Protein AF-0000000080870904 (afdb_homodimer)

Foldseek 3Di:
DDPPPPPLDPQLVPQPPPPPPPPDDPFFDFQDPPDPPDPPDPPPDPFPPPPDFAEQADDAFAPVLFPPPLLVVLLCVQCVDDVSNVCLPVLHDVQQLLLQLVQVVVCVAQPPLLHGRHSLQKGKFQFDVLLVVLLCLLQAAALRQAAAEEEEPLAQCVSVQVSCVVSNPHPRYGYFYQDPVLQGGDPVVVVVVLVSSCVSNVVGPNSDHDPDDDPLRPHHFRYEYEYAQALGPAQGGHHALVVLLVVQVVCVVSVYAYEYEHAWQLLFDDDDDDDRGGDDSQSSQSVVCDPVQDLTRYKYWYGCCRQHNVVLRIIMIGHRSVNSQSSLCGVHDPSHRPSHGNSSSSSSVSSCSVVCVSVCSSVPRRNVQQQLLVVLLVVLCVVQVVVLVKDWSHPCPPRGTDFKTKMFAHPPCDLCLQVCLCPNVSYHWAASSSRTPPRRRMTMGGRRHDGSVSSSSSSVSSSVSSVVPPPPVVVVVVD/DDPPPPPLDPQLVPQPPPCPPPPDDPFFDFQDPPDPPDPPDPPPPPFPCPPDFAEQADDAFAPVLFPVPLLVVLLCVQCVDDVSNVCLPVLPDVQQLLLQLVQVVVCVQQVQLLDGRHSLQKGKFQFDVLLVVLLCLLQAAALRQAAAEEEEPLAQCVSVQVSCVVSNPHPRYGYFYQDPVLQGGDPVVVVVVLVSSCVSNVVGPNSDHDPDDDPLRPHHFRYEYEYAQALGPAQGGHHALVVLLVVQVVCVVSGYAYEYEHAWQLLFDDDDDDDRGHDDSQSSQSVVCDPVQDLTRYKYWYGCCRQHNVVLRIIMIGHRSVNSQSSLCGVHDPSHRPSHGNSSSSSSVSSCSVVCVSVCSSVPRRNVQQQLLVVLLVVLCVPQVVVLVKAWSHPCPVRGTDFKIKMFAHPPPDLCLQVCLCPNVSYHWAASSSRTPPRRRMTMGGRRHDGSVSSSSSSVSSSVSSVVVVPPVVVVVVD

Secondary structure (DSSP, 8-state):
---------GGGGTT-------S-S---------------------S----S-EESS--S--GGGS-HHHHHHHHHHHHHSHHHHHHHHSSSSTHHHHHHHHHHHHHHHSTTSS----GGGEEEE-S-HHHHHHHHHHHH--TTT--EEEEEESS--HHHHHHHHHTT-TT-EEEEEPPTTSSSS-HHHHHHHHHHHHHHHHTS-----SSS-GGG-----SEEEEE--SS-TTT-----HHHHHHHHHHHHHHTEEEEEE-TTTT-B--SSSPPPPPPPHHHHHHHHHTT-----SEEEEEESTTTT-GGG--EEEE--HHHHHHHTTTT-SSS--TTS--HHHHHHHHHHHHTTHHHHHIIIIIHHHHHHHHHHHHHHIIIIIGGGT-EE-S-TTT--BSSEEEEEPPTT--THHHHHHHHHH-EE-EEGGGTSTT-TTEEEEE-SSS-HHHHHHHHHHHHHHHHHHHHHHHHHS--/---------GGGGTT-------S-S---------------------S----S-EESS--S--GGGS-HHHHHHHHHHHHHSHHHHHHHHSSSSTHHHHHHHHHHHHHHHSTTSS----GGGEEEE-S-HHHHHHHHHHHH--TTT--EEEEEESS--HHHHHHHHHTT-TT-EEEEEPPTTSSSS-HHHHHHHHHHHHHHHHTS-----SSS-GGG-----SEEEEE--SS-TTT-----HHHHHHHHHHHHHHTEEEEEE-TTTT-B--SSSPPPPPPPHHHHHHHHHTT-----SEEEEEESTTTT-GGG--EEEE--HHHHHHHTTTT-SSS--TTS--HHHHHHHHHHHHTTHHHHHIIIIIHHHHHHHHHHHHHHIIIIIGGGT-EE-S-TTT--BSSEEEEEPPTT--TTHHHHHHHHH-EE-EEGGGTSTT-TTEEEEE-SSS-HHHHHHHHHHHHHHHHHHHHHHHHHS--

Solvent-accessible surface area (backbone atoms only — not comparable to full-atom values): 50044 Å² total; per-residue (Å²): 134,81,79,76,72,80,69,78,69,76,66,58,76,69,48,76,55,74,76,68,75,74,85,66,79,81,65,67,49,73,51,72,81,72,69,84,72,69,77,77,73,86,66,84,68,84,48,72,78,64,85,68,78,42,54,25,51,45,91,44,70,30,61,87,74,37,55,34,63,65,48,33,51,26,38,40,54,38,38,69,29,71,68,52,27,38,33,22,27,59,73,49,69,47,73,52,56,37,26,39,51,50,19,51,51,48,32,67,61,52,47,60,79,54,45,82,49,51,38,63,24,40,40,67,22,37,25,46,67,50,40,54,49,36,47,47,40,28,54,32,40,24,58,71,42,29,61,38,39,37,35,46,37,60,27,78,49,65,34,51,56,36,26,39,27,45,46,33,37,49,89,28,70,44,71,39,55,42,23,92,79,51,37,50,47,31,63,68,62,50,54,53,50,52,50,52,51,49,55,59,50,65,73,24,74,79,71,56,50,76,47,49,58,58,86,84,29,84,54,67,33,40,27,37,37,42,46,47,52,42,34,17,67,44,44,26,30,42,43,47,66,71,57,46,52,50,50,51,53,48,23,64,74,66,41,22,35,34,43,30,44,47,60,37,66,79,40,52,56,58,89,70,86,66,70,76,64,78,76,47,59,35,33,53,40,44,58,73,56,59,88,68,72,51,58,74,38,30,33,35,34,37,34,42,28,85,76,50,32,48,5,52,16,40,22,31,39,37,36,37,47,54,37,33,56,55,54,30,34,32,44,10,46,80,67,50,37,45,69,35,37,26,36,38,51,42,48,26,51,36,44,30,55,74,70,42,55,46,59,49,43,42,66,71,43,49,37,55,51,49,49,51,31,50,52,50,46,54,51,47,42,58,68,58,29,31,82,68,48,35,42,74,67,34,58,69,88,80,39,45,46,42,49,45,40,18,34,34,52,35,88,79,59,49,86,54,49,62,55,45,32,33,73,47,56,26,35,40,66,35,55,21,47,66,24,25,53,91,26,69,47,27,34,34,42,27,56,46,33,46,52,62,68,54,45,53,50,45,53,51,45,50,38,52,47,52,61,66,55,53,60,60,67,68,54,55,70,72,100,135,80,78,76,72,81,69,77,70,77,66,56,76,70,51,75,56,75,75,67,74,74,86,67,81,81,64,68,50,71,52,71,81,71,70,83,72,69,76,78,73,87,66,84,66,82,49,73,78,65,84,69,76,44,56,25,53,44,91,46,69,31,62,87,73,35,54,35,65,65,49,33,52,26,39,40,52,39,40,70,29,72,66,51,28,38,34,23,26,59,74,46,69,45,74,51,56,38,25,41,50,51,20,51,49,48,33,67,60,53,46,58,80,54,46,82,49,49,38,63,24,40,39,68,23,37,26,46,67,50,39,52,50,37,47,48,41,28,54,32,40,24,59,72,42,28,61,39,39,36,35,47,36,60,26,76,49,66,34,50,55,36,27,38,27,45,46,34,38,49,89,28,69,44,66,38,54,42,23,92,81,52,38,50,46,32,62,68,62,50,54,52,51,51,51,51,51,48,54,60,50,64,74,28,75,79,70,54,49,76,45,48,56,60,88,84,31,81,54,66,34,39,26,37,37,42,44,46,50,41,36,18,69,42,45,26,31,41,44,46,65,71,56,45,52,51,49,50,52,48,21,65,76,66,40,22,36,34,43,32,46,46,60,36,65,79,39,50,55,59,89,70,85,66,72,74,65,78,75,47,58,34,33,54,41,43,57,74,57,58,87,67,72,50,58,75,38,30,33,35,34,39,33,43,28,84,77,50,32,47,6,54,14,39,21,31,38,36,35,35,47,52,36,33,56,54,53,29,34,33,43,10,46,80,66,50,37,44,67,34,36,26,36,40,52,42,48,26,51,36,44,30,55,77,70,40,54,46,59,48,44,42,66,71,45,51,39,53,51,50,48,50,32,49,54,51,48,53,49,46,42,59,66,57,29,31,82,69,49,35,40,76,67,32,58,68,86,80,40,47,47,43,50,45,40,18,31,34,50,35,87,79,63,51,88,52,50,62,55,46,33,35,74,47,56,26,34,40,64,35,53,22,47,67,24,24,54,90,26,73,49,27,34,32,42,26,58,45,34,46,49,62,69,52,45,54,52,45,52,52,44,49,36,51,47,52,62,66,55,55,59,59,66,65,53,54,70,72,103

Radius of gyration: 29.68 Å; Cα contacts (8 Å, |Δi|>4): 1845; chains: 2; bounding box: 62×74×96 Å

Nearest PDB structures (foldseek):
  8tn2-assembly1_A  TM=8.244E-01  e=1.159E-25  Streptomyces hygroscopicus
  8tn2-assembly1_B  TM=8.448E-01  e=3.322E-25  Streptomyces hygroscopicus
  6hnd-assembly1_A  TM=7.306E-01  e=1.048E-18  Candida albicans SC5314
  6s8w-assembly2_C  TM=7.881E-01  e=1.377E-16  Aspergillus fumigatus Af293
  4je5-assembly1_A  TM=6.848E-01  e=1.412E-15  Saccharomyces cerevisiae S288C

Organism: NCBI:txid59557

Structure (mmCIF, N/CA/C/O backbone):
data_AF-0000000080870904-model_v1
#
loop_
_entity.id
_entity.type
_entity.pdbx_description
1 polymer 'Aminotransferase class I/classII large domain-containing protein'
#
loop_
_atom_site.group_PDB
_atom_site.id
_atom_site.type_symbol
_atom_site.label_atom_id
_atom_site.label_alt_id
_atom_site.label_comp_id
_atom_site.label_asym_id
_atom_site.label_entity_id
_atom_site.label_seq_id
_atom_site.pdbx_PDB_ins_code
_atom_site.Cartn_x
_atom_site.Cartn_y
_atom_site.Cartn_z
_atom_site.occupancy
_atom_site.B_iso_or_equiv
_atom_site.auth_seq_id
_atom_site.auth_comp_id
_atom_site.auth_asym_id
_atom_site.auth_atom_id
_atom_site.pdbx_PDB_model_num
ATOM 1 N N . ILE A 1 1 ? 29.625 -10.57 -26.359 1 18.52 1 ILE A N 1
ATOM 2 C CA . ILE A 1 1 ? 28.797 -9.711 -25.516 1 18.52 1 ILE A CA 1
ATOM 3 C C . ILE A 1 1 ? 29.422 -9.586 -24.125 1 18.52 1 ILE A C 1
ATOM 5 O O . ILE A 1 1 ? 29.578 -10.578 -23.422 1 18.52 1 ILE A O 1
ATOM 9 N N . GLN A 1 2 ? 30.312 -8.633 -23.906 1 18.02 2 GLN A N 1
ATOM 10 C CA . GLN A 1 2 ? 31.359 -8.445 -22.906 1 18.02 2 GLN A CA 1
ATOM 11 C C . GLN A 1 2 ? 30.766 -8.32 -21.516 1 18.02 2 GLN A C 1
ATOM 13 O O . GLN A 1 2 ? 29.734 -7.672 -21.328 1 18.02 2 GLN A O 1
ATOM 18 N N . SER A 1 3 ? 30.938 -9.234 -20.672 1 22.23 3 SER A N 1
ATOM 19 C CA . SER A 1 3 ? 30.625 -9.5 -19.281 1 22.23 3 SER A CA 1
ATOM 20 C C . SER A 1 3 ? 30.938 -8.289 -18.406 1 22.23 3 SER A C 1
ATOM 22 O O . SER A 1 3 ? 32.094 -7.988 -18.156 1 22.23 3 SER A O 1
ATOM 24 N N . LYS A 1 4 ? 30.328 -7.168 -18.75 1 22.39 4 LYS A N 1
ATOM 25 C CA . LYS A 1 4 ? 30.781 -5.957 -18.062 1 22.39 4 LYS A CA 1
ATOM 26 C C . LYS A 1 4 ? 30.781 -6.148 -16.547 1 22.39 4 LYS A C 1
ATOM 28 O O . LYS A 1 4 ? 29.734 -6.461 -15.961 1 22.39 4 LYS A O 1
ATOM 33 N N . ALA A 1 5 ? 31.922 -6.441 -15.969 1 22.53 5 ALA A N 1
ATOM 34 C CA . ALA A 1 5 ? 32.344 -6.48 -14.57 1 22.53 5 ALA A CA 1
ATOM 35 C C . ALA A 1 5 ? 31.953 -5.203 -13.836 1 22.53 5 ALA A C 1
ATOM 37 O O . ALA A 1 5 ? 32.375 -4.105 -14.211 1 22.53 5 ALA A O 1
ATOM 38 N N . TYR A 1 6 ? 30.75 -4.992 -13.523 1 24.86 6 TYR A N 1
ATOM 39 C CA . TYR A 1 6 ? 30.438 -3.826 -12.703 1 24.86 6 TYR A CA 1
ATOM 40 C C . TYR A 1 6 ? 31.375 -3.727 -11.508 1 24.86 6 TYR A C 1
ATOM 42 O O . TYR A 1 6 ? 31.438 -4.633 -10.672 1 24.86 6 TYR A O 1
ATOM 50 N N . ILE A 1 7 ? 32.562 -3.203 -11.664 1 24.5 7 ILE A N 1
ATOM 51 C CA . ILE A 1 7 ? 33.594 -2.809 -10.703 1 24.5 7 ILE A CA 1
ATOM 52 C C . ILE A 1 7 ? 32.969 -1.868 -9.664 1 24.5 7 ILE A C 1
ATOM 54 O O . ILE A 1 7 ? 32.5 -0.776 -10 1 24.5 7 ILE A O 1
ATOM 58 N N . ILE A 1 8 ? 32.312 -2.387 -8.727 1 28.02 8 ILE A N 1
ATOM 59 C CA . ILE A 1 8 ? 31.969 -1.484 -7.629 1 28.02 8 ILE A CA 1
ATOM 60 C C . ILE A 1 8 ? 33.219 -0.709 -7.188 1 28.02 8 ILE A C 1
ATOM 62 O O . ILE A 1 8 ? 34.25 -1.304 -6.879 1 28.02 8 ILE A O 1
ATOM 66 N N . HIS A 1 9 ? 33.5 0.461 -7.707 1 25.41 9 HIS A N 1
ATOM 67 C CA . HIS A 1 9 ? 34.594 1.365 -7.434 1 25.41 9 HIS A CA 1
ATOM 68 C C . HIS A 1 9 ? 34.906 1.413 -5.941 1 25.41 9 HIS A C 1
ATOM 70 O O . HIS A 1 9 ? 34 1.419 -5.109 1 25.41 9 HIS A O 1
ATOM 76 N N . PRO A 1 10 ? 36.156 1.125 -5.426 1 26.02 10 PRO A N 1
ATOM 77 C CA . PRO A 1 10 ? 36.75 1.114 -4.094 1 26.02 10 PRO A CA 1
ATOM 78 C C . PRO A 1 10 ? 36.438 2.363 -3.283 1 26.02 10 PRO A C 1
ATOM 80 O O . PRO A 1 10 ? 36.469 2.332 -2.051 1 26.02 10 PRO A O 1
ATOM 83 N N . ASN A 1 11 ? 36.406 3.518 -3.908 1 25.92 11 ASN A N 1
ATOM 84 C CA . ASN A 1 11 ? 36.406 4.816 -3.238 1 25.92 11 ASN A CA 1
ATOM 85 C C . ASN A 1 11 ? 35.125 5 -2.406 1 25.92 11 ASN A C 1
ATOM 87 O O . ASN A 1 11 ? 34.906 6.07 -1.844 1 25.92 11 ASN A O 1
ATOM 91 N N . TYR A 1 12 ? 34.188 4.191 -2.555 1 24.98 12 TYR A N 1
ATOM 92 C CA . TYR A 1 12 ? 32.969 4.559 -1.836 1 24.98 12 TYR A CA 1
ATOM 93 C C . TYR A 1 12 ? 33.094 4.234 -0.352 1 24.98 12 TYR A C 1
ATOM 95 O O . TYR A 1 12 ? 32.188 4.461 0.421 1 24.98 12 TYR A O 1
ATOM 103 N N . ALA A 1 13 ? 34.219 3.543 0.198 1 27.8 13 ALA A N 1
ATOM 104 C CA . ALA A 1 13 ? 34.5 3.332 1.616 1 27.8 13 ALA A CA 1
ATOM 105 C C . ALA A 1 13 ? 34.594 4.664 2.357 1 27.8 13 ALA A C 1
ATOM 107 O O . ALA A 1 13 ? 34.406 4.719 3.574 1 27.8 13 ALA A O 1
ATOM 108 N N . ARG A 1 14 ? 35.312 5.738 1.752 1 24.53 14 ARG A N 1
ATOM 109 C CA . ARG A 1 14 ? 35.719 6.969 2.412 1 24.53 14 ARG A CA 1
ATOM 110 C C . ARG A 1 14 ? 34.531 7.844 2.76 1 24.53 14 ARG A C 1
ATOM 112 O O . ARG A 1 14 ? 34.688 8.875 3.42 1 24.53 14 ARG A O 1
ATOM 119 N N . ILE A 1 15 ? 33.562 7.68 2.039 1 25.39 15 ILE A N 1
ATOM 120 C CA . ILE A 1 15 ? 32.781 8.914 2.047 1 25.39 15 ILE A CA 1
ATOM 121 C C . ILE A 1 15 ? 31.875 8.945 3.275 1 25.39 15 ILE A C 1
ATOM 123 O O . ILE A 1 15 ? 31.094 9.883 3.449 1 25.39 15 ILE A O 1
ATOM 127 N N . ALA A 1 16 ? 31.609 7.758 4.031 1 29.55 16 ALA A N 1
ATOM 128 C CA . ALA A 1 16 ? 30.641 8.047 5.086 1 29.55 16 ALA A CA 1
ATOM 129 C C . ALA A 1 16 ? 31.281 8.859 6.207 1 29.55 16 ALA A C 1
ATOM 131 O O . ALA A 1 16 ? 31.75 8.305 7.203 1 29.55 16 ALA A O 1
ATOM 132 N N . THR A 1 17 ? 32.062 9.758 5.953 1 27.7 17 THR A N 1
ATOM 133 C CA . THR A 1 17 ? 32.406 10.641 7.059 1 27.7 17 THR A CA 1
ATOM 134 C C . THR A 1 17 ? 31.156 11.227 7.707 1 27.7 17 THR A C 1
ATOM 136 O O . THR A 1 17 ? 30.328 11.828 7.023 1 27.7 17 THR A O 1
ATOM 139 N N . PRO A 1 18 ? 30.781 10.695 8.852 1 29.56 18 PRO A N 1
ATOM 140 C CA . PRO A 1 18 ? 29.688 11.367 9.539 1 29.56 18 PRO A CA 1
ATOM 141 C C . PRO A 1 18 ? 29.734 12.883 9.391 1 29.56 18 PRO A C 1
ATOM 143 O O . PRO A 1 18 ? 30.812 13.484 9.469 1 29.56 18 PRO A O 1
ATOM 146 N N . TYR A 1 19 ? 29.031 13.32 8.531 1 28.22 19 TYR A N 1
ATOM 147 C CA . TYR A 1 19 ? 28.859 14.766 8.633 1 28.22 19 TYR A CA 1
ATOM 148 C C . TYR A 1 19 ? 28.672 15.195 10.086 1 28.22 19 TYR A C 1
ATOM 150 O O . TYR A 1 19 ? 27.672 14.836 10.711 1 28.22 19 TYR A O 1
ATOM 158 N N . THR A 1 20 ? 29.703 15.172 10.891 1 29.45 20 THR A N 1
ATOM 159 C CA . THR A 1 20 ? 29.562 15.891 12.148 1 29.45 20 THR A CA 1
ATOM 160 C C . THR A 1 20 ? 28.984 17.281 11.922 1 29.45 20 THR A C 1
ATOM 162 O O . THR A 1 20 ? 29.609 18.125 11.266 1 29.45 20 THR A O 1
ATOM 165 N N . PRO A 1 21 ? 27.672 17.422 11.953 1 29.56 21 PRO A N 1
ATOM 166 C CA . PRO A 1 21 ? 27.266 18.844 11.883 1 29.56 21 PRO A CA 1
ATOM 167 C C . PRO A 1 21 ? 28.141 19.734 12.75 1 29.56 21 PRO A C 1
ATOM 169 O O . PRO A 1 21 ? 28.672 19.297 13.773 1 29.56 21 PRO A O 1
ATOM 172 N N . VAL A 1 22 ? 28.781 20.703 12.25 1 28.61 22 VAL A N 1
ATOM 173 C CA . VAL A 1 22 ? 29.422 21.781 12.992 1 28.61 22 VAL A CA 1
ATOM 174 C C . VAL A 1 22 ? 28.562 22.188 14.188 1 28.61 22 VAL A C 1
ATOM 176 O O . VAL A 1 22 ? 27.344 21.984 14.164 1 28.61 22 VAL A O 1
ATOM 179 N N . SER A 1 23 ? 29.156 22.703 15.352 1 30.73 23 SER A N 1
ATOM 180 C CA . SER A 1 23 ? 28.797 23.094 16.703 1 30.73 23 SER A CA 1
ATOM 181 C C . SER A 1 23 ? 27.531 23.938 16.719 1 30.73 23 SER A C 1
ATOM 183 O O . SER A 1 23 ? 27.125 24.453 17.781 1 30.73 23 SER A O 1
ATOM 185 N N . GLY A 1 24 ? 27.109 24.609 15.547 1 30.84 24 GLY A N 1
ATOM 186 C CA . GLY A 1 24 ? 26.297 25.719 15.992 1 30.84 24 GLY A CA 1
ATOM 187 C C . GLY A 1 24 ? 25 25.281 16.656 1 30.84 24 GLY A C 1
ATOM 188 O O . GLY A 1 24 ? 24.875 24.141 17.094 1 30.84 24 GLY A O 1
ATOM 189 N N . ASN A 1 25 ? 23.859 25.938 16.203 1 31.42 25 ASN A N 1
ATOM 190 C CA . ASN A 1 25 ? 22.594 26.062 16.906 1 31.42 25 ASN A CA 1
ATOM 191 C C . ASN A 1 25 ? 21.891 24.734 17.062 1 31.42 25 ASN A C 1
ATOM 193 O O . ASN A 1 25 ? 21.891 23.922 16.125 1 31.42 25 ASN A O 1
ATOM 197 N N . PRO A 1 26 ? 21.453 24.297 18.219 1 34.34 26 PRO A N 1
ATOM 198 C CA . PRO A 1 26 ? 20.812 23.047 18.641 1 34.34 26 PRO A CA 1
ATOM 199 C C . PRO A 1 26 ? 19.703 22.609 17.672 1 34.34 26 PRO A C 1
ATOM 201 O O . PRO A 1 26 ? 18.812 23.391 17.359 1 34.34 26 PRO A O 1
ATOM 204 N N . THR A 1 27 ? 20.062 21.875 16.688 1 38.38 27 THR A N 1
ATOM 205 C CA . THR A 1 27 ? 19.016 21.25 15.898 1 38.38 27 THR A CA 1
ATOM 206 C C . THR A 1 27 ? 17.906 20.703 16.797 1 38.38 27 THR A C 1
ATOM 208 O O . THR A 1 27 ? 18.188 20.016 17.781 1 38.38 27 THR A O 1
ATOM 211 N N . PRO A 1 28 ? 16.797 21.25 16.719 1 39.25 28 PRO A N 1
ATOM 212 C CA . PRO A 1 28 ? 15.734 20.688 17.562 1 39.25 28 PRO A CA 1
ATOM 213 C C . PRO A 1 28 ? 15.641 19.156 17.438 1 39.25 28 PRO A C 1
ATOM 215 O O . PRO A 1 28 ? 15.734 18.625 16.344 1 39.25 28 PRO A O 1
ATOM 218 N N . LYS A 1 29 ? 15.953 18.578 18.516 1 47.94 29 LYS A N 1
ATOM 219 C CA . LYS A 1 29 ? 15.984 17.125 18.625 1 47.94 29 LYS A CA 1
ATOM 220 C C . LYS A 1 29 ? 14.609 16.516 18.359 1 47.94 29 LYS A C 1
ATOM 222 O O . LYS A 1 29 ? 13.578 17.141 18.625 1 47.94 29 LYS A O 1
ATOM 227 N N . LEU A 1 30 ? 14.609 15.641 17.641 1 46.28 30 LEU A N 1
ATOM 228 C CA . LEU A 1 30 ? 13.414 14.844 17.375 1 46.28 30 LEU A CA 1
ATOM 229 C C . LEU A 1 30 ? 12.758 14.391 18.672 1 46.28 30 LEU A C 1
ATOM 231 O O . LEU A 1 30 ? 13.445 14.125 19.656 1 46.28 30 LEU A O 1
ATOM 235 N N . PRO A 1 31 ? 11.477 14.492 18.875 1 43.12 31 PRO A N 1
ATOM 236 C CA . PRO A 1 31 ? 10.852 13.984 20.094 1 43.12 31 PRO A CA 1
ATOM 237 C C . PRO A 1 31 ? 11.18 12.516 20.359 1 43.12 31 PRO A C 1
ATOM 239 O O . PRO A 1 31 ? 11.344 11.734 19.422 1 43.12 31 PRO A O 1
ATOM 242 N N . GLU A 1 32 ? 11.867 12.203 21.422 1 38.66 32 GLU A N 1
ATOM 243 C CA . GLU A 1 32 ? 12.047 10.812 21.812 1 38.66 32 GLU A CA 1
ATOM 244 C C . GLU A 1 32 ? 10.719 10.062 21.812 1 38.66 32 GLU A C 1
ATOM 246 O O . GLU A 1 32 ? 9.68 10.625 22.172 1 38.66 32 GLU A O 1
ATOM 251 N N . SER A 1 33 ? 10.719 9.055 21.172 1 35.03 33 SER A N 1
ATOM 252 C CA . SER A 1 33 ? 9.523 8.211 21.109 1 35.03 33 SER A CA 1
ATOM 253 C C . SER A 1 33 ? 8.992 7.906 22.5 1 35.03 33 SER A C 1
ATOM 255 O O . SER A 1 33 ? 9.664 7.246 23.297 1 35.03 33 SER A O 1
ATOM 257 N N . SER A 1 34 ? 8.406 8.719 23.266 1 31.47 34 SER A N 1
ATOM 258 C CA . SER A 1 34 ? 7.793 8.352 24.531 1 31.47 34 SER A CA 1
ATOM 259 C C . SER A 1 34 ? 6.941 7.09 24.391 1 31.47 34 SER A C 1
ATOM 261 O O . SER A 1 34 ? 6.262 6.902 23.391 1 31.47 34 SER A O 1
ATOM 263 N N . SER A 1 35 ? 7.348 5.977 25.125 1 29.95 35 SER A N 1
ATOM 264 C CA . SER A 1 35 ? 6.566 4.766 25.344 1 29.95 35 SER A CA 1
ATOM 265 C C . SER A 1 35 ? 5.086 5.086 25.516 1 29.95 35 SER A C 1
ATOM 267 O O . SER A 1 35 ? 4.727 6.148 26.031 1 29.95 35 SER A O 1
ATOM 269 N N . PRO A 1 36 ? 4.238 4.395 24.781 1 30.83 36 PRO A N 1
ATOM 270 C CA . PRO A 1 36 ? 2.822 4.602 25.094 1 30.83 36 PRO A CA 1
ATOM 271 C C . PRO A 1 36 ? 2.539 4.605 26.594 1 30.83 36 PRO A C 1
ATOM 273 O O . PRO A 1 36 ? 3.012 3.721 27.312 1 30.83 36 PRO A O 1
ATOM 276 N N . GLY A 1 37 ? 2.512 5.758 27.281 1 27.98 37 GLY A N 1
ATOM 277 C CA . GLY A 1 37 ? 2.059 5.883 28.656 1 27.98 37 GLY A CA 1
ATOM 278 C C . GLY A 1 37 ? 0.92 4.941 29 1 27.98 37 GLY A C 1
ATOM 279 O O . GLY A 1 37 ? 0.172 4.516 28.109 1 27.98 37 GLY A O 1
ATOM 280 N N . SER A 1 38 ? 1.157 4.078 30.078 1 27.73 38 SER A N 1
ATOM 281 C CA . SER A 1 38 ? 0.217 3.188 30.75 1 27.73 38 SER A CA 1
ATOM 282 C C . SER A 1 38 ? -1.176 3.805 30.812 1 27.73 38 SER A C 1
ATOM 284 O O . SER A 1 38 ? -1.315 5.016 30.984 1 27.73 38 SER A O 1
ATOM 286 N N . PRO A 1 39 ? -2.133 3.066 30.281 1 27.12 39 PRO A N 1
ATOM 287 C CA . PRO A 1 39 ? -3.477 3.596 30.531 1 27.12 39 PRO A CA 1
ATOM 288 C C . PRO A 1 39 ? -3.65 4.113 31.969 1 27.12 39 PRO A C 1
ATOM 290 O O . PRO A 1 39 ? -3.123 3.518 32.906 1 27.12 39 PRO A O 1
ATOM 293 N N . PRO A 1 40 ? -3.656 5.434 32.156 1 25.73 40 PRO A N 1
ATOM 294 C CA . PRO A 1 40 ? -3.822 5.863 33.531 1 25.73 40 PRO A CA 1
ATOM 295 C C . PRO A 1 40 ? -4.797 4.984 34.312 1 25.73 40 PRO A C 1
ATOM 297 O O . PRO A 1 40 ? -5.723 4.414 33.719 1 25.73 40 PRO A O 1
ATOM 300 N N . ALA A 1 41 ? -4.383 4.418 35.469 1 27.2 41 ALA A N 1
ATOM 301 C CA . ALA A 1 41 ? -5.207 3.807 36.5 1 27.2 41 ALA A CA 1
ATOM 302 C C . ALA A 1 41 ? -6.457 4.637 36.781 1 27.2 41 ALA A C 1
ATOM 304 O O . ALA A 1 41 ? -6.406 5.871 36.75 1 27.2 41 ALA A O 1
ATOM 305 N N . THR A 1 42 ? -7.621 4.094 36.625 1 26.25 42 THR A N 1
ATOM 306 C CA . THR A 1 42 ? -8.93 4.609 37 1 26.25 42 THR A CA 1
ATOM 307 C C . THR A 1 42 ? -8.867 5.297 38.375 1 26.25 42 THR A C 1
ATOM 309 O O . THR A 1 42 ? -8.898 4.633 39.406 1 26.25 42 THR A O 1
ATOM 312 N N . ARG A 1 43 ? -7.883 6.281 38.594 1 26.58 43 ARG A N 1
ATOM 313 C CA . ARG A 1 43 ? -8.047 6.852 39.938 1 26.58 43 ARG A CA 1
ATOM 314 C C . ARG A 1 43 ? -9.422 7.488 40.094 1 26.58 43 ARG A C 1
ATOM 316 O O . ARG A 1 43 ? -9.945 8.086 39.156 1 26.58 43 ARG A O 1
ATOM 323 N N . ASN A 1 44 ? -10.102 7.129 41.219 1 29.62 44 ASN A N 1
ATOM 324 C CA . ASN A 1 44 ? -11.312 7.637 41.844 1 29.62 44 ASN A CA 1
ATOM 325 C C . ASN A 1 44 ? -11.289 9.156 41.969 1 29.62 44 ASN A C 1
ATOM 327 O O . ASN A 1 44 ? -10.898 9.711 42.969 1 29.62 44 ASN A O 1
ATOM 331 N N . GLN A 1 45 ? -10.539 9.938 41.031 1 33 45 GLN A N 1
ATOM 332 C CA . GLN A 1 45 ? -10.367 11.328 41.406 1 33 45 GLN A CA 1
ATOM 333 C C . GLN A 1 45 ? -11.719 12.031 41.562 1 33 45 GLN A C 1
ATOM 335 O O . GLN A 1 45 ? -12.641 11.773 40.781 1 33 45 GLN A O 1
ATOM 340 N N . THR A 1 46 ? -12.031 12.594 42.688 1 33.53 46 THR A N 1
ATOM 341 C CA . THR A 1 46 ? -13.078 13.438 43.25 1 33.53 46 THR A CA 1
ATOM 342 C C . THR A 1 46 ? -13.289 14.68 42.406 1 33.53 46 THR A C 1
ATOM 344 O O . THR A 1 46 ? -13.945 15.633 42.812 1 33.53 46 THR A O 1
ATOM 347 N N . GLY A 1 47 ? -12.469 15 41.344 1 37.44 47 GLY A N 1
ATOM 348 C CA . GLY A 1 47 ? -12.797 16.266 40.719 1 37.44 47 GLY A CA 1
ATOM 349 C C . GLY A 1 47 ? -14.172 16.281 40.062 1 37.44 47 GLY A C 1
ATOM 350 O O . GLY A 1 47 ? -14.82 15.242 39.969 1 37.44 47 GLY A O 1
ATOM 351 N N . PRO A 1 48 ? -14.867 17.5 39.719 1 39.69 48 PRO A N 1
ATOM 352 C CA . PRO A 1 48 ? -16.219 17.547 39.156 1 39.69 48 PRO A CA 1
ATOM 353 C C . PRO A 1 48 ? -16.406 16.531 38 1 39.69 48 PRO A C 1
ATOM 355 O O . PRO A 1 48 ? -15.477 16.297 37.219 1 39.69 48 PRO A O 1
ATOM 358 N N . THR A 1 49 ? -17.109 15.477 38.125 1 43.94 49 THR A N 1
ATOM 359 C CA . THR A 1 49 ? -17.516 14.336 37.312 1 43.94 49 THR A CA 1
ATOM 360 C C . THR A 1 49 ? -18 14.789 35.938 1 43.94 49 THR A C 1
ATOM 362 O O . THR A 1 49 ? -19.172 15.117 35.75 1 43.94 49 THR A O 1
ATOM 365 N N . MET A 1 50 ? -17.297 15.711 35.312 1 51.56 50 MET A N 1
ATOM 366 C CA . MET A 1 50 ? -17.828 16 33.969 1 51.56 50 MET A CA 1
ATOM 367 C C . MET A 1 50 ? -17.859 14.742 33.094 1 51.56 50 MET A C 1
ATOM 369 O O . MET A 1 50 ? -16.844 14.039 32.969 1 51.56 50 MET A O 1
ATOM 373 N N . SER A 1 51 ? -19.031 14.172 32.875 1 59.06 51 SER A N 1
ATOM 374 C CA . SER A 1 51 ? -19.359 12.844 32.375 1 59.06 51 SER A CA 1
ATOM 375 C C . SER A 1 51 ? -18.922 12.68 30.922 1 59.06 51 SER A C 1
ATOM 377 O O . SER A 1 51 ? -18.531 11.578 30.5 1 59.06 51 SER A O 1
ATOM 379 N N . CYS A 1 52 ? -18.844 13.914 30.094 1 76.88 52 CYS A N 1
ATOM 380 C CA . CYS A 1 52 ? -18.609 13.641 28.688 1 76.88 52 CYS A CA 1
ATOM 381 C C . CYS A 1 52 ? -17.203 14.094 28.266 1 76.88 52 CYS A C 1
ATOM 383 O O . CYS A 1 52 ? -16.844 15.258 28.453 1 76.88 52 CYS A O 1
ATOM 385 N N . SER A 1 53 ? -16.391 13.195 27.828 1 90.19 53 SER A N 1
ATOM 386 C CA . SER A 1 53 ? -15.031 13.484 27.359 1 90.19 53 SER A CA 1
ATOM 387 C C . SER A 1 53 ? -15.047 14.227 26.031 1 90.19 53 SER A C 1
ATOM 389 O O . SER A 1 53 ? -15.836 13.898 25.141 1 90.19 53 SER A O 1
ATOM 391 N N . LEU A 1 54 ? -14.336 15.453 26.031 1 95.56 54 LEU A N 1
ATOM 392 C CA . LEU A 1 54 ? -14.18 16.266 24.828 1 95.56 54 LEU A CA 1
ATOM 393 C C . LEU A 1 54 ? -12.766 16.141 24.266 1 95.56 54 LEU A C 1
ATOM 395 O O . LEU A 1 54 ? -11.789 16.406 24.969 1 95.56 54 LEU A O 1
ATOM 399 N N . ASP A 1 55 ? -12.648 15.727 23 1 95 55 ASP A N 1
ATOM 400 C CA . ASP A 1 55 ? -11.344 15.414 22.406 1 95 55 ASP A CA 1
ATOM 401 C C . ASP A 1 55 ? -10.992 16.406 21.312 1 95 55 ASP A C 1
ATOM 403 O O . ASP A 1 55 ? -11.453 16.281 20.172 1 95 55 ASP A O 1
ATOM 407 N N . LEU A 1 56 ? -10.094 17.328 21.641 1 96.62 56 LEU A N 1
ATOM 408 C CA . LEU A 1 56 ? -9.633 18.312 20.672 1 96.62 56 LEU A CA 1
ATOM 409 C C . LEU A 1 56 ? -8.305 17.891 20.047 1 96.62 56 LEU A C 1
ATOM 411 O O . LEU A 1 56 ? -7.645 18.703 19.375 1 96.62 56 LEU A O 1
ATOM 415 N N . SER A 1 57 ? -7.902 16.656 20.297 1 93.56 57 SER A N 1
ATOM 416 C CA . SER A 1 57 ? -6.645 16.156 19.75 1 93.56 57 SER A CA 1
ATOM 417 C C . SER A 1 57 ? -6.883 15.328 18.484 1 93.56 57 SER A C 1
ATOM 419 O O . SER A 1 57 ? -5.949 15.07 17.734 1 93.56 57 SER A O 1
ATOM 421 N N . LYS A 1 58 ? -8.094 14.945 18.25 1 90.25 58 LYS A N 1
ATOM 422 C CA . LYS A 1 58 ? -8.422 14.016 17.172 1 90.25 58 LYS A CA 1
ATOM 423 C C . LYS A 1 58 ? -8.438 14.719 15.82 1 90.25 58 LYS A C 1
ATOM 425 O O . LYS A 1 58 ? -9.156 15.703 15.633 1 90.25 58 LYS A O 1
ATOM 430 N N . VAL A 1 59 ? -7.621 14.195 14.938 1 89.19 59 VAL A N 1
ATOM 431 C CA . VAL A 1 59 ? -7.52 14.758 13.594 1 89.19 59 VAL A CA 1
ATOM 432 C C . VAL A 1 59 ? -8.383 13.953 12.633 1 89.19 59 VAL A C 1
ATOM 434 O O . VAL A 1 59 ? -7.859 13.242 11.766 1 89.19 59 VAL A O 1
ATOM 437 N N . ALA A 1 60 ? -9.617 14.047 12.758 1 87.38 60 ALA A N 1
ATOM 438 C CA . ALA A 1 60 ? -10.602 13.336 11.945 1 87.38 60 ALA A CA 1
ATOM 439 C C . ALA A 1 60 ? -11.922 14.102 11.875 1 87.38 60 ALA A C 1
ATOM 441 O O . ALA A 1 60 ? -12.234 14.883 12.781 1 87.38 60 ALA A O 1
ATOM 442 N N . PRO A 1 61 ? -12.648 13.898 10.852 1 87.31 61 PRO A N 1
ATOM 443 C CA . PRO A 1 61 ? -13.961 14.523 10.789 1 87.31 61 PRO A CA 1
ATOM 444 C C . PRO A 1 61 ? -14.961 13.922 11.773 1 87.31 61 PRO A C 1
ATOM 446 O O . PRO A 1 61 ? -14.836 12.75 12.133 1 87.31 61 PRO A O 1
ATOM 449 N N . THR A 1 62 ? -15.883 14.75 12.141 1 88.38 62 THR A N 1
ATOM 450 C CA . THR A 1 62 ? -17.031 14.219 12.875 1 88.38 62 THR A CA 1
ATOM 451 C C . THR A 1 62 ? -17.766 13.172 12.039 1 88.38 62 THR A C 1
ATOM 453 O O . THR A 1 62 ? -18.047 13.406 10.859 1 88.38 62 THR A O 1
ATOM 456 N N . PRO A 1 63 ? -18.062 12.086 12.602 1 83.31 63 PRO A N 1
ATOM 457 C CA . PRO A 1 63 ? -18.703 11.016 11.836 1 83.31 63 PRO A CA 1
ATOM 458 C C . PRO A 1 63 ? -19.969 11.484 11.102 1 83.31 63 PRO A C 1
ATOM 460 O O . PRO A 1 63 ? -20.234 11.055 9.977 1 83.31 63 PRO A O 1
ATOM 463 N N . CYS A 1 64 ? -20.703 12.383 11.711 1 85.25 64 CYS A N 1
ATOM 464 C CA . CYS A 1 64 ? -21.969 12.812 11.109 1 85.25 64 CYS A CA 1
ATOM 465 C C . CYS A 1 64 ? -21.719 13.688 9.883 1 85.25 64 CYS A C 1
ATOM 467 O O . CYS A 1 64 ? -22.625 13.953 9.109 1 85.25 64 CYS A O 1
ATOM 469 N N . LEU A 1 65 ? -20.5 14.172 9.703 1 88.81 65 LEU A N 1
ATOM 470 C CA . LEU A 1 65 ? -20.172 15 8.555 1 88.81 65 LEU A CA 1
ATOM 471 C C . LEU A 1 65 ? -19.734 14.141 7.371 1 88.81 65 LEU A C 1
ATOM 473 O O . LEU A 1 65 ? -19.547 14.648 6.262 1 88.81 65 LEU A O 1
ATOM 477 N N . LEU A 1 66 ? -19.578 12.875 7.605 1 87.44 66 LEU A N 1
ATOM 478 C CA . LEU A 1 66 ? -19.188 11.984 6.52 1 87.44 66 LEU A CA 1
ATOM 479 C C . LEU A 1 66 ? -20.344 11.766 5.547 1 87.44 66 LEU A C 1
ATOM 481 O O . LEU A 1 66 ? -21.5 11.648 5.965 1 87.44 66 LEU A O 1
ATOM 485 N N . PRO A 1 67 ? -20 11.695 4.277 1 90.12 67 PRO A N 1
ATOM 486 C CA . PRO A 1 67 ? -21.047 11.523 3.275 1 90.12 67 PRO A CA 1
ATOM 487 C C . PRO A 1 67 ? -21.484 10.07 3.111 1 90.12 67 PRO A C 1
ATOM 489 O O . PRO A 1 67 ? -21.344 9.5 2.027 1 90.12 67 PRO A O 1
ATOM 492 N N . ALA A 1 68 ? -22.094 9.555 4.125 1 87.06 68 ALA A N 1
ATOM 493 C CA . ALA A 1 68 ? -22.469 8.141 4.168 1 87.06 68 ALA A CA 1
ATOM 494 C C . ALA A 1 68 ? -23.453 7.801 3.059 1 87.06 68 ALA A C 1
ATOM 496 O O . ALA A 1 68 ? -23.281 6.816 2.336 1 87.06 68 ALA A O 1
ATOM 497 N N . TRP A 1 69 ? -24.453 8.625 2.891 1 88.38 69 TRP A N 1
ATOM 498 C CA . TRP A 1 69 ? -25.5 8.32 1.935 1 88.38 69 TRP A CA 1
ATOM 499 C C . TRP A 1 69 ? -25 8.438 0.502 1 88.38 69 TRP A C 1
ATOM 501 O O . TRP A 1 69 ? -25.188 7.527 -0.309 1 88.38 69 TRP A O 1
ATOM 511 N N . PRO A 1 70 ? -24.312 9.578 0.213 1 91.44 70 PRO A N 1
ATOM 512 C CA . PRO A 1 70 ? -23.734 9.648 -1.128 1 91.44 70 PRO A CA 1
ATOM 513 C C . PRO A 1 70 ? -22.781 8.492 -1.421 1 91.44 70 PRO A C 1
ATOM 515 O O . PRO A 1 70 ? -22.766 7.98 -2.543 1 91.44 70 PRO A O 1
ATOM 518 N N . LEU A 1 71 ? -22.047 8.062 -0.484 1 90.69 71 LEU A N 1
ATOM 519 C CA . LEU A 1 71 ? -21.125 6.938 -0.641 1 90.69 71 LEU A CA 1
ATOM 520 C C . LEU A 1 71 ? -21.891 5.641 -0.89 1 90.69 71 LEU A C 1
ATOM 522 O O . LEU A 1 71 ? -21.5 4.84 -1.743 1 90.69 71 LEU A O 1
ATOM 526 N N . ALA A 1 72 ? -22.922 5.418 -0.088 1 90.19 72 ALA A N 1
ATOM 527 C CA . ALA A 1 72 ? -23.75 4.219 -0.254 1 90.19 72 ALA A CA 1
ATOM 528 C C . ALA A 1 72 ? -24.391 4.18 -1.639 1 90.19 72 ALA A C 1
ATOM 530 O O . ALA A 1 72 ? -24.438 3.127 -2.275 1 90.19 72 ALA A O 1
ATOM 531 N N . TYR A 1 73 ? -24.875 5.301 -2.01 1 91.31 73 TYR A N 1
ATOM 532 C CA . TYR A 1 73 ? -25.484 5.398 -3.332 1 91.31 73 TYR A CA 1
ATOM 533 C C . TYR A 1 73 ? -24.453 5.098 -4.426 1 91.31 73 TYR A C 1
ATOM 535 O O . TYR A 1 73 ? -24.75 4.336 -5.352 1 91.31 73 TYR A O 1
ATOM 543 N N . SER A 1 74 ? -23.344 5.707 -4.34 1 91.88 74 SER A N 1
ATOM 544 C CA . SER A 1 74 ? -22.281 5.48 -5.316 1 91.88 74 SER A CA 1
ATOM 545 C C . SER A 1 74 ? -21.844 4.016 -5.336 1 91.88 74 SER A C 1
ATOM 547 O O . SER A 1 74 ? -21.609 3.447 -6.402 1 91.88 74 SER A O 1
ATOM 549 N N . ALA A 1 75 ? -21.703 3.406 -4.164 1 89.81 75 ALA A N 1
ATOM 550 C CA . ALA A 1 75 ? -21.344 1.994 -4.07 1 89.81 75 ALA A CA 1
ATOM 551 C C . ALA A 1 75 ? -22.359 1.115 -4.789 1 89.81 75 ALA A C 1
ATOM 553 O O . ALA A 1 75 ? -21.984 0.225 -5.559 1 89.81 75 ALA A O 1
ATOM 554 N N . ARG A 1 76 ? -23.594 1.373 -4.512 1 89.5 76 ARG A N 1
ATOM 555 C CA . ARG A 1 76 ? -24.656 0.606 -5.148 1 89.5 76 ARG A CA 1
ATOM 556 C C . ARG A 1 76 ? -24.609 0.758 -6.664 1 89.5 76 ARG A C 1
ATOM 558 O O . ARG A 1 76 ? -24.734 -0.226 -7.398 1 89.5 76 ARG A O 1
ATOM 565 N N . LYS A 1 77 ? -24.422 1.954 -7.113 1 89.81 77 LYS A N 1
ATOM 566 C CA . LYS A 1 77 ? -24.375 2.219 -8.547 1 89.81 77 LYS A CA 1
ATOM 567 C C . LYS A 1 77 ? -23.234 1.472 -9.203 1 89.81 77 LYS A C 1
ATOM 569 O O . LYS A 1 77 ? -23.391 0.898 -10.289 1 89.81 77 LYS A O 1
ATOM 574 N N . VAL A 1 78 ? -22.078 1.478 -8.594 1 88.38 78 VAL A N 1
ATOM 575 C CA . VAL A 1 78 ? -20.891 0.85 -9.133 1 88.38 78 VAL A CA 1
ATOM 576 C C . VAL A 1 78 ? -21.047 -0.669 -9.133 1 88.38 78 VAL A C 1
ATOM 578 O O . VAL A 1 78 ? -20.672 -1.342 -10.094 1 88.38 78 VAL A O 1
ATOM 581 N N . LEU A 1 79 ? -21.609 -1.237 -8.102 1 86.5 79 LEU A N 1
ATOM 582 C CA . LEU A 1 79 ? -21.656 -2.68 -7.891 1 86.5 79 LEU A CA 1
ATOM 583 C C . LEU A 1 79 ? -22.797 -3.314 -8.672 1 86.5 79 LEU A C 1
ATOM 585 O O . LEU A 1 79 ? -22.75 -4.512 -8.977 1 86.5 79 LEU A O 1
ATOM 589 N N . THR A 1 80 ? -23.766 -2.539 -8.984 1 83.38 80 THR A N 1
ATOM 590 C CA . THR A 1 80 ? -24.938 -3.133 -9.633 1 83.38 80 THR A CA 1
ATOM 591 C C . THR A 1 80 ? -24.953 -2.828 -11.125 1 83.38 80 THR A C 1
ATOM 593 O O . THR A 1 80 ? -25.781 -3.361 -11.867 1 83.38 80 THR A O 1
ATOM 596 N N . HIS A 1 81 ? -24.031 -2.045 -11.445 1 77 81 HIS A N 1
ATOM 597 C CA . HIS A 1 81 ? -23.891 -1.803 -12.875 1 77 81 HIS A CA 1
ATOM 598 C C . HIS A 1 81 ? -22.922 -2.795 -13.508 1 77 81 HIS A C 1
ATOM 600 O O . HIS A 1 81 ? -21.75 -2.85 -13.133 1 77 81 HIS A O 1
ATOM 606 N N . ARG A 1 82 ? -23.406 -3.486 -14.453 1 65 82 ARG A N 1
ATOM 607 C CA . ARG A 1 82 ? -22.703 -4.648 -15 1 65 82 ARG A CA 1
ATOM 608 C C . ARG A 1 82 ? -21.312 -4.273 -15.477 1 65 82 ARG A C 1
ATOM 610 O O . ARG A 1 82 ? -20.328 -4.934 -15.109 1 65 82 ARG A O 1
ATOM 617 N N . TYR A 1 83 ? -21.172 -3.271 -16.219 1 61.12 83 TYR A N 1
ATOM 618 C CA . TYR A 1 83 ? -19.891 -2.943 -16.844 1 61.12 83 TYR A CA 1
ATOM 619 C C . TYR A 1 83 ? -18.953 -2.297 -15.828 1 61.12 83 TYR A C 1
ATOM 621 O O . TYR A 1 83 ? -17.75 -2.59 -15.812 1 61.12 83 TYR A O 1
ATOM 629 N N . THR A 1 84 ? -19.516 -1.563 -15.055 1 58.62 84 THR A N 1
ATOM 630 C CA . THR A 1 84 ? -18.672 -0.866 -14.078 1 58.62 84 THR A CA 1
ATOM 631 C C . THR A 1 84 ? -18.109 -1.843 -13.055 1 58.62 84 THR A C 1
ATOM 633 O O . THR A 1 84 ? -16.953 -1.742 -12.664 1 58.62 84 THR A O 1
ATOM 636 N N . PHE A 1 85 ? -18.922 -2.654 -12.82 1 63.97 85 PHE A N 1
ATOM 637 C CA . PHE A 1 85 ? -18.516 -3.641 -11.836 1 63.97 85 PHE A CA 1
ATOM 638 C C . PHE A 1 85 ? -17.375 -4.5 -12.367 1 63.97 85 PHE A C 1
ATOM 640 O O . PHE A 1 85 ? -16.391 -4.746 -11.672 1 63.97 85 PHE A O 1
ATOM 647 N N . ALA A 1 86 ? -17.484 -4.863 -13.516 1 63.03 86 ALA A N 1
ATOM 648 C CA . ALA A 1 86 ? -16.469 -5.719 -14.102 1 63.03 86 ALA A CA 1
ATOM 649 C C . ALA A 1 86 ? -15.117 -5.008 -14.156 1 63.03 86 ALA A C 1
ATOM 651 O O . ALA A 1 86 ? -14.086 -5.578 -13.773 1 63.03 86 ALA A O 1
ATOM 652 N N . GLY A 1 87 ? -15.094 -3.807 -14.531 1 61.59 87 GLY A N 1
ATOM 653 C CA . GLY A 1 87 ? -13.867 -3.029 -14.594 1 61.59 87 GLY A CA 1
ATOM 654 C C . GLY A 1 87 ? -13.234 -2.801 -13.234 1 61.59 87 GLY A C 1
ATOM 655 O O . GLY A 1 87 ? -12.023 -2.979 -13.07 1 61.59 87 GLY A O 1
ATOM 656 N N . ALA A 1 88 ? -14.109 -2.479 -12.391 1 60.22 88 ALA A N 1
ATOM 657 C CA . ALA A 1 88 ? -13.648 -2.133 -11.055 1 60.22 88 ALA A CA 1
ATOM 658 C C . ALA A 1 88 ? -13.148 -3.371 -10.312 1 60.22 88 ALA A C 1
ATOM 660 O O . ALA A 1 88 ? -12.242 -3.281 -9.477 1 60.22 88 ALA A O 1
ATOM 661 N N . SER A 1 89 ? -13.68 -4.328 -10.773 1 56.47 89 SER A N 1
ATOM 662 C CA . SER A 1 89 ? -13.398 -5.551 -10.031 1 56.47 89 SER A CA 1
ATOM 663 C C . SER A 1 89 ? -12.164 -6.262 -10.586 1 56.47 89 SER A C 1
ATOM 665 O O . SER A 1 89 ? -11.5 -7.012 -9.875 1 56.47 89 SER A O 1
ATOM 667 N N . LEU A 1 90 ? -11.844 -6.117 -11.891 1 55.25 90 LEU A N 1
ATOM 668 C CA . LEU A 1 90 ? -10.828 -6.941 -12.531 1 55.25 90 LEU A CA 1
ATOM 669 C C . LEU A 1 90 ? -9.508 -6.184 -12.656 1 55.25 90 LEU A C 1
ATOM 671 O O . LEU A 1 90 ? -8.547 -6.688 -13.234 1 55.25 90 LEU A O 1
ATOM 675 N N . LEU A 1 91 ? -9.188 -5.418 -11.766 1 55.59 91 LEU A N 1
ATOM 676 C CA . LEU A 1 91 ? -7.902 -4.727 -11.703 1 55.59 91 LEU A CA 1
ATOM 677 C C . LEU A 1 91 ? -7.551 -4.109 -13.055 1 55.59 91 LEU A C 1
ATOM 679 O O . LEU A 1 91 ? -6.531 -3.426 -13.188 1 55.59 91 LEU A O 1
ATOM 683 N N . GLU A 1 92 ? -8.477 -4.59 -14.195 1 49.19 92 GLU A N 1
ATOM 684 C CA . GLU A 1 92 ? -8.227 -4.047 -15.523 1 49.19 92 GLU A CA 1
ATOM 685 C C . GLU A 1 92 ? -8.969 -2.729 -15.734 1 49.19 92 GLU A C 1
ATOM 687 O O . GLU A 1 92 ? -10.047 -2.525 -15.188 1 49.19 92 GLU A O 1
ATOM 692 N N . GLY A 1 93 ? -8.211 -1.409 -16.016 1 46.22 93 GLY A N 1
ATOM 693 C CA . GLY A 1 93 ? -8.758 -0.251 -16.703 1 46.22 93 GLY A CA 1
ATOM 694 C C . GLY A 1 93 ? -9.016 0.923 -15.773 1 46.22 93 GLY A C 1
ATOM 695 O O . GLY A 1 93 ? -9.078 2.07 -16.219 1 46.22 93 GLY A O 1
ATOM 696 N N . GLU A 1 94 ? -9.742 0.676 -14.703 1 49.09 94 GLU A N 1
ATOM 697 C CA . GLU A 1 94 ? -10.281 1.856 -14.031 1 49.09 94 GLU A CA 1
ATOM 698 C C . GLU A 1 94 ? -9.172 2.82 -13.633 1 49.09 94 GLU A C 1
ATOM 700 O O . GLU A 1 94 ? -9.43 3.99 -13.344 1 49.09 94 GLU A O 1
ATOM 705 N N . VAL A 1 95 ? -7.902 2.285 -13.531 1 56.72 95 VAL A N 1
ATOM 706 C CA . VAL A 1 95 ? -6.895 3.213 -13.039 1 56.72 95 VAL A CA 1
ATOM 707 C C . VAL A 1 95 ? -6.883 4.473 -13.898 1 56.72 95 VAL A C 1
ATOM 709 O O . VAL A 1 95 ? -6.742 5.586 -13.383 1 56.72 95 VAL A O 1
ATOM 712 N N . SER A 1 96 ? -7.594 4.301 -15 1 66.75 96 SER A N 1
ATOM 713 C CA . SER A 1 96 ? -7.438 5.461 -15.867 1 66.75 96 SER A CA 1
ATOM 714 C C . SER A 1 96 ? -8.617 6.422 -15.727 1 66.75 96 SER A C 1
ATOM 716 O O . SER A 1 96 ? -8.422 7.637 -15.648 1 66.75 96 SER A O 1
ATOM 718 N N . PRO A 1 97 ? -9.766 5.844 -15.383 1 82.31 97 PRO A N 1
ATOM 719 C CA . PRO A 1 97 ? -10.859 6.809 -15.273 1 82.31 97 PRO A CA 1
ATOM 720 C C . PRO A 1 97 ? -10.805 7.625 -13.984 1 82.31 97 PRO A C 1
ATOM 722 O O . PRO A 1 97 ? -11.18 8.805 -13.984 1 82.31 97 PRO A O 1
ATOM 725 N N . LEU A 1 98 ? -10.32 6.973 -12.984 1 88.44 98 LEU A N 1
ATOM 726 C CA . LEU A 1 98 ? -10.203 7.715 -11.734 1 88.44 98 LEU A CA 1
ATOM 727 C C . LEU A 1 98 ? -9.133 8.797 -11.844 1 88.44 98 LEU A C 1
ATOM 729 O O . LEU A 1 98 ? -9.312 9.906 -11.344 1 88.44 98 LEU A O 1
ATOM 733 N N . ARG A 1 99 ? -8.031 8.469 -12.539 1 90.38 99 ARG A N 1
ATOM 734 C CA . ARG A 1 99 ? -6.973 9.445 -12.758 1 90.38 99 ARG A CA 1
ATOM 735 C C . ARG A 1 99 ? -7.5 10.672 -13.492 1 90.38 99 ARG A C 1
ATOM 737 O O . ARG A 1 99 ? -7.191 11.805 -13.117 1 90.38 99 ARG A O 1
ATOM 744 N N . ALA A 1 100 ? -8.281 10.375 -14.484 1 91.19 100 ALA A N 1
ATOM 745 C CA . ALA A 1 100 ? -8.852 11.453 -15.281 1 91.19 100 ALA A CA 1
ATOM 746 C C . ALA A 1 100 ? -9.805 12.305 -14.453 1 91.19 100 ALA A C 1
ATOM 748 O O . ALA A 1 100 ? -9.812 13.531 -14.562 1 91.19 100 ALA A O 1
ATOM 749 N N . ALA A 1 101 ? -10.609 11.648 -13.672 1 92.94 101 ALA A N 1
ATOM 750 C CA . ALA A 1 101 ? -11.562 12.359 -12.82 1 92.94 101 ALA A CA 1
ATOM 751 C C . ALA A 1 101 ? -10.844 13.25 -11.812 1 92.94 101 ALA A C 1
ATOM 753 O O . ALA A 1 101 ? -11.242 14.398 -11.594 1 92.94 101 ALA A O 1
ATOM 754 N N . ILE A 1 102 ? -9.789 12.75 -11.227 1 93.44 102 ILE A N 1
ATOM 755 C CA . ILE A 1 102 ? -9.008 13.516 -10.258 1 93.44 102 ILE A CA 1
ATOM 756 C C . ILE A 1 102 ? -8.336 14.695 -10.953 1 93.44 102 ILE A C 1
ATOM 758 O O . ILE A 1 102 ? -8.375 15.82 -10.445 1 93.44 102 ILE A O 1
ATOM 762 N N . ALA A 1 103 ? -7.746 14.398 -12.102 1 93.69 103 ALA A N 1
ATOM 763 C CA . ALA A 1 103 ? -7.086 15.445 -12.867 1 93.69 103 ALA A CA 1
ATOM 764 C C . ALA A 1 103 ? -8.047 16.578 -13.18 1 93.69 103 ALA A C 1
ATOM 766 O O . ALA A 1 103 ? -7.711 17.766 -13.016 1 93.69 103 ALA A O 1
ATOM 767 N N . SER A 1 104 ? -9.203 16.234 -13.633 1 92.69 104 SER A N 1
ATOM 768 C CA . SER A 1 104 ? -10.211 17.234 -13.969 1 92.69 104 SER A CA 1
ATOM 769 C C . SER A 1 104 ? -10.609 18.047 -12.75 1 92.69 104 SER A C 1
ATOM 771 O O . SER A 1 104 ? -10.719 19.266 -12.828 1 92.69 104 SER A O 1
ATOM 773 N N . TRP A 1 105 ? -10.797 17.391 -11.688 1 92.69 105 TRP A N 1
ATOM 774 C CA . TRP A 1 105 ? -11.195 18.062 -10.461 1 92.69 105 TRP A CA 1
ATOM 775 C C . TRP A 1 105 ? -10.109 19.016 -9.984 1 92.69 105 TRP A C 1
ATOM 777 O O . TRP A 1 105 ? -10.391 20.141 -9.586 1 92.69 105 TRP A O 1
ATOM 787 N N . LEU A 1 106 ? -8.891 18.578 -10 1 92.75 106 LEU A N 1
ATOM 788 C CA . LEU A 1 106 ? -7.766 19.391 -9.562 1 92.75 106 LEU A CA 1
ATOM 789 C C . LEU A 1 106 ? -7.582 20.594 -10.484 1 92.75 106 LEU A C 1
ATOM 791 O O . LEU A 1 106 ? -7.238 21.688 -10.031 1 92.75 106 LEU A O 1
ATOM 795 N N . CYS A 1 107 ? -7.758 20.359 -11.727 1 91.06 107 CYS A N 1
ATOM 796 C CA . CYS A 1 107 ? -7.656 21.438 -12.695 1 91.06 107 CYS A CA 1
ATOM 797 C C . CYS A 1 107 ? -8.68 22.531 -12.398 1 91.06 107 CYS A C 1
ATOM 799 O O . CYS A 1 107 ? -8.352 23.719 -12.43 1 91.06 107 CYS A O 1
ATOM 801 N N . ASP A 1 108 ? -9.859 22.125 -12.117 1 88.56 108 ASP A N 1
ATOM 802 C CA . ASP A 1 108 ? -10.93 23.078 -11.82 1 88.56 108 ASP A CA 1
ATOM 803 C C . ASP A 1 108 ? -10.641 23.844 -10.531 1 88.56 108 ASP A C 1
ATOM 805 O O . ASP A 1 108 ? -10.922 25.031 -10.438 1 88.56 108 ASP A O 1
ATOM 809 N N . TYR A 1 109 ? -10.062 23.172 -9.57 1 89.31 109 TYR A N 1
ATOM 810 C CA . TYR A 1 109 ? -9.844 23.781 -8.266 1 89.31 109 TYR A CA 1
ATOM 811 C C . TYR A 1 109 ? -8.672 24.75 -8.305 1 89.31 109 TYR A C 1
ATOM 813 O O . TYR A 1 109 ? -8.742 25.859 -7.758 1 89.31 109 TYR A O 1
ATOM 821 N N . TYR A 1 110 ? -7.484 24.281 -8.758 1 88.38 110 TYR A N 1
ATOM 822 C CA . TYR A 1 110 ? -6.273 25.094 -8.734 1 88.38 110 TYR A CA 1
ATOM 823 C C . TYR A 1 110 ? -6.207 26.016 -9.953 1 88.38 110 TYR A C 1
ATOM 825 O O . TYR A 1 110 ? -5.297 26.828 -10.07 1 88.38 110 TYR A O 1
ATOM 833 N N . ALA A 1 111 ? -7.109 26.547 -10.281 1 75.25 111 ALA A N 1
ATOM 834 C CA . ALA A 1 111 ? -7.129 27.484 -11.406 1 75.25 111 ALA A CA 1
ATOM 835 C C . ALA A 1 111 ? -5.766 27.547 -12.086 1 75.25 111 ALA A C 1
ATOM 837 O O . ALA A 1 111 ? -4.73 27.406 -11.43 1 75.25 111 ALA A O 1
ATOM 838 N N . SER A 1 112 ? -5.551 27.359 -13.227 1 64.31 112 SER A N 1
ATOM 839 C CA . SER A 1 112 ? -4.387 26.844 -13.938 1 64.31 112 SER A CA 1
ATOM 840 C C . SER A 1 112 ? -3.207 27.797 -13.844 1 64.31 112 SER A C 1
ATOM 842 O O . SER A 1 112 ? -3.045 28.688 -14.688 1 64.31 112 SER A O 1
ATOM 844 N N . TYR A 1 113 ? -2.799 28.188 -12.742 1 69.38 113 TYR A N 1
ATOM 845 C CA . TYR A 1 113 ? -1.46 28.766 -12.75 1 69.38 113 TYR A CA 1
ATOM 846 C C . TYR A 1 113 ? -0.497 27.906 -13.555 1 69.38 113 TYR A C 1
ATOM 848 O O . TYR A 1 113 ? 0.176 28.391 -14.461 1 69.38 113 TYR A O 1
ATOM 856 N N . GLY A 1 114 ? -0.424 26.625 -13.312 1 64.19 114 GLY A N 1
ATOM 857 C CA . GLY A 1 114 ? 0.528 25.734 -13.945 1 64.19 114 GLY A CA 1
ATOM 858 C C . GLY A 1 114 ? -0.016 25.062 -15.195 1 64.19 114 GLY A C 1
ATOM 859 O O . GLY A 1 114 ? 0.656 24.234 -15.805 1 64.19 114 GLY A O 1
ATOM 860 N N . GLY A 1 115 ? -1.13 25.547 -15.609 1 74 115 GLY A N 1
ATOM 861 C CA . GLY A 1 115 ? -1.73 24.922 -16.781 1 74 115 GLY A CA 1
ATOM 862 C C . GLY A 1 115 ? -2.643 23.766 -16.422 1 74 115 GLY A C 1
ATOM 863 O O . GLY A 1 115 ? -2.918 23.516 -15.25 1 74 115 GLY A O 1
ATOM 864 N N . MET A 1 116 ? -3.033 23.125 -17.438 1 81.94 116 MET A N 1
ATOM 865 C CA . MET A 1 116 ? -3.979 22.031 -17.297 1 81.94 116 MET A CA 1
ATOM 866 C C . MET A 1 116 ? -3.314 20.828 -16.641 1 81.94 116 MET A C 1
ATOM 868 O O . MET A 1 116 ? -2.158 20.516 -16.938 1 81.94 116 MET A O 1
ATOM 872 N N . VAL A 1 117 ? -4.012 20.281 -15.695 1 84.06 117 VAL A N 1
ATOM 873 C CA . VAL A 1 117 ? -3.566 19.031 -15.094 1 84.06 117 VAL A CA 1
ATOM 874 C C . VAL A 1 117 ? -4.086 17.844 -15.914 1 84.06 117 VAL A C 1
ATOM 876 O O . VAL A 1 117 ? -5.297 17.625 -16 1 84.06 117 VAL A O 1
ATOM 879 N N . ASP A 1 118 ? -3.188 17.156 -16.562 1 87.69 118 ASP A N 1
ATOM 880 C CA . ASP A 1 118 ? -3.594 15.984 -17.312 1 87.69 118 ASP A CA 1
ATOM 881 C C . ASP A 1 118 ? -3.438 14.711 -16.484 1 87.69 118 ASP A C 1
ATOM 883 O O . ASP A 1 118 ? -2.697 14.695 -15.5 1 87.69 118 ASP A O 1
ATOM 887 N N . GLU A 1 119 ? -4.203 13.672 -16.906 1 90.56 119 GLU A N 1
ATOM 888 C CA . GLU A 1 119 ? -4.25 12.422 -16.156 1 90.56 119 GLU A CA 1
ATOM 889 C C . GLU A 1 119 ? -2.869 11.773 -16.062 1 90.56 119 GLU A C 1
ATOM 891 O O . GLU A 1 119 ? -2.586 11.023 -15.125 1 90.56 119 GLU A O 1
ATOM 896 N N . THR A 1 120 ? -1.934 12.062 -16.984 1 90.69 120 THR A N 1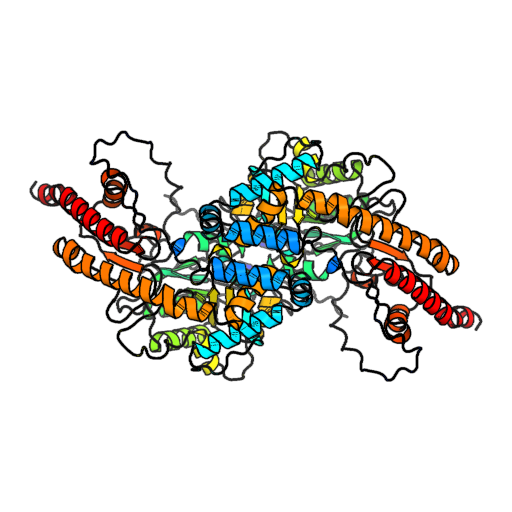
ATOM 897 C CA . THR A 1 120 ? -0.6 11.469 -17 1 90.69 120 THR A CA 1
ATOM 898 C C . THR A 1 120 ? 0.257 12.039 -15.875 1 90.69 120 THR A C 1
ATOM 900 O O . THR A 1 120 ? 1.318 11.492 -15.555 1 90.69 120 THR A O 1
ATOM 903 N N . ARG A 1 121 ? -0.234 13.094 -15.227 1 92.62 121 ARG A N 1
ATOM 904 C CA . ARG A 1 121 ? 0.481 13.703 -14.109 1 92.62 121 ARG A CA 1
ATOM 905 C C . ARG A 1 121 ? -0.027 13.164 -12.781 1 92.62 121 ARG A C 1
ATOM 907 O O . ARG A 1 121 ? 0.42 13.602 -11.719 1 92.62 121 ARG A O 1
ATOM 914 N N . ILE A 1 122 ? -1 12.211 -12.906 1 93.25 122 ILE A N 1
ATOM 915 C CA . ILE A 1 122 ? -1.667 11.75 -11.688 1 93.25 122 ILE A CA 1
ATOM 916 C C . ILE A 1 122 ? -1.402 10.258 -11.492 1 93.25 122 ILE A C 1
ATOM 918 O O . ILE A 1 122 ? -1.513 9.469 -12.438 1 93.25 122 ILE A O 1
ATOM 922 N N . ALA A 1 123 ? -1.004 9.891 -10.336 1 91.06 123 ALA A N 1
ATOM 923 C CA . ALA A 1 123 ? -1.048 8.5 -9.891 1 91.06 123 ALA A CA 1
ATOM 924 C C . ALA A 1 123 ? -1.951 8.344 -8.672 1 91.06 123 ALA A C 1
ATOM 926 O O . ALA A 1 123 ? -1.919 9.172 -7.754 1 91.06 123 ALA A O 1
ATOM 927 N N . VAL A 1 124 ? -2.795 7.379 -8.695 1 89.19 124 VAL A N 1
ATOM 928 C CA . VAL A 1 124 ? -3.695 7.113 -7.578 1 89.19 124 VAL A CA 1
ATOM 929 C C . VAL A 1 124 ? -2.936 6.398 -6.465 1 89.19 124 VAL A C 1
ATOM 931 O O . VAL A 1 124 ? -2.105 5.523 -6.73 1 89.19 124 VAL A O 1
ATOM 934 N N . THR A 1 125 ? -3.166 6.762 -5.242 1 88.12 125 THR A N 1
ATOM 935 C CA . THR A 1 125 ? -2.541 6.145 -4.078 1 88.12 125 THR A CA 1
ATOM 936 C C . THR A 1 125 ? -3.598 5.629 -3.107 1 88.12 125 THR A C 1
ATOM 938 O O . THR A 1 125 ? -4.797 5.812 -3.332 1 88.12 125 THR A O 1
ATOM 941 N N . ALA A 1 126 ? -3.115 5.023 -2.021 1 82.88 126 ALA A N 1
ATOM 942 C CA . ALA A 1 126 ? -4.016 4.457 -1.021 1 82.88 126 ALA A CA 1
ATOM 943 C C . ALA A 1 126 ? -4.469 5.523 -0.024 1 82.88 126 ALA A C 1
ATOM 945 O O . ALA A 1 126 ? -5.031 5.199 1.023 1 82.88 126 ALA A O 1
ATOM 946 N N . GLY A 1 127 ? -4.238 6.762 -0.322 1 83.38 127 GLY A N 1
ATOM 947 C CA . GLY A 1 127 ? -4.879 7.859 0.38 1 83.38 127 GLY A CA 1
ATOM 948 C C . GLY A 1 127 ? -4.07 8.375 1.556 1 83.38 127 GLY A C 1
ATOM 949 O O . GLY A 1 127 ? -4.281 9.492 2.023 1 83.38 127 GLY A O 1
ATOM 950 N N . GLU A 1 128 ? -3.197 7.621 2.131 1 78.62 128 GLU A N 1
ATOM 951 C CA . GLU A 1 128 ? -2.35 8.094 3.225 1 78.62 128 GLU A CA 1
ATOM 952 C C . GLU A 1 128 ? -0.986 8.547 2.713 1 78.62 128 GLU A C 1
ATOM 954 O O . GLU A 1 128 ? -0.367 7.863 1.892 1 78.62 128 GLU A O 1
ATOM 959 N N . VAL A 1 129 ? -0.568 9.664 3.197 1 86.88 129 VAL A N 1
ATOM 960 C CA . VAL A 1 129 ? 0.688 10.234 2.719 1 86.88 129 VAL A CA 1
ATOM 961 C C . VAL A 1 129 ? 1.845 9.305 3.07 1 86.88 129 VAL A C 1
ATOM 963 O O . VAL A 1 129 ? 2.842 9.242 2.348 1 86.88 129 VAL A O 1
ATOM 966 N N . GLU A 1 130 ? 1.682 8.547 4.117 1 85.56 130 GLU A N 1
ATOM 967 C CA . GLU A 1 130 ? 2.715 7.605 4.535 1 85.56 130 GLU A CA 1
ATOM 968 C C . GLU A 1 130 ? 3.035 6.609 3.426 1 85.56 130 GLU A C 1
ATOM 970 O O . GLU A 1 130 ? 4.207 6.375 3.115 1 85.56 130 GLU A O 1
ATOM 975 N N . GLY A 1 131 ? 1.973 6.094 2.893 1 84.5 131 GLY A N 1
ATOM 976 C CA . GLY A 1 131 ? 2.168 5.141 1.812 1 84.5 131 GLY A CA 1
ATOM 977 C C . GLY A 1 131 ? 2.805 5.754 0.581 1 84.5 131 GLY A C 1
ATOM 978 O O . GLY A 1 131 ? 3.654 5.133 -0.06 1 84.5 131 GLY A O 1
ATOM 979 N N . ALA A 1 132 ? 2.389 6.887 0.195 1 88.81 132 ALA A N 1
ATOM 980 C CA . ALA A 1 132 ? 2.957 7.582 -0.957 1 88.81 132 ALA A CA 1
ATOM 981 C C . ALA A 1 132 ? 4.434 7.898 -0.733 1 88.81 132 ALA A C 1
ATOM 983 O O . ALA A 1 132 ? 5.262 7.688 -1.623 1 88.81 132 ALA A O 1
ATOM 984 N N . LEU A 1 133 ? 4.719 8.383 0.454 1 91.75 133 LEU A N 1
ATOM 985 C CA . LEU A 1 133 ? 6.102 8.719 0.767 1 91.75 133 LEU A CA 1
ATOM 986 C C . LEU A 1 133 ? 6.977 7.469 0.775 1 91.75 133 LEU A C 1
ATOM 988 O O . LEU A 1 133 ? 8.102 7.488 0.273 1 91.75 133 LEU A O 1
ATOM 992 N N . ALA A 1 134 ? 6.496 6.422 1.354 1 89.75 134 ALA A N 1
ATOM 993 C CA . ALA A 1 134 ? 7.238 5.164 1.36 1 89.75 134 ALA A CA 1
ATOM 994 C C . ALA A 1 134 ? 7.574 4.719 -0.06 1 89.75 134 ALA A C 1
ATOM 996 O O . ALA A 1 134 ? 8.703 4.316 -0.338 1 89.75 134 ALA A O 1
ATOM 997 N N . ALA A 1 135 ? 6.582 4.777 -0.912 1 89.69 135 ALA A N 1
ATOM 998 C CA . ALA A 1 135 ? 6.793 4.375 -2.301 1 89.69 135 ALA A CA 1
ATOM 999 C C . ALA A 1 135 ? 7.801 5.293 -2.988 1 89.69 135 ALA A C 1
ATOM 1001 O O . ALA A 1 135 ? 8.641 4.828 -3.764 1 89.69 135 ALA A O 1
ATOM 1002 N N . ILE A 1 136 ? 7.699 6.566 -2.732 1 93.94 136 ILE A N 1
ATOM 1003 C CA . ILE A 1 136 ? 8.625 7.531 -3.318 1 93.94 136 ILE A CA 1
ATOM 1004 C C . ILE A 1 136 ? 10.047 7.234 -2.855 1 93.94 136 ILE A C 1
ATOM 1006 O O . ILE A 1 136 ? 10.977 7.199 -3.668 1 93.94 136 ILE A O 1
ATOM 1010 N N . LEU A 1 137 ? 10.203 6.984 -1.59 1 94.62 137 LEU A N 1
ATOM 1011 C CA . LEU A 1 137 ? 11.531 6.707 -1.063 1 94.62 137 LEU A CA 1
ATOM 1012 C C . LEU A 1 137 ? 12.07 5.391 -1.609 1 94.62 137 LEU A C 1
ATOM 1014 O O . LEU A 1 137 ? 13.266 5.27 -1.882 1 94.62 137 LEU A O 1
ATOM 1018 N N . ALA A 1 138 ? 11.219 4.469 -1.748 1 90.44 138 ALA A N 1
ATOM 1019 C CA . ALA A 1 138 ? 11.633 3.166 -2.264 1 90.44 138 ALA A CA 1
ATOM 1020 C C . ALA A 1 138 ? 12.172 3.283 -3.684 1 90.44 138 ALA A C 1
ATOM 1022 O O . ALA A 1 138 ? 13.125 2.592 -4.051 1 90.44 138 ALA A O 1
ATOM 1023 N N . ARG A 1 139 ? 11.617 4.148 -4.449 1 92.06 139 ARG A N 1
ATOM 1024 C CA . ARG A 1 139 ? 11.906 4.203 -5.879 1 92.06 139 ARG A CA 1
ATOM 1025 C C . ARG A 1 139 ? 12.969 5.254 -6.18 1 92.06 139 ARG A C 1
ATOM 1027 O O . ARG A 1 139 ? 13.773 5.086 -7.102 1 92.06 139 ARG A O 1
ATOM 1034 N N . PHE A 1 140 ? 13.062 6.293 -5.402 1 96.38 140 PHE A N 1
ATOM 1035 C CA . PHE A 1 140 ? 13.812 7.457 -5.852 1 96.38 140 PHE A CA 1
ATOM 1036 C C . PHE A 1 140 ? 14.938 7.793 -4.875 1 96.38 140 PHE A C 1
ATOM 1038 O O . PHE A 1 140 ? 15.492 8.891 -4.91 1 96.38 140 PHE A O 1
ATOM 1045 N N . THR A 1 141 ? 15.211 6.91 -3.953 1 96.5 141 THR A N 1
ATOM 1046 C CA . THR A 1 141 ? 16.328 7.117 -3.043 1 96.5 141 THR A CA 1
ATOM 1047 C C . THR A 1 141 ? 17.234 5.895 -3.023 1 96.5 141 THR A C 1
ATOM 1049 O O . THR A 1 141 ? 16.859 4.824 -3.51 1 96.5 141 THR A O 1
ATOM 1052 N N . ASP A 1 142 ? 18.344 6.113 -2.566 1 95.19 142 ASP A N 1
ATOM 1053 C CA . ASP A 1 142 ? 19.391 5.105 -2.412 1 95.19 142 ASP A CA 1
ATOM 1054 C C . ASP A 1 142 ? 20.094 5.234 -1.056 1 95.19 142 ASP A C 1
ATOM 1056 O O . ASP A 1 142 ? 20.422 6.34 -0.625 1 95.19 142 ASP A O 1
ATOM 1060 N N . PRO A 1 143 ? 20.297 4.148 -0.357 1 91.44 143 PRO A N 1
ATOM 1061 C CA . PRO A 1 143 ? 20.844 4.199 0.999 1 91.44 143 PRO A CA 1
ATOM 1062 C C . PRO A 1 143 ? 22.203 4.906 1.06 1 91.44 143 PRO A C 1
ATOM 1064 O O . PRO A 1 143 ? 22.562 5.469 2.098 1 91.44 143 PRO A O 1
ATOM 1067 N N . VAL A 1 144 ? 22.938 4.914 0.003 1 90.12 144 VAL A N 1
ATOM 1068 C CA . VAL A 1 144 ? 24.281 5.484 0.018 1 90.12 144 VAL A CA 1
ATOM 1069 C C . VAL A 1 144 ? 24.25 6.875 -0.614 1 90.12 144 VAL A C 1
ATOM 1071 O O . VAL A 1 144 ? 24.828 7.816 -0.073 1 90.12 144 VAL A O 1
ATOM 1074 N N . TYR A 1 145 ? 23.562 7.02 -1.676 1 92.88 145 TYR A N 1
ATOM 1075 C CA . TYR A 1 145 ? 23.594 8.242 -2.463 1 92.88 145 TYR A CA 1
ATOM 1076 C C . TYR A 1 145 ? 22.75 9.328 -1.815 1 92.88 145 TYR A C 1
ATOM 1078 O O . TYR A 1 145 ? 23.141 10.5 -1.786 1 92.88 145 TYR A O 1
ATOM 1086 N N . THR A 1 146 ? 21.531 8.953 -1.379 1 95.75 146 THR A N 1
ATOM 1087 C CA . THR A 1 146 ? 20.641 9.93 -0.766 1 95.75 146 THR A CA 1
ATOM 1088 C C . THR A 1 146 ? 21.141 10.336 0.616 1 95.75 146 THR A C 1
ATOM 1090 O O . THR A 1 146 ? 21.422 9.477 1.458 1 95.75 146 THR A O 1
ATOM 1093 N N . ARG A 1 147 ? 21.172 11.602 0.825 1 94.12 147 ARG A N 1
ATOM 1094 C CA . ARG A 1 147 ? 21.922 12.141 1.956 1 94.12 147 ARG A CA 1
ATOM 1095 C C . ARG A 1 147 ? 21 12.352 3.164 1 94.12 147 ARG A C 1
ATOM 1097 O O . ARG A 1 147 ? 21.359 11.977 4.285 1 94.12 147 ARG A O 1
ATOM 1104 N N . THR A 1 148 ? 19.906 13.016 2.896 1 95.81 148 THR A N 1
ATOM 1105 C CA . THR A 1 148 ? 19.094 13.453 4.02 1 95.81 148 THR A CA 1
ATOM 1106 C C . THR A 1 148 ? 17.625 13.492 3.635 1 95.81 148 THR A C 1
ATOM 1108 O O . THR A 1 148 ? 17.281 13.727 2.475 1 95.81 148 THR A O 1
ATOM 1111 N N . VAL A 1 149 ? 16.812 13.148 4.602 1 96.81 149 VAL A N 1
ATOM 1112 C CA . VAL A 1 149 ? 15.391 13.445 4.539 1 96.81 149 VAL A CA 1
ATOM 1113 C C . VAL A 1 149 ? 15.047 14.555 5.535 1 96.81 149 VAL A C 1
ATOM 1115 O O . VAL A 1 149 ? 15.195 14.375 6.746 1 96.81 149 VAL A O 1
ATOM 1118 N N . TRP A 1 150 ? 14.625 15.703 4.984 1 96.81 150 TRP A N 1
ATOM 1119 C CA . TRP A 1 150 ? 14.328 16.875 5.793 1 96.81 150 TRP A CA 1
ATOM 1120 C C . TRP A 1 150 ? 12.844 16.938 6.133 1 96.81 150 TRP A C 1
ATOM 1122 O O . TRP A 1 150 ? 11.992 16.609 5.297 1 96.81 150 TRP A O 1
ATOM 1132 N N . VAL A 1 151 ? 12.523 17.406 7.324 1 95.38 151 VAL A N 1
ATOM 1133 C CA . VAL A 1 151 ? 11.156 17.703 7.738 1 95.38 151 VAL A CA 1
ATOM 1134 C C . VAL A 1 151 ? 11.117 19.016 8.516 1 95.38 151 VAL A C 1
ATOM 1136 O O . VAL A 1 151 ? 12.047 19.328 9.258 1 95.38 151 VAL A O 1
ATOM 1139 N N . VAL A 1 152 ? 10.094 19.766 8.305 1 94.44 152 VAL A N 1
ATOM 1140 C CA . VAL A 1 152 ? 9.953 21.047 8.977 1 94.44 152 VAL A CA 1
ATOM 1141 C C . VAL A 1 152 ? 9.188 20.875 10.281 1 94.44 152 VAL A C 1
ATOM 1143 O O . VAL A 1 152 ? 8.055 20.375 10.289 1 94.44 152 VAL A O 1
ATOM 1146 N N . LEU A 1 153 ? 9.758 21.312 11.367 1 91.44 153 LEU A N 1
ATOM 1147 C CA . LEU A 1 153 ? 9.102 21.25 12.664 1 91.44 153 LEU A CA 1
ATOM 1148 C C . LEU A 1 153 ? 8.398 22.562 12.984 1 91.44 153 LEU A C 1
ATOM 1150 O O . LEU A 1 153 ? 8.805 23.625 12.492 1 91.44 153 LEU A O 1
ATOM 1154 N N . PRO A 1 154 ? 7.34 22.578 13.812 1 91.94 154 PRO A N 1
ATOM 1155 C CA . PRO A 1 154 ? 6.746 21.406 14.453 1 91.94 154 PRO A CA 1
ATOM 1156 C C . PRO A 1 154 ? 6.008 20.5 13.461 1 91.94 154 PRO A C 1
ATOM 1158 O O . PRO A 1 154 ? 5.395 21 12.508 1 91.94 154 PRO A O 1
ATOM 1161 N N . ALA A 1 155 ? 6.082 19.188 13.602 1 89.38 155 ALA A N 1
ATOM 1162 C CA . ALA A 1 155 ? 5.406 18.188 12.789 1 89.38 155 ALA A CA 1
ATOM 1163 C C . ALA A 1 155 ? 5.34 16.844 13.508 1 89.38 155 ALA A C 1
ATOM 1165 O O . ALA A 1 155 ? 6.051 16.625 14.492 1 89.38 155 ALA A O 1
ATOM 1166 N N . GLU A 1 156 ? 4.371 16.062 13.117 1 80.31 156 GLU A N 1
ATOM 1167 C CA . GLU A 1 156 ? 4.367 14.688 13.602 1 80.31 156 GLU A CA 1
ATOM 1168 C C . GLU A 1 156 ? 5.465 13.867 12.938 1 80.31 156 GLU A C 1
ATOM 1170 O O . GLU A 1 156 ? 5.41 13.594 11.742 1 80.31 156 GLU A O 1
ATOM 1175 N N . VAL A 1 157 ? 6.48 13.484 13.656 1 74.19 157 VAL A N 1
ATOM 1176 C CA . VAL A 1 157 ? 7.645 12.875 13.023 1 74.19 157 VAL A CA 1
ATOM 1177 C C . VAL A 1 157 ? 7.711 11.391 13.391 1 74.19 157 VAL A C 1
ATOM 1179 O O . VAL A 1 157 ? 8.5 10.641 12.82 1 74.19 157 VAL A O 1
ATOM 1182 N N . GLY A 1 158 ? 6.855 10.93 14.2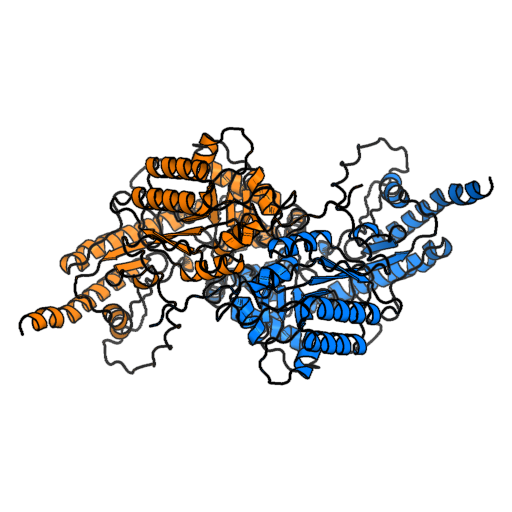58 1 73.75 158 GLY A N 1
ATOM 1183 C CA . GLY A 1 158 ? 6.941 9.547 14.688 1 73.75 158 GLY A CA 1
ATOM 1184 C C . GLY A 1 158 ? 6.875 8.555 13.531 1 73.75 158 GLY A C 1
ATOM 1185 O O . GLY A 1 158 ? 7.715 7.664 13.43 1 73.75 158 GLY A O 1
ATOM 1186 N N . TRP A 1 159 ? 6.008 8.805 12.656 1 78.12 159 TRP A N 1
ATOM 1187 C CA . TRP A 1 159 ? 5.828 7.875 11.547 1 78.12 159 TRP A CA 1
ATOM 1188 C C . TRP A 1 159 ? 6.914 8.07 10.492 1 78.12 159 TRP A C 1
ATOM 1190 O O . TRP A 1 159 ? 7.258 7.133 9.773 1 78.12 159 TRP A O 1
ATOM 1200 N N . LEU A 1 160 ? 7.535 9.219 10.422 1 86.25 160 LEU A N 1
ATOM 1201 C CA . LEU A 1 160 ? 8.516 9.523 9.391 1 86.25 160 LEU A CA 1
ATOM 1202 C C . LEU A 1 160 ? 9.805 8.734 9.609 1 86.25 160 LEU A C 1
ATOM 1204 O O . LEU A 1 160 ? 10.438 8.289 8.648 1 86.25 160 LEU A O 1
ATOM 1208 N N . GLU A 1 161 ? 10.18 8.586 10.836 1 84.31 161 GLU A N 1
ATOM 1209 C CA . GLU A 1 161 ? 11.391 7.832 11.141 1 84.31 161 GLU A CA 1
ATOM 1210 C C . GLU A 1 161 ? 11.297 6.398 10.633 1 84.31 161 GLU A C 1
ATOM 1212 O O . GLU A 1 161 ? 12.258 5.863 10.078 1 84.31 161 GLU A O 1
ATOM 1217 N N . GLY A 1 162 ? 10.203 5.848 10.898 1 84.69 162 GLY A N 1
ATOM 1218 C CA . GLY A 1 162 ? 9.992 4.484 10.438 1 84.69 162 GLY A CA 1
ATOM 1219 C C . GLY A 1 162 ? 10.039 4.348 8.93 1 84.69 162 GLY A C 1
ATOM 1220 O O . GLY A 1 162 ? 10.695 3.451 8.398 1 84.69 162 GLY A O 1
ATOM 1221 N N . ILE A 1 163 ? 9.422 5.195 8.234 1 89.12 163 ILE A N 1
ATOM 1222 C CA . ILE A 1 163 ? 9.328 5.148 6.781 1 89.12 163 ILE A CA 1
ATOM 1223 C C . ILE A 1 163 ? 10.703 5.398 6.164 1 89.12 163 ILE A C 1
ATOM 1225 O O . ILE A 1 163 ? 11.094 4.723 5.211 1 89.12 163 ILE A O 1
ATOM 1229 N N . VAL A 1 164 ? 11.422 6.324 6.727 1 92 164 VAL A N 1
ATOM 1230 C CA . VAL A 1 164 ? 12.766 6.645 6.258 1 92 164 VAL A CA 1
ATOM 1231 C C . VAL A 1 164 ? 13.695 5.457 6.5 1 92 164 VAL A C 1
ATOM 1233 O O . VAL A 1 164 ? 14.477 5.082 5.621 1 92 164 VAL A O 1
ATOM 1236 N N . GLY A 1 165 ? 13.555 4.871 7.641 1 90.06 165 GLY A N 1
ATOM 1237 C CA . GLY A 1 165 ? 14.344 3.691 7.949 1 90.06 165 GLY A CA 1
ATOM 1238 C C . GLY A 1 165 ? 14.055 2.518 7.035 1 90.06 165 GLY A C 1
ATOM 1239 O O . GLY A 1 165 ? 14.969 1.817 6.602 1 90.06 165 GLY A O 1
ATOM 1240 N N . ASP A 1 166 ? 12.82 2.268 6.762 1 89.75 166 ASP A N 1
ATOM 1241 C CA . ASP A 1 166 ? 12.406 1.164 5.902 1 89.75 166 ASP A CA 1
ATOM 1242 C C . ASP A 1 166 ? 13 1.305 4.5 1 89.75 166 ASP A C 1
ATOM 1244 O O . ASP A 1 166 ? 13.164 0.312 3.789 1 89.75 166 ASP A O 1
ATOM 1248 N N . ALA A 1 167 ? 13.328 2.521 4.105 1 91.75 167 ALA A N 1
ATOM 1249 C CA . ALA A 1 167 ? 13.93 2.787 2.797 1 91.75 167 ALA A CA 1
ATOM 1250 C C . ALA A 1 167 ? 15.445 2.674 2.854 1 91.75 167 ALA A C 1
ATOM 1252 O O . ALA A 1 167 ? 16.141 2.979 1.876 1 91.75 167 ALA A O 1
ATOM 1253 N N . GLY A 1 168 ? 16 2.301 4.035 1 91.25 168 GLY A N 1
ATOM 1254 C CA . GLY A 1 168 ? 17.438 2.188 4.203 1 91.25 168 GLY A CA 1
ATOM 1255 C C . GLY A 1 168 ? 18.109 3.502 4.562 1 91.25 168 GLY A C 1
ATOM 1256 O O . GLY A 1 168 ? 19.312 3.646 4.422 1 91.25 168 GLY A O 1
ATOM 1257 N N . LEU A 1 169 ? 17.312 4.449 4.965 1 93.12 169 LEU A N 1
ATOM 1258 C CA . LEU A 1 169 ? 17.828 5.781 5.277 1 93.12 169 LEU A CA 1
ATOM 1259 C C . LEU A 1 169 ? 17.766 6.051 6.777 1 93.12 169 LEU A C 1
ATOM 1261 O O . LEU A 1 169 ? 17.547 7.191 7.195 1 93.12 169 LEU A O 1
ATOM 1265 N N . ASP A 1 170 ? 17.828 5.004 7.496 1 86.75 170 ASP A N 1
ATOM 1266 C CA . ASP A 1 170 ? 17.797 5.145 8.945 1 86.75 170 ASP A CA 1
ATOM 1267 C C . ASP A 1 170 ? 18.891 6.094 9.422 1 86.75 170 ASP A C 1
ATOM 1269 O O . ASP A 1 170 ? 20.031 6.012 8.961 1 86.75 170 ASP A O 1
ATOM 1273 N N . GLY A 1 171 ? 18.562 7.027 10.328 1 85.88 171 GLY A N 1
ATOM 1274 C CA . GLY A 1 171 ? 19.516 7.969 10.875 1 85.88 171 GLY A CA 1
ATOM 1275 C C . GLY A 1 171 ? 19.75 9.18 9.984 1 85.88 171 GLY A C 1
ATOM 1276 O O . GLY A 1 171 ? 20.516 10.07 10.328 1 85.88 171 GLY A O 1
ATOM 1277 N N . LYS A 1 172 ? 19.062 9.266 8.922 1 92.31 172 LYS A N 1
ATOM 1278 C CA . LYS A 1 172 ? 19.297 10.352 7.969 1 92.31 172 LYS A CA 1
ATOM 1279 C C . LYS A 1 172 ? 18.172 11.383 8.023 1 92.31 172 LYS A C 1
ATOM 1281 O O . LYS A 1 172 ? 18.109 12.297 7.203 1 92.31 172 LYS A O 1
ATOM 1286 N N . LEU A 1 173 ? 17.25 11.219 8.914 1 92.62 173 LEU A N 1
ATOM 1287 C CA . LEU A 1 173 ? 16.188 12.211 9.117 1 92.62 173 LEU A CA 1
ATOM 1288 C C . LEU A 1 173 ? 16.734 13.438 9.836 1 92.62 173 LEU A C 1
ATOM 1290 O O . LEU A 1 173 ? 17.422 13.32 10.844 1 92.62 173 LEU A O 1
ATOM 1294 N N . ARG A 1 174 ? 16.547 14.617 9.25 1 93.44 174 ARG A N 1
ATOM 1295 C CA . ARG A 1 174 ? 16.938 15.891 9.844 1 93.44 174 ARG A CA 1
ATOM 1296 C C . ARG A 1 174 ? 15.75 16.859 9.891 1 93.44 174 ARG A C 1
ATOM 1298 O O . ARG A 1 174 ? 14.828 16.75 9.078 1 93.44 174 ARG A O 1
ATOM 1305 N N . THR A 1 175 ? 15.844 17.766 10.828 1 93 175 THR A N 1
ATOM 1306 C CA . THR A 1 175 ? 14.719 18.672 11.039 1 93 175 THR A CA 1
ATOM 1307 C C . THR A 1 175 ? 15.102 20.109 10.711 1 93 175 THR A C 1
ATOM 1309 O O . THR A 1 175 ? 16.266 20.484 10.812 1 93 175 THR A O 1
ATOM 1312 N N . LEU A 1 176 ? 14.133 20.875 10.242 1 93.44 176 LEU A N 1
ATOM 1313 C CA . LEU A 1 176 ? 14.211 22.312 9.984 1 93.44 176 LEU A CA 1
ATOM 1314 C C . LEU A 1 176 ? 13.156 23.062 10.781 1 93.44 176 LEU A C 1
ATOM 1316 O O . LEU A 1 176 ? 12.039 22.578 10.969 1 93.44 176 LEU A O 1
ATOM 1320 N N . PRO A 1 177 ? 13.523 24.203 11.203 1 91.44 177 PRO A N 1
ATOM 1321 C CA . PRO A 1 177 ? 12.508 25.016 11.898 1 91.44 177 PRO A CA 1
ATOM 1322 C C . PRO A 1 177 ? 11.594 25.766 10.938 1 91.44 177 PRO A C 1
ATOM 1324 O O . PRO A 1 177 ? 11.977 26.031 9.789 1 91.44 177 PRO A O 1
ATOM 1327 N N . GLU A 1 178 ? 10.406 26 11.445 1 88.94 178 GLU A N 1
ATOM 1328 C CA . GLU A 1 178 ? 9.562 26.969 10.75 1 88.94 178 GLU A CA 1
ATOM 1329 C C . GLU A 1 178 ? 10.133 28.375 10.852 1 88.94 178 GLU A C 1
ATOM 1331 O O . GLU A 1 178 ? 10.883 28.688 11.781 1 88.94 178 GLU A O 1
ATOM 1336 N N . GLY A 1 179 ? 9.766 29.188 9.875 1 80 179 GLY A N 1
ATOM 1337 C CA . GLY A 1 179 ? 10.234 30.562 9.898 1 80 179 GLY A CA 1
ATOM 1338 C C . GLY A 1 179 ? 9.547 31.406 10.953 1 80 179 GLY A C 1
ATOM 1339 O O . GLY A 1 179 ? 8.391 31.141 11.312 1 80 179 GLY A O 1
ATOM 1340 N N . SER A 1 180 ? 10.359 32.281 11.484 1 68.25 180 SER A N 1
ATOM 1341 C CA . SER A 1 180 ? 9.82 33.188 12.484 1 68.25 180 SER A CA 1
ATOM 1342 C C . SER A 1 180 ? 8.828 34.188 11.852 1 68.25 180 SER A C 1
ATOM 1344 O O . SER A 1 180 ? 8.031 34.812 12.555 1 68.25 180 SER A O 1
ATOM 1346 N N . ASN A 1 181 ? 8.922 34.188 10.586 1 62.72 181 ASN A N 1
ATOM 1347 C CA . ASN A 1 181 ? 8.094 35.156 9.891 1 62.72 181 ASN A CA 1
ATOM 1348 C C . ASN A 1 181 ? 6.742 34.562 9.492 1 62.72 181 ASN A C 1
ATOM 1350 O O . ASN A 1 181 ? 6 35.188 8.719 1 62.72 181 ASN A O 1
ATOM 1354 N N . GLY A 1 182 ? 6.508 33.5 10.023 1 66.69 182 GLY A N 1
ATOM 1355 C CA . GLY A 1 182 ? 5.246 32.844 9.68 1 66.69 182 GLY A CA 1
ATOM 1356 C C . GLY A 1 182 ? 5.285 32.125 8.344 1 66.69 182 GLY A C 1
ATOM 1357 O O . GLY A 1 182 ? 4.258 31.656 7.855 1 66.69 182 GLY A O 1
ATOM 1358 N N . GLU A 1 183 ? 6.402 32.062 7.734 1 73.06 183 GLU A N 1
ATOM 1359 C CA . GLU A 1 183 ? 6.496 31.547 6.375 1 73.06 183 GLU A CA 1
ATOM 1360 C C . GLU A 1 183 ? 6.582 30.031 6.375 1 73.06 183 GLU A C 1
ATOM 1362 O O . GLU A 1 183 ? 6.766 29.406 5.324 1 73.06 183 GLU A O 1
ATOM 1367 N N . GLY A 1 184 ? 6.305 29.344 7.305 1 83.94 184 GLY A N 1
ATOM 1368 C CA . GLY A 1 184 ? 6.172 27.891 7.348 1 83.94 184 GLY A CA 1
ATOM 1369 C C . GLY A 1 184 ? 7.5 27.172 7.258 1 83.94 184 GLY A C 1
ATOM 1370 O O . GLY A 1 184 ? 7.574 25.953 7.488 1 83.94 184 GLY A O 1
ATOM 1371 N N . ILE A 1 185 ? 8.594 27.828 6.766 1 91.88 185 ILE A N 1
ATOM 1372 C CA . ILE A 1 185 ? 9.93 27.25 6.711 1 91.88 185 ILE A CA 1
ATOM 1373 C C . ILE A 1 185 ? 10.977 28.344 6.863 1 91.88 185 ILE A C 1
ATOM 1375 O O . ILE A 1 185 ? 10.828 29.438 6.305 1 91.88 185 ILE A O 1
ATOM 1379 N N . ASP A 1 186 ? 12.016 28.094 7.598 1 93.25 186 ASP A N 1
ATOM 1380 C CA . ASP A 1 186 ? 13.133 29.016 7.691 1 93.25 186 ASP A CA 1
ATOM 1381 C C . ASP A 1 186 ? 14.094 28.844 6.516 1 93.25 186 ASP A C 1
ATOM 1383 O O . ASP A 1 186 ? 14.984 28 6.551 1 93.25 186 ASP A O 1
ATOM 1387 N N . MET A 1 187 ? 14.016 29.719 5.594 1 92.88 187 MET A N 1
ATOM 1388 C CA . MET A 1 187 ? 14.734 29.594 4.332 1 92.88 187 MET A CA 1
ATOM 1389 C C . MET A 1 187 ? 16.234 29.781 4.543 1 92.88 187 MET A C 1
ATOM 1391 O O . MET A 1 187 ? 17.047 29.109 3.906 1 92.88 187 MET A O 1
ATOM 1395 N N . GLU A 1 188 ? 16.609 30.656 5.363 1 92.69 188 GLU A N 1
ATOM 1396 C CA . GLU A 1 188 ? 18.031 30.938 5.602 1 92.69 188 GLU A CA 1
ATOM 1397 C C . GLU A 1 188 ? 18.734 29.734 6.223 1 92.69 188 GLU A C 1
ATOM 1399 O O . GLU A 1 188 ? 19.797 29.328 5.754 1 92.69 188 GLU A O 1
ATOM 1404 N N . ILE A 1 189 ? 18.125 29.203 7.207 1 94.19 189 ILE A N 1
ATOM 1405 C CA . ILE A 1 189 ? 18.703 28.047 7.871 1 94.19 189 ILE A CA 1
ATOM 1406 C C . ILE A 1 189 ? 18.797 26.875 6.891 1 94.19 189 ILE A C 1
ATOM 1408 O O . ILE A 1 189 ? 19.781 26.156 6.855 1 94.19 189 ILE A O 1
ATOM 1412 N N . PHE A 1 190 ? 17.781 26.688 6.148 1 95.88 190 PHE A N 1
ATOM 1413 C CA . PHE A 1 190 ? 17.75 25.578 5.203 1 95.88 190 PHE A CA 1
ATOM 1414 C C . PHE A 1 190 ? 18.844 25.719 4.16 1 95.88 190 PHE A C 1
ATOM 1416 O O . PHE A 1 190 ? 19.562 24.766 3.867 1 95.88 190 PHE A O 1
ATOM 1423 N N . GLU A 1 191 ? 19 26.891 3.594 1 95.81 191 GLU A N 1
ATOM 1424 C CA . GLU A 1 191 ? 20.047 27.141 2.596 1 95.81 191 GLU A CA 1
ATOM 1425 C C . GLU A 1 191 ? 21.438 26.859 3.166 1 95.81 191 GLU A C 1
ATOM 1427 O O . GLU A 1 191 ? 22.281 26.281 2.486 1 95.81 191 GLU A O 1
ATOM 1432 N N . ASP A 1 192 ? 21.641 27.281 4.355 1 96 192 ASP A N 1
ATOM 1433 C CA . ASP A 1 192 ? 22.922 27.031 5.02 1 96 192 ASP A CA 1
ATOM 1434 C C . ASP A 1 192 ? 23.172 25.531 5.164 1 96 192 ASP A C 1
ATOM 1436 O O . ASP A 1 192 ? 24.281 25.062 4.902 1 96 192 ASP A O 1
ATOM 1440 N N . ARG A 1 193 ? 22.172 24.844 5.547 1 95.5 193 ARG A N 1
ATOM 1441 C CA . ARG A 1 193 ? 22.312 23.406 5.746 1 95.5 193 ARG A CA 1
ATOM 1442 C C . ARG A 1 193 ? 22.594 22.703 4.426 1 95.5 193 ARG A C 1
ATOM 1444 O O . ARG A 1 193 ? 23.344 21.719 4.391 1 95.5 193 ARG A O 1
ATOM 1451 N N . LEU A 1 194 ? 21.938 23.094 3.406 1 96.06 194 LEU A N 1
ATOM 1452 C CA . LEU A 1 194 ? 22.156 22.516 2.088 1 96.06 194 LEU A CA 1
ATOM 1453 C C . LEU A 1 194 ? 23.594 22.75 1.634 1 96.06 194 LEU A C 1
ATOM 1455 O O . LEU A 1 194 ? 24.219 21.844 1.082 1 96.06 194 LEU A O 1
ATOM 1459 N N . ARG A 1 195 ? 24.094 23.938 1.873 1 94.25 195 ARG A N 1
ATOM 1460 C CA . ARG A 1 195 ? 25.484 24.25 1.526 1 94.25 195 ARG A CA 1
ATOM 1461 C C . ARG A 1 195 ? 26.453 23.375 2.295 1 94.25 195 ARG A C 1
ATOM 1463 O O . ARG A 1 195 ? 27.406 22.844 1.72 1 94.25 195 ARG A O 1
ATOM 1470 N N . ASP A 1 196 ? 26.156 23.219 3.51 1 92.62 196 ASP A N 1
ATOM 1471 C CA . ASP A 1 196 ? 27 22.359 4.348 1 92.62 196 ASP A CA 1
ATOM 1472 C C . ASP A 1 196 ? 27.016 20.922 3.842 1 92.62 196 ASP A C 1
ATOM 1474 O O . ASP A 1 196 ? 28.062 20.281 3.801 1 92.62 196 ASP A O 1
ATOM 1478 N N . GLU A 1 197 ? 25.828 20.484 3.527 1 90.44 197 GLU A N 1
ATOM 1479 C CA . GLU A 1 197 ? 25.719 19.109 3.014 1 90.44 197 GLU A CA 1
ATOM 1480 C C . GLU A 1 197 ? 26.484 18.938 1.71 1 90.44 197 GLU A C 1
ATOM 1482 O O . GLU A 1 197 ? 27.172 17.938 1.517 1 90.44 197 GLU A O 1
ATOM 1487 N N . GLU A 1 198 ? 26.359 19.891 0.836 1 89.06 198 GLU A N 1
ATOM 1488 C CA . GLU A 1 198 ? 27.047 19.844 -0.45 1 89.06 198 GLU A CA 1
ATOM 1489 C C . GLU A 1 198 ? 28.562 19.859 -0.266 1 89.06 198 GLU A C 1
ATOM 1491 O O . GLU A 1 198 ? 29.281 19.125 -0.953 1 89.06 198 GLU A O 1
ATOM 1496 N N . ASP A 1 199 ? 29.031 20.609 0.615 1 87.12 199 ASP A N 1
ATOM 1497 C CA . ASP A 1 199 ? 30.469 20.719 0.878 1 87.12 199 ASP A CA 1
ATOM 1498 C C . ASP A 1 199 ? 31.031 19.422 1.454 1 87.12 199 ASP A C 1
ATOM 1500 O O . ASP A 1 199 ? 32.094 18.984 1.065 1 87.12 199 ASP A O 1
ATOM 1504 N N . TRP A 1 200 ? 30.328 18.922 2.289 1 82.94 200 TRP A N 1
ATOM 1505 C CA . TRP A 1 200 ? 30.781 17.688 2.938 1 82.94 200 TRP A CA 1
ATOM 1506 C C . TRP A 1 200 ? 30.859 16.547 1.937 1 82.94 200 TRP A C 1
ATOM 1508 O O . TRP A 1 200 ? 31.859 15.828 1.88 1 82.94 200 TRP A O 1
ATOM 1518 N N . PHE A 1 201 ? 29.844 16.375 1.163 1 81.38 201 PHE A N 1
ATOM 1519 C CA . PHE A 1 201 ? 29.781 15.242 0.24 1 81.38 201 PHE A CA 1
ATOM 1520 C C . PHE A 1 201 ? 30.609 15.523 -1.006 1 81.38 201 PHE A C 1
ATOM 1522 O O . PHE A 1 201 ? 31.062 14.594 -1.679 1 81.38 201 PHE A O 1
ATOM 1529 N N . GLY A 1 202 ? 30.719 16.75 -1.398 1 74.81 202 GLY A N 1
ATOM 1530 C CA . GLY A 1 202 ? 31.594 17.125 -2.506 1 74.81 202 GLY A CA 1
ATOM 1531 C C . GLY A 1 202 ? 33.031 16.75 -2.285 1 74.81 202 GLY A C 1
ATOM 1532 O O . GLY A 1 202 ? 33.781 16.5 -3.242 1 74.81 202 GLY A O 1
ATOM 1533 N N . LEU A 1 203 ? 33.438 16.688 -1.128 1 68.19 203 LEU A N 1
ATOM 1534 C CA . LEU A 1 203 ? 34.781 16.312 -0.772 1 68.19 203 LEU A CA 1
ATOM 1535 C C . LEU A 1 203 ? 35 14.805 -0.935 1 68.19 203 LEU A C 1
ATOM 1537 O O . LEU A 1 203 ? 36.125 14.344 -1.093 1 68.19 203 LEU A O 1
ATOM 1541 N N . MET A 1 204 ? 33.844 14.234 -0.992 1 66.81 204 MET A N 1
ATOM 1542 C CA . MET A 1 204 ? 33.875 12.781 -1.129 1 66.81 204 MET A CA 1
ATOM 1543 C C . MET A 1 204 ? 33.656 12.359 -2.58 1 66.81 204 MET A C 1
ATOM 1545 O O . MET A 1 204 ? 33.031 13.078 -3.346 1 66.81 204 MET A O 1
ATOM 1549 N N . GLU A 1 205 ? 34.469 11.57 -3.248 1 62.69 205 GLU A N 1
ATOM 1550 C CA . GLU A 1 205 ? 34.156 11.062 -4.578 1 62.69 205 GLU A CA 1
ATOM 1551 C C . GLU A 1 205 ? 32.719 10.555 -4.645 1 62.69 205 GLU A C 1
ATOM 1553 O O . GLU A 1 205 ? 32.281 9.797 -3.779 1 62.69 205 GLU A O 1
ATOM 1558 N N . ASP A 1 206 ? 31.859 11.188 -5.477 1 64.81 206 ASP A N 1
ATOM 1559 C CA . ASP A 1 206 ? 30.438 10.852 -5.582 1 64.81 206 ASP A CA 1
ATOM 1560 C C . ASP A 1 206 ? 30.25 9.477 -6.207 1 64.81 206 ASP A C 1
ATOM 1562 O O . ASP A 1 206 ? 30.375 9.32 -7.426 1 64.81 206 ASP A O 1
ATOM 1566 N N . PRO A 1 207 ? 30.172 8.445 -5.461 1 65.5 207 PRO A N 1
ATOM 1567 C CA . PRO A 1 207 ? 30.094 7.109 -6.059 1 65.5 207 PRO A CA 1
ATOM 1568 C C . PRO A 1 207 ? 28.766 6.859 -6.781 1 65.5 207 PRO A C 1
ATOM 1570 O O . PRO A 1 207 ? 28.641 5.895 -7.539 1 65.5 207 PRO A O 1
ATOM 1573 N N . GLY A 1 208 ? 27.797 7.832 -6.871 1 82.69 208 GLY A N 1
ATOM 1574 C CA . GLY A 1 208 ? 26.484 7.516 -7.414 1 82.69 208 GLY A CA 1
ATOM 1575 C C . GLY A 1 208 ? 25.703 6.555 -6.547 1 82.69 208 GLY A C 1
ATOM 1576 O O . GLY A 1 208 ? 26.125 6.227 -5.434 1 82.69 208 GLY A O 1
ATOM 1577 N N . PRO A 1 209 ? 24.531 6.137 -7.004 1 89.31 209 PRO A N 1
ATOM 1578 C CA . PRO A 1 209 ? 23.75 5.152 -6.242 1 89.31 209 PRO A CA 1
ATOM 1579 C C . PRO A 1 209 ? 24.453 3.803 -6.141 1 89.31 209 PRO A C 1
ATOM 1581 O O . PRO A 1 209 ? 25.094 3.361 -7.102 1 89.31 209 PRO A O 1
ATOM 1584 N N . GLY A 1 210 ? 24.406 3.186 -5.047 1 86.94 210 GLY A N 1
ATOM 1585 C CA . GLY A 1 210 ? 25.078 1.927 -4.805 1 86.94 210 GLY A CA 1
ATOM 1586 C C . GLY A 1 210 ? 24.188 0.716 -4.973 1 86.94 210 GLY A C 1
ATOM 1587 O O . GLY A 1 210 ? 24.672 -0.383 -5.266 1 86.94 210 GLY A O 1
ATOM 1588 N N . PHE A 1 211 ? 22.953 0.884 -4.816 1 90.25 211 PHE A N 1
ATOM 1589 C CA . PHE A 1 211 ? 22.078 -0.277 -4.777 1 90.25 211 PHE A CA 1
ATOM 1590 C C . PHE A 1 211 ? 20.969 -0.157 -5.82 1 90.25 211 PHE A C 1
ATOM 1592 O O . PHE A 1 211 ? 20.344 -1.155 -6.195 1 90.25 211 PHE A O 1
ATOM 1599 N N . LYS A 1 212 ? 20.672 1.007 -6.234 1 90 212 LYS A N 1
ATOM 1600 C CA . LYS A 1 212 ? 19.625 1.273 -7.211 1 90 212 LYS A CA 1
ATOM 1601 C C . LYS A 1 212 ? 20.156 2.053 -8.406 1 90 212 LYS A C 1
ATOM 1603 O O . LYS A 1 212 ? 20.141 3.285 -8.406 1 90 212 LYS A O 1
ATOM 1608 N N . GLU A 1 213 ? 20.594 1.304 -9.359 1 83.75 213 GLU A N 1
ATOM 1609 C CA . GLU A 1 213 ? 21.281 1.931 -10.484 1 83.75 213 GLU A CA 1
ATOM 1610 C C . GLU A 1 213 ? 20.75 1.393 -11.812 1 83.75 213 GLU A C 1
ATOM 1612 O O . GLU A 1 213 ? 20 0.421 -11.844 1 83.75 213 GLU A O 1
ATOM 1617 N N . GLY A 1 214 ? 21.141 2.115 -12.773 1 83.94 214 GLY A N 1
ATOM 1618 C CA . GLY A 1 214 ? 20.875 1.642 -14.117 1 83.94 214 GLY A CA 1
ATOM 1619 C C . GLY A 1 214 ? 19.516 2.049 -14.633 1 83.94 214 GLY A C 1
ATOM 1620 O O . GLY A 1 214 ? 18.906 2.998 -14.125 1 83.94 214 GLY A O 1
ATOM 1621 N N . ASP A 1 215 ? 19.031 1.316 -15.633 1 85.81 215 ASP A N 1
ATOM 1622 C CA . ASP A 1 215 ? 17.812 1.659 -16.359 1 85.81 215 ASP A CA 1
ATOM 1623 C C . ASP A 1 215 ? 16.578 1.456 -15.492 1 85.81 215 ASP A C 1
ATOM 1625 O O . ASP A 1 215 ? 15.539 2.096 -15.711 1 85.81 215 ASP A O 1
ATOM 1629 N N . ARG A 1 216 ? 16.766 0.729 -14.492 1 87 216 ARG A N 1
ATOM 1630 C CA . ARG A 1 216 ? 15.617 0.449 -13.625 1 87 216 ARG A CA 1
ATOM 1631 C C . ARG A 1 216 ? 15.305 1.642 -12.727 1 87 216 ARG A C 1
ATOM 1633 O O . ARG A 1 216 ? 14.156 1.857 -12.352 1 87 216 ARG A O 1
ATOM 1640 N N . TYR A 1 217 ? 16.375 2.334 -12.406 1 92.38 217 TYR A N 1
ATOM 1641 C CA . TYR A 1 217 ? 16.188 3.492 -11.539 1 92.38 217 TYR A CA 1
ATOM 1642 C C . TYR A 1 217 ? 16.781 4.746 -12.18 1 92.38 217 TYR A C 1
ATOM 1644 O O . TYR A 1 217 ? 17.828 5.238 -11.75 1 92.38 217 TYR A O 1
ATOM 1652 N N . PRO A 1 218 ? 16.078 5.336 -13.086 1 94 218 PRO A N 1
ATOM 1653 C CA . PRO A 1 218 ? 16.594 6.43 -13.914 1 94 218 PRO A CA 1
ATOM 1654 C C . PRO A 1 218 ? 16.781 7.723 -13.125 1 94 218 PRO A C 1
ATOM 1656 O O . PRO A 1 218 ? 17.422 8.664 -13.617 1 94 218 PRO A O 1
ATOM 1659 N N . LYS A 1 219 ? 16.281 7.781 -11.922 1 96.5 219 LYS A N 1
ATOM 1660 C CA . LYS A 1 219 ? 16.422 8.992 -11.125 1 96.5 219 LYS A CA 1
ATOM 1661 C C . LYS A 1 219 ? 16.5 8.672 -9.633 1 96.5 219 LYS A C 1
ATOM 1663 O O . LYS A 1 219 ? 15.633 7.996 -9.086 1 96.5 219 LYS A O 1
ATOM 1668 N N . ILE A 1 220 ? 17.547 9.133 -8.984 1 96.94 220 ILE A N 1
ATOM 1669 C CA . ILE A 1 220 ? 17.719 9.117 -7.531 1 96.94 220 ILE A CA 1
ATOM 1670 C C . ILE A 1 220 ? 18.047 10.523 -7.031 1 96.94 220 ILE A C 1
ATOM 1672 O O . ILE A 1 220 ? 18.922 11.195 -7.59 1 96.94 220 ILE A O 1
ATOM 1676 N N . TYR A 1 221 ? 17.391 10.992 -6.066 1 97.75 221 TYR A N 1
ATOM 1677 C CA . TYR A 1 221 ? 17.609 12.336 -5.539 1 97.75 221 TYR A CA 1
ATOM 1678 C C . TYR A 1 221 ? 18.641 12.328 -4.422 1 97.75 221 TYR A C 1
ATOM 1680 O O . TYR A 1 221 ? 18.781 11.344 -3.697 1 97.75 221 TYR A O 1
ATOM 1688 N N . LYS A 1 222 ? 19.281 13.484 -4.25 1 96.25 222 LYS A N 1
ATOM 1689 C CA . LYS A 1 222 ? 20.328 13.617 -3.232 1 96.25 222 LYS A CA 1
ATOM 1690 C C . LYS A 1 222 ? 19.719 13.781 -1.844 1 96.25 222 LYS A C 1
ATOM 1692 O O . LYS A 1 222 ? 20.328 13.414 -0.841 1 96.25 222 LYS A O 1
ATOM 1697 N N . SER A 1 223 ? 18.562 14.391 -1.806 1 97.56 223 SER A N 1
ATOM 1698 C CA . SER A 1 223 ? 17.844 14.578 -0.555 1 97.56 223 SER A CA 1
ATOM 1699 C C . SER A 1 223 ? 16.344 14.719 -0.804 1 97.56 223 SER A C 1
ATOM 1701 O O . SER A 1 223 ? 15.906 14.898 -1.944 1 97.56 223 SER A O 1
ATOM 1703 N N . ILE A 1 224 ? 15.57 14.516 0.253 1 98.44 224 ILE A N 1
ATOM 1704 C CA . ILE A 1 224 ? 14.117 14.656 0.224 1 98.44 224 ILE A CA 1
ATOM 1705 C C . ILE A 1 224 ? 13.672 15.688 1.255 1 98.44 224 ILE A C 1
ATOM 1707 O O . ILE A 1 224 ? 14.203 15.727 2.369 1 98.44 224 ILE A O 1
ATOM 1711 N N . LEU A 1 225 ? 12.797 16.578 0.896 1 98.25 225 LEU A N 1
ATOM 1712 C CA . LEU A 1 225 ? 12.141 17.5 1.828 1 98.25 225 LEU A CA 1
ATOM 1713 C C . LEU A 1 225 ? 10.648 17.188 1.924 1 98.25 225 LEU A C 1
ATOM 1715 O O . LEU A 1 225 ? 9.93 17.297 0.932 1 98.25 225 LEU A O 1
ATOM 1719 N N . PHE A 1 226 ? 10.258 16.781 3.066 1 96.62 226 PHE A N 1
ATOM 1720 C CA . PHE A 1 226 ? 8.844 16.562 3.336 1 96.62 226 PHE A CA 1
ATOM 1721 C C . PHE A 1 226 ? 8.25 17.75 4.094 1 96.62 226 PHE A C 1
ATOM 1723 O O . PHE A 1 226 ? 8.781 18.156 5.133 1 96.62 226 PHE A O 1
ATOM 1730 N N . LEU A 1 227 ? 7.094 18.281 3.586 1 95.81 227 LEU A N 1
ATOM 1731 C CA . LEU A 1 227 ? 6.492 19.422 4.285 1 95.81 227 LEU A CA 1
ATOM 1732 C C . LEU A 1 227 ? 5.008 19.531 3.959 1 95.81 227 LEU A C 1
ATOM 1734 O O . LEU A 1 227 ? 4.52 18.875 3.033 1 95.81 227 LEU A O 1
ATOM 1738 N N . GLN A 1 228 ? 4.316 20.25 4.707 1 94.69 228 GLN A N 1
ATOM 1739 C CA . GLN A 1 228 ? 2.955 20.719 4.465 1 94.69 228 GLN A CA 1
ATOM 1740 C C . GLN A 1 228 ? 2.93 22.219 4.199 1 94.69 228 GLN A C 1
ATOM 1742 O O . GLN A 1 228 ? 3.059 23.016 5.125 1 94.69 228 GLN A O 1
ATOM 1747 N N . PRO A 1 229 ? 2.684 22.594 2.959 1 95.31 229 PRO A N 1
ATOM 1748 C CA . PRO A 1 229 ? 2.889 24 2.605 1 95.31 229 PRO A CA 1
ATOM 1749 C C . PRO A 1 229 ? 1.687 24.875 2.947 1 95.31 229 PRO A C 1
ATOM 1751 O O . PRO A 1 229 ? 1.803 26.094 2.984 1 95.31 229 PRO A O 1
ATOM 1754 N N . THR A 1 230 ? 0.517 24.281 3.082 1 93.25 230 THR A N 1
ATOM 1755 C CA . THR A 1 230 ? -0.704 25.031 3.334 1 93.25 230 THR A CA 1
ATOM 1756 C C . THR A 1 230 ? -1.456 24.453 4.531 1 93.25 230 THR A C 1
ATOM 1758 O O . THR A 1 230 ? -1.7 23.25 4.602 1 93.25 230 THR A O 1
ATOM 1761 N N . PHE A 1 231 ? -1.787 25.375 5.469 1 92.38 231 PHE A N 1
ATOM 1762 C CA . PHE A 1 231 ? -2.539 25 6.66 1 92.38 231 PHE A CA 1
ATOM 1763 C C . PHE A 1 231 ? -1.866 23.844 7.383 1 92.38 231 PHE A C 1
ATOM 1765 O O . PHE A 1 231 ? -2.506 22.828 7.676 1 92.38 231 PHE A O 1
ATOM 1772 N N . LYS A 1 232 ? -0.69 24.047 7.707 1 93.44 232 LYS A N 1
ATOM 1773 C CA . LYS A 1 232 ? 0.2 23.016 8.242 1 93.44 232 LYS A CA 1
ATOM 1774 C C . LYS A 1 232 ? -0.286 22.516 9.602 1 93.44 232 LYS A C 1
ATOM 1776 O O . LYS A 1 232 ? -0.706 23.312 10.445 1 93.44 232 LYS A O 1
ATOM 1781 N N . ASN A 1 233 ? -0.336 21.25 9.805 1 92.62 233 ASN A N 1
ATOM 1782 C CA . ASN A 1 233 ? -0.456 20.641 11.125 1 92.62 233 ASN A CA 1
ATOM 1783 C C . ASN A 1 233 ? 0.866 20.688 11.883 1 92.62 233 ASN A C 1
ATOM 1785 O O . ASN A 1 233 ? 1.857 20.094 11.453 1 92.62 233 ASN A O 1
ATOM 1789 N N . PRO A 1 234 ? 1.029 21.328 12.906 1 92.69 234 PRO A N 1
ATOM 1790 C CA . PRO A 1 234 ? -0.059 21.828 13.75 1 92.69 234 PRO A CA 1
ATOM 1791 C C . PRO A 1 234 ? -0.229 23.344 13.664 1 92.69 234 PRO A C 1
ATOM 1793 O O . PRO A 1 234 ? -1.18 23.891 14.227 1 92.69 234 PRO A O 1
ATOM 1796 N N . THR A 1 235 ? 0.592 24.078 13.023 1 91.75 235 THR A N 1
ATOM 1797 C CA . THR A 1 235 ? 0.735 25.516 13.242 1 91.75 235 THR A CA 1
ATOM 1798 C C . THR A 1 235 ? -0.302 26.281 12.438 1 91.75 235 THR A C 1
ATOM 1800 O O . THR A 1 235 ? -0.56 27.453 12.711 1 91.75 235 THR A O 1
ATOM 1803 N N . GLY A 1 236 ? -0.815 25.609 11.43 1 90.81 236 GLY A N 1
ATOM 1804 C CA . GLY A 1 236 ? -1.737 26.312 10.547 1 90.81 236 GLY A CA 1
ATOM 1805 C C . GLY A 1 236 ? -1.042 27.25 9.578 1 90.81 236 GLY A C 1
ATOM 1806 O O . GLY A 1 236 ? -1.698 27.969 8.828 1 90.81 236 GLY A O 1
ATOM 1807 N N . SER A 1 237 ? 0.234 27.219 9.492 1 89.94 237 SER A N 1
ATOM 1808 C CA . SER A 1 237 ? 0.999 28.125 8.656 1 89.94 237 SER A CA 1
ATOM 1809 C C . SER A 1 237 ? 0.862 27.781 7.176 1 89.94 237 SER A C 1
ATOM 1811 O O . SER A 1 237 ? 0.563 26.625 6.832 1 89.94 237 SER A O 1
ATOM 1813 N N . THR A 1 238 ? 1.044 28.719 6.34 1 91.69 238 THR A N 1
ATOM 1814 C CA . THR A 1 238 ? 1.069 28.594 4.887 1 91.69 238 THR A CA 1
ATOM 1815 C C . THR A 1 238 ? 2.314 29.25 4.305 1 91.69 238 THR A C 1
ATOM 1817 O O . THR A 1 238 ? 2.607 30.406 4.613 1 91.69 238 THR A O 1
ATOM 1820 N N . ILE A 1 239 ? 3.062 28.547 3.561 1 93 239 ILE A N 1
ATOM 1821 C CA . ILE A 1 239 ? 4.25 29.078 2.906 1 93 239 ILE A CA 1
ATOM 1822 C C . ILE A 1 239 ? 3.84 29.984 1.745 1 93 239 ILE A C 1
ATOM 1824 O O . ILE A 1 239 ? 3.129 29.547 0.835 1 93 239 ILE A O 1
ATOM 1828 N N . PRO A 1 240 ? 4.285 31.188 1.746 1 91.81 240 PRO A N 1
ATOM 1829 C CA . PRO A 1 240 ? 3.906 32.094 0.666 1 91.81 240 PRO A CA 1
ATOM 1830 C C . PRO A 1 240 ? 4.543 31.734 -0.672 1 91.81 240 PRO A C 1
ATOM 1832 O O . PRO A 1 240 ? 5.527 30.984 -0.706 1 91.81 240 PRO A O 1
ATOM 1835 N N . LEU A 1 241 ? 4.012 32.281 -1.769 1 92.94 241 LEU A N 1
ATOM 1836 C CA . LEU A 1 241 ? 4.426 31.938 -3.125 1 92.94 241 LEU A CA 1
ATOM 1837 C C . LEU A 1 241 ? 5.902 32.281 -3.34 1 92.94 241 LEU A C 1
ATOM 1839 O O . LEU A 1 241 ? 6.617 31.516 -4 1 92.94 241 LEU A O 1
ATOM 1843 N N . SER A 1 242 ? 6.375 33.406 -2.859 1 93.94 242 SER A N 1
ATOM 1844 C CA . SER A 1 242 ? 7.77 33.812 -3.031 1 93.94 242 SER A CA 1
ATOM 1845 C C . SER A 1 242 ? 8.719 32.781 -2.424 1 93.94 242 SER A C 1
ATOM 1847 O O . SER A 1 242 ? 9.727 32.438 -3.029 1 93.94 242 SER A O 1
ATOM 1849 N N . ALA A 1 243 ? 8.359 32.312 -1.26 1 93.88 243 ALA A N 1
ATOM 1850 C CA . ALA A 1 243 ? 9.18 31.297 -0.598 1 93.88 243 ALA A CA 1
ATOM 1851 C C . ALA A 1 243 ? 9.102 29.969 -1.334 1 93.88 243 ALA A C 1
ATOM 1853 O O . ALA A 1 243 ? 10.086 29.219 -1.39 1 93.88 243 ALA A O 1
ATOM 1854 N N . ARG A 1 244 ? 7.949 29.578 -1.862 1 96.12 244 ARG A N 1
ATOM 1855 C CA . ARG A 1 244 ? 7.812 28.359 -2.66 1 96.12 244 ARG A CA 1
ATOM 1856 C C . ARG A 1 244 ? 8.727 28.406 -3.881 1 96.12 244 ARG A C 1
ATOM 1858 O O . ARG A 1 244 ? 9.367 27.406 -4.215 1 96.12 244 ARG A O 1
ATOM 1865 N N . THR A 1 245 ? 8.758 29.531 -4.539 1 96.56 245 THR A N 1
ATOM 1866 C CA . THR A 1 245 ? 9.609 29.719 -5.711 1 96.56 245 THR A CA 1
ATOM 1867 C C . THR A 1 245 ? 11.078 29.547 -5.34 1 96.56 245 THR A C 1
ATOM 1869 O O . THR A 1 245 ? 11.82 28.828 -6.023 1 96.56 245 THR A O 1
ATOM 1872 N N . ARG A 1 246 ? 11.43 30.172 -4.281 1 96.44 246 ARG A N 1
ATOM 1873 C CA . ARG A 1 246 ? 12.812 30.062 -3.822 1 96.44 246 ARG A CA 1
ATOM 1874 C C . ARG A 1 246 ? 13.156 28.625 -3.457 1 96.44 246 ARG A C 1
ATOM 1876 O O . ARG A 1 246 ? 14.258 28.141 -3.754 1 96.44 246 ARG A O 1
ATOM 1883 N N . LEU A 1 247 ? 12.258 27.969 -2.779 1 97 247 LEU A N 1
ATOM 1884 C CA . LEU A 1 247 ? 12.438 26.562 -2.412 1 97 247 LEU A CA 1
ATOM 1885 C C . LEU A 1 247 ? 12.711 25.719 -3.646 1 97 247 LEU A C 1
ATOM 1887 O O . LEU A 1 247 ? 13.57 24.828 -3.619 1 97 247 LEU A O 1
ATOM 1891 N N . LEU A 1 248 ? 11.984 25.984 -4.73 1 97.81 248 LEU A N 1
ATOM 1892 C CA . LEU A 1 248 ? 12.156 25.203 -5.953 1 97.81 248 LEU A CA 1
ATOM 1893 C C . LEU A 1 248 ? 13.484 25.516 -6.621 1 97.81 248 LEU A C 1
ATOM 1895 O O . LEU A 1 248 ? 14.109 24.641 -7.223 1 97.81 248 LEU A O 1
ATOM 1899 N N . GLU A 1 249 ? 13.875 26.781 -6.539 1 98 249 GLU A N 1
ATOM 1900 C CA . GLU A 1 249 ? 15.203 27.125 -7.043 1 98 249 GLU A CA 1
ATOM 1901 C C . GLU A 1 249 ? 16.297 26.328 -6.332 1 98 249 GLU A C 1
ATOM 1903 O O . GLU A 1 249 ? 17.203 25.812 -6.973 1 98 249 GLU A O 1
ATOM 1908 N N . LEU A 1 250 ? 16.188 26.266 -5.062 1 97.81 250 LEU A N 1
ATOM 1909 C CA . LEU A 1 250 ? 17.141 25.5 -4.273 1 97.81 250 LEU A CA 1
ATOM 1910 C C . LEU A 1 250 ? 17.062 24.016 -4.602 1 97.81 250 LEU A C 1
ATOM 1912 O O . LEU A 1 250 ? 18.078 23.328 -4.68 1 97.81 250 LEU A O 1
ATOM 1916 N N . ALA A 1 251 ? 15.797 23.484 -4.738 1 98.38 251 ALA A N 1
ATOM 1917 C CA . ALA A 1 251 ? 15.594 22.062 -5.039 1 98.38 251 ALA A CA 1
ATOM 1918 C C . ALA A 1 251 ? 16.297 21.688 -6.336 1 98.38 251 ALA A C 1
ATOM 1920 O O . ALA A 1 251 ? 16.906 20.609 -6.43 1 98.38 251 ALA A O 1
ATOM 1921 N N . ARG A 1 252 ? 16.25 22.531 -7.309 1 96.81 252 ARG A N 1
ATOM 1922 C CA . ARG A 1 252 ? 16.891 22.281 -8.594 1 96.81 252 ARG A CA 1
ATOM 1923 C C . ARG A 1 252 ? 18.406 22.406 -8.477 1 96.81 252 ARG A C 1
ATOM 1925 O O . ARG A 1 252 ? 19.141 21.594 -9.047 1 96.81 252 ARG A O 1
ATOM 1932 N N . GLN A 1 253 ? 18.875 23.375 -7.719 1 96.81 253 GLN A N 1
ATOM 1933 C CA . GLN A 1 253 ? 20.312 23.609 -7.543 1 96.81 253 GLN A CA 1
ATOM 1934 C C . GLN A 1 253 ? 20.969 22.438 -6.812 1 96.81 253 GLN A C 1
ATOM 1936 O O . GLN A 1 253 ? 22.062 22.016 -7.176 1 96.81 253 GLN A O 1
ATOM 1941 N N . TYR A 1 254 ? 20.297 21.922 -5.828 1 96.69 254 TYR A N 1
ATOM 1942 C CA . TYR A 1 254 ? 20.922 20.922 -4.965 1 96.69 254 TYR A CA 1
ATOM 1943 C C . TYR A 1 254 ? 20.359 19.531 -5.246 1 96.69 254 TYR A C 1
ATOM 1945 O O . TYR A 1 254 ? 20.719 18.562 -4.57 1 96.69 254 TYR A O 1
ATOM 1953 N N . ASP A 1 255 ? 19.375 19.375 -6.113 1 96.19 255 ASP A N 1
ATOM 1954 C CA . ASP A 1 255 ? 18.781 18.141 -6.613 1 96.19 255 ASP A CA 1
ATOM 1955 C C . ASP A 1 255 ? 18.078 17.375 -5.492 1 96.19 255 ASP A C 1
ATOM 1957 O O . ASP A 1 255 ? 18.344 16.188 -5.281 1 96.19 255 ASP A O 1
ATOM 1961 N N . PHE A 1 256 ? 17.219 18.031 -4.785 1 98.06 256 PHE A N 1
ATOM 1962 C CA . PHE A 1 256 ? 16.375 17.344 -3.822 1 98.06 256 PHE A CA 1
ATOM 1963 C C . PHE A 1 256 ? 14.914 17.391 -4.25 1 98.06 256 PHE A C 1
ATOM 1965 O O . PHE A 1 256 ? 14.531 18.219 -5.074 1 98.06 256 PHE A O 1
ATOM 1972 N N . LEU A 1 257 ? 14.164 16.422 -3.803 1 98.81 257 LEU A N 1
ATOM 1973 C CA . LEU A 1 257 ? 12.742 16.312 -4.102 1 98.81 257 LEU A CA 1
ATOM 1974 C C . LEU A 1 257 ? 11.898 16.859 -2.953 1 98.81 257 LEU A C 1
ATOM 1976 O O . LEU A 1 257 ? 12.141 16.531 -1.789 1 98.81 257 LEU A O 1
ATOM 1980 N N . ILE A 1 258 ? 11 17.719 -3.309 1 98.75 258 ILE A N 1
ATOM 1981 C CA . ILE A 1 258 ? 10.016 18.203 -2.342 1 98.75 258 ILE A CA 1
ATOM 1982 C C . ILE A 1 258 ? 8.758 17.344 -2.418 1 98.75 258 ILE A C 1
ATOM 1984 O O . ILE A 1 258 ? 8.141 17.219 -3.48 1 98.75 258 ILE A O 1
ATOM 1988 N N . VAL A 1 259 ? 8.406 16.703 -1.36 1 98.12 259 VAL A N 1
ATOM 1989 C CA . VAL A 1 259 ? 7.145 15.984 -1.225 1 98.12 259 VAL A CA 1
ATOM 1990 C C . VAL A 1 259 ? 6.184 16.781 -0.35 1 98.12 259 VAL A C 1
ATOM 1992 O O . VAL A 1 259 ? 6.363 16.875 0.868 1 98.12 259 VAL A O 1
ATOM 1995 N N . ALA A 1 260 ? 5.148 17.312 -0.982 1 98.06 260 ALA A N 1
ATOM 1996 C CA . ALA A 1 260 ? 4.234 18.234 -0.305 1 98.06 260 ALA A CA 1
ATOM 1997 C C . ALA A 1 260 ? 2.906 17.547 0.003 1 98.06 260 ALA A C 1
ATOM 1999 O O . ALA A 1 260 ? 2.223 17.062 -0.903 1 98.06 260 ALA A O 1
ATOM 2000 N N . GLU A 1 261 ? 2.605 17.453 1.25 1 95.38 261 GLU A N 1
ATOM 2001 C CA . GLU A 1 261 ? 1.269 17.016 1.643 1 95.38 261 GLU A CA 1
ATOM 2002 C C . GLU A 1 261 ? 0.273 18.172 1.596 1 95.38 261 GLU A C 1
ATOM 2004 O O . GLU A 1 261 ? 0.434 19.172 2.307 1 95.38 261 GLU A O 1
ATOM 2009 N N . GLU A 1 262 ? -0.777 18.031 0.841 1 95.12 262 GLU A N 1
ATOM 2010 C CA . GLU A 1 262 ? -1.65 19.172 0.583 1 95.12 262 GLU A CA 1
ATOM 2011 C C . GLU A 1 262 ? -3.115 18.797 0.797 1 95.12 262 GLU A C 1
ATOM 2013 O O . GLU A 1 262 ? -3.996 19.281 0.086 1 95.12 262 GLU A O 1
ATOM 2018 N N . ASP A 1 263 ? -3.35 18.016 1.761 1 89.06 263 ASP A N 1
ATOM 2019 C CA . ASP A 1 263 ? -4.668 17.484 2.09 1 89.06 263 ASP A CA 1
ATOM 2020 C C . ASP A 1 263 ? -5.621 18.594 2.512 1 89.06 263 ASP A C 1
ATOM 2022 O O . ASP A 1 263 ? -6.836 18.469 2.354 1 89.06 263 ASP A O 1
ATOM 2026 N N . PHE A 1 264 ? -5.148 19.703 3.043 1 93.31 264 PHE A N 1
ATOM 2027 C CA . PHE A 1 264 ? -6.008 20.703 3.666 1 93.31 264 PHE A CA 1
ATOM 2028 C C . PHE A 1 264 ? -6.277 21.859 2.709 1 93.31 264 PHE A C 1
ATOM 2030 O O . PHE A 1 264 ? -7.027 22.781 3.037 1 93.31 264 PHE A O 1
ATOM 2037 N N . ASP A 1 265 ? -5.742 21.75 1.509 1 92.31 265 ASP A N 1
ATOM 2038 C CA . ASP A 1 265 ? -5.891 22.828 0.535 1 92.31 265 ASP A CA 1
ATOM 2039 C C . ASP A 1 265 ? -7.363 23.141 0.277 1 92.31 265 ASP A C 1
ATOM 2041 O O . ASP A 1 265 ? -7.719 24.281 -0.016 1 92.31 265 ASP A O 1
ATOM 2045 N N . PHE A 1 266 ? -8.148 22.188 0.453 1 92.75 266 PHE A N 1
ATOM 2046 C CA . PHE A 1 266 ? -9.516 22.281 -0.032 1 92.75 266 PHE A CA 1
ATOM 2047 C C . PHE A 1 266 ? -10.453 22.766 1.069 1 92.75 266 PHE A C 1
ATOM 2049 O O . PHE A 1 266 ? -11.625 23.062 0.814 1 92.75 266 PHE A O 1
ATOM 2056 N N . LEU A 1 267 ? -9.953 22.797 2.236 1 93.38 267 LEU A N 1
ATOM 2057 C CA . LEU A 1 267 ? -10.711 23.281 3.387 1 93.38 267 LEU A CA 1
ATOM 2058 C C . LEU A 1 267 ? -10.398 24.734 3.682 1 93.38 267 LEU A C 1
ATOM 2060 O O . LE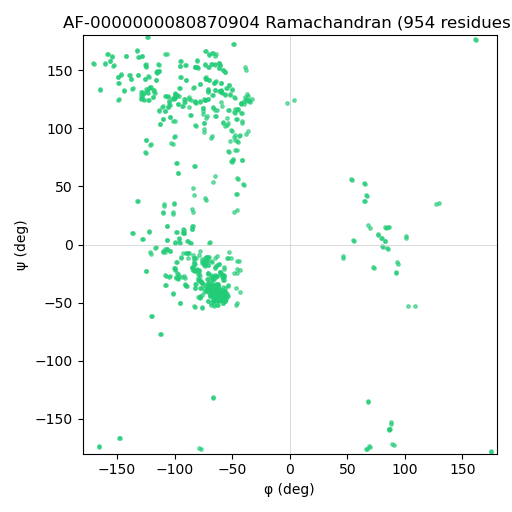U A 1 267 ? -9.945 25.078 4.777 1 93.38 267 LEU A O 1
ATOM 2064 N N . ARG A 1 268 ? -10.688 25.516 2.779 1 91.56 268 ARG A N 1
ATOM 2065 C CA . ARG A 1 268 ? -10.422 26.953 2.84 1 91.56 268 ARG A CA 1
ATOM 2066 C C . ARG A 1 268 ? -11.727 27.75 2.816 1 91.56 268 ARG A C 1
ATOM 2068 O O . ARG A 1 268 ? -12.688 27.359 2.16 1 91.56 268 ARG A O 1
ATOM 2075 N N . TRP A 1 269 ? -11.734 28.812 3.607 1 88.88 269 TRP A N 1
ATOM 2076 C CA . TRP A 1 269 ? -12.922 29.672 3.633 1 88.88 269 TRP A CA 1
ATOM 2077 C C . TRP A 1 269 ? -12.523 31.141 3.762 1 88.88 269 TRP A C 1
ATOM 2079 O O . TRP A 1 269 ? -11.367 31.453 4.027 1 88.88 269 TRP A O 1
ATOM 2089 N N . GLY A 1 270 ? -13.344 32.031 3.467 1 77.44 270 GLY A N 1
ATOM 2090 C CA . GLY A 1 270 ? -13.148 33.469 3.59 1 77.44 270 GLY A CA 1
ATOM 2091 C C . GLY A 1 270 ? -14.422 34.281 3.377 1 77.44 270 GLY A C 1
ATOM 2092 O O . GLY A 1 270 ? -15.453 33.719 2.984 1 77.44 270 GLY A O 1
ATOM 2093 N N . GLU A 1 271 ? -14.203 35.438 4.039 1 63.72 271 GLU A N 1
ATOM 2094 C CA . GLU A 1 271 ? -15.344 36.312 3.855 1 63.72 271 GLU A CA 1
ATOM 2095 C C . GLU A 1 271 ? -15.469 36.75 2.398 1 63.72 271 GLU A C 1
ATOM 2097 O O . GLU A 1 271 ? -14.516 37.281 1.809 1 63.72 271 GLU A O 1
ATOM 2102 N N . GLY A 1 272 ? -16.453 36.469 1.746 1 59.06 272 GLY A N 1
ATOM 2103 C CA . GLY A 1 272 ? -16.703 36.875 0.369 1 59.06 272 GLY A CA 1
ATOM 2104 C C . GLY A 1 272 ? -16.125 35.906 -0.643 1 59.06 272 GLY A C 1
ATOM 2105 O O . GLY A 1 272 ? -16.047 34.688 -0.383 1 59.06 272 GLY A O 1
ATOM 2106 N N . SER A 1 273 ? -15.805 36.375 -1.891 1 62.31 273 SER A N 1
ATOM 2107 C CA . SER A 1 273 ? -15.219 35.562 -2.959 1 62.31 273 SER A CA 1
ATOM 2108 C C . SER A 1 273 ? -13.742 35.281 -2.682 1 62.31 273 SER A C 1
ATOM 2110 O O . SER A 1 273 ? -12.938 36.219 -2.531 1 62.31 273 SER A O 1
ATOM 2112 N N . ILE A 1 274 ? -13.477 34.062 -2.27 1 71.94 274 ILE A N 1
ATOM 2113 C CA . ILE A 1 274 ? -12.086 33.719 -1.989 1 71.94 274 ILE A CA 1
ATOM 2114 C C . ILE A 1 274 ? -11.328 33.531 -3.301 1 71.94 274 ILE A C 1
ATOM 2116 O O . ILE A 1 274 ? -11.852 32.938 -4.246 1 71.94 274 ILE A O 1
ATOM 2120 N N . GLY A 1 275 ? -10.328 34.312 -3.586 1 75.5 275 GLY A N 1
ATOM 2121 C CA . GLY A 1 275 ? -9.477 34.156 -4.758 1 75.5 275 GLY A CA 1
ATOM 2122 C C . GLY A 1 275 ? -8.961 32.75 -4.934 1 75.5 275 GLY A C 1
ATOM 2123 O O . GLY A 1 275 ? -9.281 31.859 -4.141 1 75.5 275 GLY A O 1
ATOM 2124 N N . PRO A 1 276 ? -8.328 32.531 -6.039 1 81.88 276 PRO A N 1
ATOM 2125 C CA . PRO A 1 276 ? -7.754 31.203 -6.27 1 81.88 276 PRO A CA 1
ATOM 2126 C C . PRO A 1 276 ? -6.762 30.797 -5.18 1 81.88 276 PRO A C 1
ATOM 2128 O O . PRO A 1 276 ? -6.156 31.656 -4.539 1 81.88 276 PRO A O 1
ATOM 2131 N N . PRO A 1 277 ? -6.672 29.547 -4.957 1 87.88 277 PRO A N 1
ATOM 2132 C CA . PRO A 1 277 ? -5.668 29.094 -3.992 1 87.88 277 PRO A CA 1
ATOM 2133 C C . PRO A 1 277 ? -4.242 29.438 -4.414 1 87.88 277 PRO A C 1
ATOM 2135 O O . PRO A 1 277 ? -3.98 29.641 -5.602 1 87.88 277 PRO A O 1
ATOM 2138 N N . ILE A 1 278 ? -3.312 29.531 -3.453 1 89.75 278 ILE A N 1
ATOM 2139 C CA . ILE A 1 278 ? -1.897 29.75 -3.738 1 89.75 278 ILE A CA 1
ATOM 2140 C C . ILE A 1 278 ? -1.37 28.609 -4.602 1 89.75 278 ILE A C 1
ATOM 2142 O O . ILE A 1 278 ? -1.692 27.438 -4.363 1 89.75 278 ILE A O 1
ATOM 2146 N N . PRO A 1 279 ? -0.646 28.938 -5.688 1 93.5 279 PRO A N 1
ATOM 2147 C CA . PRO A 1 279 ? -0.067 27.859 -6.492 1 93.5 279 PRO A CA 1
ATOM 2148 C C . PRO A 1 279 ? 0.749 26.875 -5.66 1 93.5 279 PRO A C 1
ATOM 2150 O O . PRO A 1 279 ? 1.47 27.281 -4.746 1 93.5 279 PRO A O 1
ATOM 2153 N N . ARG A 1 280 ? 0.537 25.688 -5.969 1 95.75 280 ARG A N 1
ATOM 2154 C CA . ARG A 1 280 ? 1.272 24.641 -5.266 1 95.75 280 ARG A CA 1
ATOM 2155 C C . ARG A 1 280 ? 2.73 24.609 -5.715 1 95.75 280 ARG A C 1
ATOM 2157 O O . ARG A 1 280 ? 3.076 25.141 -6.766 1 95.75 280 ARG A O 1
ATOM 2164 N N . LEU A 1 281 ? 3.559 23.891 -4.953 1 96.94 281 LEU A N 1
ATOM 2165 C CA . LEU A 1 281 ? 4.961 23.719 -5.316 1 96.94 281 LEU A CA 1
ATOM 2166 C C . LEU A 1 281 ? 5.094 22.984 -6.641 1 96.94 281 LEU A C 1
ATOM 2168 O O . LEU A 1 281 ? 5.949 23.312 -7.461 1 96.94 281 LEU A O 1
ATOM 2172 N N . CYS A 1 282 ? 4.246 21.938 -6.848 1 95.5 282 CYS A N 1
ATOM 2173 C CA . CYS A 1 282 ? 4.32 21.188 -8.094 1 95.5 282 CYS A CA 1
ATOM 2174 C C . CYS A 1 282 ? 3.889 22.047 -9.273 1 95.5 282 CYS A C 1
ATOM 2176 O O . CYS A 1 282 ? 4.355 21.844 -10.398 1 95.5 282 CYS A O 1
ATOM 2178 N N . ASP A 1 283 ? 2.996 23 -9.062 1 94.69 283 ASP A N 1
ATOM 2179 C CA . ASP A 1 283 ? 2.613 23.953 -10.102 1 94.69 283 ASP A CA 1
ATOM 2180 C C . ASP A 1 283 ? 3.783 24.859 -10.469 1 94.69 283 ASP A C 1
ATOM 2182 O O . ASP A 1 283 ? 4.059 25.078 -11.656 1 94.69 283 ASP A O 1
ATOM 2186 N N . VAL A 1 284 ? 4.441 25.375 -9.484 1 95.25 284 VAL A N 1
ATOM 2187 C CA . VAL A 1 284 ? 5.59 26.25 -9.703 1 95.25 284 VAL A CA 1
ATOM 2188 C C . VAL A 1 284 ? 6.699 25.469 -10.422 1 95.25 284 VAL A C 1
ATOM 2190 O O . VAL A 1 284 ? 7.336 26 -11.336 1 95.25 284 VAL A O 1
ATOM 2193 N N . ASP A 1 285 ? 6.879 24.266 -9.984 1 95.56 285 ASP A N 1
ATOM 2194 C CA . ASP A 1 285 ? 7.879 23.406 -10.617 1 95.56 285 ASP A CA 1
ATOM 2195 C C . ASP A 1 285 ? 7.586 23.219 -12.102 1 95.56 285 ASP A C 1
ATOM 2197 O O . ASP A 1 285 ? 8.492 23.266 -12.93 1 95.56 285 ASP A O 1
ATOM 2201 N N . ARG A 1 286 ? 6.387 23 -12.367 1 92.12 286 ARG A N 1
ATOM 2202 C CA . ARG A 1 286 ? 5.961 22.812 -13.75 1 92.12 286 ARG A CA 1
ATOM 2203 C C . ARG A 1 286 ? 6.293 24.031 -14.609 1 92.12 286 ARG A C 1
ATOM 2205 O O . ARG A 1 286 ? 6.801 23.891 -15.719 1 92.12 286 ARG A O 1
ATOM 2212 N N . VAL A 1 287 ? 6.008 25.125 -14.109 1 91.38 287 VAL A N 1
ATOM 2213 C CA . VAL A 1 287 ? 6.258 26.375 -14.828 1 91.38 287 VAL A CA 1
ATOM 2214 C C . VAL A 1 287 ? 7.762 26.562 -15.016 1 91.38 287 VAL A C 1
ATOM 2216 O O . VAL A 1 287 ? 8.211 26.922 -16.109 1 91.38 287 VAL A O 1
ATOM 2219 N N . MET A 1 288 ? 8.508 26.297 -14.07 1 91.44 288 MET A N 1
ATOM 2220 C CA . MET A 1 288 ? 9.961 26.469 -14.117 1 91.44 288 MET A CA 1
ATOM 2221 C C . MET A 1 288 ? 10.594 25.484 -15.086 1 91.44 288 MET A C 1
ATOM 2223 O O . MET A 1 288 ? 11.586 25.797 -15.742 1 91.44 288 MET A O 1
ATOM 2227 N N . MET A 1 289 ? 10.062 24.219 -15.055 1 88.06 289 MET A N 1
ATOM 2228 C CA . MET A 1 289 ? 10.617 23.172 -15.898 1 88.06 289 MET A CA 1
ATOM 2229 C C . MET A 1 289 ? 10.297 23.422 -17.375 1 88.06 289 MET A C 1
ATOM 2231 O O . MET A 1 289 ? 11.078 23.062 -18.25 1 88.06 289 MET A O 1
ATOM 2235 N N . GLY A 1 290 ? 9.156 23.938 -17.594 1 81.06 290 GLY A N 1
ATOM 2236 C CA . GLY A 1 290 ? 8.711 24.078 -18.969 1 81.06 290 GLY A CA 1
ATOM 2237 C C . GLY A 1 290 ? 8.43 22.734 -19.641 1 81.06 290 GLY A C 1
ATOM 2238 O O . GLY A 1 290 ? 7.785 21.859 -19.047 1 81.06 290 GLY A O 1
ATOM 2239 N N . ASP A 1 291 ? 8.836 22.406 -20.875 1 68.38 291 ASP A N 1
ATOM 2240 C CA . ASP A 1 291 ? 8.539 21.188 -21.625 1 68.38 291 ASP A CA 1
ATOM 2241 C C . ASP A 1 291 ? 9.711 20.219 -21.578 1 68.38 291 ASP A C 1
ATOM 2243 O O . ASP A 1 291 ? 9.898 19.406 -22.5 1 68.38 291 ASP A O 1
ATOM 2247 N N . THR A 1 292 ? 10.523 20.266 -20.594 1 69.56 292 THR A N 1
ATOM 2248 C CA . THR A 1 292 ? 11.789 19.531 -20.562 1 69.56 292 THR A CA 1
ATOM 2249 C C . THR A 1 292 ? 11.539 18.047 -20.312 1 69.56 292 THR A C 1
ATOM 2251 O O . THR A 1 292 ? 12.422 17.203 -20.562 1 69.56 292 THR A O 1
ATOM 2254 N N . GLY A 1 293 ? 10.461 17.703 -19.891 1 80.44 293 GLY A N 1
ATOM 2255 C CA . GLY A 1 293 ? 10.141 16.297 -19.703 1 80.44 293 GLY A CA 1
ATOM 2256 C C . GLY A 1 293 ? 10.93 15.656 -18.594 1 80.44 293 GLY A C 1
ATOM 2257 O O . GLY A 1 293 ? 11.109 14.438 -18.562 1 80.44 293 GLY A O 1
ATOM 2258 N N . GLY A 1 294 ? 11.562 16.297 -17.688 1 93.25 294 GLY A N 1
ATOM 2259 C CA . GLY A 1 294 ? 12.367 15.75 -16.609 1 93.25 294 GLY A CA 1
ATOM 2260 C C . GLY A 1 294 ? 11.531 15.227 -15.453 1 93.25 294 GLY A C 1
ATOM 2261 O O . GLY A 1 294 ? 10.305 15.133 -15.562 1 93.25 294 GLY A O 1
ATOM 2262 N N . PHE A 1 295 ? 12.195 14.82 -14.43 1 96.56 295 PHE A N 1
ATOM 2263 C CA . PHE A 1 295 ? 11.531 14.211 -13.273 1 96.56 295 PHE A CA 1
ATOM 2264 C C . PHE A 1 295 ? 11 15.289 -12.336 1 96.56 295 PHE A C 1
ATOM 2266 O O . PHE A 1 295 ? 10.148 15.008 -11.492 1 96.56 295 PHE A O 1
ATOM 2273 N N . GLY A 1 296 ? 11.539 16.562 -12.539 1 97.25 296 GLY A N 1
ATOM 2274 C CA . GLY A 1 296 ? 11.125 17.656 -11.664 1 97.25 296 GLY A CA 1
ATOM 2275 C C . GLY A 1 296 ? 11.641 17.5 -10.25 1 97.25 296 GLY A C 1
ATOM 2276 O O . GLY A 1 296 ? 12.508 16.672 -9.977 1 97.25 296 GLY A O 1
ATOM 2277 N N . ASN A 1 297 ? 11.125 18.484 -9.352 1 98.38 297 ASN A N 1
ATOM 2278 C CA . ASN A 1 297 ? 11.641 18.516 -7.988 1 98.38 297 ASN A CA 1
ATOM 2279 C C . ASN A 1 297 ? 10.516 18.703 -6.973 1 98.38 297 ASN A C 1
ATOM 2281 O O . ASN A 1 297 ? 10.773 18.938 -5.789 1 98.38 297 ASN A O 1
ATOM 2285 N N . ALA A 1 298 ? 9.258 18.594 -7.43 1 98.25 298 ALA A N 1
ATOM 2286 C CA . ALA A 1 298 ? 8.156 18.75 -6.48 1 98.25 298 ALA A CA 1
ATOM 2287 C C . ALA A 1 298 ? 7.004 17.812 -6.816 1 98.25 298 ALA A C 1
ATOM 2289 O O . ALA A 1 298 ? 6.578 17.734 -7.973 1 98.25 298 ALA A O 1
ATOM 2290 N N . ILE A 1 299 ? 6.52 17.156 -5.809 1 97.81 299 ILE A N 1
ATOM 2291 C CA . ILE A 1 299 ? 5.371 16.266 -5.906 1 97.81 299 ILE A CA 1
ATOM 2292 C C . ILE A 1 299 ? 4.301 16.688 -4.902 1 97.81 299 ILE A C 1
ATOM 2294 O O . ILE A 1 299 ? 4.609 16.984 -3.75 1 97.81 299 ILE A O 1
ATOM 2298 N N . SER A 1 300 ? 3.09 16.734 -5.426 1 97 300 SER A N 1
ATOM 2299 C CA . SER A 1 300 ? 1.945 17.016 -4.566 1 97 300 SER A CA 1
ATOM 2300 C C . SER A 1 300 ? 1.241 15.727 -4.148 1 97 300 SER A C 1
ATOM 2302 O O . SER A 1 300 ? 0.94 14.875 -4.988 1 97 300 SER A O 1
ATOM 2304 N N . CYS A 1 301 ? 1.048 15.578 -2.859 1 95.44 301 CYS A N 1
ATOM 2305 C CA . CYS A 1 301 ? 0.283 14.453 -2.324 1 95.44 301 CYS A CA 1
ATOM 2306 C C . CYS A 1 301 ? -1.068 14.922 -1.796 1 95.44 301 CYS A C 1
ATOM 2308 O O . CYS A 1 301 ? -1.139 15.844 -0.986 1 95.44 301 CYS A O 1
ATOM 2310 N N . GLY A 1 302 ? -2.1 14.258 -2.26 1 94.38 302 GLY A N 1
ATOM 2311 C CA . GLY A 1 302 ? -3.449 14.547 -1.796 1 94.38 302 GLY A CA 1
ATOM 2312 C C . GLY A 1 302 ? -4.223 13.297 -1.402 1 94.38 302 GLY A C 1
ATOM 2313 O O . GLY A 1 302 ? -3.836 12.188 -1.761 1 94.38 302 GLY A O 1
ATOM 2314 N N . SER A 1 303 ? -5.254 13.492 -0.654 1 91.81 303 SER A N 1
ATOM 2315 C CA . SER A 1 303 ? -6.09 12.398 -0.174 1 91.81 303 SER A CA 1
ATOM 2316 C C . SER A 1 303 ? -7.551 12.828 -0.069 1 91.81 303 SER A C 1
ATOM 2318 O O . SER A 1 303 ? -7.844 13.969 0.295 1 91.81 303 SER A O 1
ATOM 2320 N N . PHE A 1 304 ? -8.43 11.945 -0.325 1 92.19 304 PHE A N 1
ATOM 2321 C CA . PHE A 1 304 ? -9.852 12.195 -0.126 1 92.19 304 PHE A CA 1
ATOM 2322 C C . PHE A 1 304 ? -10.258 11.898 1.312 1 92.19 304 PHE A C 1
ATOM 2324 O O . PHE A 1 304 ? -11.414 12.094 1.689 1 92.19 304 PHE A O 1
ATOM 2331 N N . GLY A 1 305 ? -9.352 11.516 2.107 1 88.06 305 GLY A N 1
ATOM 2332 C CA . GLY A 1 305 ? -9.625 11.07 3.463 1 88.06 305 GLY A CA 1
ATOM 2333 C C . GLY A 1 305 ? -10.25 12.141 4.332 1 88.06 305 GLY A C 1
ATOM 2334 O O . GLY A 1 305 ? -11.133 11.859 5.141 1 88.06 305 GLY A O 1
ATOM 2335 N N . ARG A 1 306 ? -9.844 13.367 4.199 1 88.94 306 ARG A N 1
ATOM 2336 C CA . ARG A 1 306 ? -10.336 14.453 5.035 1 88.94 306 ARG A CA 1
ATOM 2337 C C . ARG A 1 306 ? -11.648 15.016 4.484 1 88.94 306 ARG A C 1
ATOM 2339 O O . ARG A 1 306 ? -12.391 15.688 5.199 1 88.94 306 ARG A O 1
ATOM 2346 N N . MET A 1 307 ? -11.883 14.758 3.273 1 91.75 307 MET A N 1
ATOM 2347 C CA . MET A 1 307 ? -13.031 15.375 2.611 1 91.75 307 MET A CA 1
ATOM 2348 C C . MET A 1 307 ? -14.164 14.367 2.449 1 91.75 307 MET A C 1
ATOM 2350 O O . MET A 1 307 ? -15.328 14.758 2.326 1 91.75 307 MET A O 1
ATOM 2354 N N . ILE A 1 308 ? -13.891 13.117 2.367 1 91.12 308 ILE A N 1
ATOM 2355 C CA . ILE A 1 308 ? -14.898 12.07 2.279 1 91.12 308 ILE A CA 1
ATOM 2356 C C . ILE A 1 308 ? -14.883 11.227 3.553 1 91.12 308 ILE A C 1
ATOM 2358 O O . ILE A 1 308 ? -15.695 11.438 4.453 1 91.12 308 ILE A O 1
ATOM 2362 N N . ALA A 1 309 ? -13.898 10.359 3.641 1 84.94 309 ALA A N 1
ATOM 2363 C CA . ALA A 1 309 ? -13.656 9.523 4.812 1 84.94 309 ALA A CA 1
ATOM 2364 C C . ALA A 1 309 ? -12.258 8.914 4.777 1 84.94 309 ALA A C 1
ATOM 2366 O O . ALA A 1 309 ? -11.844 8.359 3.762 1 84.94 309 ALA A O 1
ATOM 2367 N N . PRO A 1 310 ? -11.609 9.031 5.941 1 79 310 PRO A N 1
ATOM 2368 C CA . PRO A 1 310 ? -10.266 8.453 5.977 1 79 310 PRO A CA 1
ATOM 2369 C C . PRO A 1 310 ? -10.25 6.969 5.629 1 79 310 PRO A C 1
ATOM 2371 O O . PRO A 1 310 ? -9.289 6.48 5.023 1 79 310 PRO A O 1
ATOM 2374 N N . GLY A 1 311 ? -11.227 6.297 5.902 1 82.31 311 GLY A N 1
ATOM 2375 C CA . GLY A 1 311 ? -11.281 4.859 5.691 1 82.31 311 GLY A CA 1
ATOM 2376 C C . GLY A 1 311 ? -11.422 4.477 4.23 1 82.31 311 GLY A C 1
ATOM 2377 O O . GLY A 1 311 ? -11.227 3.314 3.865 1 82.31 311 GLY A O 1
ATOM 2378 N N . CYS A 1 312 ? -11.711 5.434 3.328 1 85.62 312 CYS A N 1
ATOM 2379 C CA . CYS A 1 312 ? -11.836 5.129 1.908 1 85.62 312 CYS A CA 1
ATOM 2380 C C . CYS A 1 312 ? -10.5 4.711 1.319 1 85.62 312 CYS A C 1
ATOM 2382 O O . CYS A 1 312 ? -10.445 3.869 0.423 1 85.62 312 CYS A O 1
ATOM 2384 N N . GLY A 1 313 ? -9.461 5.316 1.786 1 86.75 313 GLY A N 1
ATOM 2385 C CA . GLY A 1 313 ? -8.133 4.938 1.334 1 86.75 313 GLY A CA 1
ATOM 2386 C C . GLY A 1 313 ? -7.883 5.266 -0.126 1 86.75 313 GLY A C 1
ATOM 2387 O O . GLY A 1 313 ? -7.398 4.422 -0.884 1 86.75 313 GLY A O 1
ATOM 2388 N N . VAL A 1 314 ? -8.297 6.406 -0.585 1 89.75 314 VAL A N 1
ATOM 2389 C CA . VAL A 1 314 ? -8.062 6.844 -1.957 1 89.75 314 VAL A CA 1
ATOM 2390 C C . VAL A 1 314 ? -7.398 8.219 -1.955 1 89.75 314 VAL A C 1
ATOM 2392 O O . VAL A 1 314 ? -7.875 9.141 -1.294 1 89.75 314 VAL A O 1
ATOM 2395 N N . GLY A 1 315 ? -6.312 8.328 -2.578 1 91.94 315 GLY A N 1
ATOM 2396 C CA . GLY A 1 315 ? -5.582 9.57 -2.746 1 91.94 315 GLY A CA 1
ATOM 2397 C C . GLY A 1 315 ? -4.832 9.648 -4.062 1 91.94 315 GLY A C 1
ATOM 2398 O O . GLY A 1 315 ? -5.121 8.898 -4.992 1 91.94 315 GLY A O 1
ATOM 2399 N N . TRP A 1 316 ? -3.928 10.617 -4.156 1 92.12 316 TRP A N 1
ATOM 2400 C CA . TRP A 1 316 ? -3.188 10.781 -5.402 1 92.12 316 TRP A CA 1
ATOM 2401 C C . TRP A 1 316 ? -1.856 11.484 -5.152 1 92.12 316 TRP A C 1
ATOM 2403 O O . TRP A 1 316 ? -1.65 12.086 -4.094 1 92.12 316 TRP A O 1
ATOM 2413 N N . ILE A 1 317 ? -0.96 11.297 -6.039 1 94.12 317 ILE A N 1
ATOM 2414 C CA . ILE A 1 317 ? 0.158 12.227 -6.191 1 94.12 317 ILE A CA 1
ATOM 2415 C C . ILE A 1 317 ? 0.08 12.914 -7.551 1 94.12 317 ILE A C 1
ATOM 2417 O O . ILE A 1 317 ? -0.472 12.359 -8.508 1 94.12 317 ILE A O 1
ATOM 2421 N N . GLU A 1 318 ? 0.508 14.078 -7.617 1 95 318 GLU A N 1
ATOM 2422 C CA . GLU A 1 318 ? 0.649 14.812 -8.867 1 95 318 GLU A CA 1
ATOM 2423 C C . GLU A 1 318 ? 2.086 15.289 -9.07 1 95 318 GLU A C 1
ATOM 2425 O O . GLU A 1 318 ? 2.699 15.836 -8.156 1 95 318 GLU A O 1
ATOM 2430 N N . GLY A 1 319 ? 2.646 15.055 -10.188 1 95.12 319 GLY A N 1
ATOM 2431 C CA . GLY A 1 319 ? 3.979 15.492 -10.578 1 95.12 319 GLY A CA 1
ATOM 2432 C C . GLY A 1 319 ? 4.234 15.375 -12.07 1 95.12 319 GLY A C 1
ATOM 2433 O O . GLY A 1 319 ? 3.307 15.133 -12.844 1 95.12 319 GLY A O 1
ATOM 2434 N N . PRO A 1 320 ? 5.473 15.641 -12.453 1 95.31 320 PRO A N 1
ATOM 2435 C CA . PRO A 1 320 ? 5.809 15.469 -13.867 1 95.31 320 PRO A CA 1
ATOM 2436 C C . PRO A 1 320 ? 5.508 14.062 -14.383 1 95.31 320 PRO A C 1
ATOM 2438 O O . PRO A 1 320 ? 5.652 13.086 -13.641 1 95.31 320 PRO A O 1
ATOM 2441 N N . ARG A 1 321 ? 5.168 13.984 -15.648 1 92.56 321 ARG A N 1
ATOM 2442 C CA . ARG A 1 321 ? 4.766 12.734 -16.281 1 92.56 321 ARG A CA 1
ATOM 2443 C C . ARG A 1 321 ? 5.816 11.656 -16.078 1 92.56 321 ARG A C 1
ATOM 2445 O O . ARG A 1 321 ? 5.488 10.523 -15.719 1 92.56 321 ARG A O 1
ATOM 2452 N N . ARG A 1 322 ? 7.027 11.984 -16.25 1 94 322 ARG A N 1
ATOM 2453 C CA . ARG A 1 322 ? 8.102 11.008 -16.156 1 94 322 ARG A CA 1
ATOM 2454 C C . ARG A 1 322 ? 8.219 10.469 -14.727 1 94 322 ARG A C 1
ATOM 2456 O O . ARG A 1 322 ? 8.484 9.289 -14.523 1 94 322 ARG A O 1
ATOM 2463 N N . PHE A 1 323 ? 8.039 11.312 -13.758 1 95 323 PHE A N 1
ATOM 2464 C CA . PHE A 1 323 ? 8.062 10.898 -12.367 1 95 323 PHE A CA 1
ATOM 2465 C C . PHE A 1 323 ? 6.914 9.938 -12.07 1 95 323 PHE A C 1
ATOM 2467 O O . PHE A 1 323 ? 7.117 8.891 -11.453 1 95 323 PHE A O 1
ATOM 2474 N N . VAL A 1 324 ? 5.734 10.305 -12.555 1 92.75 324 VAL A N 1
ATOM 2475 C CA . VAL A 1 324 ? 4.523 9.539 -12.281 1 92.75 324 VAL A CA 1
ATOM 2476 C C . VAL A 1 324 ? 4.633 8.156 -12.938 1 92.75 324 VAL A C 1
ATOM 2478 O O . VAL A 1 324 ? 4.238 7.152 -12.344 1 92.75 324 VAL A O 1
ATOM 2481 N N . GLU A 1 325 ? 5.176 8.117 -14.07 1 89.69 325 GLU A N 1
ATOM 2482 C CA . GLU A 1 325 ? 5.387 6.848 -14.758 1 89.69 325 GLU A CA 1
ATOM 2483 C C . GLU A 1 325 ? 6.324 5.945 -13.961 1 89.69 325 GLU A C 1
ATOM 2485 O O . GLU A 1 325 ? 6.055 4.754 -13.797 1 89.69 325 GLU A O 1
ATOM 2490 N N . GLU A 1 326 ? 7.375 6.531 -13.516 1 90.56 326 GLU A N 1
ATOM 2491 C CA . GLU A 1 326 ? 8.336 5.758 -12.734 1 90.56 326 GLU A CA 1
ATOM 2492 C C . GLU A 1 326 ? 7.75 5.348 -11.391 1 90.56 326 GLU A C 1
ATOM 2494 O O . GLU A 1 326 ? 7.988 4.234 -10.914 1 90.56 326 GLU A O 1
ATOM 2499 N N . PHE A 1 327 ? 7.043 6.23 -10.805 1 91.25 327 PHE A N 1
ATOM 2500 C CA . PHE A 1 327 ? 6.355 5.934 -9.555 1 91.25 327 PHE A CA 1
ATOM 2501 C C . PHE A 1 327 ? 5.422 4.738 -9.719 1 91.25 327 PHE A C 1
ATOM 2503 O O . PHE A 1 327 ? 5.32 3.896 -8.828 1 91.25 327 PHE A O 1
ATOM 2510 N N . GLY A 1 328 ? 4.766 4.707 -10.82 1 85.62 328 GLY A N 1
ATOM 2511 C CA . GLY A 1 328 ? 3.83 3.637 -11.117 1 85.62 328 GLY A CA 1
ATOM 2512 C C . GLY A 1 328 ? 4.48 2.268 -11.164 1 85.62 328 GLY A C 1
ATOM 2513 O O . GLY A 1 328 ? 3.805 1.246 -11.023 1 85.62 328 GLY A O 1
ATOM 2514 N N . LYS A 1 329 ? 5.746 2.25 -11.273 1 84.12 329 LYS A N 1
ATOM 2515 C CA . LYS A 1 329 ? 6.48 0.99 -11.359 1 84.12 329 LYS A CA 1
ATOM 2516 C C . LYS A 1 329 ? 6.875 0.493 -9.969 1 84.12 329 LYS A C 1
ATOM 2518 O O . LYS A 1 329 ? 7.379 -0.622 -9.828 1 84.12 329 LYS A O 1
ATOM 2523 N N . THR A 1 330 ? 6.629 1.317 -8.984 1 84.62 330 THR A N 1
ATOM 2524 C CA . THR A 1 330 ? 7.02 0.956 -7.629 1 84.62 330 THR A CA 1
ATOM 2525 C C . THR A 1 330 ? 6.215 -0.244 -7.137 1 84.62 330 THR A C 1
ATOM 2527 O O . THR A 1 330 ? 4.996 -0.291 -7.305 1 84.62 330 THR A O 1
ATOM 2530 N N . TYR A 1 331 ? 6.844 -1.157 -6.469 1 71 331 TYR A N 1
ATOM 2531 C CA . TYR A 1 331 ? 6.27 -2.383 -5.926 1 71 331 TYR A CA 1
ATOM 2532 C C . TYR A 1 331 ? 5.586 -3.199 -7.016 1 71 331 TYR A C 1
ATOM 2534 O O . TYR A 1 331 ? 4.574 -3.855 -6.762 1 71 331 TYR A O 1
ATOM 2542 N N . SER A 1 332 ? 5.707 -2.686 -8.188 1 61.84 332 SER A N 1
ATOM 2543 C CA . SER A 1 332 ? 5.051 -3.35 -9.312 1 61.84 332 SER A CA 1
ATOM 2544 C C . SER A 1 332 ? 6.02 -3.568 -10.469 1 61.84 332 SER A C 1
ATOM 2546 O O . SER A 1 332 ? 7.051 -2.9 -10.555 1 61.84 332 SER A O 1
ATOM 2548 N N . ASN A 1 333 ? 6.051 -4.848 -11.031 1 50.62 333 ASN A N 1
ATOM 2549 C CA . ASN A 1 333 ? 6.5 -4.855 -12.422 1 50.62 333 ASN A CA 1
ATOM 2550 C C . ASN A 1 333 ? 5.324 -4.98 -13.391 1 50.62 333 ASN A C 1
ATOM 2552 O O . ASN A 1 333 ? 4.422 -5.793 -13.172 1 50.62 333 ASN A O 1
ATOM 2556 N N . HIS A 1 334 ? 4.84 -3.977 -14.156 1 45.22 334 HIS A N 1
ATOM 2557 C CA . HIS A 1 334 ? 3.879 -3.934 -15.25 1 45.22 334 HIS A CA 1
ATOM 2558 C C . HIS A 1 334 ? 2.818 -2.863 -15.016 1 45.22 334 HIS A C 1
ATOM 2560 O O . HIS A 1 334 ? 1.633 -3.09 -15.266 1 45.22 334 HIS A O 1
ATOM 2566 N N . ASP A 1 335 ? 3.193 -1.851 -14.469 1 44 335 ASP A N 1
ATOM 2567 C CA . ASP A 1 335 ? 2.412 -0.617 -14.438 1 44 335 ASP A CA 1
ATOM 2568 C C . ASP A 1 335 ? 1.336 -0.674 -13.352 1 44 335 ASP A C 1
ATOM 2570 O O . ASP A 1 335 ? 0.404 0.133 -13.359 1 44 335 ASP A O 1
ATOM 2574 N N . ARG A 1 336 ? 1.253 -1.82 -12.656 1 48.25 336 ARG A N 1
ATOM 2575 C CA . ARG A 1 336 ? 0.253 -1.85 -11.594 1 48.25 336 ARG A CA 1
ATOM 2576 C C . ARG A 1 336 ? 0.895 -1.607 -10.234 1 48.25 336 ARG A C 1
ATOM 2578 O O . ARG A 1 336 ? 1.582 -2.482 -9.695 1 48.25 336 ARG A O 1
ATOM 2585 N N . ASN A 1 337 ? 0.893 -0.413 -9.867 1 51.59 337 ASN A N 1
ATOM 2586 C CA . ASN A 1 337 ? 1.43 -0.036 -8.562 1 51.59 337 ASN A CA 1
ATOM 2587 C C . ASN A 1 337 ? 0.604 -0.628 -7.426 1 51.59 337 ASN A C 1
ATOM 2589 O O . ASN A 1 337 ? -0.619 -0.481 -7.398 1 51.59 337 ASN A O 1
ATOM 2593 N N . SER A 1 338 ? 1.174 -1.501 -6.645 1 51.31 338 SER A N 1
ATOM 2594 C CA . SER A 1 338 ? 0.52 -2.213 -5.551 1 51.31 338 SER A CA 1
ATOM 2595 C C . SER A 1 338 ? 0.273 -1.294 -4.363 1 51.31 338 SER A C 1
ATOM 2597 O O . SER A 1 338 ? -0.432 -1.664 -3.42 1 51.31 338 SER A O 1
ATOM 2599 N N . ALA A 1 339 ? 0.872 -0.246 -4.375 1 56.84 339 ALA A N 1
ATOM 2600 C CA . ALA A 1 339 ? 0.62 0.708 -3.299 1 56.84 339 ALA A CA 1
ATOM 2601 C C . ALA A 1 339 ? -0.612 1.559 -3.596 1 56.84 339 ALA A C 1
ATOM 2603 O O . ALA A 1 339 ? -0.736 2.68 -3.096 1 56.84 339 ALA A O 1
ATOM 2604 N N . THR A 1 340 ? -1.445 0.91 -4.34 1 62.19 340 THR A N 1
ATOM 2605 C CA . THR A 1 340 ? -2.553 1.713 -4.844 1 62.19 340 THR A CA 1
ATOM 2606 C C . THR A 1 340 ? -3.85 1.363 -4.117 1 62.19 340 THR A C 1
ATOM 2608 O O . THR A 1 340 ? -3.895 0.403 -3.346 1 62.19 340 THR A O 1
ATOM 2611 N N . ALA A 1 341 ? -4.738 2.164 -4.238 1 66.38 341 ALA A N 1
ATOM 2612 C CA . ALA A 1 341 ? -6.086 2.035 -3.682 1 66.38 341 ALA A CA 1
ATOM 2613 C C . ALA A 1 341 ? -6.793 0.805 -4.242 1 66.38 341 ALA A C 1
ATOM 2615 O O . ALA A 1 341 ? -6.457 0.326 -5.328 1 66.38 341 ALA A O 1
ATOM 2616 N N . SER A 1 342 ? -7.676 0.358 -3.361 1 80.81 342 SER A N 1
ATOM 2617 C CA . SER A 1 342 ? -8.656 -0.597 -3.873 1 80.81 342 SER A CA 1
ATOM 2618 C C . SER A 1 342 ? -9.344 -0.064 -5.121 1 80.81 342 SER A C 1
ATOM 2620 O O . SER A 1 342 ? -9.789 1.085 -5.148 1 80.81 342 SER A O 1
ATOM 2622 N N . LYS A 1 343 ? -9.375 -0.839 -6.156 1 83.25 343 LYS A N 1
ATOM 2623 C CA . LYS A 1 343 ? -10 -0.401 -7.402 1 83.25 343 LYS A CA 1
ATOM 2624 C C . LYS A 1 343 ? -11.492 -0.171 -7.223 1 83.25 343 LYS A C 1
ATOM 2626 O O . LYS A 1 343 ? -12.07 0.724 -7.844 1 83.25 343 LYS A O 1
ATOM 2631 N N . LEU A 1 344 ? -12.094 -0.945 -6.461 1 87.06 344 LEU A N 1
ATOM 2632 C CA . LEU A 1 344 ? -13.516 -0.766 -6.191 1 87.06 344 LEU A CA 1
ATOM 2633 C C . LEU A 1 344 ? -13.773 0.547 -5.461 1 87.06 344 LEU A C 1
ATOM 2635 O O . LEU A 1 344 ? -14.68 1.296 -5.816 1 87.06 344 LEU A O 1
ATOM 2639 N N . MET A 1 345 ? -12.984 0.818 -4.469 1 88.31 345 MET A N 1
ATOM 2640 C CA . MET A 1 345 ? -13.109 2.088 -3.762 1 88.31 345 MET A CA 1
ATOM 2641 C C . MET A 1 345 ? -12.836 3.262 -4.695 1 88.31 345 MET A C 1
ATOM 2643 O O . MET A 1 345 ? -13.484 4.305 -4.598 1 88.31 345 MET A O 1
ATOM 2647 N N . GLY A 1 346 ? -11.836 3.057 -5.531 1 88.06 346 GLY A N 1
ATOM 2648 C CA . GLY A 1 346 ? -11.555 4.07 -6.535 1 88.06 346 GLY A CA 1
ATOM 2649 C C . GLY A 1 346 ? -12.742 4.363 -7.43 1 88.06 346 GLY A C 1
ATOM 2650 O O . GLY A 1 346 ? -13.016 5.52 -7.754 1 88.06 346 GLY A O 1
ATOM 2651 N N . ALA A 1 347 ? -13.438 3.318 -7.84 1 89.06 347 ALA A N 1
ATOM 2652 C CA . ALA A 1 347 ? -14.617 3.48 -8.688 1 89.06 347 ALA A CA 1
ATOM 2653 C C . ALA A 1 347 ? -15.734 4.211 -7.949 1 89.06 347 ALA A C 1
ATOM 2655 O O . ALA A 1 347 ? -16.453 5.023 -8.539 1 89.06 347 ALA A O 1
ATOM 2656 N N . ILE A 1 348 ? -15.891 3.906 -6.734 1 90.56 348 ILE A N 1
ATOM 2657 C CA . ILE A 1 348 ? -16.906 4.551 -5.914 1 90.56 348 ILE A CA 1
ATOM 2658 C C . ILE A 1 348 ? -16.594 6.039 -5.781 1 90.56 348 ILE A C 1
ATOM 2660 O O . ILE A 1 348 ? -17.484 6.883 -5.969 1 90.56 348 ILE A O 1
ATOM 2664 N N . VAL A 1 349 ? -15.359 6.367 -5.496 1 92.06 349 VAL A N 1
ATOM 2665 C CA . VAL A 1 349 ? -14.938 7.758 -5.363 1 92.06 349 VAL A CA 1
ATOM 2666 C C . VAL A 1 349 ? -15.078 8.477 -6.703 1 92.06 349 VAL A C 1
ATOM 2668 O O . VAL A 1 349 ? -15.508 9.633 -6.758 1 92.06 349 VAL A O 1
ATOM 2671 N N . ARG A 1 350 ? -14.703 7.758 -7.762 1 91.88 350 ARG A N 1
ATOM 2672 C CA . ARG A 1 350 ? -14.867 8.336 -9.086 1 91.88 350 ARG A CA 1
ATOM 2673 C C . ARG A 1 350 ? -16.328 8.719 -9.344 1 91.88 350 ARG A C 1
ATOM 2675 O O . ARG A 1 350 ? -16.609 9.781 -9.898 1 91.88 350 ARG A O 1
ATOM 2682 N N . ASN A 1 351 ? -17.188 7.82 -9 1 92.31 351 ASN A N 1
ATOM 2683 C CA . ASN A 1 351 ? -18.609 8.109 -9.172 1 92.31 351 ASN A CA 1
ATOM 2684 C C . ASN A 1 351 ? -19.031 9.328 -8.359 1 92.31 351 ASN A C 1
ATOM 2686 O O . ASN A 1 351 ? -19.812 10.156 -8.836 1 92.31 351 ASN A O 1
ATOM 2690 N N . LEU A 1 352 ? -18.547 9.461 -7.164 1 93.62 352 LEU A N 1
ATOM 2691 C CA . LEU A 1 352 ? -18.828 10.617 -6.328 1 93.62 352 LEU A CA 1
ATOM 2692 C C . LEU A 1 352 ? -18.375 11.906 -7.004 1 93.62 352 LEU A C 1
ATOM 2694 O O . LEU A 1 352 ? -19.078 12.914 -6.965 1 93.62 352 LEU A O 1
ATOM 2698 N N . LEU A 1 353 ? -17.188 11.859 -7.559 1 93.62 353 LEU A N 1
ATOM 2699 C CA . LEU A 1 353 ? -16.609 13.016 -8.234 1 93.62 353 LEU A CA 1
ATOM 2700 C C . LEU A 1 353 ? -17.438 13.383 -9.469 1 93.62 353 LEU A C 1
ATOM 2702 O O . LEU A 1 353 ? -17.812 14.539 -9.648 1 93.62 353 LEU A O 1
ATOM 2706 N N . SER A 1 354 ? -17.75 12.367 -10.258 1 90.88 354 SER A N 1
ATOM 2707 C CA . SER A 1 354 ? -18.391 12.578 -11.555 1 90.88 354 SER A CA 1
ATOM 2708 C C . SER A 1 354 ? -19.844 13.023 -11.383 1 90.88 354 SER A C 1
ATOM 2710 O O . SER A 1 354 ? -20.359 13.773 -12.203 1 90.88 354 SER A O 1
ATOM 2712 N N . ALA A 1 355 ? -20.453 12.594 -10.312 1 91.62 355 ALA A N 1
ATOM 2713 C CA . ALA A 1 355 ? -21.844 12.93 -10.055 1 91.62 355 ALA A CA 1
ATOM 2714 C C . ALA A 1 355 ? -21.969 14.305 -9.414 1 91.62 355 ALA A C 1
ATOM 2716 O O . ALA A 1 355 ? -23.078 14.828 -9.25 1 91.62 355 ALA A O 1
ATOM 2717 N N . GLY A 1 356 ? -20.859 14.875 -8.969 1 93 356 GLY A N 1
ATOM 2718 C CA . GLY A 1 356 ? -20.875 16.188 -8.344 1 93 356 GLY A CA 1
ATOM 2719 C C . GLY A 1 356 ? -21.203 16.141 -6.863 1 93 356 GLY A C 1
ATOM 2720 O O . GLY A 1 356 ? -21.219 17.172 -6.191 1 93 356 GLY A O 1
ATOM 2721 N N . ALA A 1 357 ? -21.469 14.961 -6.41 1 93.88 357 ALA A N 1
ATOM 2722 C CA . ALA A 1 357 ? -21.844 14.797 -5.004 1 93.88 357 ALA A CA 1
ATOM 2723 C C . ALA A 1 357 ? -20.688 15.211 -4.09 1 93.88 357 ALA A C 1
ATOM 2725 O O . ALA A 1 357 ? -20.922 15.742 -3 1 93.88 357 ALA A O 1
ATOM 2726 N N . PHE A 1 358 ? -19.516 14.984 -4.523 1 94.69 358 PHE A N 1
ATOM 2727 C CA . PHE A 1 358 ? -18.344 15.336 -3.738 1 94.69 358 PHE A CA 1
ATOM 2728 C C . PHE A 1 358 ? -18.234 16.844 -3.586 1 94.69 358 PHE A C 1
ATOM 2730 O O . PHE A 1 358 ? -18.078 17.359 -2.471 1 94.69 358 PHE A O 1
ATOM 2737 N N . GLU A 1 359 ? -18.281 17.5 -4.68 1 93.38 359 GLU A N 1
ATOM 2738 C CA . GLU A 1 359 ? -18.156 18.953 -4.672 1 93.38 359 GLU A CA 1
ATOM 2739 C C . GLU A 1 359 ? -19.266 19.594 -3.844 1 93.38 359 GLU A C 1
ATOM 2741 O O . GLU A 1 359 ? -19.016 20.547 -3.104 1 93.38 359 GLU A O 1
ATOM 2746 N N . SER A 1 360 ? -20.438 19.078 -4.016 1 95.06 360 SER A N 1
ATOM 2747 C CA . SER A 1 360 ? -21.562 19.594 -3.242 1 95.06 360 SER A CA 1
ATOM 2748 C C . SER A 1 360 ? -21.359 19.375 -1.748 1 95.06 360 SER A C 1
ATOM 2750 O O . SER A 1 360 ? -21.672 20.25 -0.937 1 95.06 360 SER A O 1
ATOM 2752 N N . HIS A 1 361 ? -20.875 18.25 -1.427 1 94.81 361 HIS A N 1
ATOM 2753 C CA . HIS A 1 361 ? -20.625 17.953 -0.021 1 94.81 361 HIS A CA 1
ATOM 2754 C C . HIS A 1 361 ? -19.578 18.891 0.562 1 94.81 361 HIS A C 1
ATOM 2756 O O . HIS A 1 361 ? -19.719 19.375 1.684 1 94.81 361 HIS A O 1
ATOM 2762 N N . LEU A 1 362 ? -18.531 19.125 -0.149 1 94.19 362 LEU A N 1
ATOM 2763 C CA . LEU A 1 362 ? -17.453 20.016 0.281 1 94.19 362 LEU A CA 1
ATOM 2764 C C . LEU A 1 362 ? -17.953 21.438 0.465 1 94.19 362 LEU A C 1
ATOM 2766 O O . LEU A 1 362 ? -17.797 22.031 1.536 1 94.19 362 LEU A O 1
ATOM 2770 N N . SER A 1 363 ? -18.609 21.984 -0.511 1 92.56 363 SER A N 1
ATOM 2771 C CA . SER A 1 363 ? -19 23.391 -0.548 1 92.56 363 SER A CA 1
ATOM 2772 C C . SER A 1 363 ? -20.188 23.656 0.37 1 92.56 363 SER A C 1
ATOM 2774 O O . SER A 1 363 ? -20.297 24.734 0.971 1 92.56 363 SER A O 1
ATOM 2776 N N . ASP A 1 364 ? -21.062 22.656 0.485 1 94.81 364 ASP A N 1
ATOM 2777 C CA . ASP A 1 364 ? -22.328 22.922 1.15 1 94.81 364 ASP A CA 1
ATOM 2778 C C . ASP A 1 364 ? -22.312 22.422 2.59 1 94.81 364 ASP A C 1
ATOM 2780 O O . ASP A 1 364 ? -23.141 22.828 3.408 1 94.81 364 ASP A O 1
ATOM 2784 N N . VAL A 1 365 ? -21.391 21.516 2.842 1 94.88 365 VAL A N 1
ATOM 2785 C CA . VAL A 1 365 ? -21.438 20.922 4.168 1 94.88 365 VAL A CA 1
ATOM 2786 C C . VAL A 1 365 ? -20.125 21.188 4.906 1 94.88 365 VAL A C 1
ATOM 2788 O O . VAL A 1 365 ? -20.109 21.922 5.898 1 94.88 365 VAL A O 1
ATOM 2791 N N . LEU A 1 366 ? -19.047 20.734 4.414 1 95.31 366 LEU A N 1
ATOM 2792 C CA . LEU A 1 366 ? -17.797 20.75 5.164 1 95.31 366 LEU A CA 1
ATOM 2793 C C . LEU A 1 366 ? -17.281 22.172 5.371 1 95.31 366 LEU A C 1
ATOM 2795 O O . LEU A 1 366 ? -17 22.578 6.504 1 95.31 366 LEU A O 1
ATOM 2799 N N . ILE A 1 367 ? -17.188 22.969 4.305 1 94.44 367 ILE A N 1
ATOM 2800 C CA . ILE A 1 367 ? -16.594 24.297 4.371 1 94.44 367 ILE A CA 1
ATOM 2801 C C . ILE A 1 367 ? -17.406 25.172 5.32 1 94.44 367 ILE A C 1
ATOM 2803 O O . ILE A 1 367 ? -16.859 25.781 6.242 1 94.44 367 ILE A O 1
ATOM 2807 N N . PRO A 1 368 ? -18.734 25.219 5.199 1 94.25 368 PRO A N 1
ATOM 2808 C CA . PRO A 1 368 ? -19.5 26.047 6.129 1 94.25 368 PRO A CA 1
ATOM 2809 C C . PRO A 1 368 ? -19.344 25.594 7.582 1 94.25 368 PRO A C 1
ATOM 2811 O O . PRO A 1 368 ? -19.234 26.438 8.484 1 94.25 368 PRO A O 1
ATOM 2814 N N . VAL A 1 369 ? -19.344 24.312 7.836 1 95.88 369 VAL A N 1
ATOM 2815 C CA . VAL A 1 369 ? -19.25 23.797 9.195 1 95.88 369 VAL A CA 1
ATOM 2816 C C . VAL A 1 369 ? -17.891 24.156 9.797 1 95.88 369 VAL A C 1
ATOM 2818 O O . VAL A 1 369 ? -17.828 24.656 10.922 1 95.88 369 VAL A O 1
ATOM 2821 N N . TYR A 1 370 ? -16.859 23.906 9.07 1 95.19 370 TYR A N 1
ATOM 2822 C CA . TYR A 1 370 ? -15.531 24.172 9.609 1 95.19 370 TYR A CA 1
ATOM 2823 C C . TYR A 1 370 ? -15.273 25.672 9.75 1 95.19 370 TYR A C 1
ATOM 2825 O O . TYR A 1 370 ? -14.578 26.109 10.664 1 95.19 370 TYR A O 1
ATOM 2833 N N . GLN A 1 371 ? -15.82 26.469 8.836 1 93.75 371 GLN A N 1
ATOM 2834 C CA . GLN A 1 371 ? -15.727 27.906 8.969 1 93.75 371 GLN A CA 1
ATOM 2835 C C . GLN A 1 371 ? -16.375 28.391 10.258 1 93.75 371 GLN A C 1
ATOM 2837 O O . GLN A 1 371 ? -15.805 29.203 10.984 1 93.75 371 GLN A O 1
ATOM 2842 N N . ARG A 1 372 ? -17.531 27.906 10.516 1 94.75 372 ARG A N 1
ATOM 2843 C CA . ARG A 1 372 ? -18.25 28.297 11.727 1 94.75 372 ARG A CA 1
ATOM 2844 C C . ARG A 1 372 ? -17.5 27.844 12.977 1 94.75 372 ARG A C 1
ATOM 2846 O O . ARG A 1 372 ? -17.375 28.594 13.938 1 94.75 372 ARG A O 1
ATOM 2853 N N . ARG A 1 373 ? -17.062 26.625 12.938 1 95.88 373 ARG A N 1
ATOM 2854 C CA . ARG A 1 373 ? -16.328 26.078 14.086 1 95.88 373 ARG A CA 1
ATOM 2855 C C . ARG A 1 373 ? -15.055 26.875 14.336 1 95.88 373 ARG A C 1
ATOM 2857 O O . ARG A 1 373 ? -14.734 27.203 15.484 1 95.88 373 ARG A O 1
ATOM 2864 N N . HIS A 1 374 ? -14.367 27.156 13.266 1 94.62 374 HIS A N 1
ATOM 2865 C CA . HIS A 1 374 ? -13.148 27.953 13.367 1 94.62 374 HIS A CA 1
ATOM 2866 C C . HIS A 1 374 ? -13.438 29.312 13.992 1 94.62 374 HIS A C 1
ATOM 2868 O O . HIS A 1 374 ? -12.758 29.734 14.938 1 94.62 374 HIS A O 1
ATOM 2874 N N . SER A 1 375 ? -14.391 29.969 13.484 1 93.25 375 SER A N 1
ATOM 2875 C CA . SER A 1 375 ? -14.75 31.297 13.992 1 93.25 375 SER A CA 1
ATOM 2876 C C . SER A 1 375 ? -15.141 31.25 15.461 1 93.25 375 SER A C 1
ATOM 2878 O O . SER A 1 375 ? -14.742 32.094 16.25 1 93.25 375 SER A O 1
ATOM 2880 N N . ALA A 1 376 ? -15.883 30.266 15.742 1 95.5 376 ALA A N 1
ATOM 2881 C CA . ALA A 1 376 ? -16.359 30.109 17.109 1 95.5 376 ALA A CA 1
ATOM 2882 C C . ALA A 1 376 ? -15.188 29.875 18.078 1 95.5 376 ALA A C 1
ATOM 2884 O O . ALA A 1 376 ? -15.125 30.484 19.141 1 95.5 376 ALA A O 1
ATOM 2885 N N . VAL A 1 377 ? -14.344 29.031 17.719 1 95.56 377 VAL A N 1
ATOM 2886 C CA . VAL A 1 377 ? -13.234 28.672 18.594 1 95.56 377 VAL A CA 1
ATOM 2887 C C . VAL A 1 377 ? -12.266 29.844 18.703 1 95.56 377 VAL A C 1
ATOM 2889 O O . VAL A 1 377 ? -11.766 30.141 19.797 1 95.56 377 VAL A O 1
ATOM 2892 N N . VAL A 1 378 ? -11.953 30.469 17.609 1 94.69 378 VAL A N 1
ATOM 2893 C CA . VAL A 1 378 ? -11.047 31.625 17.625 1 94.69 378 VAL A CA 1
ATOM 2894 C C . VAL A 1 378 ? -11.602 32.719 18.531 1 94.69 378 VAL A C 1
ATOM 2896 O O . VAL A 1 378 ? -10.883 33.25 19.391 1 94.69 378 VAL A O 1
ATOM 2899 N N . CYS A 1 379 ? -12.844 32.969 18.406 1 95.5 379 CYS A N 1
ATOM 2900 C CA . CYS A 1 379 ? -13.492 33.969 19.234 1 95.5 379 CYS A CA 1
ATOM 2901 C C . CYS A 1 379 ? -13.453 33.594 20.703 1 95.5 379 CYS A C 1
ATOM 2903 O O . CYS A 1 379 ? -13.148 34.406 21.562 1 95.5 379 CYS A O 1
ATOM 2905 N N . ALA A 1 380 ? -13.742 32.344 20.938 1 97.06 380 ALA A N 1
ATOM 2906 C CA . ALA A 1 380 ? -13.758 31.859 22.312 1 97.06 380 ALA A CA 1
ATOM 2907 C C . ALA A 1 380 ? -12.367 31.953 22.938 1 97.06 380 ALA A C 1
ATOM 2909 O O . ALA A 1 380 ? -12.234 32.312 24.109 1 97.06 380 ALA A O 1
ATOM 2910 N N . VAL A 1 381 ? -11.375 31.594 22.219 1 96.31 381 VAL A N 1
ATOM 2911 C CA . VAL A 1 381 ? -10.008 31.641 22.734 1 96.31 381 VAL A CA 1
ATOM 2912 C C . VAL A 1 381 ? -9.617 33.094 23 1 96.31 381 VAL A C 1
ATOM 2914 O O . VAL A 1 381 ? -9.039 33.406 24.047 1 96.31 381 VAL A O 1
ATOM 2917 N N . GLU A 1 382 ? -9.945 33.969 22.172 1 95.19 382 GLU A N 1
ATOM 2918 C CA . GLU A 1 382 ? -9.594 35.375 22.297 1 95.19 382 GLU A CA 1
ATOM 2919 C C . GLU A 1 382 ? -10.297 36 23.484 1 95.19 382 GLU A C 1
ATOM 2921 O O . GLU A 1 382 ? -9.727 36.844 24.172 1 95.19 382 GLU A O 1
ATOM 2926 N N . THR A 1 383 ? -11.461 35.562 23.734 1 96.44 383 THR A N 1
ATOM 2927 C CA . THR A 1 383 ? -12.258 36.219 24.766 1 96.44 383 THR A CA 1
ATOM 2928 C C . THR A 1 383 ? -12.031 35.562 26.125 1 96.44 383 THR A C 1
ATOM 2930 O O . THR A 1 383 ? -12.016 36.219 27.156 1 96.44 383 THR A O 1
ATOM 2933 N N . SER A 1 384 ? -11.828 34.281 26.094 1 96.12 384 SER A N 1
ATOM 2934 C CA . SER A 1 384 ? -11.844 33.594 27.359 1 96.12 384 SER A CA 1
ATOM 2935 C C . SER A 1 384 ? -10.445 33.156 27.781 1 96.12 384 SER A C 1
ATOM 2937 O O . SER A 1 384 ? -10.164 33 28.969 1 96.12 384 SER A O 1
ATOM 2939 N N . LEU A 1 385 ? -9.578 32.938 26.875 1 96 385 LEU A N 1
ATOM 2940 C CA . LEU A 1 385 ? -8.281 32.375 27.234 1 96 385 LEU A CA 1
ATOM 2941 C C . LEU A 1 385 ? -7.184 33.438 27.125 1 96 385 LEU A C 1
ATOM 2943 O O . LEU A 1 385 ? -6.207 33.406 27.875 1 96 385 LEU A O 1
ATOM 2947 N N . ALA A 1 386 ? -7.359 34.281 26.172 1 94.94 386 ALA A N 1
ATOM 2948 C CA . ALA A 1 386 ? -6.348 35.344 26 1 94.94 386 ALA A CA 1
ATOM 2949 C C . ALA A 1 386 ? -6.129 36.125 27.281 1 94.94 386 ALA A C 1
ATOM 2951 O O . ALA A 1 386 ? -4.988 36.406 27.672 1 94.94 386 ALA A O 1
ATOM 2952 N N . PRO A 1 387 ? -7.199 36.469 28.016 1 95 387 PRO A N 1
ATOM 2953 C CA . PRO A 1 387 ? -7.016 37.188 29.266 1 95 387 PRO A CA 1
ATOM 2954 C C . PRO A 1 387 ? -6.238 36.375 30.312 1 95 387 PRO A C 1
ATOM 2956 O O . PRO A 1 387 ? -5.719 36.938 31.281 1 95 387 PRO A O 1
ATOM 2959 N N . LEU A 1 388 ? -6.191 35.156 30.078 1 92.81 388 LEU A N 1
ATOM 2960 C CA . LEU A 1 388 ? -5.488 34.281 31.016 1 92.81 388 LEU A CA 1
ATOM 2961 C C . LEU A 1 388 ? -4.059 34.031 30.547 1 92.81 388 LEU A C 1
ATOM 2963 O O . LEU A 1 388 ? -3.371 33.156 31.094 1 92.81 388 LEU A O 1
ATOM 2967 N N . GLY A 1 389 ? -3.654 34.688 29.484 1 92.44 389 GLY A N 1
ATOM 2968 C CA . GLY A 1 389 ? -2.271 34.625 29.031 1 92.44 389 GLY A CA 1
ATOM 2969 C C . GLY A 1 389 ? -2.066 33.688 27.859 1 92.44 389 GLY A C 1
ATOM 2970 O O . GLY A 1 389 ? -0.931 33.438 27.469 1 92.44 389 GLY A O 1
ATOM 2971 N N . VAL A 1 390 ? -3.102 33.188 27.328 1 93.69 390 VAL A N 1
ATOM 2972 C CA . VAL A 1 390 ? -3.016 32.281 26.172 1 93.69 390 VAL A CA 1
ATOM 2973 C C . VAL A 1 390 ? -2.92 33.094 24.891 1 93.69 390 VAL A C 1
ATOM 2975 O O . VAL A 1 390 ? -3.643 34.094 24.719 1 93.69 390 VAL A O 1
ATOM 2978 N N . ASN A 1 391 ? -1.992 32.688 24 1 93 391 ASN A N 1
ATOM 2979 C CA . ASN A 1 391 ? -1.823 33.375 22.719 1 93 391 ASN A CA 1
ATOM 2980 C C . ASN A 1 391 ? -2.051 32.406 21.547 1 93 391 ASN A C 1
ATOM 2982 O O . ASN A 1 391 ? -1.546 31.281 21.547 1 93 391 ASN A O 1
ATOM 2986 N N . ILE A 1 392 ? -2.793 32.875 20.578 1 92.06 392 ILE A N 1
ATOM 2987 C CA . ILE A 1 392 ? -2.91 32.156 19.328 1 92.06 392 ILE A CA 1
ATOM 2988 C C . ILE A 1 392 ? -1.71 32.438 18.438 1 92.06 392 ILE A C 1
ATOM 2990 O O . ILE A 1 392 ? -1.446 33.594 18.109 1 92.06 392 ILE A O 1
ATOM 2994 N N . ILE A 1 393 ? -0.985 31.438 18.047 1 88.06 393 ILE A N 1
ATOM 2995 C CA . ILE A 1 393 ? 0.204 31.578 17.219 1 88.06 393 ILE A CA 1
ATOM 2996 C C . ILE A 1 393 ? -0.186 31.516 15.742 1 88.06 393 ILE A C 1
ATOM 2998 O O . ILE A 1 393 ? 0.408 32.188 14.906 1 88.06 393 ILE A O 1
ATOM 3002 N N . THR A 1 394 ? -1.154 30.703 15.43 1 84.31 394 THR A N 1
ATOM 3003 C CA . THR A 1 394 ? -1.676 30.625 14.07 1 84.31 394 THR A CA 1
ATOM 3004 C C . THR A 1 394 ? -2.143 32 13.594 1 84.31 394 THR A C 1
ATOM 3006 O O . THR A 1 394 ? -2.855 32.688 14.312 1 84.31 394 THR A O 1
ATOM 3009 N N . ASP A 1 395 ? -1.667 32.375 12.422 1 79.12 395 ASP A N 1
ATOM 3010 C CA . ASP A 1 395 ? -2.156 33.625 11.844 1 79.12 395 ASP A CA 1
ATOM 3011 C C . ASP A 1 395 ? -3.568 33.469 11.289 1 79.12 395 ASP A C 1
ATOM 3013 O O . ASP A 1 395 ? -3.746 33.031 10.148 1 79.12 395 ASP A O 1
ATOM 3017 N N . THR A 1 396 ? -4.531 33.812 11.984 1 73.56 396 THR A N 1
ATOM 3018 C CA . THR A 1 396 ? -5.93 33.594 11.641 1 73.56 396 THR A CA 1
ATOM 3019 C C . THR A 1 396 ? -6.426 34.656 10.672 1 73.56 396 THR A C 1
ATOM 3021 O O . THR A 1 396 ? -7.512 34.531 10.109 1 73.56 396 THR A O 1
ATOM 3024 N N . SER A 1 397 ? -5.629 35.656 10.523 1 66.56 397 SER A N 1
ATOM 3025 C CA . SER A 1 397 ? -6 36.719 9.594 1 66.56 397 SER A CA 1
ATOM 3026 C C . SER A 1 397 ? -5.668 36.344 8.156 1 66.56 397 SER A C 1
ATOM 3028 O O . SER A 1 397 ? -6.352 36.781 7.223 1 66.56 397 SER A O 1
ATOM 3030 N N . ARG A 1 398 ? -4.676 35.656 7.977 1 58.28 398 ARG A N 1
ATOM 3031 C CA . ARG A 1 398 ? -4.164 35.312 6.656 1 58.28 398 ARG A CA 1
ATOM 3032 C C . ARG A 1 398 ? -4.602 33.906 6.242 1 58.28 398 ARG A C 1
ATOM 3034 O O . ARG A 1 398 ? -4.707 33.625 5.047 1 58.28 398 ARG A O 1
ATOM 3041 N N . ASN A 1 399 ? -4.898 33.219 7.16 1 60.72 399 ASN A N 1
ATOM 3042 C CA . ASN A 1 399 ? -5.031 31.797 6.922 1 60.72 399 ASN A CA 1
ATOM 3043 C C . ASN A 1 399 ? -6.426 31.297 7.281 1 60.72 399 ASN A C 1
ATOM 3045 O O . ASN A 1 399 ? -6.719 31.047 8.453 1 60.72 399 ASN A O 1
ATOM 3049 N N . SER A 1 400 ? -7.234 31.453 6.285 1 80.19 400 SER A N 1
ATOM 3050 C CA . SER A 1 400 ? -8.555 30.969 6.68 1 80.19 400 SER A CA 1
ATOM 3051 C C . SER A 1 400 ? -8.836 29.578 6.102 1 80.19 400 SER A C 1
ATOM 3053 O O . SER A 1 400 ? -9.383 29.469 5.004 1 80.19 400 SER A O 1
ATOM 3055 N N . GLY A 1 401 ? -8.367 28.594 6.879 1 90.75 401 GLY A N 1
ATOM 3056 C CA . GLY A 1 401 ? -8.641 27.219 6.492 1 90.75 401 GLY A CA 1
ATOM 3057 C C . GLY A 1 401 ? -7.953 26.203 7.379 1 90.75 401 GLY A C 1
ATOM 3058 O O . GLY A 1 401 ? -7.34 26.562 8.391 1 90.75 401 GLY A O 1
ATOM 3059 N N . GLY A 1 402 ? -8.148 24.938 7.039 1 93.38 402 GLY A N 1
ATOM 3060 C CA . GLY A 1 402 ? -7.543 23.828 7.762 1 93.38 402 GLY A CA 1
ATOM 3061 C C . GLY A 1 402 ? -8.359 23.391 8.953 1 93.38 402 GLY A C 1
ATOM 3062 O O . GLY A 1 402 ? -9.586 23.547 8.977 1 93.38 402 GLY A O 1
ATOM 3063 N N . TRP A 1 403 ? -7.637 22.703 9.883 1 95 403 TRP A N 1
ATOM 3064 C CA . TRP A 1 403 ? -8.328 22.078 11.016 1 95 403 TRP A CA 1
ATOM 3065 C C . TRP A 1 403 ? -7.695 22.5 12.336 1 95 403 TRP A C 1
ATOM 3067 O O . TRP A 1 403 ? -8.148 22.078 13.406 1 95 403 TRP A O 1
ATOM 3077 N N . PHE A 1 404 ? -6.711 23.422 12.312 1 94.44 404 PHE A N 1
ATOM 3078 C CA . PHE A 1 404 ? -5.863 23.484 13.492 1 94.44 404 PHE A CA 1
ATOM 3079 C C . PHE A 1 404 ? -5.691 24.922 13.969 1 94.44 404 PHE A C 1
ATOM 3081 O O . PHE A 1 404 ? -5.645 25.859 13.148 1 94.44 404 PHE A O 1
ATOM 3088 N N . LEU A 1 405 ? -5.598 25.062 15.25 1 94.5 405 LEU A N 1
ATOM 3089 C CA . LEU A 1 405 ? -5.125 26.25 15.93 1 94.5 405 LEU A CA 1
ATOM 3090 C C . LEU A 1 405 ? -3.934 25.938 16.828 1 94.5 405 LEU A C 1
ATOM 3092 O O . LEU A 1 405 ? -3.996 25.016 17.641 1 94.5 405 LEU A O 1
ATOM 3096 N N . TRP A 1 406 ? -2.912 26.641 16.578 1 94.19 406 TRP A N 1
ATOM 3097 C CA . TRP A 1 406 ? -1.708 26.5 17.391 1 94.19 406 TRP A CA 1
ATOM 3098 C C . TRP A 1 406 ? -1.651 27.578 18.469 1 94.19 406 TRP A C 1
ATOM 3100 O O . TRP A 1 406 ? -1.661 28.781 18.156 1 94.19 406 TRP A O 1
ATOM 3110 N N . ILE A 1 407 ? -1.595 27.109 19.719 1 94.31 407 ILE A N 1
ATOM 3111 C CA . ILE A 1 407 ? -1.759 28.031 20.828 1 94.31 407 ILE A CA 1
ATOM 3112 C C . ILE A 1 407 ? -0.576 27.922 21.781 1 94.31 407 ILE A C 1
ATOM 3114 O O . ILE A 1 407 ? -0.057 26.812 22 1 94.31 407 ILE A O 1
ATOM 3118 N N . GLN A 1 408 ? -0.187 29.016 22.281 1 93.38 408 GLN A N 1
ATOM 3119 C CA . GLN A 1 408 ? 0.844 29.078 23.312 1 93.38 408 GLN A CA 1
ATOM 3120 C C . GLN A 1 408 ? 0.23 29.297 24.688 1 93.38 408 GLN A C 1
ATOM 3122 O O . GLN A 1 408 ? -0.54 30.234 24.891 1 93.38 408 GLN A O 1
ATOM 3127 N N . LEU A 1 409 ? 0.554 28.453 25.547 1 92.88 409 LEU A N 1
ATOM 3128 C CA . LEU A 1 409 ? 0.092 28.562 26.938 1 92.88 409 LEU A CA 1
ATOM 3129 C C . LEU A 1 409 ? 0.931 29.562 27.719 1 92.88 409 LEU A C 1
ATOM 3131 O O . LEU A 1 409 ? 2.037 29.922 27.297 1 92.88 409 LEU A O 1
ATOM 3135 N N . PRO A 1 410 ? 0.302 30.016 28.781 1 89.25 410 PRO A N 1
ATOM 3136 C CA . PRO A 1 410 ? 1.093 30.938 29.609 1 89.25 410 PRO A CA 1
ATOM 3137 C C . PRO A 1 410 ? 2.361 30.297 30.156 1 89.25 410 PRO A C 1
ATOM 3139 O O . PRO A 1 410 ? 2.418 29.062 30.328 1 89.25 410 PRO A O 1
ATOM 3142 N N . LYS A 1 411 ? 3.297 31.188 30.406 1 78.81 411 LYS A N 1
ATOM 3143 C CA . LYS A 1 411 ? 4.562 30.703 30.953 1 78.81 411 LYS A CA 1
ATOM 3144 C C . LYS A 1 411 ? 4.348 29.984 32.281 1 78.81 411 LYS A C 1
ATOM 3146 O O . LYS A 1 411 ? 3.52 30.391 33.094 1 78.81 411 LYS A O 1
ATOM 3151 N N . GLY A 1 412 ? 4.965 28.953 32.531 1 70.88 412 GLY A N 1
ATOM 3152 C CA . GLY A 1 412 ? 4.891 28.219 33.781 1 70.88 412 GLY A CA 1
ATOM 3153 C C . GLY A 1 412 ? 3.871 27.109 33.781 1 70.88 412 GLY A C 1
ATOM 3154 O O . GLY A 1 412 ? 3.742 26.359 34.75 1 70.88 412 GLY A O 1
ATOM 3155 N N . CYS A 1 413 ? 3.078 27.281 32.75 1 74.06 413 CYS A N 1
ATOM 3156 C CA . CYS A 1 413 ? 2.139 26.172 32.625 1 74.06 413 CYS A CA 1
ATOM 3157 C C . CYS A 1 413 ? 2.875 24.844 32.531 1 74.06 413 CYS A C 1
ATOM 3159 O O . CYS A 1 413 ? 3.797 24.703 31.703 1 74.06 413 CYS A O 1
ATOM 3161 N N . ARG A 1 414 ? 2.889 24.141 33.625 1 59.06 414 ARG A N 1
ATOM 3162 C CA . ARG A 1 414 ? 3.672 22.922 33.812 1 59.06 414 ARG A CA 1
ATOM 3163 C C . ARG A 1 414 ? 3.191 21.812 32.875 1 59.06 414 ARG A C 1
ATOM 3165 O O . ARG A 1 414 ? 2.09 21.891 32.312 1 59.06 414 ARG A O 1
ATOM 3172 N N . ALA A 1 415 ? 4.066 20.922 32.594 1 59.97 415 ALA A N 1
ATOM 3173 C CA . ALA A 1 415 ? 3.801 19.672 31.906 1 59.97 415 ALA A CA 1
ATOM 3174 C C . ALA A 1 415 ? 2.545 19 32.438 1 59.97 415 ALA A C 1
ATOM 3176 O O . ALA A 1 415 ? 1.856 18.266 31.734 1 59.97 415 ALA A O 1
ATOM 3177 N N . SER A 1 416 ? 2.141 19.562 33.625 1 77.12 416 SER A N 1
ATOM 3178 C CA . SER A 1 416 ? 1.038 18.875 34.281 1 77.12 416 SER A CA 1
ATOM 3179 C C . SER A 1 416 ? -0.31 19.391 33.812 1 77.12 416 SER A C 1
ATOM 3181 O O . SER A 1 416 ? -1.348 18.781 34.062 1 77.12 416 SER A O 1
ATOM 3183 N N . PHE A 1 417 ? -0.268 20.5 33.094 1 87.31 417 PHE A N 1
ATOM 3184 C CA . PHE A 1 417 ? -1.514 21.125 32.656 1 87.31 417 PHE A CA 1
ATOM 3185 C C . PHE A 1 417 ? -2.348 20.156 31.844 1 87.31 417 PHE A C 1
ATOM 3187 O O . PHE A 1 417 ? -3.537 19.969 32.125 1 87.31 417 PHE A O 1
ATOM 3194 N N . LEU A 1 418 ? -1.731 19.5 30.938 1 91.25 418 LEU A N 1
ATOM 3195 C CA . LEU A 1 418 ? -2.459 18.609 30.047 1 91.25 418 LEU A CA 1
ATOM 3196 C C . LEU A 1 418 ? -3.033 17.422 30.812 1 91.25 418 LEU A C 1
ATOM 3198 O O . LEU A 1 418 ? -4.148 16.969 30.547 1 91.25 418 LEU A O 1
ATOM 3202 N N . GLU A 1 419 ? -2.26 16.969 31.703 1 90.25 419 GLU A N 1
ATOM 3203 C CA . GLU A 1 419 ? -2.73 15.852 32.531 1 90.25 419 GLU A CA 1
ATOM 3204 C C . GLU A 1 419 ? -3.934 16.266 33.375 1 90.25 419 GLU A C 1
ATOM 3206 O O . GLU A 1 419 ? -4.914 15.523 33.469 1 90.25 419 GLU A O 1
ATOM 3211 N N . ARG A 1 420 ? -3.863 17.359 34 1 90 420 ARG A N 1
ATOM 3212 C CA . ARG A 1 420 ? -4.957 17.875 34.812 1 90 420 ARG A CA 1
ATOM 3213 C C . ARG A 1 420 ? -6.191 18.156 33.969 1 90 420 ARG A C 1
ATOM 3215 O O . ARG A 1 420 ? -7.316 17.891 34.406 1 90 420 ARG A O 1
ATOM 3222 N N . LEU A 1 421 ? -5.941 18.781 32.875 1 94 421 LEU A N 1
ATOM 3223 C CA . LEU A 1 421 ? -7.039 19.094 31.984 1 94 421 LEU A CA 1
ATOM 3224 C C . LEU A 1 421 ? -7.812 17.828 31.609 1 94 421 LEU A C 1
ATOM 3226 O O . LEU A 1 421 ? -9.047 17.828 31.578 1 94 421 LEU A O 1
ATOM 3230 N N . GLU A 1 422 ? -7.098 16.766 31.234 1 93.69 422 GLU A N 1
ATOM 3231 C CA . GLU A 1 422 ? -7.727 15.508 30.859 1 93.69 422 GLU A CA 1
ATOM 3232 C C . GLU A 1 422 ? -8.391 14.828 32.062 1 93.69 422 GLU A C 1
ATOM 3234 O O . GLU A 1 422 ? -9.531 14.383 31.953 1 93.69 422 GLU A O 1
ATOM 3239 N N . ASP A 1 423 ? -7.73 14.82 33.156 1 92 423 ASP A N 1
ATOM 3240 C CA . ASP A 1 423 ? -8.188 14.047 34.312 1 92 423 ASP A CA 1
ATOM 3241 C C . ASP A 1 423 ? -9.312 14.773 35.031 1 92 423 ASP A C 1
ATOM 3243 O O . ASP A 1 423 ? -10.297 14.148 35.438 1 92 423 ASP A O 1
ATOM 3247 N N . ASP A 1 424 ? -9.156 16.062 35.25 1 91.88 424 ASP A N 1
ATOM 3248 C CA . ASP A 1 424 ? -10.07 16.812 36.094 1 91.88 424 ASP A CA 1
ATOM 3249 C C . ASP A 1 424 ? -11.18 17.469 35.281 1 91.88 424 ASP A C 1
ATOM 3251 O O . ASP A 1 424 ? -12.289 17.672 35.781 1 91.88 424 ASP A O 1
ATOM 3255 N N . TYR A 1 425 ? -10.875 17.75 34.062 1 94.81 425 TYR A N 1
ATOM 3256 C CA . TYR A 1 425 ? -11.836 18.531 33.281 1 94.81 425 TYR A CA 1
ATOM 3257 C C . TYR A 1 425 ? -12.289 17.781 32.062 1 94.81 425 TYR A C 1
ATOM 3259 O O . TYR A 1 425 ? -13.125 18.281 31.281 1 94.81 425 TYR A O 1
ATOM 3267 N N . ASN A 1 426 ? -11.695 16.641 31.719 1 96.06 426 ASN A N 1
ATOM 3268 C CA . ASN A 1 426 ? -12.117 15.734 30.656 1 96.06 426 ASN A CA 1
ATOM 3269 C C . ASN A 1 426 ? -11.984 16.375 29.281 1 96.06 426 ASN A C 1
ATOM 3271 O O . ASN A 1 426 ? -12.906 16.312 28.469 1 96.06 426 ASN A O 1
ATOM 3275 N N . VAL A 1 427 ? -10.977 17.125 29.094 1 96.56 427 VAL A N 1
ATOM 3276 C CA . VAL A 1 427 ? -10.633 17.703 27.797 1 96.56 427 VAL A CA 1
ATOM 3277 C C . VAL A 1 427 ? -9.258 17.203 27.359 1 96.56 427 VAL A C 1
ATOM 3279 O O . VAL A 1 427 ? -8.297 17.266 28.125 1 96.56 427 VAL A O 1
ATOM 3282 N N . ILE A 1 428 ? -9.219 16.688 26.203 1 95.62 428 ILE A N 1
ATOM 3283 C CA . ILE A 1 428 ? -7.957 16.172 25.672 1 95.62 428 ILE A CA 1
ATOM 3284 C C . ILE A 1 428 ? -7.418 17.125 24.609 1 95.62 428 ILE A C 1
ATOM 3286 O O . ILE A 1 428 ? -8.148 17.531 23.703 1 95.62 428 ILE A O 1
ATOM 3290 N N . LEU A 1 429 ? -6.156 17.547 24.75 1 94.81 429 LEU A N 1
ATOM 3291 C CA . LEU A 1 429 ? -5.414 18.359 23.797 1 94.81 429 LEU A CA 1
ATOM 3292 C C . LEU A 1 429 ? -4.105 17.672 23.406 1 94.81 429 LEU A C 1
ATOM 3294 O O . LEU A 1 429 ? -3.586 16.844 24.172 1 94.81 429 LEU A O 1
ATOM 3298 N N . SER A 1 430 ? -3.674 18 22.219 1 93.38 430 SER A N 1
ATOM 3299 C CA . SER A 1 430 ? -2.344 17.531 21.844 1 93.38 430 SER A CA 1
ATOM 3300 C C . SER A 1 430 ? -1.268 18.516 22.297 1 93.38 430 SER A C 1
ATOM 3302 O O . SER A 1 430 ? -1.292 19.688 21.922 1 93.38 430 SER A O 1
ATOM 3304 N N . GLY A 1 431 ? -0.315 17.969 23.016 1 92.69 431 GLY A N 1
ATOM 3305 C CA . GLY A 1 431 ? 0.775 18.812 23.484 1 92.69 431 GLY A CA 1
ATOM 3306 C C . GLY A 1 431 ? 1.849 19.031 22.438 1 92.69 431 GLY A C 1
ATOM 3307 O O . GLY A 1 431 ? 2.055 18.188 21.562 1 92.69 431 GLY A O 1
ATOM 3308 N N . GLY A 1 432 ? 2.523 20.156 22.562 1 91.25 432 GLY A N 1
ATOM 3309 C CA . GLY A 1 432 ? 3.568 20.516 21.609 1 91.25 432 GLY A CA 1
ATOM 3310 C C . GLY A 1 432 ? 4.691 19.5 21.547 1 91.25 432 GLY A C 1
ATOM 3311 O O . GLY A 1 432 ? 5.336 19.344 20.516 1 91.25 432 GLY A O 1
ATOM 3312 N N . ASN A 1 433 ? 4.895 18.781 22.578 1 87.44 433 ASN A N 1
ATOM 3313 C CA . ASN A 1 433 ? 5.961 17.781 22.641 1 87.44 433 ASN A CA 1
ATOM 3314 C C . ASN A 1 433 ? 5.734 16.656 21.641 1 87.44 433 ASN A C 1
ATOM 3316 O O . ASN A 1 433 ? 6.672 15.938 21.281 1 87.44 433 ASN A O 1
ATOM 3320 N N . GLU A 1 434 ? 4.562 16.516 21.219 1 88.19 434 GLU A N 1
ATOM 3321 C CA . GLU A 1 434 ? 4.254 15.508 20.203 1 88.19 434 GLU A CA 1
ATOM 3322 C C . GLU A 1 434 ? 4.777 15.914 18.828 1 88.19 434 GLU A C 1
ATOM 3324 O O . GLU A 1 434 ? 4.859 15.086 17.922 1 88.19 434 GLU A O 1
ATOM 3329 N N . PHE A 1 435 ? 5.113 17.203 18.719 1 91.06 435 PHE A N 1
ATOM 3330 C CA . PHE A 1 435 ? 5.434 17.734 17.391 1 91.06 435 PHE A CA 1
ATOM 3331 C C . PHE A 1 435 ? 6.887 18.188 17.328 1 91.06 435 PHE A C 1
ATOM 3333 O O . PHE A 1 435 ? 7.344 18.672 16.297 1 91.06 435 PHE A O 1
ATOM 3340 N N . GLY A 1 436 ? 7.547 18.094 18.375 1 87.25 436 GLY A N 1
ATOM 3341 C CA . GLY A 1 436 ? 8.945 18.5 18.422 1 87.25 436 GLY A CA 1
ATOM 3342 C C . GLY A 1 436 ? 9.453 18.75 19.828 1 87.25 436 GLY A C 1
ATOM 3343 O O . GLY A 1 436 ? 8.68 18.75 20.781 1 87.25 436 GLY A O 1
ATOM 3344 N N . VAL A 1 437 ? 10.727 19.047 19.891 1 81.69 437 VAL A N 1
ATOM 3345 C CA . VAL A 1 437 ? 11.367 19.297 21.188 1 81.69 437 VAL A CA 1
ATOM 3346 C C . VAL A 1 437 ? 11.281 20.781 21.531 1 81.69 437 VAL A C 1
ATOM 3348 O O . VAL A 1 437 ? 11.352 21.625 20.656 1 81.69 437 VAL A O 1
ATOM 3351 N N . GLY A 1 438 ? 11.062 21.047 22.766 1 82.44 438 GLY A N 1
ATOM 3352 C CA . GLY A 1 438 ? 11.062 22.406 23.25 1 82.44 438 GLY A CA 1
ATOM 3353 C C . GLY A 1 438 ? 9.742 23.125 23.031 1 82.44 438 GLY A C 1
ATOM 3354 O O . GLY A 1 438 ? 9.695 24.359 23.016 1 82.44 438 GLY A O 1
ATOM 3355 N N . LEU A 1 439 ? 8.75 22.359 22.734 1 88.31 439 LEU A N 1
ATOM 3356 C CA . LEU A 1 439 ? 7.438 22.938 22.453 1 88.31 439 LEU A CA 1
ATOM 3357 C C . LEU A 1 439 ? 6.453 22.641 23.578 1 88.31 439 LEU A C 1
ATOM 3359 O O . LEU A 1 439 ? 5.25 22.5 23.328 1 88.31 439 LEU A O 1
ATOM 3363 N N . GLU A 1 440 ? 6.918 22.578 24.766 1 85.12 440 GLU A N 1
ATOM 3364 C CA . GLU A 1 440 ? 6.125 22.156 25.922 1 85.12 440 GLU A CA 1
ATOM 3365 C C . GLU A 1 440 ? 5.02 23.156 26.234 1 85.12 440 GLU A C 1
ATOM 3367 O O . GLU A 1 440 ? 3.982 22.797 26.797 1 85.12 440 GLU A O 1
ATOM 3372 N N . ASN A 1 441 ? 5.262 24.406 25.891 1 89.62 441 ASN A N 1
ATOM 3373 C CA . ASN A 1 441 ? 4.273 25.438 26.219 1 89.62 441 ASN A CA 1
ATOM 3374 C C . ASN A 1 441 ? 3.279 25.641 25.078 1 89.62 441 ASN A C 1
ATOM 3376 O O . ASN A 1 441 ? 2.504 26.594 25.094 1 89.62 441 ASN A O 1
ATOM 3380 N N . PHE A 1 442 ? 3.332 24.781 24.125 1 92.69 442 PHE A N 1
ATOM 3381 C CA . PHE A 1 442 ? 2.42 24.906 22.984 1 92.69 442 PHE A CA 1
ATOM 3382 C C . PHE A 1 442 ? 1.437 23.734 22.969 1 92.69 442 PHE A C 1
ATOM 3384 O O . PHE A 1 442 ? 1.735 22.656 23.469 1 92.69 442 PHE A O 1
ATOM 3391 N N . VAL A 1 443 ? 0.25 24 22.453 1 94.56 443 VAL A N 1
ATOM 3392 C CA . VAL A 1 443 ? -0.753 22.953 22.266 1 94.56 443 VAL A CA 1
ATOM 3393 C C . VAL A 1 443 ? -1.459 23.156 20.922 1 94.56 443 VAL A C 1
ATOM 3395 O O . VAL A 1 443 ? -1.604 24.297 20.453 1 94.56 443 VAL A O 1
ATOM 3398 N N . ARG A 1 444 ? -1.806 22.141 20.328 1 95.62 444 ARG A N 1
ATOM 3399 C CA . ARG A 1 444 ? -2.627 22.188 19.125 1 95.62 444 ARG A CA 1
ATOM 3400 C C . ARG A 1 444 ? -4.09 21.906 19.438 1 95.62 444 ARG A C 1
ATOM 3402 O O . ARG A 1 444 ? -4.41 20.891 20.094 1 95.62 444 ARG A O 1
ATOM 3409 N N . LEU A 1 445 ? -4.906 22.719 19.016 1 96.31 445 LEU A N 1
ATOM 3410 C CA . LEU A 1 445 ? -6.348 22.516 19.062 1 96.31 445 LEU A CA 1
ATOM 3411 C C . LEU A 1 445 ? -6.902 22.156 17.688 1 96.31 445 LEU A C 1
ATOM 3413 O O . LEU A 1 445 ? -6.766 22.938 16.75 1 96.31 445 LEU A O 1
ATOM 3417 N N . CYS A 1 446 ? -7.508 21 17.594 1 96.38 446 CYS A N 1
ATOM 3418 C CA . CYS A 1 446 ? -8.18 20.578 16.375 1 96.38 446 CYS A CA 1
ATOM 3419 C C . CYS A 1 446 ? -9.68 20.781 16.484 1 96.38 446 CYS A C 1
ATOM 3421 O O . CYS A 1 446 ? -10.32 20.25 17.391 1 96.38 446 CYS A O 1
ATOM 3423 N N . PHE A 1 447 ? -10.289 21.469 15.57 1 96.25 447 PHE A N 1
ATOM 3424 C CA . PHE A 1 447 ? -11.711 21.781 15.688 1 96.25 447 PHE A CA 1
ATOM 3425 C C . PHE A 1 447 ? -12.531 20.953 14.711 1 96.25 447 PHE A C 1
ATOM 3427 O O . PHE A 1 447 ? -13.688 21.281 14.438 1 96.25 447 PHE A O 1
ATOM 3434 N N . ALA A 1 448 ? -11.969 19.938 14.188 1 93.62 448 ALA A N 1
ATOM 3435 C CA . ALA A 1 448 ? -12.633 19.141 13.164 1 93.62 448 ALA A CA 1
ATOM 3436 C C . ALA A 1 448 ? -13.586 18.125 13.789 1 93.62 448 ALA A C 1
ATOM 3438 O O . ALA A 1 448 ? -14.68 17.891 13.266 1 93.62 448 ALA A O 1
ATOM 3439 N N . TRP A 1 449 ? -13.25 17.547 14.883 1 92.19 449 TRP A N 1
ATOM 3440 C CA . TRP A 1 449 ? -13.93 16.391 15.445 1 92.19 449 TRP A CA 1
ATOM 3441 C C . TRP A 1 449 ? -15.164 16.812 16.234 1 92.19 449 TRP A C 1
ATOM 3443 O O . TRP A 1 449 ? -16.266 16.312 15.992 1 92.19 449 TRP A O 1
ATOM 3453 N N . GLU A 1 450 ? -14.969 17.703 17.156 1 94.25 450 GLU A N 1
ATOM 3454 C CA . GLU A 1 450 ? -16.031 18.078 18.094 1 94.25 450 GLU A CA 1
ATOM 3455 C C . GLU A 1 450 ? -17.016 19.062 17.438 1 94.25 450 GLU A C 1
ATOM 3457 O O . GLU A 1 450 ? -16.625 19.844 16.562 1 94.25 450 GLU A O 1
ATOM 3462 N N . SER A 1 451 ? -18.25 19.016 17.922 1 94.75 451 SER A N 1
ATOM 3463 C CA . SER A 1 451 ? -19.266 19.984 17.484 1 94.75 451 SER A CA 1
ATOM 3464 C C . SER A 1 451 ? -18.922 21.391 17.953 1 94.75 451 SER A C 1
ATOM 3466 O O . SER A 1 451 ? -18.062 21.578 18.828 1 94.75 451 SER A O 1
ATOM 3468 N N . GLU A 1 452 ? -19.609 22.312 17.344 1 96.12 452 GLU A N 1
ATOM 3469 C CA . GLU A 1 452 ? -19.422 23.703 17.719 1 96.12 452 GLU A CA 1
ATOM 3470 C C . GLU A 1 452 ? -19.672 23.922 19.219 1 96.12 452 GLU A C 1
ATOM 3472 O O . GLU A 1 452 ? -18.891 24.578 19.891 1 96.12 452 GLU A O 1
ATOM 3477 N N . GLN A 1 453 ? -20.75 23.344 19.703 1 95.88 453 GLN A N 1
ATOM 3478 C CA . GLN A 1 453 ? -21.094 23.453 21.109 1 95.88 453 GLN A CA 1
ATOM 3479 C C . GLN A 1 453 ? -20.031 22.812 22 1 95.88 453 GLN A C 1
ATOM 3481 O O . GLN A 1 453 ? -19.656 23.375 23.031 1 95.88 453 GLN A O 1
ATOM 3486 N N . ALA A 1 454 ? -19.594 21.656 21.562 1 96.06 454 ALA A N 1
ATOM 3487 C CA . ALA A 1 454 ? -18.562 20.953 22.312 1 96.06 454 ALA A CA 1
ATOM 3488 C C . ALA A 1 454 ? -17.25 21.734 22.328 1 96.06 454 ALA A C 1
ATOM 3490 O O . ALA A 1 454 ? -16.531 21.703 23.328 1 96.06 454 ALA A O 1
ATOM 3491 N N . LEU A 1 455 ? -16.969 22.375 21.266 1 97.44 455 LEU A N 1
ATOM 3492 C CA . LEU A 1 455 ? -15.773 23.203 21.188 1 97.44 455 LEU A CA 1
ATOM 3493 C C . LEU A 1 455 ? -15.836 24.359 22.172 1 97.44 455 LEU A C 1
ATOM 3495 O O . LEU A 1 455 ? -14.867 24.625 22.891 1 97.44 455 LEU A O 1
ATOM 3499 N N . LEU A 1 456 ? -16.906 25 22.25 1 97.75 456 LEU A N 1
ATOM 3500 C CA . LEU A 1 456 ? -17.062 26.125 23.172 1 97.75 456 LEU A CA 1
ATOM 3501 C C . LEU A 1 456 ? -17 25.656 24.625 1 97.75 456 LEU A C 1
ATOM 3503 O O . LEU A 1 456 ? -16.375 26.328 25.453 1 97.75 456 LEU A O 1
ATOM 3507 N N . GLU A 1 457 ? -17.641 24.531 24.781 1 97.25 457 GLU A N 1
ATOM 3508 C CA . GLU A 1 457 ? -17.547 23.953 26.109 1 97.25 457 GLU A CA 1
ATOM 3509 C C . GLU A 1 457 ? -16.109 23.594 26.469 1 97.25 457 GLU A C 1
ATOM 3511 O O . GLU A 1 457 ? -15.688 23.781 27.609 1 97.25 457 GLU A O 1
ATOM 3516 N N . SER A 1 458 ? -15.406 23.094 25.531 1 97.69 458 SER A N 1
ATOM 3517 C CA . SER A 1 458 ? -14.008 22.75 25.766 1 97.69 458 SER A CA 1
ATOM 3518 C C . SER A 1 458 ? -13.188 23.969 26.156 1 97.69 458 SER A C 1
ATOM 3520 O O . SER A 1 458 ? -12.367 23.906 27.078 1 97.69 458 SER A O 1
ATOM 3522 N N . VAL A 1 459 ? -13.375 25.062 25.484 1 97.62 459 VAL A N 1
ATOM 3523 C CA . VAL A 1 459 ? -12.641 26.297 25.781 1 97.62 459 VAL A CA 1
ATOM 3524 C C . VAL A 1 459 ? -12.977 26.781 27.188 1 97.62 459 VAL A C 1
ATOM 3526 O O . VAL A 1 459 ? -12.094 27.234 27.922 1 97.62 459 VAL A O 1
ATOM 3529 N N . LYS A 1 460 ? -14.195 26.672 27.547 1 97.12 460 LYS A N 1
ATOM 3530 C CA . LYS A 1 460 ? -14.609 27.031 28.891 1 97.12 460 LYS A CA 1
ATOM 3531 C C . LYS A 1 460 ? -13.875 26.203 29.938 1 97.12 460 LYS A C 1
ATOM 3533 O O . LYS A 1 460 ? -13.398 26.734 30.938 1 97.12 460 LYS A O 1
ATOM 3538 N N . ARG A 1 461 ? -13.844 24.953 29.672 1 96.56 461 ARG A N 1
ATOM 3539 C CA . ARG A 1 461 ? -13.18 24.047 30.609 1 96.56 461 ARG A CA 1
ATOM 3540 C C . ARG A 1 461 ? -11.68 24.312 30.656 1 96.56 461 ARG A C 1
ATOM 3542 O O . ARG A 1 461 ? -11.062 24.203 31.719 1 96.56 461 ARG A O 1
ATOM 3549 N N . ILE A 1 462 ? -11.125 24.625 29.578 1 95.81 462 ILE A N 1
ATOM 3550 C CA . ILE A 1 462 ? -9.711 24.984 29.531 1 95.81 462 ILE A CA 1
ATOM 3551 C C . ILE A 1 462 ? -9.477 26.234 30.391 1 95.81 462 ILE A C 1
ATOM 3553 O O . ILE A 1 462 ? -8.523 26.281 31.172 1 95.81 462 ILE A O 1
ATOM 3557 N N . ALA A 1 463 ? -10.352 27.172 30.266 1 95.69 463 ALA A N 1
ATOM 3558 C CA . ALA A 1 463 ? -10.25 28.391 31.062 1 95.69 463 ALA A CA 1
ATOM 3559 C C . ALA A 1 463 ? -10.32 28.078 32.562 1 95.69 463 ALA A C 1
ATOM 3561 O O . ALA A 1 463 ? -9.547 28.625 33.344 1 95.69 463 ALA A O 1
ATOM 3562 N N . MET A 1 464 ? -11.227 27.266 32.875 1 94.69 464 MET A N 1
ATOM 3563 C CA . MET A 1 464 ? -11.375 26.875 34.281 1 94.69 464 MET A CA 1
ATOM 3564 C C . MET A 1 464 ? -10.109 26.203 34.781 1 94.69 464 MET A C 1
ATOM 3566 O O . MET A 1 464 ? -9.656 26.484 35.906 1 94.69 464 MET A O 1
ATOM 3570 N N . CYS A 1 465 ? -9.602 25.344 34 1 93.12 465 CYS A N 1
ATOM 3571 C CA . CYS A 1 465 ? -8.391 24.641 34.375 1 93.12 465 CYS A CA 1
ATOM 3572 C C . CYS A 1 465 ? -7.227 25.594 34.562 1 93.12 465 CYS A C 1
ATOM 3574 O O . CYS A 1 465 ? -6.461 25.469 35.531 1 93.12 465 CYS A O 1
ATOM 3576 N N . LEU A 1 466 ? -7.094 26.547 33.688 1 91.94 466 LEU A N 1
ATOM 3577 C CA . LEU A 1 466 ? -6.016 27.531 33.75 1 91.94 466 LEU A CA 1
ATOM 3578 C C . LEU A 1 466 ? -6.145 28.375 35.031 1 91.94 466 LEU A C 1
ATOM 3580 O O . LEU A 1 466 ? -5.141 28.719 35.656 1 91.94 466 LEU A O 1
ATOM 3584 N N . ARG A 1 467 ? -7.312 28.641 35.438 1 89.5 467 ARG A N 1
ATOM 3585 C CA . ARG A 1 467 ? -7.551 29.438 36.625 1 89.5 467 ARG A CA 1
ATOM 3586 C C . ARG A 1 467 ? -7.199 28.641 37.875 1 89.5 467 ARG A C 1
ATOM 3588 O O . ARG A 1 467 ? -6.727 29.219 38.875 1 89.5 467 ARG A O 1
ATOM 3595 N N . ASP A 1 468 ? -7.422 27.438 37.781 1 85.25 468 ASP A N 1
ATOM 3596 C CA . ASP A 1 468 ? -7.148 26.578 38.906 1 85.25 468 ASP A CA 1
ATOM 3597 C C . ASP A 1 468 ? -5.645 26.375 39.094 1 85.25 468 ASP A C 1
ATOM 3599 O O . ASP A 1 468 ? -5.172 26.172 40.219 1 85.25 468 ASP A O 1
ATOM 3603 N N . ILE A 1 469 ? -4.859 26.234 38.031 1 76.12 469 ILE A N 1
ATOM 3604 C CA . ILE A 1 469 ? -3.418 26.031 38.125 1 76.12 469 ILE A CA 1
ATOM 3605 C C . ILE A 1 469 ? -2.729 27.344 38.5 1 76.12 469 ILE A C 1
ATOM 3607 O O . ILE A 1 469 ? -1.673 27.328 39.125 1 76.12 469 ILE A O 1
ATOM 3611 N N . GLU A 1 470 ? -2.957 28.547 38.094 1 57.97 470 GLU A N 1
ATOM 3612 C CA . GLU A 1 470 ? -2.285 29.812 38.344 1 57.97 470 GLU A CA 1
ATOM 3613 C C . GLU A 1 470 ? -2.029 30.016 39.844 1 57.97 470 GLU A C 1
ATOM 3615 O O . GLU A 1 470 ? -1.158 30.797 40.219 1 57.97 470 GLU A O 1
ATOM 3620 N N . PRO A 1 471 ? -2.633 29.531 40.781 1 47.56 471 PRO A N 1
ATOM 3621 C CA . PRO A 1 471 ? -2.158 30 42.062 1 47.56 471 PRO A CA 1
ATOM 3622 C C . PRO A 1 471 ? -0.686 29.688 42.312 1 47.56 471 PRO A C 1
ATOM 3624 O O . PRO A 1 471 ? 0.02 30.469 42.969 1 47.56 471 PRO A O 1
ATOM 3627 N N . ASP A 1 472 ? -0.202 28.422 42.031 1 42.66 472 ASP A N 1
ATOM 3628 C CA . ASP A 1 4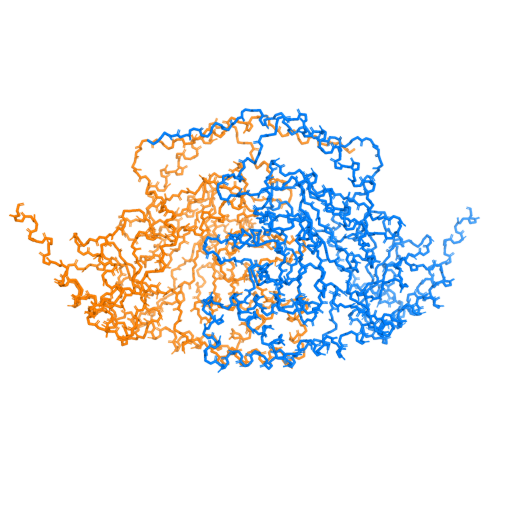72 ? 1.065 28.109 42.688 1 42.66 472 ASP A CA 1
ATOM 3629 C C . ASP A 1 472 ? 2.236 28.766 41.969 1 42.66 472 ASP A C 1
ATOM 3631 O O . ASP A 1 472 ? 3.352 28.812 42.5 1 42.66 472 ASP A O 1
ATOM 3635 N N . ILE A 1 473 ? 2.215 29.047 40.719 1 42.19 473 ILE A N 1
ATOM 3636 C CA . ILE A 1 473 ? 3.402 29.609 40.094 1 42.19 473 ILE A CA 1
ATOM 3637 C C . ILE A 1 473 ? 3.658 31.016 40.594 1 42.19 473 ILE A C 1
ATOM 3639 O O . ILE A 1 473 ? 4.809 31.438 40.75 1 42.19 473 ILE A O 1
ATOM 3643 N N . LEU A 1 474 ? 2.684 31.859 40.844 1 38.44 474 LEU A N 1
ATOM 3644 C CA . LEU A 1 474 ? 2.967 33.188 41.375 1 38.44 474 LEU A CA 1
ATOM 3645 C C . LEU A 1 474 ? 3.471 33.062 42.812 1 38.44 474 LEU A C 1
ATOM 3647 O O . LEU A 1 474 ? 4.238 33.938 43.281 1 38.44 474 LEU A O 1
ATOM 3651 N N . LEU A 1 475 ? 3.035 32.094 43.562 1 36.84 475 LEU A N 1
ATOM 3652 C CA . LEU A 1 475 ? 3.473 32.094 44.969 1 36.84 475 LEU A CA 1
ATOM 3653 C C . LEU A 1 475 ? 4.875 31.516 45.094 1 36.84 475 LEU A C 1
ATOM 3655 O O . LEU A 1 475 ? 5.547 31.719 46.094 1 36.84 475 LEU A O 1
ATOM 3659 N N . GLY A 1 476 ? 5.359 30.75 44.156 1 36.41 476 GLY A N 1
ATOM 3660 C CA . GLY A 1 476 ? 6.695 30.266 44.469 1 36.41 476 GLY A CA 1
ATOM 3661 C C . GLY A 1 476 ? 7.781 31.281 44.219 1 36.41 476 GLY A C 1
ATOM 3662 O O . GLY A 1 476 ? 8.953 31.047 44.5 1 36.41 476 GLY A O 1
ATOM 3663 N N . GLU A 1 477 ? 7.598 32.281 43.312 1 35.12 477 GLU A N 1
ATOM 3664 C CA . GLU A 1 477 ? 8.719 33.219 43.312 1 35.12 477 GLU A CA 1
ATOM 3665 C C . GLU A 1 477 ? 8.695 34.125 44.531 1 35.12 477 GLU A C 1
ATOM 3667 O O . GLU A 1 477 ? 9.602 34.938 44.719 1 35.12 477 GLU A O 1
ATOM 3672 N N . SER A 1 478 ? 7.566 34.188 45.219 1 31.11 478 SER A N 1
ATOM 3673 C CA . SER A 1 478 ? 7.723 35.062 46.375 1 31.11 478 SER A CA 1
ATOM 3674 C C . SER A 1 478 ? 8.516 34.375 47.5 1 31.11 478 SER A C 1
ATOM 3676 O O . SER A 1 478 ? 8.812 34.969 48.531 1 31.11 478 SER A O 1
ATOM 3678 N N . ILE A 1 479 ? 8.742 33.062 47.438 1 26.62 479 ILE A N 1
ATOM 3679 C CA . ILE A 1 479 ? 9.719 32.75 48.469 1 26.62 479 ILE A CA 1
ATOM 3680 C C . ILE A 1 479 ? 11.133 32.875 47.906 1 26.62 479 ILE A C 1
ATOM 3682 O O . ILE A 1 479 ? 11.422 32.375 46.844 1 26.62 479 ILE A O 1
ATOM 3686 N N . ILE B 1 1 ? 27.062 10.047 29.344 1 18.64 1 ILE B N 1
ATOM 3687 C CA . ILE B 1 1 ? 26.266 9.234 28.438 1 18.64 1 ILE B CA 1
ATOM 3688 C C . ILE B 1 1 ? 26.969 9.156 27.078 1 18.64 1 ILE B C 1
ATOM 3690 O O . ILE B 1 1 ? 27.156 10.172 26.406 1 18.64 1 ILE B O 1
ATOM 3694 N N . GLN B 1 2 ? 27.891 8.203 26.859 1 18.16 2 GLN B N 1
ATOM 3695 C CA . GLN B 1 2 ? 29 8.047 25.906 1 18.16 2 GLN B CA 1
ATOM 3696 C C . GLN B 1 2 ? 28.484 7.953 24.484 1 18.16 2 GLN B C 1
ATOM 3698 O O . GLN B 1 2 ? 27.469 7.305 24.219 1 18.16 2 GLN B O 1
ATOM 3703 N N . SER B 1 3 ? 28.703 8.898 23.672 1 22.73 3 SER B N 1
ATOM 3704 C CA . SER B 1 3 ? 28.469 9.188 22.25 1 22.73 3 SER B CA 1
ATOM 3705 C C . SER B 1 3 ? 28.844 7.992 21.375 1 22.73 3 SER B C 1
ATOM 3707 O O . SER B 1 3 ? 30.016 7.688 21.203 1 22.73 3 SER B O 1
ATOM 3709 N N . LYS B 1 4 ? 28.203 6.855 21.703 1 22.92 4 LYS B N 1
ATOM 3710 C CA . LYS B 1 4 ? 28.672 5.641 21.047 1 22.92 4 LYS B CA 1
ATOM 3711 C C . LYS B 1 4 ? 28.766 5.832 19.531 1 22.92 4 LYS B C 1
ATOM 3713 O O . LYS B 1 4 ? 27.766 6.133 18.875 1 22.92 4 LYS B O 1
ATOM 3718 N N . ALA B 1 5 ? 29.969 6.129 19.016 1 23.03 5 ALA B N 1
ATOM 3719 C CA . ALA B 1 5 ? 30.484 6.16 17.641 1 23.03 5 ALA B CA 1
ATOM 3720 C C . ALA B 1 5 ? 30.141 4.875 16.891 1 23.03 5 ALA B C 1
ATOM 3722 O O . ALA B 1 5 ? 30.547 3.785 17.297 1 23.03 5 ALA B O 1
ATOM 3723 N N . TYR B 1 6 ? 28.953 4.641 16.516 1 25.3 6 TYR B N 1
ATOM 3724 C CA . TYR B 1 6 ? 28.688 3.463 15.695 1 25.3 6 TYR B CA 1
ATOM 3725 C C . TYR B 1 6 ? 29.719 3.352 14.57 1 25.3 6 TYR B C 1
ATOM 3727 O O . TYR B 1 6 ? 29.828 4.25 13.734 1 25.3 6 TYR B O 1
ATOM 3735 N N . ILE B 1 7 ? 30.906 2.832 14.797 1 24.81 7 ILE B N 1
ATOM 3736 C CA . ILE B 1 7 ? 31.984 2.42 13.914 1 2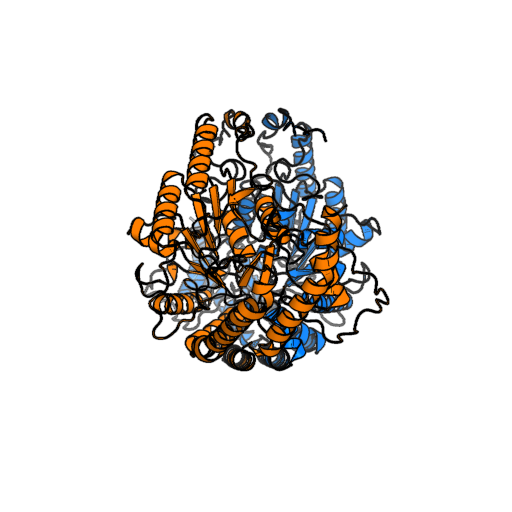4.81 7 ILE B CA 1
ATOM 3737 C C . ILE B 1 7 ? 31.453 1.469 12.844 1 24.81 7 ILE B C 1
ATOM 3739 O O . ILE B 1 7 ? 30.969 0.381 13.164 1 24.81 7 ILE B O 1
ATOM 3743 N N . ILE B 1 8 ? 30.859 1.961 11.852 1 28.45 8 ILE B N 1
ATOM 3744 C CA . ILE B 1 8 ? 30.609 1.032 10.758 1 28.45 8 ILE B CA 1
ATOM 3745 C C . ILE B 1 8 ? 31.891 0.255 10.438 1 28.45 8 ILE B C 1
ATOM 3747 O O . ILE B 1 8 ? 32.938 0.849 10.227 1 28.45 8 ILE B O 1
ATOM 3751 N N . HIS B 1 9 ? 32.125 -0.919 10.969 1 26 9 HIS B N 1
ATOM 3752 C CA . HIS B 1 9 ? 33.25 -1.832 10.805 1 26 9 HIS B CA 1
ATOM 3753 C C . HIS B 1 9 ? 33.719 -1.868 9.352 1 26 9 HIS B C 1
ATOM 3755 O O . HIS B 1 9 ? 32.906 -1.857 8.43 1 26 9 HIS B O 1
ATOM 3761 N N . PRO B 1 10 ? 34.969 -1.541 8.977 1 26.5 10 PRO B N 1
ATOM 3762 C CA . PRO B 1 10 ? 35.719 -1.525 7.707 1 26.5 10 PRO B CA 1
ATOM 3763 C C . PRO B 1 10 ? 35.469 -2.777 6.867 1 26.5 10 PRO B C 1
ATOM 3765 O O . PRO B 1 10 ? 35.625 -2.748 5.645 1 26.5 10 PRO B O 1
ATOM 3768 N N . ASN B 1 11 ? 35.406 -3.936 7.488 1 26.19 11 ASN B N 1
ATOM 3769 C CA . ASN B 1 11 ? 35.438 -5.234 6.824 1 26.19 11 ASN B CA 1
ATOM 3770 C C . ASN B 1 11 ? 34.219 -5.414 5.895 1 26.19 11 ASN B C 1
ATOM 3772 O O . ASN B 1 11 ? 34.062 -6.488 5.316 1 26.19 11 ASN B O 1
ATOM 3776 N N . TYR B 1 12 ? 33.312 -4.602 5.949 1 25.38 12 TYR B N 1
ATOM 3777 C CA . TYR B 1 12 ? 32.156 -4.973 5.129 1 25.38 12 TYR B CA 1
ATOM 3778 C C . TYR B 1 12 ? 32.406 -4.648 3.662 1 25.38 12 TYR B C 1
ATOM 3780 O O . TYR B 1 12 ? 31.562 -4.914 2.809 1 25.38 12 TYR B O 1
ATOM 3788 N N . ALA B 1 13 ? 33.531 -3.9 3.201 1 28.28 13 ALA B N 1
ATOM 3789 C CA . ALA B 1 13 ? 33.906 -3.691 1.805 1 28.28 13 ALA B CA 1
ATOM 3790 C C . ALA B 1 13 ? 34.156 -5.02 1.097 1 28.28 13 ALA B C 1
ATOM 3792 O O . ALA B 1 13 ? 34.094 -5.098 -0.133 1 28.28 13 ALA B O 1
ATOM 3793 N N . ARG B 1 14 ? 34.812 -6.062 1.782 1 25.25 14 ARG B N 1
ATOM 3794 C CA . ARG B 1 14 ? 35.344 -7.289 1.186 1 25.25 14 ARG B CA 1
ATOM 3795 C C . ARG B 1 14 ? 34.219 -8.211 0.749 1 25.25 14 ARG B C 1
ATOM 3797 O O . ARG B 1 14 ? 34.438 -9.25 0.135 1 25.25 14 ARG B O 1
ATOM 3804 N N . ILE B 1 15 ? 33.156 -8.047 1.368 1 25.83 15 ILE B N 1
ATOM 3805 C CA . ILE B 1 15 ? 32.406 -9.281 1.273 1 25.83 15 ILE B CA 1
ATOM 3806 C C . ILE B 1 15 ? 31.641 -9.328 -0.054 1 25.83 15 ILE B C 1
ATOM 3808 O O . ILE B 1 15 ? 30.891 -10.266 -0.316 1 25.83 15 ILE B O 1
ATOM 3812 N N . ALA B 1 16 ? 31.5 -8.133 -0.821 1 29.62 16 ALA B N 1
ATOM 3813 C CA . ALA B 1 16 ? 30.656 -8.422 -1.975 1 29.62 16 ALA B CA 1
ATOM 3814 C C . ALA B 1 16 ? 31.391 -9.273 -3.004 1 29.62 16 ALA B C 1
ATOM 3816 O O . ALA B 1 16 ? 31.984 -8.742 -3.941 1 29.62 16 ALA B O 1
ATOM 3817 N N . THR B 1 17 ? 32.156 -10.18 -2.65 1 28.14 17 THR B N 1
ATOM 3818 C CA . THR B 1 17 ? 32.625 -11.086 -3.693 1 28.14 17 THR B CA 1
ATOM 3819 C C . THR B 1 17 ? 31.469 -11.688 -4.461 1 28.14 17 THR B C 1
ATOM 3821 O O . THR B 1 17 ? 30.547 -12.258 -3.859 1 28.14 17 THR B O 1
ATOM 3824 N N . PRO B 1 18 ? 31.25 -11.195 -5.668 1 29.88 18 PRO B N 1
ATOM 3825 C CA . PRO B 1 18 ? 30.234 -11.875 -6.469 1 29.88 18 PRO B CA 1
ATOM 3826 C C . PRO B 1 18 ? 30.25 -13.391 -6.285 1 29.88 18 PRO B C 1
ATOM 3828 O O . PRO B 1 18 ? 31.312 -14 -6.234 1 29.88 18 PRO B O 1
ATOM 3831 N N . TYR B 1 19 ? 29.484 -13.805 -5.488 1 28.88 19 TYR B N 1
ATOM 3832 C CA . TYR B 1 19 ? 29.297 -15.25 -5.582 1 28.88 19 TYR B CA 1
ATOM 3833 C C . TYR B 1 19 ? 29.219 -15.695 -7.039 1 28.88 19 TYR B C 1
ATOM 3835 O O . TYR B 1 19 ? 28.281 -15.344 -7.758 1 28.88 19 TYR B O 1
ATOM 3843 N N . THR B 1 20 ? 30.344 -15.672 -7.727 1 30 20 THR B N 1
ATOM 3844 C CA . THR B 1 20 ? 30.281 -16.422 -8.977 1 30 20 THR B CA 1
ATOM 3845 C C . THR B 1 20 ? 29.766 -17.828 -8.734 1 30 20 THR B C 1
ATOM 3847 O O . THR B 1 20 ? 30.422 -18.625 -8.047 1 30 20 THR B O 1
ATOM 3850 N N . PRO B 1 21 ? 28.5 -18.047 -8.773 1 29.45 21 PRO B N 1
ATOM 3851 C CA . PRO B 1 21 ? 28.188 -19.484 -8.68 1 29.45 21 PRO B CA 1
ATOM 3852 C C . PRO B 1 21 ? 29.172 -20.344 -9.461 1 29.45 21 PRO B C 1
ATOM 3854 O O . PRO B 1 21 ? 29.719 -19.906 -10.477 1 29.45 21 PRO B O 1
ATOM 3857 N N . VAL B 1 22 ? 29.797 -21.328 -8.938 1 26.34 22 VAL B N 1
ATOM 3858 C CA . VAL B 1 22 ? 30.516 -22.375 -9.648 1 26.34 22 VAL B CA 1
ATOM 3859 C C . VAL B 1 22 ? 29.75 -22.766 -10.906 1 26.34 22 VAL B C 1
ATOM 3861 O O . VAL B 1 22 ? 28.531 -22.609 -10.977 1 26.34 22 VAL B O 1
ATOM 3864 N N . SER B 1 23 ? 30.406 -23.297 -12.047 1 31.12 23 SER B N 1
ATOM 3865 C CA . SER B 1 23 ? 30.188 -23.688 -13.438 1 31.12 23 SER B CA 1
ATOM 3866 C C . SER B 1 23 ? 28.891 -24.469 -13.602 1 31.12 23 SER B C 1
ATOM 3868 O O . SER B 1 23 ? 28.578 -24.938 -14.695 1 31.12 23 SER B O 1
ATOM 3870 N N . GLY B 1 24 ? 28.328 -25.125 -12.469 1 31.95 24 GLY B N 1
ATOM 3871 C CA . GLY B 1 24 ? 27.531 -26.219 -13.016 1 31.95 24 GLY B CA 1
ATOM 3872 C C . GLY B 1 24 ? 26.344 -25.75 -13.812 1 31.95 24 GLY B C 1
ATOM 3873 O O . GLY B 1 24 ? 26.266 -24.578 -14.195 1 31.95 24 GLY B O 1
ATOM 3874 N N . ASN B 1 25 ? 25.141 -26.375 -13.477 1 31.5 25 ASN B N 1
ATOM 3875 C CA . ASN B 1 25 ? 23.938 -26.469 -14.32 1 31.5 25 ASN B CA 1
ATOM 3876 C C . ASN B 1 25 ? 23.281 -25.109 -14.523 1 31.5 25 ASN B C 1
ATOM 3878 O O . ASN B 1 25 ? 23.188 -24.312 -13.586 1 31.5 25 ASN B O 1
ATOM 3882 N N . PRO B 1 26 ? 23 -24.688 -15.719 1 34.75 26 PRO B N 1
ATOM 3883 C CA . PRO B 1 26 ? 22.438 -23.422 -16.188 1 34.75 26 PRO B CA 1
ATOM 3884 C C . PRO B 1 26 ? 21.234 -22.969 -15.367 1 34.75 26 PRO B C 1
ATOM 3886 O O . PRO B 1 26 ? 20.297 -23.734 -15.156 1 34.75 26 PRO B O 1
ATOM 3889 N N . THR B 1 27 ? 21.5 -22.25 -14.367 1 39.19 27 THR B N 1
ATOM 3890 C CA . THR B 1 27 ? 20.375 -21.609 -13.688 1 39.19 27 THR B CA 1
ATOM 3891 C C . THR B 1 27 ? 19.391 -21.047 -14.695 1 39.19 27 THR B C 1
ATOM 3893 O O . THR B 1 27 ? 19.781 -20.344 -15.633 1 39.19 27 THR B O 1
ATOM 3896 N N . PRO B 1 28 ? 18.266 -21.562 -14.766 1 38.84 28 PRO B N 1
ATOM 3897 C CA . PRO B 1 28 ? 17.312 -20.984 -15.719 1 38.84 28 PRO B CA 1
ATOM 3898 C C . PRO B 1 28 ? 17.234 -19.453 -15.625 1 38.84 28 PRO B C 1
ATOM 3900 O O . PRO B 1 28 ? 17.234 -18.906 -14.523 1 38.84 28 PRO B O 1
ATOM 3903 N N . LYS B 1 29 ? 17.672 -18.875 -16.656 1 47.94 29 LYS B N 1
ATOM 3904 C CA . LYS B 1 29 ? 17.734 -17.422 -16.781 1 47.94 29 LYS B CA 1
ATOM 3905 C C . LYS B 1 29 ? 16.344 -16.797 -16.672 1 47.94 29 LYS B C 1
ATOM 3907 O O . LYS B 1 29 ? 15.344 -17.422 -17.062 1 47.94 29 LYS B O 1
ATOM 3912 N N . LEU B 1 30 ? 16.234 -15.922 -15.984 1 46.12 30 LEU B N 1
ATOM 3913 C CA . LEU B 1 30 ? 15.031 -15.109 -15.867 1 46.12 30 LEU B CA 1
ATOM 3914 C C . LEU B 1 30 ? 14.539 -14.656 -17.234 1 46.12 30 LEU B C 1
ATOM 3916 O O . LEU B 1 30 ? 15.344 -14.414 -18.141 1 46.12 30 LEU B O 1
ATOM 3920 N N . PRO B 1 31 ? 13.281 -14.75 -17.594 1 42.62 31 PRO B N 1
ATOM 3921 C CA . PRO B 1 31 ? 12.812 -14.242 -18.875 1 42.62 31 PRO B CA 1
ATOM 3922 C C . PRO B 1 31 ? 13.195 -12.781 -19.109 1 42.62 31 PRO B C 1
ATOM 3924 O O . PRO B 1 31 ? 13.273 -12 -18.156 1 42.62 31 PRO B O 1
ATOM 3927 N N . GLU B 1 32 ? 13.992 -12.492 -20.062 1 38.44 32 GLU B N 1
ATOM 3928 C CA . GLU B 1 32 ? 14.242 -11.109 -20.453 1 38.44 32 GLU B CA 1
ATOM 3929 C C . GLU B 1 32 ? 12.938 -10.328 -20.594 1 38.44 32 GLU B C 1
ATOM 3931 O O . GLU B 1 32 ? 11.93 -10.875 -21.047 1 38.44 32 GLU B O 1
ATOM 3936 N N . SER B 1 33 ? 12.883 -9.32 -19.953 1 35.09 33 SER B N 1
ATOM 3937 C CA . SER B 1 33 ? 11.711 -8.461 -19.984 1 35.09 33 SER B CA 1
ATOM 3938 C C . SER B 1 33 ? 11.305 -8.148 -21.422 1 35.09 33 SER B C 1
ATOM 3940 O O . SER B 1 33 ? 12.047 -7.488 -22.156 1 35.09 33 SER B O 1
ATOM 3942 N N . SER B 1 34 ? 10.797 -8.945 -22.25 1 31.05 34 SER B N 1
ATOM 3943 C CA . SER B 1 34 ? 10.305 -8.562 -23.578 1 31.05 34 SER B CA 1
ATOM 3944 C C . SER B 1 34 ? 9.422 -7.324 -23.5 1 31.05 34 SER B C 1
ATOM 3946 O O . SER B 1 34 ? 8.672 -7.148 -22.531 1 31.05 34 SER B O 1
ATOM 3948 N N . SER B 1 35 ? 9.883 -6.203 -24.156 1 29.78 35 SER B N 1
ATOM 3949 C CA . SER B 1 35 ? 9.102 -4.996 -24.422 1 29.78 35 SER B CA 1
ATOM 3950 C C . SER B 1 35 ? 7.648 -5.336 -24.734 1 29.78 35 SER B C 1
ATOM 3952 O O . SER B 1 35 ? 7.359 -6.379 -25.312 1 29.78 35 SER B O 1
ATOM 3954 N N . PRO B 1 36 ? 6.742 -4.711 -24.047 1 31.09 36 PRO B N 1
ATOM 3955 C CA . PRO B 1 36 ? 5.363 -4.938 -24.484 1 31.09 36 PRO B CA 1
ATOM 3956 C C . PRO B 1 36 ? 5.215 -4.891 -26 1 31.09 36 PRO B C 1
ATOM 3958 O O . PRO B 1 36 ? 5.727 -3.971 -26.656 1 31.09 36 PRO B O 1
ATOM 3961 N N . GLY B 1 37 ? 5.27 -6.02 -26.734 1 28.44 37 GLY B N 1
ATOM 3962 C CA . GLY B 1 37 ? 4.941 -6.121 -28.141 1 28.44 37 GLY B CA 1
ATOM 3963 C C . GLY B 1 37 ? 3.846 -5.164 -28.578 1 28.44 37 GLY B C 1
ATOM 3964 O O . GLY B 1 37 ? 3.037 -4.73 -27.75 1 28.44 37 GLY B O 1
ATOM 3965 N N . SER B 1 38 ? 4.176 -4.312 -29.656 1 27.77 38 SER B N 1
ATOM 3966 C CA . SER B 1 38 ? 3.314 -3.41 -30.422 1 27.77 38 SER B CA 1
ATOM 3967 C C . SER B 1 38 ? 1.921 -4.004 -30.594 1 27.77 38 SER B C 1
ATOM 3969 O O . SER B 1 38 ? 1.773 -5.215 -30.766 1 27.77 38 SER B O 1
ATOM 3971 N N . PRO B 1 39 ? 0.943 -3.238 -30.172 1 27.09 39 PRO B N 1
ATOM 3972 C CA . PRO B 1 39 ? -0.376 -3.75 -30.547 1 27.09 39 PRO B CA 1
ATOM 3973 C C . PRO B 1 39 ? -0.414 -4.285 -31.984 1 27.09 39 PRO B C 1
ATOM 3975 O O . PRO B 1 39 ? 0.229 -3.723 -32.875 1 27.09 39 PRO B O 1
ATOM 3978 N N . PRO B 1 40 ? -0.464 -5.598 -32.125 1 25.7 40 PRO B N 1
ATOM 3979 C CA . PRO B 1 40 ? -0.501 -6.043 -33.531 1 25.7 40 PRO B CA 1
ATOM 3980 C C . PRO B 1 40 ? -1.339 -5.125 -34.406 1 25.7 40 PRO B C 1
ATOM 3982 O O . PRO B 1 40 ? -2.314 -4.531 -33.969 1 25.7 40 PRO B O 1
ATOM 3985 N N . ALA B 1 41 ? -0.764 -4.555 -35.5 1 27.44 41 ALA B N 1
ATOM 3986 C CA . ALA B 1 41 ? -1.433 -3.914 -36.625 1 27.44 41 ALA B CA 1
ATOM 3987 C C . ALA B 1 41 ? -2.658 -4.711 -37.062 1 27.44 41 ALA B C 1
ATOM 3989 O O . ALA B 1 41 ? -2.617 -5.945 -37.125 1 27.44 41 ALA B O 1
ATOM 3990 N N . THR B 1 42 ? -3.834 -4.168 -37.062 1 26.3 42 THR B N 1
ATOM 3991 C CA . THR B 1 42 ? -5.086 -4.668 -37.625 1 26.3 42 THR B CA 1
ATOM 3992 C C . THR B 1 42 ? -4.848 -5.344 -38.969 1 26.3 42 THR B C 1
ATOM 3994 O O . THR B 1 42 ? -4.746 -4.672 -40 1 26.3 42 THR B O 1
ATOM 3997 N N . ARG B 1 43 ? -3.871 -6.324 -39.125 1 26.62 43 ARG B N 1
ATOM 3998 C CA . ARG B 1 43 ? -3.865 -6.891 -40.469 1 26.62 43 ARG B CA 1
ATOM 3999 C C . ARG B 1 43 ? -5.215 -7.512 -40.781 1 26.62 43 ARG B C 1
ATOM 4001 O O . ARG B 1 43 ? -5.871 -8.094 -39.938 1 26.62 43 ARG B O 1
ATOM 4008 N N . ASN B 1 44 ? -5.742 -7.125 -41.969 1 29.8 44 ASN B N 1
ATOM 4009 C CA . ASN B 1 44 ? -6.859 -7.633 -42.75 1 29.8 44 ASN B CA 1
ATOM 4010 C C . ASN B 1 44 ? -6.832 -9.156 -42.844 1 29.8 44 ASN B C 1
ATOM 4012 O O . ASN B 1 44 ? -6.27 -9.719 -43.781 1 29.8 44 ASN B O 1
ATOM 4016 N N . GLN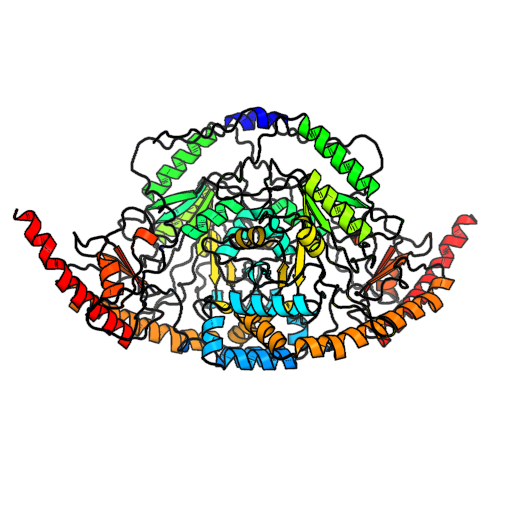 B 1 45 ? -6.266 -9.906 -41.781 1 33.09 45 GLN B N 1
ATOM 4017 C CA . GLN B 1 45 ? -6.027 -11.312 -42.094 1 33.09 45 GLN B CA 1
ATOM 4018 C C . GLN B 1 45 ? -7.32 -12.008 -42.5 1 33.09 45 GLN B C 1
ATOM 4020 O O . GLN B 1 45 ? -8.375 -11.766 -41.938 1 33.09 45 GLN B O 1
ATOM 4025 N N . THR B 1 46 ? -7.422 -12.539 -43.688 1 33.5 46 THR B N 1
ATOM 4026 C CA . THR B 1 46 ? -8.352 -13.391 -44.438 1 33.5 46 THR B CA 1
ATOM 4027 C C . THR B 1 46 ? -8.688 -14.641 -43.625 1 33.5 46 THR B C 1
ATOM 4029 O O . THR B 1 46 ? -9.281 -15.586 -44.156 1 33.5 46 THR B O 1
ATOM 4032 N N . GLY B 1 47 ? -8.008 -15.016 -42.469 1 37.31 47 GLY B N 1
ATOM 4033 C CA . GLY B 1 47 ? -8.422 -16.297 -41.938 1 37.31 47 GLY B CA 1
ATOM 4034 C C . GLY B 1 47 ? -9.859 -16.312 -41.469 1 37.31 47 GLY B C 1
ATOM 4035 O O . GLY B 1 47 ? -10.508 -15.266 -41.406 1 37.31 47 GLY B O 1
ATOM 4036 N N . PRO B 1 48 ? -10.609 -17.531 -41.219 1 39.41 48 PRO B N 1
ATOM 4037 C CA . PRO B 1 48 ? -12.016 -17.562 -40.812 1 39.41 48 PRO B CA 1
ATOM 4038 C C . PRO B 1 48 ? -12.32 -16.578 -39.688 1 39.41 48 PRO B C 1
ATOM 4040 O O . PRO B 1 48 ? -11.484 -16.359 -38.812 1 39.41 48 PRO B O 1
ATOM 4043 N N . THR B 1 49 ? -12.992 -15.5 -39.875 1 43.62 49 THR B N 1
ATOM 4044 C CA . THR B 1 49 ? -13.469 -14.359 -39.094 1 43.62 49 THR B CA 1
ATOM 4045 C C . THR B 1 49 ? -14.102 -14.82 -37.781 1 43.62 49 THR B C 1
ATOM 4047 O O . THR B 1 49 ? -15.289 -15.133 -37.75 1 43.62 49 THR B O 1
ATOM 4050 N N . MET B 1 50 ? -13.492 -15.766 -37.062 1 50.84 50 MET B N 1
ATOM 4051 C CA . MET B 1 50 ? -14.164 -16.047 -35.812 1 50.84 50 MET B CA 1
ATOM 4052 C C . MET B 1 50 ? -14.281 -14.797 -34.938 1 50.84 50 MET B C 1
ATOM 4054 O O . MET B 1 50 ? -13.289 -14.109 -34.719 1 50.84 50 MET B O 1
ATOM 4058 N N . SER B 1 51 ? -15.453 -14.203 -34.844 1 58.5 51 SER B N 1
ATOM 4059 C CA . SER B 1 51 ? -15.836 -12.875 -34.375 1 58.5 51 SER B CA 1
ATOM 4060 C C . SER B 1 51 ? -15.547 -12.703 -32.906 1 58.5 51 SER B C 1
ATOM 4062 O O . SER B 1 51 ? -15.211 -11.602 -32.469 1 58.5 51 SER B O 1
ATOM 4064 N N . CYS B 1 52 ? -15.586 -13.93 -32.062 1 76.06 52 CYS B N 1
ATOM 4065 C CA . CYS B 1 52 ? -15.492 -13.648 -30.641 1 76.06 52 CYS B CA 1
ATOM 4066 C C . CYS B 1 52 ? -14.156 -14.109 -30.078 1 76.06 52 CYS B C 1
ATOM 4068 O O . CYS B 1 52 ? -13.797 -15.281 -30.203 1 76.06 52 CYS B O 1
ATOM 4070 N N . SER B 1 53 ? -13.367 -13.219 -29.547 1 90 53 SER B N 1
ATOM 4071 C CA . SER B 1 53 ? -12.078 -13.531 -28.938 1 90 53 SER B CA 1
ATOM 4072 C C . SER B 1 53 ? -12.25 -14.258 -27.625 1 90 53 SER B C 1
ATOM 4074 O O . SER B 1 53 ? -13.125 -13.922 -26.828 1 90 53 SER B O 1
ATOM 4076 N N . LEU B 1 54 ? -11.555 -15.5 -27.531 1 95.56 54 LEU B N 1
ATOM 4077 C CA . LEU B 1 54 ? -11.547 -16.312 -26.328 1 95.56 54 LEU B CA 1
ATOM 4078 C C . LEU B 1 54 ? -10.203 -16.203 -25.609 1 95.56 54 LEU B C 1
ATOM 4080 O O . LEU B 1 54 ? -9.156 -16.484 -26.203 1 95.56 54 LEU B O 1
ATOM 4084 N N . ASP B 1 55 ? -10.227 -15.773 -24.328 1 94.94 55 ASP B N 1
ATOM 4085 C CA . ASP B 1 55 ? -9 -15.469 -23.609 1 94.94 55 ASP B CA 1
ATOM 4086 C C . ASP B 1 55 ? -8.773 -16.469 -22.469 1 94.94 55 ASP B C 1
ATOM 4088 O O . ASP B 1 55 ? -9.367 -16.344 -21.406 1 94.94 55 ASP B O 1
ATOM 4092 N N . LEU B 1 56 ? -7.855 -17.391 -22.688 1 96.62 56 LEU B N 1
ATOM 4093 C CA . LEU B 1 56 ? -7.516 -18.375 -21.688 1 96.62 56 LEU B CA 1
ATOM 4094 C C . LEU B 1 56 ? -6.258 -17.984 -20.922 1 96.62 56 LEU B C 1
ATOM 4096 O O . LEU B 1 56 ? -5.684 -18.797 -20.188 1 96.62 56 LEU B O 1
ATOM 4100 N N . SER B 1 57 ? -5.812 -16.734 -21.125 1 93.44 57 SER B N 1
ATOM 4101 C CA . SER B 1 57 ? -4.617 -16.25 -20.438 1 93.44 57 SER B CA 1
ATOM 4102 C C . SER B 1 57 ? -4.98 -15.43 -19.2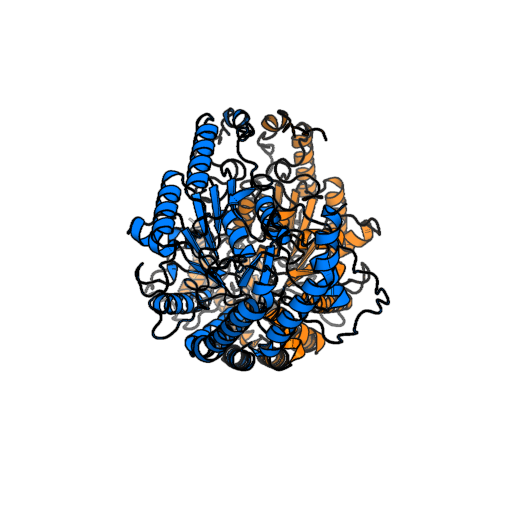19 1 93.44 57 SER B C 1
ATOM 4104 O O . SER B 1 57 ? -4.133 -15.188 -18.344 1 93.44 57 SER B O 1
ATOM 4106 N N . LYS B 1 58 ? -6.211 -15.023 -19.109 1 90.31 58 LYS B N 1
ATOM 4107 C CA . LYS B 1 58 ? -6.637 -14.094 -18.078 1 90.31 58 LYS B CA 1
ATOM 4108 C C . LYS B 1 58 ? -6.809 -14.797 -16.734 1 90.31 58 LYS B C 1
ATOM 4110 O O . LYS B 1 58 ? -7.559 -15.766 -16.625 1 90.31 58 LYS B O 1
ATOM 4115 N N . VAL B 1 59 ? -6.094 -14.273 -15.766 1 89.19 59 VAL B N 1
ATOM 4116 C CA . VAL B 1 59 ? -6.152 -14.844 -14.422 1 89.19 59 VAL B CA 1
ATOM 4117 C C . VAL B 1 59 ? -7.109 -14.023 -13.562 1 89.19 59 VAL B C 1
ATOM 4119 O O . VAL B 1 59 ? -6.68 -13.32 -12.641 1 89.19 59 VAL B O 1
ATOM 4122 N N . ALA B 1 60 ? -8.312 -14.102 -13.828 1 87.44 60 ALA B N 1
ATOM 4123 C CA . ALA B 1 60 ? -9.375 -13.375 -13.133 1 87.44 60 ALA B CA 1
ATOM 4124 C C . ALA B 1 60 ? -10.695 -14.133 -13.211 1 87.44 60 ALA B C 1
ATOM 4126 O O . ALA B 1 60 ? -10.922 -14.906 -14.141 1 87.44 60 ALA B O 1
ATOM 4127 N N . PRO B 1 61 ? -11.531 -13.906 -12.273 1 87.5 61 PRO B N 1
ATOM 4128 C CA . PRO B 1 61 ? -12.852 -14.523 -12.352 1 87.5 61 PRO B CA 1
ATOM 4129 C C . PRO B 1 61 ? -13.727 -13.914 -13.438 1 87.5 61 PRO B C 1
ATOM 4131 O O . PRO B 1 61 ? -13.555 -12.742 -13.789 1 87.5 61 PRO B O 1
ATOM 4134 N N . THR B 1 62 ? -14.625 -14.742 -13.906 1 88.62 62 THR B N 1
ATOM 4135 C CA . THR B 1 62 ? -15.68 -14.195 -14.75 1 88.62 62 THR B CA 1
ATOM 4136 C C . THR B 1 62 ? -16.484 -13.141 -14.008 1 88.62 62 THR B C 1
ATOM 4138 O O . THR B 1 62 ? -16.906 -13.359 -12.859 1 88.62 62 THR B O 1
ATOM 4141 N N . PRO B 1 63 ? -16.719 -12.039 -14.602 1 83.38 63 PRO B N 1
ATOM 4142 C CA . PRO B 1 63 ? -17.422 -10.961 -13.906 1 83.38 63 PRO B CA 1
ATOM 4143 C C . PRO B 1 63 ? -18.75 -11.414 -13.32 1 83.38 63 PRO B C 1
ATOM 4145 O O . PRO B 1 63 ? -19.141 -10.977 -12.227 1 83.38 63 PRO B O 1
ATOM 4148 N N . CYS B 1 64 ? -19.438 -12.297 -13.992 1 85.38 64 CYS B N 1
ATOM 4149 C CA . CYS B 1 64 ? -20.75 -12.711 -13.531 1 85.38 64 CYS B CA 1
ATOM 4150 C C . CYS B 1 64 ? -20.656 -13.594 -12.289 1 85.38 64 CYS B C 1
ATOM 4152 O O . CYS B 1 64 ? -21.656 -13.852 -11.617 1 85.38 64 CYS B O 1
ATOM 4154 N N . LEU B 1 65 ? -19.469 -14.094 -11.992 1 89 65 LEU B N 1
ATOM 4155 C CA . LEU B 1 65 ? -19.266 -14.922 -10.805 1 89 65 LEU B CA 1
ATOM 4156 C C . LEU B 1 65 ? -18.953 -14.062 -9.586 1 89 65 LEU B C 1
ATOM 4158 O O . LEU B 1 65 ? -18.891 -14.57 -8.469 1 89 65 LEU B O 1
ATOM 4162 N N . LEU B 1 66 ? -18.766 -12.805 -9.789 1 87.56 66 LEU B N 1
ATOM 4163 C CA . LEU B 1 66 ? -18.484 -11.922 -8.672 1 87.56 66 LEU B CA 1
ATOM 4164 C C . LEU B 1 66 ? -19.734 -11.688 -7.828 1 87.56 66 LEU B C 1
ATOM 4166 O O . LEU B 1 66 ? -20.828 -11.555 -8.367 1 87.56 66 LEU B O 1
ATOM 4170 N N . PRO B 1 67 ? -19.531 -11.609 -6.535 1 90.25 67 PRO B N 1
ATOM 4171 C CA . PRO B 1 67 ? -20.688 -11.43 -5.656 1 90.25 67 PRO B CA 1
ATOM 4172 C C . PRO B 1 67 ? -21.125 -9.969 -5.543 1 90.25 67 PRO B C 1
ATOM 4174 O O . PRO B 1 67 ? -21.094 -9.391 -4.449 1 90.25 67 PRO B O 1
ATOM 4177 N N . ALA B 1 68 ? -21.609 -9.453 -6.617 1 87 68 ALA B N 1
ATOM 4178 C CA . ALA B 1 68 ? -21.969 -8.031 -6.703 1 87 68 ALA B CA 1
ATOM 4179 C C . ALA B 1 68 ? -23.062 -7.684 -5.707 1 87 68 ALA B C 1
ATOM 4181 O O . ALA B 1 68 ? -22.953 -6.699 -4.973 1 87 68 ALA B O 1
ATOM 4182 N N . TRP B 1 69 ? -24.078 -8.492 -5.656 1 88.38 69 TRP B N 1
ATOM 4183 C CA . TRP B 1 69 ? -25.234 -8.164 -4.82 1 88.38 69 TRP B CA 1
ATOM 4184 C C . TRP B 1 69 ? -24.875 -8.297 -3.34 1 88.38 69 TRP B C 1
ATOM 4186 O O . TRP B 1 69 ? -25.141 -7.379 -2.555 1 88.38 69 TRP B O 1
ATOM 4196 N N . PRO B 1 70 ? -24.25 -9.445 -2.975 1 91.5 70 PRO B N 1
ATOM 4197 C CA . PRO B 1 70 ? -23.812 -9.523 -1.579 1 91.5 70 PRO B CA 1
ATOM 4198 C C . PRO B 1 70 ? -22.891 -8.367 -1.186 1 91.5 70 PRO B C 1
ATOM 4200 O O . PRO B 1 70 ? -22.984 -7.855 -0.069 1 91.5 70 PRO B O 1
ATOM 4203 N N . LEU B 1 71 ? -22.047 -7.949 -2.037 1 90.75 71 LEU B N 1
ATOM 4204 C CA . LEU B 1 71 ? -21.141 -6.836 -1.781 1 90.75 71 LEU B CA 1
ATOM 4205 C C . LEU B 1 71 ? -21.906 -5.531 -1.619 1 90.75 71 LEU B C 1
ATOM 4207 O O . LEU B 1 71 ? -21.609 -4.734 -0.727 1 90.75 71 LEU B O 1
ATOM 4211 N N . ALA B 1 72 ? -22.859 -5.297 -2.531 1 90.12 72 ALA B N 1
ATOM 4212 C CA . ALA B 1 72 ? -23.672 -4.09 -2.457 1 90.12 72 ALA B CA 1
ATOM 4213 C C . ALA B 1 72 ? -24.469 -4.043 -1.152 1 90.12 72 ALA B C 1
ATOM 4215 O O . ALA B 1 72 ? -24.578 -2.988 -0.528 1 90.12 72 ALA B O 1
ATOM 4216 N N . TYR B 1 73 ? -25 -5.16 -0.83 1 91.31 73 TYR B N 1
ATOM 4217 C CA . TYR B 1 73 ? -25.75 -5.25 0.415 1 91.31 73 TYR B CA 1
ATOM 4218 C C . TYR B 1 73 ? -24.859 -4.957 1.615 1 91.31 73 TYR B C 1
ATOM 4220 O O . TYR B 1 73 ? -25.234 -4.191 2.504 1 91.31 73 TYR B O 1
ATOM 4228 N N . SER B 1 74 ? -23.734 -5.57 1.653 1 91.88 74 SER B N 1
ATOM 4229 C CA . SER B 1 74 ? -22.781 -5.355 2.74 1 91.88 74 SER B CA 1
ATOM 4230 C C . SER B 1 74 ? -22.344 -3.896 2.807 1 91.88 74 SER B C 1
ATOM 4232 O O . SER B 1 74 ? -22.219 -3.328 3.895 1 91.88 74 SER B O 1
ATOM 4234 N N . ALA B 1 75 ? -22.078 -3.291 1.653 1 89.75 75 ALA B N 1
ATOM 4235 C CA . ALA B 1 75 ? -21.688 -1.885 1.598 1 89.75 75 ALA B CA 1
ATOM 4236 C C . ALA B 1 75 ? -22.766 -0.992 2.199 1 89.75 75 ALA B C 1
ATOM 4238 O O . ALA B 1 75 ? -22.469 -0.104 3.002 1 89.75 75 ALA B O 1
ATOM 4239 N N . ARG B 1 76 ? -23.953 -1.237 1.797 1 89.5 76 ARG B N 1
ATOM 4240 C CA . ARG B 1 76 ? -25.078 -0.456 2.312 1 89.5 76 ARG B CA 1
ATOM 4241 C C . ARG B 1 76 ? -25.203 -0.604 3.826 1 89.5 76 ARG B C 1
ATOM 4243 O O . ARG B 1 76 ? -25.391 0.383 4.539 1 89.5 76 ARG B O 1
ATOM 4250 N N . LYS B 1 77 ? -25.078 -1.806 4.281 1 89.75 77 LYS B N 1
ATOM 4251 C CA . LYS B 1 77 ? -25.203 -2.066 5.715 1 89.75 77 LYS B CA 1
ATOM 4252 C C . LYS B 1 77 ? -24.109 -1.333 6.496 1 89.75 77 LYS B C 1
ATOM 4254 O O . LYS B 1 77 ? -24.375 -0.751 7.547 1 89.75 77 LYS B O 1
ATOM 4259 N N . VAL B 1 78 ? -22.906 -1.359 6.012 1 88.44 78 VAL B N 1
ATOM 4260 C CA . VAL B 1 78 ? -21.766 -0.746 6.68 1 88.44 78 VAL B CA 1
ATOM 4261 C C . VAL B 1 78 ? -21.906 0.774 6.66 1 88.44 78 VAL B C 1
ATOM 4263 O O . VAL B 1 78 ? -21.625 1.444 7.66 1 88.44 78 VAL B O 1
ATOM 4266 N N . LEU B 1 79 ? -22.344 1.354 5.578 1 86.56 79 LEU B N 1
ATOM 4267 C CA . LEU B 1 79 ? -22.344 2.797 5.367 1 86.56 79 LEU B CA 1
ATOM 4268 C C . LEU B 1 79 ? -23.562 3.443 6.023 1 86.56 79 LEU B C 1
ATOM 4270 O O . LEU B 1 79 ? -23.547 4.637 6.332 1 86.56 79 LEU B O 1
ATOM 4274 N N . THR B 1 80 ? -24.578 2.678 6.227 1 83.38 80 THR B N 1
ATOM 4275 C CA . THR B 1 80 ? -25.797 3.287 6.734 1 83.38 80 THR B CA 1
ATOM 4276 C C . THR B 1 80 ? -25.984 2.98 8.219 1 83.38 80 THR B C 1
ATOM 4278 O O . THR B 1 80 ? -26.891 3.52 8.867 1 83.38 80 THR B O 1
ATOM 4281 N N . HIS B 1 81 ? -25.109 2.195 8.633 1 77.12 81 HIS B N 1
ATOM 4282 C CA . HIS B 1 81 ? -25.141 1.95 10.07 1 77.12 81 HIS B CA 1
ATOM 4283 C C . HIS B 1 81 ? -24.234 2.932 10.812 1 77.12 81 HIS B C 1
ATOM 4285 O O . HIS B 1 81 ? -23.031 2.977 10.57 1 77.12 81 HIS B O 1
ATOM 4291 N N . ARG B 1 82 ? -24.812 3.627 11.703 1 64.62 82 ARG B N 1
ATOM 4292 C CA . ARG B 1 82 ? -24.172 4.781 12.32 1 64.62 82 ARG B CA 1
ATOM 4293 C C . ARG B 1 82 ? -22.844 4.395 12.945 1 64.62 82 ARG B C 1
ATOM 4295 O O . ARG B 1 82 ? -21.812 5.043 12.695 1 64.62 82 ARG B O 1
ATOM 4302 N N . TYR B 1 83 ? -22.797 3.389 13.695 1 60.62 83 TYR B N 1
ATOM 4303 C CA . TYR B 1 83 ? -21.594 3.053 14.445 1 60.62 83 TYR B CA 1
ATOM 4304 C C . TYR B 1 83 ? -20.547 2.393 13.547 1 60.62 83 TYR B C 1
ATOM 4306 O O . TYR B 1 83 ? -19.359 2.676 13.664 1 60.62 83 TYR B O 1
ATOM 4314 N N . THR B 1 84 ? -21.016 1.659 12.734 1 58.19 84 THR B N 1
ATOM 4315 C CA . THR B 1 84 ? -20.094 0.953 11.852 1 58.19 84 THR B CA 1
ATOM 4316 C C . THR B 1 84 ? -19.406 1.924 10.898 1 58.19 84 THR B C 1
ATOM 4318 O O . THR B 1 84 ? -18.203 1.811 10.648 1 58.19 84 THR B O 1
ATOM 4321 N N . PHE B 1 85 ? -20.172 2.744 10.578 1 63 85 PHE B N 1
ATOM 4322 C CA . PHE B 1 85 ? -19.641 3.729 9.641 1 63 85 PHE B CA 1
ATOM 4323 C C . PHE B 1 85 ? -18.562 4.574 10.305 1 63 85 PHE B C 1
ATOM 4325 O O . PHE B 1 85 ? -17.5 4.812 9.711 1 63 85 PHE B O 1
ATOM 4332 N N . ALA B 1 86 ? -18.797 4.93 11.43 1 61.75 86 ALA B N 1
ATOM 4333 C CA . ALA B 1 86 ? -17.828 5.777 12.133 1 61.75 86 ALA B CA 1
ATOM 4334 C C . ALA B 1 86 ? -16.5 5.051 12.328 1 61.75 86 ALA B C 1
ATOM 4336 O O . ALA B 1 86 ? -15.438 5.609 12.062 1 61.75 86 ALA B O 1
ATOM 4337 N N . GLY B 1 87 ? -16.531 3.846 12.695 1 60.78 87 GLY B N 1
ATOM 4338 C CA . GLY B 1 87 ? -15.328 3.057 12.891 1 60.78 87 GLY B CA 1
ATOM 4339 C C . GLY B 1 87 ? -14.555 2.82 11.609 1 60.78 87 GLY B C 1
ATOM 4340 O O . GLY B 1 87 ? -13.336 2.984 11.57 1 60.78 87 GLY B O 1
ATOM 4341 N N . ALA B 1 88 ? -15.344 2.512 10.68 1 59.5 88 ALA B N 1
ATOM 4342 C CA . ALA B 1 88 ? -14.75 2.164 9.398 1 59.5 88 ALA B CA 1
ATOM 4343 C C . ALA B 1 88 ? -14.164 3.396 8.711 1 59.5 88 ALA B C 1
ATOM 4345 O O . ALA B 1 88 ? -13.172 3.297 7.984 1 59.5 88 ALA B O 1
ATOM 4346 N N . SER B 1 89 ? -14.734 4.359 9.125 1 55.44 89 SER B N 1
ATOM 4347 C CA . SER B 1 89 ? -14.352 5.578 8.414 1 55.44 89 SER B CA 1
ATOM 4348 C C . SER B 1 89 ? -13.188 6.277 9.102 1 55.44 89 SER B C 1
ATOM 4350 O O . SER B 1 89 ? -12.438 7.02 8.469 1 55.44 89 SER B O 1
ATOM 4352 N N . LEU B 1 90 ? -12.992 6.125 10.445 1 54.72 90 LEU B N 1
ATOM 4353 C CA . LEU B 1 90 ? -12.039 6.938 11.188 1 54.72 90 LEU B CA 1
ATOM 4354 C C . LEU B 1 90 ? -10.75 6.164 11.438 1 54.72 90 LEU B C 1
ATOM 4356 O O . LEU B 1 90 ? -9.844 6.664 12.109 1 54.72 90 LEU B O 1
ATOM 4360 N N . LEU B 1 91 ? -10.359 5.383 10.578 1 55.56 91 LEU B N 1
ATOM 4361 C CA . LEU B 1 91 ? -9.086 4.676 10.656 1 55.56 91 LEU B CA 1
ATOM 4362 C C . LEU B 1 91 ? -8.883 4.07 12.039 1 55.56 91 LEU B C 1
ATOM 4364 O O . LEU B 1 91 ? -7.871 3.418 12.297 1 55.56 91 LEU B O 1
ATOM 4368 N N . GLU B 1 92 ? -9.938 4.547 13.047 1 50.31 92 GLU B N 1
ATOM 4369 C CA . GLU B 1 92 ? -9.82 3.992 14.391 1 50.31 92 GLU B CA 1
ATOM 4370 C C . GLU B 1 92 ? -10.531 2.648 14.5 1 50.31 92 GLU B C 1
ATOM 4372 O O . GLU B 1 92 ? -11.539 2.422 13.836 1 50.31 92 GLU B O 1
ATOM 4377 N N . GLY B 1 93 ? -9.852 1.434 14.961 1 46.38 93 GLY B N 1
ATOM 4378 C CA . GLY B 1 93 ? -10.445 0.272 15.609 1 46.38 93 GLY B CA 1
ATOM 4379 C C . GLY B 1 93 ? -10.617 -0.906 14.672 1 46.38 93 GLY B C 1
ATOM 4380 O O . GLY B 1 93 ? -10.703 -2.053 15.109 1 46.38 93 GLY B O 1
ATOM 4381 N N . GLU B 1 94 ? -11.281 -0.678 13.523 1 49.28 94 GLU B N 1
ATOM 4382 C CA . GLU B 1 94 ? -11.766 -1.851 12.805 1 49.28 94 GLU B CA 1
ATOM 4383 C C . GLU B 1 94 ? -10.625 -2.812 12.484 1 49.28 94 GLU B C 1
ATOM 4385 O O . GLU B 1 94 ? -10.859 -3.969 12.133 1 49.28 94 GLU B O 1
ATOM 4390 N N . VAL B 1 95 ? -9.352 -2.275 12.516 1 56.53 95 VAL B N 1
ATOM 4391 C CA . VAL B 1 95 ? -8.312 -3.217 12.117 1 56.53 95 VAL B CA 1
ATOM 4392 C C . VAL B 1 95 ? -8.414 -4.488 12.953 1 56.53 95 VAL B C 1
ATOM 4394 O O . VAL B 1 95 ? -8.227 -5.594 12.445 1 56.53 95 VAL B O 1
ATOM 4397 N N . SER B 1 96 ? -9.234 -4.324 13.977 1 66.75 96 SER B N 1
ATOM 4398 C CA . SER B 1 96 ? -9.18 -5.496 14.844 1 66.75 96 SER B CA 1
ATOM 4399 C C . SER B 1 96 ? -10.344 -6.441 14.578 1 66.75 96 SER B C 1
ATOM 4401 O O . SER B 1 96 ? -10.156 -7.66 14.516 1 66.75 96 SER B O 1
ATOM 4403 N N . PRO B 1 97 ? -11.445 -5.848 14.117 1 82.19 97 PRO B N 1
ATOM 4404 C CA . PRO B 1 97 ? -12.539 -6.801 13.891 1 82.19 97 PRO B CA 1
ATOM 4405 C C . PRO B 1 97 ? -12.352 -7.625 12.617 1 82.19 97 PRO B C 1
ATOM 4407 O O . PRO B 1 97 ? -12.727 -8.797 12.578 1 82.19 97 PRO B O 1
ATOM 4410 N N . LEU B 1 98 ? -11.758 -6.977 11.672 1 88.38 98 LEU B N 1
ATOM 4411 C CA . LEU B 1 98 ? -11.508 -7.723 10.445 1 88.38 98 LEU B CA 1
ATOM 4412 C C . LEU B 1 98 ? -10.469 -8.812 10.672 1 88.38 98 LEU B C 1
ATOM 4414 O O . LEU B 1 98 ? -10.602 -9.922 10.148 1 88.38 98 LEU B O 1
ATOM 4418 N N . ARG B 1 99 ? -9.453 -8.492 11.477 1 90.31 99 ARG B N 1
ATOM 4419 C CA . ARG B 1 99 ? -8.43 -9.484 11.805 1 90.31 99 ARG B CA 1
ATOM 4420 C C . ARG B 1 99 ? -9.047 -10.703 12.484 1 90.31 99 ARG B C 1
ATOM 4422 O O . ARG B 1 99 ? -8.711 -11.836 12.148 1 90.31 99 ARG B O 1
ATOM 4429 N N . ALA B 1 100 ? -9.93 -10.383 13.391 1 91.12 100 ALA B N 1
ATOM 4430 C CA . ALA B 1 100 ? -10.594 -11.453 14.125 1 91.12 100 ALA B CA 1
ATOM 4431 C C . ALA B 1 100 ? -11.469 -12.297 13.195 1 91.12 100 ALA B C 1
ATOM 4433 O O . ALA B 1 100 ? -11.5 -13.523 1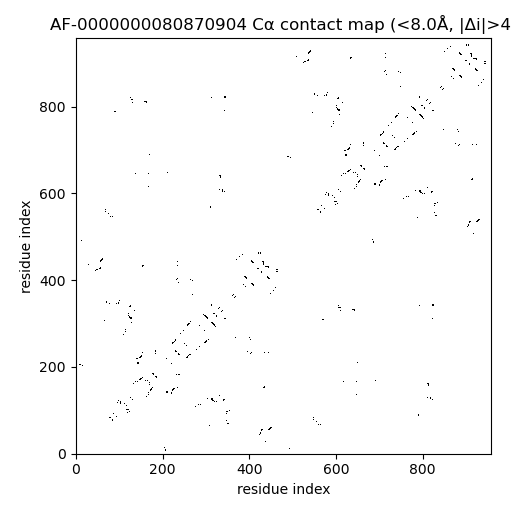3.305 1 91.12 100 ALA B O 1
ATOM 4434 N N . ALA B 1 101 ? -12.172 -11.633 12.32 1 92.88 101 ALA B N 1
ATOM 4435 C CA . ALA B 1 101 ? -13.031 -12.344 11.375 1 92.88 101 ALA B CA 1
ATOM 4436 C C . ALA B 1 101 ? -12.219 -13.242 10.453 1 92.88 101 ALA B C 1
ATOM 4438 O O . ALA B 1 101 ? -12.594 -14.383 10.195 1 92.88 101 ALA B O 1
ATOM 4439 N N . ILE B 1 102 ? -11.102 -12.758 9.977 1 93.38 102 ILE B N 1
ATOM 4440 C CA . ILE B 1 102 ? -10.219 -13.523 9.102 1 93.38 102 ILE B CA 1
ATOM 4441 C C . ILE B 1 102 ? -9.648 -14.711 9.867 1 93.38 102 ILE B C 1
ATOM 4443 O O . ILE B 1 102 ? -9.633 -15.844 9.367 1 93.38 102 ILE B O 1
ATOM 4447 N N . ALA B 1 103 ? -9.18 -14.406 11.078 1 93.62 103 ALA B N 1
ATOM 4448 C CA . ALA B 1 103 ? -8.617 -15.461 11.922 1 93.62 103 ALA B CA 1
ATOM 4449 C C . ALA B 1 103 ? -9.625 -16.594 12.125 1 93.62 103 ALA B C 1
ATOM 4451 O O . ALA B 1 103 ? -9.281 -17.766 12 1 93.62 103 ALA B O 1
ATOM 4452 N N . SER B 1 104 ? -10.812 -16.219 12.445 1 92.69 104 SER B N 1
ATOM 4453 C CA . SER B 1 104 ? -11.867 -17.203 12.672 1 92.69 104 SER B CA 1
ATOM 4454 C C . SER B 1 104 ? -12.141 -18.016 11.414 1 92.69 104 SER B C 1
ATOM 4456 O O . SER B 1 104 ? -12.266 -19.25 11.484 1 92.69 104 SER B O 1
ATOM 4458 N N . TRP B 1 105 ? -12.203 -17.359 10.344 1 92.62 105 TRP B N 1
ATOM 4459 C CA . TRP B 1 105 ? -12.469 -18.031 9.078 1 92.62 105 TRP B CA 1
ATOM 4460 C C . TRP B 1 105 ? -11.344 -19 8.727 1 92.62 105 TRP B C 1
ATOM 4462 O O . TRP B 1 105 ? -11.602 -20.125 8.305 1 92.62 105 TRP B O 1
ATOM 4472 N N . LEU B 1 106 ? -10.133 -18.578 8.859 1 92.69 106 LEU B N 1
ATOM 4473 C CA . LEU B 1 106 ? -8.977 -19.406 8.555 1 92.69 106 LEU B CA 1
ATOM 4474 C C . LEU B 1 106 ? -8.906 -20.609 9.5 1 92.69 106 LEU B C 1
ATOM 4476 O O . LEU B 1 106 ? -8.523 -21.703 9.086 1 92.69 106 LEU B O 1
ATOM 4480 N N . CYS B 1 107 ? -9.211 -20.359 10.719 1 91.06 107 CYS B N 1
ATOM 4481 C CA . CYS B 1 107 ? -9.234 -21.438 11.695 1 91.06 107 CYS B CA 1
ATOM 4482 C C . CYS B 1 107 ? -10.227 -22.531 11.289 1 91.06 107 CYS B C 1
ATOM 4484 O O . CYS B 1 107 ? -9.922 -23.719 11.359 1 91.06 107 CYS B O 1
ATOM 4486 N N . ASP B 1 108 ? -11.359 -22.125 10.875 1 88.5 108 ASP B N 1
ATOM 4487 C CA . ASP B 1 108 ? -12.406 -23.062 10.469 1 88.5 108 ASP B CA 1
ATOM 4488 C C . ASP B 1 108 ? -11.984 -23.828 9.211 1 88.5 108 ASP B C 1
ATOM 4490 O O . ASP B 1 108 ? -12.273 -25.016 9.086 1 88.5 108 ASP B O 1
ATOM 4494 N N . TYR B 1 109 ? -11.305 -23.156 8.32 1 89.25 109 TYR B N 1
ATOM 4495 C CA . TYR B 1 109 ? -10.945 -23.781 7.047 1 89.25 109 TYR B CA 1
ATOM 4496 C C . TYR B 1 109 ? -9.789 -24.75 7.215 1 89.25 109 TYR B C 1
ATOM 4498 O O . TYR B 1 109 ? -9.812 -25.859 6.656 1 89.25 109 TYR B O 1
ATOM 4506 N N . TYR B 1 110 ? -8.664 -24.281 7.812 1 88.5 110 TYR B N 1
ATOM 4507 C CA . TYR B 1 110 ? -7.465 -25.109 7.934 1 88.5 110 TYR B CA 1
ATOM 4508 C C . TYR B 1 110 ? -7.547 -26.016 9.156 1 88.5 110 TYR B C 1
ATOM 4510 O O . TYR B 1 110 ? -6.613 -26.781 9.438 1 88.5 110 TYR B O 1
ATOM 4518 N N . ALA B 1 111 ? -8.516 -26.625 9.312 1 76.31 111 ALA B N 1
ATOM 4519 C CA . ALA B 1 111 ? -8.68 -27.547 10.438 1 76.31 111 ALA B CA 1
ATOM 4520 C C . ALA B 1 111 ? -7.418 -27.609 11.289 1 76.31 111 ALA B C 1
ATOM 4522 O O . ALA B 1 111 ? -6.305 -27.469 10.781 1 76.31 111 ALA B O 1
ATOM 4523 N N . SER B 1 112 ? -7.34 -27.375 12.375 1 65.06 112 SER B N 1
ATOM 4524 C CA . SER B 1 112 ? -6.238 -26.844 13.18 1 65.06 112 SER B CA 1
ATOM 4525 C C . SER B 1 112 ? -5.07 -27.828 13.219 1 65.06 112 SER B C 1
ATOM 4527 O O . SER B 1 112 ? -5.066 -28.766 14.016 1 65.06 112 SER B O 1
ATOM 4529 N N . TYR B 1 113 ? -4.52 -28.188 12.227 1 70.5 113 TYR B N 1
ATOM 4530 C CA . TYR B 1 113 ? -3.205 -28.797 12.375 1 70.5 113 TYR B CA 1
ATOM 4531 C C . TYR B 1 113 ? -2.32 -27.969 13.305 1 70.5 113 TYR B C 1
ATOM 4533 O O . TYR B 1 113 ? -1.787 -28.5 14.289 1 70.5 113 TYR B O 1
ATOM 4541 N N . GLY B 1 114 ? -2.158 -26.703 13.109 1 64.31 114 GLY B N 1
ATOM 4542 C CA . GLY B 1 114 ? -1.255 -25.844 13.859 1 64.31 114 GLY B CA 1
ATOM 4543 C C . GLY B 1 114 ? -1.919 -25.172 15.047 1 64.31 114 GLY B C 1
ATOM 4544 O O . GLY B 1 114 ? -1.301 -24.344 15.727 1 64.31 114 GLY B O 1
ATOM 4545 N N . GLY B 1 115 ? -3.096 -25.609 15.336 1 74.44 115 GLY B N 1
ATOM 4546 C CA . GLY B 1 115 ? -3.809 -24.969 16.438 1 74.44 115 GLY B CA 1
ATOM 4547 C C . GLY B 1 115 ? -4.668 -23.812 15.984 1 74.44 115 GLY B C 1
ATOM 4548 O O . GLY B 1 115 ? -4.816 -23.562 14.781 1 74.44 115 GLY B O 1
ATOM 4549 N N . MET B 1 116 ? -5.164 -23.172 16.938 1 82.25 116 MET B N 1
ATOM 4550 C CA . MET B 1 116 ? -6.082 -22.062 16.688 1 82.25 116 MET B CA 1
ATOM 4551 C C . MET B 1 116 ? -5.344 -20.859 16.109 1 82.25 116 MET B C 1
ATOM 4553 O O . MET B 1 116 ? -4.223 -20.547 16.531 1 82.25 116 MET B O 1
ATOM 4557 N N . VAL B 1 117 ? -5.922 -20.328 15.086 1 84.31 117 VAL B N 1
ATOM 4558 C CA . VAL B 1 117 ? -5.402 -19.078 14.531 1 84.31 117 VAL B CA 1
ATOM 4559 C C . VAL B 1 117 ? -5.996 -17.891 15.281 1 84.31 117 VAL B C 1
ATOM 4561 O O . VAL B 1 117 ? -7.207 -17.656 15.25 1 84.31 117 VAL B O 1
ATOM 4564 N N . ASP B 1 118 ? -5.172 -17.203 16.016 1 87.62 118 ASP B N 1
ATOM 4565 C CA . ASP B 1 118 ? -5.645 -16.031 16.734 1 87.62 118 ASP B CA 1
ATOM 4566 C C . ASP B 1 118 ? -5.387 -14.758 15.922 1 87.62 118 ASP B C 1
ATOM 4568 O O . ASP B 1 118 ? -4.543 -14.75 15.023 1 87.62 118 ASP B O 1
ATOM 4572 N N . GLU B 1 119 ? -6.184 -13.711 16.25 1 90.56 119 GLU B N 1
ATOM 4573 C CA . GLU B 1 119 ? -6.133 -12.461 15.492 1 90.56 119 GLU B CA 1
ATOM 4574 C C . GLU B 1 119 ? -4.746 -11.828 15.555 1 90.56 119 GLU B C 1
ATOM 4576 O O . GLU B 1 119 ? -4.355 -11.086 14.656 1 90.56 119 GLU B O 1
ATOM 4581 N N . THR B 1 120 ? -3.92 -12.117 16.578 1 90.62 120 THR B N 1
ATOM 4582 C CA . THR B 1 120 ? -2.59 -11.539 16.734 1 90.62 120 THR B CA 1
ATOM 4583 C C . THR B 1 120 ? -1.62 -12.117 15.711 1 90.62 120 THR B C 1
ATOM 4585 O O . THR B 1 120 ? -0.525 -11.586 15.508 1 90.62 120 THR B O 1
ATOM 4588 N N . ARG B 1 121 ? -2.047 -13.18 15.016 1 92.56 121 ARG B N 1
ATOM 4589 C CA . ARG B 1 121 ? -1.222 -13.797 13.984 1 92.56 121 ARG B CA 1
ATOM 4590 C C . ARG B 1 121 ? -1.574 -13.258 12.602 1 92.56 121 ARG B C 1
ATOM 4592 O O . ARG B 1 121 ? -1.015 -13.695 11.594 1 92.56 121 ARG B O 1
ATOM 4599 N N . ILE B 1 122 ? -2.551 -12.297 12.617 1 93.25 122 ILE B N 1
ATOM 4600 C CA . ILE B 1 122 ? -3.078 -11.82 11.344 1 93.25 122 ILE B CA 1
ATOM 4601 C C . ILE B 1 122 ? -2.775 -10.336 11.172 1 93.25 122 ILE B C 1
ATOM 4603 O O . ILE B 1 122 ? -2.975 -9.547 12.102 1 93.25 122 ILE B O 1
ATOM 4607 N N . ALA B 1 123 ? -2.244 -9.984 10.07 1 91.06 123 ALA B N 1
ATOM 4608 C CA . ALA B 1 123 ? -2.223 -8.594 9.625 1 91.06 123 ALA B CA 1
ATOM 4609 C C . ALA B 1 123 ? -2.986 -8.422 8.312 1 91.06 123 ALA B C 1
ATOM 4611 O O . ALA B 1 123 ? -2.867 -9.258 7.406 1 91.06 123 ALA B O 1
ATOM 4612 N N . VAL B 1 124 ? -3.82 -7.453 8.234 1 89.25 124 VAL B N 1
ATOM 4613 C CA . VAL B 1 124 ? -4.586 -7.18 7.023 1 89.25 124 VAL B CA 1
ATOM 4614 C C . VAL B 1 124 ? -3.703 -6.469 6 1 89.25 124 VAL B C 1
ATOM 4616 O O . VAL B 1 124 ? -2.902 -5.602 6.359 1 89.25 124 VAL B O 1
ATOM 4619 N N . THR B 1 125 ? -3.799 -6.84 4.766 1 88.12 125 THR B N 1
ATOM 4620 C CA . THR B 1 125 ? -3.043 -6.23 3.676 1 88.12 125 THR B CA 1
ATOM 4621 C C . THR B 1 125 ? -3.98 -5.707 2.592 1 88.12 125 THR B C 1
ATOM 4623 O O . THR B 1 125 ? -5.195 -5.883 2.68 1 88.12 125 THR B O 1
ATOM 4626 N N . ALA B 1 126 ? -3.379 -5.102 1.562 1 82.81 126 ALA B N 1
ATOM 4627 C CA . ALA B 1 126 ? -4.16 -4.527 0.47 1 82.81 126 ALA B CA 1
ATOM 4628 C C . ALA B 1 126 ? -4.508 -5.586 -0.573 1 82.81 126 ALA B C 1
ATOM 4630 O O . ALA B 1 126 ? -4.941 -5.258 -1.679 1 82.81 126 ALA B O 1
ATOM 4631 N N . GLY B 1 127 ? -4.328 -6.828 -0.246 1 83.38 127 GLY B N 1
ATOM 4632 C CA . GLY B 1 127 ? -4.902 -7.922 -1.017 1 83.38 127 GLY B CA 1
ATOM 4633 C C . GLY B 1 127 ? -3.969 -8.453 -2.088 1 83.38 127 GLY B C 1
ATOM 4634 O O . GLY B 1 127 ? -4.137 -9.57 -2.568 1 83.38 127 GLY B O 1
ATOM 4635 N N . GLU B 1 128 ? -3.043 -7.711 -2.582 1 78.69 128 GLU B N 1
ATOM 4636 C CA . GLU B 1 128 ? -2.086 -8.195 -3.574 1 78.69 128 GLU B CA 1
ATOM 4637 C C . GLU B 1 128 ? -0.792 -8.656 -2.914 1 78.69 128 GLU B C 1
ATOM 4639 O O . GLU B 1 128 ? -0.26 -7.977 -2.033 1 78.69 128 GLU B O 1
ATOM 4644 N N . VAL B 1 129 ? -0.323 -9.781 -3.34 1 87.06 129 VAL B N 1
ATOM 4645 C CA . VAL B 1 129 ? 0.868 -10.359 -2.727 1 87.06 129 VAL B CA 1
ATOM 4646 C C . VAL B 1 129 ? 2.064 -9.438 -2.949 1 87.06 129 VAL B C 1
ATOM 4648 O O . VAL B 1 129 ? 2.982 -9.391 -2.127 1 87.06 129 VAL B O 1
ATOM 4651 N N . GLU B 1 130 ? 2.023 -8.68 -4.008 1 85.62 130 GLU B N 1
ATOM 4652 C CA . GLU B 1 130 ? 3.107 -7.746 -4.312 1 85.62 130 GLU B CA 1
ATOM 4653 C C . GLU B 1 130 ? 3.318 -6.754 -3.174 1 85.62 130 GLU B C 1
ATOM 4655 O O . GLU B 1 130 ? 4.449 -6.527 -2.74 1 85.62 130 GLU B O 1
ATOM 4660 N N . GLY B 1 131 ? 2.207 -6.23 -2.752 1 84.44 131 GLY B N 1
ATOM 4661 C CA . GLY B 1 131 ? 2.293 -5.277 -1.656 1 84.44 131 GLY B CA 1
ATOM 4662 C C . GLY B 1 131 ? 2.785 -5.898 -0.363 1 84.44 131 GLY B C 1
ATOM 4663 O O . GLY B 1 131 ? 3.57 -5.289 0.365 1 84.44 131 GLY B O 1
ATOM 4664 N N . ALA B 1 132 ? 2.322 -7.023 -0.032 1 88.81 132 ALA B N 1
ATOM 4665 C CA . ALA B 1 132 ? 2.754 -7.723 1.175 1 88.81 132 ALA B CA 1
ATOM 4666 C C . ALA B 1 132 ? 4.242 -8.055 1.115 1 88.81 132 ALA B C 1
ATOM 4668 O O . ALA B 1 132 ? 4.969 -7.855 2.09 1 88.81 132 ALA B O 1
ATOM 4669 N N . LEU B 1 133 ? 4.645 -8.555 -0.029 1 91.81 133 LEU B N 1
ATOM 4670 C CA . LEU B 1 133 ? 6.055 -8.906 -0.187 1 91.81 133 LEU B CA 1
ATOM 4671 C C . LEU B 1 133 ? 6.938 -7.664 -0.099 1 91.81 133 LEU B C 1
ATOM 4673 O O . LEU B 1 133 ? 7.996 -7.695 0.528 1 91.81 133 LEU B O 1
ATOM 4677 N N . ALA B 1 134 ? 6.531 -6.609 -0.732 1 89.75 134 ALA B N 1
ATOM 4678 C CA . ALA B 1 134 ? 7.285 -5.359 -0.658 1 89.75 134 ALA B CA 1
ATOM 4679 C C . ALA B 1 134 ? 7.469 -4.918 0.79 1 89.75 134 ALA B C 1
ATOM 4681 O O . ALA B 1 134 ? 8.57 -4.527 1.19 1 89.75 134 ALA B O 1
ATOM 4682 N N . ALA B 1 135 ? 6.395 -4.961 1.529 1 89.62 135 ALA B N 1
ATOM 4683 C CA . ALA B 1 135 ? 6.453 -4.559 2.932 1 89.62 135 ALA B CA 1
ATOM 4684 C C . ALA B 1 135 ? 7.367 -5.484 3.729 1 89.62 135 ALA B C 1
ATOM 4686 O O . ALA B 1 135 ? 8.125 -5.031 4.594 1 89.62 135 ALA B O 1
ATOM 4687 N N . ILE B 1 136 ? 7.285 -6.758 3.467 1 93.94 136 ILE B N 1
ATOM 4688 C CA . ILE B 1 136 ? 8.125 -7.734 4.148 1 93.94 136 ILE B CA 1
ATOM 4689 C C . ILE B 1 136 ? 9.594 -7.457 3.85 1 93.94 136 ILE B C 1
ATOM 4691 O O . ILE B 1 136 ? 10.43 -7.434 4.758 1 93.94 136 ILE B O 1
ATOM 4695 N N . LEU B 1 137 ? 9.891 -7.215 2.607 1 94.69 137 LEU B N 1
ATOM 4696 C CA . LEU B 1 137 ? 11.273 -6.953 2.234 1 94.69 137 LEU B CA 1
ATOM 4697 C C . LEU B 1 137 ? 11.766 -5.641 2.84 1 94.69 137 LEU B C 1
ATOM 4699 O O . LEU B 1 137 ? 12.922 -5.535 3.25 1 94.69 137 LEU B O 1
ATOM 4703 N N . ALA B 1 138 ? 10.906 -4.699 2.879 1 90.38 138 ALA B N 1
ATOM 4704 C CA . ALA B 1 138 ? 11.273 -3.4 3.439 1 90.38 138 ALA B CA 1
ATOM 4705 C C . ALA B 1 138 ? 11.656 -3.525 4.91 1 90.38 138 ALA B C 1
ATOM 4707 O O . ALA B 1 138 ? 12.562 -2.84 5.383 1 90.38 138 ALA B O 1
ATOM 4708 N N . ARG B 1 139 ? 11.008 -4.398 5.602 1 92 139 ARG B N 1
ATOM 4709 C CA . ARG B 1 139 ? 11.141 -4.453 7.055 1 92 139 ARG B CA 1
ATOM 4710 C C . ARG B 1 139 ? 12.156 -5.512 7.473 1 92 139 ARG B C 1
ATOM 4712 O O . ARG B 1 139 ? 12.852 -5.355 8.477 1 92 139 ARG B O 1
ATOM 4719 N N . PHE B 1 140 ? 12.32 -6.547 6.707 1 96.38 140 PHE B N 1
ATOM 4720 C CA . PHE B 1 140 ? 13 -7.723 7.238 1 96.38 140 PHE B CA 1
ATOM 4721 C C . PHE B 1 140 ? 14.219 -8.07 6.391 1 96.38 140 PHE B C 1
ATOM 4723 O O . PHE B 1 140 ? 14.758 -9.18 6.488 1 96.38 140 PHE B O 1
ATOM 4730 N N . THR B 1 141 ? 14.602 -7.195 5.508 1 96.5 141 THR B N 1
ATOM 4731 C CA . THR B 1 141 ? 15.812 -7.418 4.727 1 96.5 141 THR B CA 1
ATOM 4732 C C . THR B 1 141 ? 16.734 -6.203 4.805 1 96.5 141 THR B C 1
ATOM 4734 O O . THR B 1 141 ? 16.328 -5.129 5.25 1 96.5 141 THR B O 1
ATOM 4737 N N . ASP B 1 142 ? 17.891 -6.434 4.469 1 95.19 142 ASP B N 1
ATOM 4738 C CA . ASP B 1 142 ? 18.953 -5.434 4.426 1 95.19 142 ASP B CA 1
ATOM 4739 C C . ASP B 1 142 ? 19.781 -5.57 3.154 1 95.19 142 ASP B C 1
ATOM 4741 O O . ASP B 1 142 ? 20.141 -6.68 2.76 1 95.19 142 ASP B O 1
ATOM 4745 N N . PRO B 1 143 ? 20.078 -4.488 2.488 1 91.38 143 PRO B N 1
ATOM 4746 C CA . PRO B 1 143 ? 20.766 -4.547 1.2 1 91.38 143 PRO B CA 1
ATOM 4747 C C . PRO B 1 143 ? 22.109 -5.266 1.285 1 91.38 143 PRO B C 1
ATOM 4749 O O . PRO B 1 143 ? 22.578 -5.828 0.292 1 91.38 143 PRO B O 1
ATOM 4752 N N . VAL B 1 144 ? 22.734 -5.273 2.412 1 90.12 144 VAL B N 1
ATOM 4753 C CA . VAL B 1 144 ? 24.062 -5.859 2.543 1 90.12 144 VAL B CA 1
ATOM 4754 C C . VAL B 1 144 ? 23.969 -7.246 3.168 1 90.12 144 VAL B C 1
ATOM 4756 O O . VAL B 1 144 ? 24.578 -8.203 2.688 1 90.12 144 VAL B O 1
ATOM 4759 N N . TYR B 1 145 ? 23.156 -7.395 4.152 1 92.88 145 TYR B N 1
ATOM 4760 C CA . TYR B 1 145 ? 23.094 -8.617 4.938 1 92.88 145 TYR B CA 1
ATOM 4761 C C . TYR B 1 145 ? 22.297 -9.695 4.207 1 92.88 145 TYR B C 1
ATOM 4763 O O . TYR B 1 145 ? 22.688 -10.875 4.219 1 92.88 145 TYR B O 1
ATOM 4771 N N . THR B 1 146 ? 21.141 -9.312 3.641 1 95.75 146 THR B N 1
ATOM 4772 C CA . THR B 1 146 ? 20.312 -10.273 2.938 1 95.75 146 THR B CA 1
ATOM 4773 C C . THR B 1 146 ? 20.953 -10.695 1.62 1 95.75 146 THR B C 1
ATOM 4775 O O . THR B 1 146 ? 21.328 -9.844 0.811 1 95.75 146 THR B O 1
ATOM 4778 N N . ARG B 1 147 ? 21 -11.969 1.41 1 94.06 147 ARG B N 1
ATOM 4779 C CA . ARG B 1 147 ? 21.859 -12.516 0.368 1 94.06 147 ARG B CA 1
ATOM 4780 C C . ARG B 1 147 ? 21.078 -12.719 -0.931 1 94.06 147 ARG B C 1
ATOM 4782 O O . ARG B 1 147 ? 21.562 -12.352 -2.008 1 94.06 147 ARG B O 1
ATOM 4789 N N . THR B 1 148 ? 19.953 -13.367 -0.781 1 95.81 148 THR B N 1
ATOM 4790 C CA . THR B 1 148 ? 19.266 -13.805 -1.988 1 95.81 148 THR B CA 1
ATOM 4791 C C . THR B 1 148 ? 17.75 -13.82 -1.77 1 95.81 148 THR B C 1
ATOM 4793 O O . THR B 1 148 ? 17.281 -14.055 -0.653 1 95.81 148 THR B O 1
ATOM 4796 N N . VAL B 1 149 ? 17.062 -13.469 -2.811 1 96.81 149 VAL B N 1
ATOM 4797 C CA . VAL B 1 149 ? 15.641 -13.758 -2.91 1 96.81 149 VAL B CA 1
ATOM 4798 C C . VAL B 1 149 ? 15.398 -14.859 -3.934 1 96.81 149 VAL B C 1
ATOM 4800 O O . VAL B 1 149 ? 15.688 -14.688 -5.121 1 96.81 149 VAL B O 1
ATOM 4803 N N . TRP B 1 150 ? 14.898 -15.992 -3.438 1 96.81 150 TRP B N 1
ATOM 4804 C CA . TRP B 1 150 ? 14.68 -17.172 -4.273 1 96.81 150 TRP B CA 1
ATOM 4805 C C . TRP B 1 150 ? 13.242 -17.219 -4.77 1 96.81 150 TRP B C 1
ATOM 4807 O O . TRP B 1 150 ? 12.312 -16.891 -4.035 1 96.81 150 TRP B O 1
ATOM 4817 N N . VAL B 1 151 ? 13.055 -17.688 -5.988 1 95.38 151 VAL B N 1
ATOM 4818 C CA . VAL B 1 151 ? 11.734 -17.969 -6.547 1 95.38 151 VAL B CA 1
ATOM 4819 C C . VAL B 1 151 ? 11.766 -19.281 -7.324 1 95.38 151 VAL B C 1
ATOM 4821 O O . VAL B 1 151 ? 12.766 -19.609 -7.965 1 95.38 151 VAL B O 1
ATOM 4824 N N . VAL B 1 152 ? 10.727 -20.016 -7.238 1 94.5 152 VAL B N 1
ATOM 4825 C CA . VAL B 1 152 ? 10.648 -21.297 -7.918 1 94.5 152 VAL B CA 1
ATOM 4826 C C . VAL B 1 152 ? 10.031 -21.109 -9.305 1 94.5 152 VAL B C 1
ATOM 4828 O O . VAL B 1 152 ? 8.914 -20.594 -9.43 1 94.5 152 VAL B O 1
ATOM 4831 N N . LEU B 1 153 ? 10.719 -21.562 -10.312 1 91.38 153 LEU B N 1
ATOM 4832 C CA . LEU B 1 153 ? 10.211 -21.5 -11.672 1 91.38 153 LEU B CA 1
ATOM 4833 C C . LEU B 1 153 ? 9.523 -22.812 -12.062 1 91.38 153 LEU B C 1
ATOM 4835 O O . LEU B 1 153 ? 9.859 -23.875 -11.531 1 91.38 153 LEU B O 1
ATOM 4839 N N . PRO B 1 154 ? 8.562 -22.812 -13.008 1 92 154 PRO B N 1
ATOM 4840 C CA . PRO B 1 154 ? 8.055 -21.641 -13.711 1 92 154 PRO B CA 1
ATOM 4841 C C . PRO B 1 154 ? 7.227 -20.719 -12.812 1 92 154 PRO B C 1
ATOM 4843 O O . PRO B 1 154 ? 6.508 -21.203 -11.938 1 92 154 PRO B O 1
ATOM 4846 N N . ALA B 1 155 ? 7.332 -19.406 -12.945 1 89.5 155 ALA B N 1
ATOM 4847 C CA . ALA B 1 155 ? 6.59 -18.391 -12.203 1 89.5 155 ALA B CA 1
ATOM 4848 C C . ALA B 1 155 ? 6.617 -17.047 -12.938 1 89.5 155 ALA B C 1
ATOM 4850 O O . ALA B 1 155 ? 7.426 -16.859 -13.852 1 89.5 155 ALA B O 1
ATOM 4851 N N . GLU B 1 156 ? 5.621 -16.266 -12.648 1 80.12 156 GLU B N 1
ATOM 4852 C CA . GLU B 1 156 ? 5.68 -14.891 -13.141 1 80.12 156 GLU B CA 1
ATOM 4853 C C . GLU B 1 156 ? 6.703 -14.062 -12.367 1 80.12 156 GLU B C 1
ATOM 4855 O O . GLU B 1 156 ? 6.5 -13.75 -11.188 1 80.12 156 GLU B O 1
ATOM 4860 N N . VAL B 1 157 ? 7.812 -13.719 -12.961 1 74.44 157 VAL B N 1
ATOM 4861 C CA . VAL B 1 157 ? 8.906 -13.109 -12.203 1 74.44 157 VAL B CA 1
ATOM 4862 C C . VAL B 1 157 ? 9.031 -11.633 -12.57 1 74.44 157 VAL B C 1
ATOM 4864 O O . VAL B 1 157 ? 9.781 -10.891 -11.93 1 74.44 157 VAL B O 1
ATOM 4867 N N . GLY B 1 158 ? 8.258 -11.148 -13.508 1 73.88 158 GLY B N 1
ATOM 4868 C CA . GLY B 1 158 ? 8.406 -9.766 -13.93 1 73.88 158 GLY B CA 1
ATOM 4869 C C . GLY B 1 158 ? 8.234 -8.773 -12.797 1 73.88 158 GLY B C 1
ATOM 4870 O O . GLY B 1 158 ? 9.07 -7.887 -12.609 1 73.88 158 GLY B O 1
ATOM 4871 N N . TRP B 1 159 ? 7.258 -9.016 -12.016 1 78.25 159 TRP B N 1
ATOM 4872 C CA . TRP B 1 159 ? 6.973 -8.078 -10.938 1 78.25 159 TRP B CA 1
ATOM 4873 C C . TRP B 1 159 ? 7.93 -8.281 -9.766 1 78.25 159 TRP B C 1
ATOM 4875 O O . TRP B 1 159 ? 8.195 -7.348 -9.008 1 78.25 159 TRP B O 1
ATOM 4885 N N . LEU B 1 160 ? 8.531 -9.43 -9.633 1 86.44 160 LEU B N 1
ATOM 4886 C CA . LEU B 1 160 ? 9.391 -9.75 -8.5 1 86.44 160 LEU B CA 1
ATOM 4887 C C . LEU B 1 160 ? 10.703 -8.969 -8.57 1 86.44 160 LEU B C 1
ATOM 4889 O O . LEU B 1 160 ? 11.227 -8.539 -7.547 1 86.44 160 LEU B O 1
ATOM 4893 N N . GLU B 1 161 ? 11.203 -8.828 -9.758 1 84.5 161 GLU B N 1
ATOM 4894 C CA . GLU B 1 161 ? 12.453 -8.094 -9.922 1 84.5 161 GLU B CA 1
ATOM 4895 C C . GLU B 1 161 ? 12.32 -6.656 -9.43 1 84.5 161 GLU B C 1
ATOM 4897 O O . GLU B 1 161 ? 13.219 -6.133 -8.766 1 84.5 161 GLU B O 1
ATOM 4902 N N . GLY B 1 162 ? 11.273 -6.086 -9.805 1 85.06 162 GLY B N 1
ATOM 4903 C CA . GLY B 1 162 ? 11.031 -4.719 -9.375 1 85.06 162 GLY B CA 1
ATOM 4904 C C . GLY B 1 162 ? 10.914 -4.582 -7.867 1 85.06 162 GLY B C 1
ATOM 4905 O O . GLY B 1 162 ? 11.523 -3.689 -7.27 1 85.06 162 GLY B O 1
ATOM 4906 N N . ILE B 1 163 ? 10.211 -5.426 -7.246 1 89.25 163 ILE B N 1
ATOM 4907 C CA . ILE B 1 163 ? 9.953 -5.371 -5.809 1 89.25 163 ILE B CA 1
ATOM 4908 C C . ILE B 1 163 ? 11.25 -5.645 -5.047 1 89.25 163 ILE B C 1
ATOM 4910 O O . ILE B 1 163 ? 11.547 -4.973 -4.055 1 89.25 163 ILE B O 1
ATOM 4914 N N . VAL B 1 164 ? 12.023 -6.566 -5.527 1 92.12 164 VAL B N 1
ATOM 4915 C CA . VAL B 1 164 ? 13.305 -6.902 -4.914 1 92.12 164 VAL B CA 1
ATOM 4916 C C . VAL B 1 164 ? 14.266 -5.727 -5.051 1 92.12 164 VAL B C 1
ATOM 4918 O O . VAL B 1 164 ? 14.945 -5.359 -4.094 1 92.12 164 VAL B O 1
ATOM 4921 N N . GLY B 1 165 ? 14.258 -5.137 -6.207 1 90.19 165 GLY B N 1
ATOM 4922 C CA . GLY B 1 165 ? 15.094 -3.969 -6.426 1 90.19 165 GLY B CA 1
ATOM 4923 C C . GLY B 1 165 ? 14.719 -2.793 -5.543 1 90.19 165 GLY B C 1
ATOM 4924 O O . GLY B 1 165 ? 15.594 -2.109 -5.008 1 90.19 165 GLY B O 1
ATOM 4925 N N . ASP B 1 166 ? 13.461 -2.525 -5.406 1 89.75 166 ASP B N 1
ATOM 4926 C CA . ASP B 1 166 ? 12.969 -1.416 -4.598 1 89.75 166 ASP B CA 1
ATOM 4927 C C . ASP B 1 166 ? 13.398 -1.562 -3.141 1 89.75 166 ASP B C 1
ATOM 4929 O O . ASP B 1 166 ? 13.5 -0.57 -2.416 1 89.75 166 ASP B O 1
ATOM 4933 N N . ALA B 1 167 ? 13.68 -2.779 -2.721 1 91.81 167 ALA B N 1
ATOM 4934 C CA . ALA B 1 167 ? 14.125 -3.053 -1.356 1 91.81 167 ALA B CA 1
ATOM 4935 C C . ALA B 1 167 ? 15.641 -2.963 -1.243 1 91.81 167 ALA B C 1
ATOM 4937 O O . ALA B 1 167 ? 16.203 -3.275 -0.195 1 91.81 167 ALA B O 1
ATOM 4938 N N . GLY B 1 168 ? 16.328 -2.604 -2.35 1 91.31 168 GLY B N 1
ATOM 4939 C CA . GLY B 1 168 ? 17.781 -2.508 -2.354 1 91.31 168 GLY B CA 1
ATOM 4940 C C . GLY B 1 168 ? 18.453 -3.832 -2.643 1 91.31 168 GLY B C 1
ATOM 4941 O O . GLY B 1 168 ? 19.656 -3.992 -2.373 1 91.31 168 GLY B O 1
ATOM 4942 N N . LEU B 1 169 ? 17.703 -4.777 -3.129 1 93.25 169 LEU B N 1
ATOM 4943 C CA . LEU B 1 169 ? 18.234 -6.113 -3.381 1 93.25 169 LEU B CA 1
ATOM 4944 C C . LEU B 1 169 ? 18.328 -6.391 -4.879 1 93.25 169 LEU B C 1
ATOM 4946 O O . LEU B 1 169 ? 18.141 -7.527 -5.316 1 93.25 169 LEU B O 1
ATOM 4950 N N . ASP B 1 170 ? 18.484 -5.34 -5.582 1 86.75 170 ASP B N 1
ATOM 4951 C CA . ASP B 1 170 ? 18.609 -5.48 -7.027 1 86.75 170 ASP B CA 1
ATOM 4952 C C . ASP B 1 170 ? 19.75 -6.445 -7.383 1 86.75 170 ASP B C 1
ATOM 4954 O O . ASP B 1 170 ? 20.828 -6.383 -6.801 1 86.75 170 ASP B O 1
ATOM 4958 N N . GLY B 1 171 ? 19.5 -7.367 -8.32 1 85.94 171 GLY B N 1
ATOM 4959 C CA . GLY B 1 171 ? 20.5 -8.328 -8.766 1 85.94 171 GLY B CA 1
ATOM 4960 C C . GLY B 1 171 ? 20.609 -9.531 -7.855 1 85.94 171 GLY B C 1
ATOM 4961 O O . GLY B 1 171 ? 21.406 -10.438 -8.109 1 85.94 171 GLY B O 1
ATOM 4962 N N . LYS B 1 172 ? 19.812 -9.617 -6.867 1 92.31 172 LYS B N 1
ATOM 4963 C CA . LYS B 1 172 ? 19.938 -10.703 -5.898 1 92.31 172 LYS B CA 1
ATOM 4964 C C . LYS B 1 172 ? 18.812 -11.719 -6.078 1 92.31 172 LYS B C 1
ATOM 4966 O O . LYS B 1 172 ? 18.656 -12.633 -5.262 1 92.31 172 LYS B O 1
ATOM 4971 N N . LEU B 1 173 ? 17.984 -11.555 -7.055 1 92.69 173 LEU B N 1
ATOM 4972 C CA . LEU B 1 173 ? 16.953 -12.531 -7.371 1 92.69 173 LEU B CA 1
ATOM 4973 C C . LEU B 1 173 ? 17.547 -13.766 -8.031 1 92.69 173 LEU B C 1
ATOM 4975 O O . LEU B 1 173 ? 18.359 -13.656 -8.953 1 92.69 173 LEU B O 1
ATOM 4979 N N . ARG B 1 174 ? 17.297 -14.938 -7.465 1 93.5 174 ARG B N 1
ATOM 4980 C CA . ARG B 1 174 ? 17.734 -16.219 -8.008 1 93.5 174 ARG B CA 1
ATOM 4981 C C . ARG B 1 174 ? 16.547 -17.172 -8.188 1 93.5 174 ARG B C 1
ATOM 4983 O O . ARG B 1 174 ? 15.547 -17.062 -7.477 1 93.5 174 ARG B O 1
ATOM 4990 N N . THR B 1 175 ? 16.734 -18.094 -9.109 1 93.06 175 THR B N 1
ATOM 4991 C CA . THR B 1 175 ? 15.617 -18.984 -9.438 1 93.06 175 THR B CA 1
ATOM 4992 C C . THR B 1 175 ? 15.953 -20.422 -9.07 1 93.06 175 THR B C 1
ATOM 4994 O O . THR B 1 175 ? 17.125 -20.812 -9.031 1 93.06 175 THR B O 1
ATOM 4997 N N . LEU B 1 176 ? 14.938 -21.172 -8.727 1 93.5 176 LEU B N 1
ATOM 4998 C CA . LEU B 1 176 ? 14.977 -22.609 -8.453 1 93.5 176 LEU B CA 1
ATOM 4999 C C . LEU B 1 176 ? 14 -23.359 -9.359 1 93.5 176 LEU B C 1
ATOM 5001 O O . LEU B 1 176 ? 12.922 -22.859 -9.672 1 93.5 176 LEU B O 1
ATOM 5005 N N . PRO B 1 177 ? 14.398 -24.516 -9.727 1 91.56 177 PRO B N 1
ATOM 5006 C CA . PRO B 1 177 ? 13.469 -25.312 -10.523 1 91.56 177 PRO B CA 1
ATOM 5007 C C . PRO B 1 177 ? 12.438 -26.047 -9.672 1 91.56 177 PRO B C 1
ATOM 5009 O O . PRO B 1 177 ? 12.688 -26.312 -8.492 1 91.56 177 PRO B O 1
ATOM 5012 N N . GLU B 1 178 ? 11.312 -26.281 -10.297 1 88.88 178 GLU B N 1
ATOM 5013 C CA . GLU B 1 178 ? 10.383 -27.234 -9.695 1 88.88 178 GLU B CA 1
ATOM 5014 C C . GLU B 1 178 ? 10.945 -28.641 -9.734 1 88.88 178 GLU B C 1
ATOM 5016 O O . GLU B 1 178 ? 11.789 -28.969 -10.57 1 88.88 178 GLU B O 1
ATOM 5021 N N . GLY B 1 179 ? 10.445 -29.438 -8.805 1 80.25 179 GLY B N 1
ATOM 5022 C CA . GLY B 1 179 ? 10.883 -30.812 -8.773 1 80.25 179 GLY B CA 1
ATOM 5023 C C . GLY B 1 179 ? 10.297 -31.656 -9.891 1 80.25 179 GLY B C 1
ATOM 5024 O O . GLY B 1 179 ? 9.195 -31.375 -10.367 1 80.25 179 GLY B O 1
ATOM 5025 N N . SER B 1 180 ? 11.164 -32.531 -10.336 1 68.44 180 SER B N 1
ATOM 5026 C CA . SER B 1 180 ? 10.703 -33.438 -11.383 1 68.44 180 SER B CA 1
ATOM 5027 C C . SER B 1 180 ? 9.648 -34.406 -10.859 1 68.44 180 SER B C 1
ATOM 5029 O O . SER B 1 180 ? 8.914 -35.031 -11.641 1 68.44 180 SER B O 1
ATOM 5031 N N . ASN B 1 181 ? 9.609 -34.438 -9.578 1 62.94 181 ASN B N 1
ATOM 5032 C CA . ASN B 1 181 ? 8.703 -35.406 -8.977 1 62.94 181 ASN B CA 1
ATOM 5033 C C . ASN B 1 181 ? 7.328 -34.781 -8.703 1 62.94 181 ASN B C 1
ATOM 5035 O O . ASN B 1 181 ? 6.516 -35.375 -7.992 1 62.94 181 ASN B O 1
ATOM 5039 N N . GLY B 1 182 ? 7.152 -33.688 -9.258 1 66.69 182 GLY B N 1
ATOM 5040 C CA . GLY B 1 182 ? 5.867 -33.062 -9.039 1 66.69 182 GLY B CA 1
ATOM 5041 C C . GLY B 1 182 ? 5.781 -32.344 -7.707 1 66.69 182 GLY B C 1
ATOM 5042 O O . GLY B 1 182 ? 4.711 -31.859 -7.32 1 66.69 182 GLY B O 1
ATOM 5043 N N . GLU B 1 183 ? 6.836 -32.281 -7.004 1 72.88 183 GLU B N 1
ATOM 5044 C CA . GLU B 1 183 ? 6.793 -31.75 -5.641 1 72.88 183 GLU B CA 1
ATOM 5045 C C . GLU B 1 183 ? 6.902 -30.234 -5.629 1 72.88 183 GLU B C 1
ATOM 5047 O O . GLU B 1 183 ? 7.016 -29.609 -4.562 1 72.88 183 GLU B O 1
ATOM 5052 N N . GLY B 1 184 ? 6.734 -29.547 -6.609 1 83.62 184 GLY B N 1
ATOM 5053 C CA . GLY B 1 184 ? 6.629 -28.094 -6.664 1 83.62 184 GLY B CA 1
ATOM 5054 C C . GLY B 1 184 ? 7.953 -27.391 -6.445 1 83.62 184 GLY B C 1
ATOM 5055 O O . GLY B 1 184 ? 8.062 -26.188 -6.676 1 83.62 184 GLY B O 1
ATOM 5056 N N . ILE B 1 185 ? 8.961 -28.047 -5.84 1 91.81 185 ILE B N 1
ATOM 5057 C CA . ILE B 1 185 ? 10.297 -27.484 -5.648 1 91.81 185 ILE B CA 1
ATOM 5058 C C . ILE B 1 185 ? 11.336 -28.594 -5.684 1 91.81 185 ILE B C 1
ATOM 5060 O O . ILE B 1 185 ? 11.117 -29.672 -5.141 1 91.81 185 ILE B O 1
ATOM 5064 N N . ASP B 1 186 ? 12.453 -28.359 -6.316 1 93.19 186 ASP B N 1
ATOM 5065 C CA . ASP B 1 186 ? 13.57 -29.297 -6.289 1 93.19 186 ASP B CA 1
ATOM 5066 C C . ASP B 1 186 ? 14.391 -29.141 -5.012 1 93.19 186 ASP B C 1
ATOM 5068 O O . ASP B 1 186 ? 15.297 -28.297 -4.953 1 93.19 186 ASP B O 1
ATOM 5072 N N . MET B 1 187 ? 14.203 -30 -4.098 1 92.81 187 MET B N 1
ATOM 5073 C CA . MET B 1 187 ? 14.781 -29.891 -2.764 1 92.81 187 MET B CA 1
ATOM 5074 C C . MET B 1 187 ? 16.297 -30.094 -2.807 1 92.81 187 MET B C 1
ATOM 5076 O O . MET B 1 187 ? 17.031 -29.422 -2.086 1 92.81 187 MET B O 1
ATOM 5080 N N . GLU B 1 188 ? 16.75 -30.953 -3.578 1 92.69 188 GLU B N 1
ATOM 5081 C CA . GLU B 1 188 ? 18.172 -31.266 -3.658 1 92.69 188 GLU B CA 1
ATOM 5082 C C . GLU B 1 188 ? 18.969 -30.078 -4.199 1 92.69 188 GLU B C 1
ATOM 5084 O O . GLU B 1 188 ? 19.969 -29.672 -3.617 1 92.69 188 GLU B O 1
ATOM 5089 N N . ILE B 1 189 ? 18.469 -29.547 -5.258 1 94.12 189 ILE B N 1
ATOM 5090 C CA . ILE B 1 189 ? 19.141 -28.391 -5.852 1 94.12 189 ILE B CA 1
ATOM 5091 C C . ILE B 1 189 ? 19.125 -27.219 -4.871 1 94.12 189 ILE B C 1
ATOM 5093 O O . ILE B 1 189 ? 20.125 -26.516 -4.73 1 94.12 189 ILE B O 1
ATOM 5097 N N . PHE B 1 190 ? 18.047 -27.031 -4.238 1 95.94 190 PHE B N 1
ATOM 5098 C CA . PHE B 1 190 ? 17.922 -25.922 -3.303 1 95.94 190 PHE B CA 1
ATOM 5099 C C . PHE B 1 190 ? 18.891 -26.062 -2.145 1 95.94 190 PHE B C 1
ATOM 5101 O O . PHE B 1 190 ? 19.578 -25.109 -1.776 1 95.94 190 PHE B O 1
ATOM 5108 N N . GLU B 1 191 ? 18.969 -27.219 -1.554 1 95.75 191 GLU B N 1
ATOM 5109 C CA . GLU B 1 191 ? 19.891 -27.484 -0.448 1 95.75 191 GLU B CA 1
ATOM 5110 C C . GLU B 1 191 ? 21.344 -27.219 -0.86 1 95.75 191 GLU B C 1
ATOM 5112 O O . GLU B 1 191 ? 22.109 -26.656 -0.094 1 95.75 191 GLU B O 1
ATOM 5117 N N . ASP B 1 192 ? 21.672 -27.656 -2.016 1 96 192 ASP B N 1
ATOM 5118 C CA . ASP B 1 192 ? 23.016 -27.422 -2.535 1 96 192 ASP B CA 1
ATOM 5119 C C . ASP B 1 192 ? 23.297 -25.922 -2.654 1 96 192 ASP B C 1
ATOM 5121 O O . ASP B 1 192 ? 24.375 -25.469 -2.27 1 96 192 ASP B O 1
ATOM 5125 N N . ARG B 1 193 ? 22.359 -25.219 -3.141 1 95.44 193 ARG B N 1
ATOM 5126 C CA . ARG B 1 193 ? 22.547 -23.781 -3.324 1 95.44 193 ARG B CA 1
ATOM 5127 C C . ARG B 1 193 ? 22.672 -23.078 -1.982 1 95.44 193 ARG B C 1
ATOM 5129 O O . ARG B 1 193 ? 23.422 -22.109 -1.863 1 95.44 193 ARG B O 1
ATOM 5136 N N . LEU B 1 194 ? 21.906 -23.469 -1.052 1 96.06 194 LEU B N 1
ATOM 5137 C CA . LEU B 1 194 ? 21.984 -22.891 0.285 1 96.06 194 LEU B CA 1
ATOM 5138 C C . LEU B 1 194 ? 23.359 -23.125 0.895 1 96.06 194 LEU B C 1
ATOM 5140 O O . LEU B 1 194 ? 23.938 -22.234 1.514 1 96.06 194 LEU B O 1
ATOM 5144 N N . ARG B 1 195 ? 23.875 -24.328 0.719 1 94.25 195 ARG B N 1
ATOM 5145 C CA . ARG B 1 195 ? 25.219 -24.656 1.217 1 94.25 195 ARG B CA 1
ATOM 5146 C C . ARG B 1 195 ? 26.281 -23.781 0.558 1 94.25 195 ARG B C 1
ATOM 5148 O O . ARG B 1 195 ? 27.172 -23.266 1.233 1 94.25 195 ARG B O 1
ATOM 5155 N N . ASP B 1 196 ? 26.109 -23.641 -0.686 1 92.5 196 ASP B N 1
ATOM 5156 C CA . ASP B 1 196 ? 27.062 -22.812 -1.43 1 92.5 196 ASP B CA 1
ATOM 5157 C C . ASP B 1 196 ? 27.031 -21.359 -0.927 1 92.5 196 ASP B C 1
ATOM 5159 O O . ASP B 1 196 ? 28.078 -20.734 -0.775 1 92.5 196 ASP B O 1
ATOM 5163 N N . GLU B 1 197 ? 25.828 -20.891 -0.731 1 90.38 197 GLU B N 1
ATOM 5164 C CA . GLU B 1 197 ? 25.672 -19.531 -0.237 1 90.38 197 GLU B CA 1
ATOM 5165 C C . GLU B 1 197 ? 26.297 -19.359 1.144 1 90.38 197 GLU B C 1
ATOM 5167 O O . GLU B 1 197 ? 26.984 -18.359 1.407 1 90.38 197 GLU B O 1
ATOM 5172 N N . GLU B 1 198 ? 26.062 -20.297 1.997 1 89 198 GLU B N 1
ATOM 5173 C CA . GLU B 1 198 ? 26.609 -20.266 3.352 1 89 198 GLU B CA 1
ATOM 5174 C C . GLU B 1 198 ? 28.141 -20.297 3.334 1 89 198 GLU B C 1
ATOM 5176 O O . GLU B 1 198 ? 28.781 -19.562 4.094 1 89 198 GLU B O 1
ATOM 5181 N N . ASP B 1 199 ? 28.688 -21.047 2.516 1 87 199 ASP B N 1
ATOM 5182 C CA . ASP B 1 199 ? 30.141 -21.188 2.412 1 87 199 ASP B CA 1
ATOM 5183 C C . ASP B 1 199 ? 30.781 -19.906 1.898 1 87 199 ASP B C 1
ATOM 5185 O O . ASP B 1 199 ? 31.812 -19.469 2.402 1 87 199 ASP B O 1
ATOM 5189 N N . TRP B 1 200 ? 30.172 -19.375 0.995 1 82.94 200 TRP B N 1
ATOM 5190 C CA . TRP B 1 200 ? 30.703 -18.172 0.395 1 82.94 200 TRP B CA 1
ATOM 5191 C C . TRP B 1 200 ? 30.688 -17.016 1.395 1 82.94 200 TRP B C 1
ATOM 5193 O O . TRP B 1 200 ? 31.688 -16.312 1.559 1 82.94 200 TRP B O 1
ATOM 5203 N N . PHE B 1 201 ? 29.609 -16.812 2.053 1 81.19 201 PHE B N 1
ATOM 5204 C CA . PHE B 1 201 ? 29.469 -15.688 2.959 1 81.19 201 PHE B CA 1
ATOM 5205 C C . PHE B 1 201 ? 30.156 -15.969 4.289 1 81.19 201 PHE B C 1
ATOM 5207 O O . PHE B 1 201 ? 30.547 -15.039 5 1 81.19 201 PHE B O 1
ATOM 5214 N N . GLY B 1 202 ? 30.203 -17.188 4.699 1 74.75 202 GLY B N 1
ATOM 5215 C CA . GLY B 1 202 ? 30.938 -17.562 5.891 1 74.75 202 GLY B CA 1
ATOM 5216 C C . GLY B 1 202 ? 32.406 -17.203 5.824 1 74.75 202 GLY B C 1
ATOM 5217 O O . GLY B 1 202 ? 33.031 -16.953 6.855 1 74.75 202 GLY B O 1
ATOM 5218 N N . LEU B 1 203 ? 32.906 -17.172 4.719 1 68.19 203 LEU B N 1
ATOM 5219 C CA . LEU B 1 203 ? 34.312 -16.812 4.512 1 68.19 203 LEU B CA 1
ATOM 5220 C C . LEU B 1 203 ? 34.531 -15.312 4.691 1 68.19 203 LEU B C 1
ATOM 5222 O O . LEU B 1 203 ? 35.625 -14.867 4.977 1 68.19 203 LEU B O 1
ATOM 5226 N N . MET B 1 204 ? 33.344 -14.719 4.617 1 66.56 204 MET B N 1
ATOM 5227 C CA . MET B 1 204 ? 33.406 -13.266 4.758 1 66.56 204 MET B CA 1
ATOM 5228 C C . MET B 1 204 ? 33.031 -12.844 6.172 1 66.56 204 MET B C 1
ATOM 5230 O O . MET B 1 204 ? 32.312 -13.547 6.859 1 66.56 204 MET B O 1
ATOM 5234 N N . GLU B 1 205 ? 33.781 -12.07 6.934 1 62.62 205 GLU B N 1
ATOM 5235 C CA . GLU B 1 205 ? 33.312 -11.555 8.219 1 62.62 205 GLU B CA 1
ATOM 5236 C C . GLU B 1 205 ? 31.891 -11.031 8.125 1 62.62 205 GLU B C 1
ATOM 5238 O O . GLU B 1 205 ? 31.562 -10.25 7.219 1 62.62 205 GLU B O 1
ATOM 5243 N N . ASP B 1 206 ? 30.953 -11.656 8.844 1 64.81 206 ASP B N 1
ATOM 5244 C CA . ASP B 1 206 ? 29.531 -11.297 8.789 1 64.81 206 ASP B CA 1
ATOM 5245 C C . ASP B 1 206 ? 29.297 -9.914 9.398 1 64.81 206 ASP B C 1
ATOM 5247 O O . ASP B 1 206 ? 29.281 -9.766 10.625 1 64.81 206 ASP B O 1
ATOM 5251 N N . PRO B 1 207 ? 29.297 -8.875 8.656 1 65.62 207 PRO B N 1
ATOM 5252 C CA . PRO B 1 207 ? 29.172 -7.543 9.25 1 65.62 207 PRO B CA 1
ATOM 5253 C C . PRO B 1 207 ? 27.781 -7.277 9.82 1 65.62 207 PRO B C 1
ATOM 5255 O O . PRO B 1 207 ? 27.594 -6.32 10.578 1 65.62 207 PRO B O 1
ATOM 5258 N N . GLY B 1 208 ? 26.797 -8.25 9.781 1 82.75 208 GLY B N 1
ATOM 5259 C CA . GLY B 1 208 ? 25.438 -7.922 10.18 1 82.75 208 GLY B CA 1
ATOM 5260 C C . GLY B 1 208 ? 24.75 -6.945 9.227 1 82.75 208 GLY B C 1
ATOM 5261 O O . GLY B 1 208 ? 25.297 -6.625 8.172 1 82.75 208 GLY B O 1
ATOM 5262 N N . PRO B 1 209 ? 23.531 -6.512 9.547 1 89.44 209 PRO B N 1
ATOM 5263 C CA . PRO B 1 209 ? 22.859 -5.52 8.703 1 89.44 209 PRO B CA 1
ATOM 5264 C C . PRO B 1 209 ? 23.594 -4.18 8.672 1 89.44 209 PRO B C 1
ATOM 5266 O O . PRO B 1 209 ? 24.141 -3.744 9.695 1 89.44 209 PRO B O 1
ATOM 5269 N N . GLY B 1 210 ? 23.656 -3.568 7.578 1 87.06 210 GLY B N 1
ATOM 5270 C CA . GLY B 1 210 ? 24.391 -2.318 7.406 1 87.06 210 GLY B CA 1
ATOM 5271 C C . GLY B 1 210 ? 23.484 -1.095 7.48 1 87.06 210 GLY B C 1
ATOM 5272 O O . GLY B 1 210 ? 23.953 -0.003 7.82 1 87.06 210 GLY B O 1
ATOM 5273 N N . PHE B 1 211 ? 22.281 -1.249 7.203 1 90.25 211 PHE B N 1
ATOM 5274 C CA . PHE B 1 211 ? 21.422 -0.076 7.066 1 90.25 211 PHE B CA 1
ATOM 5275 C C . PHE B 1 211 ? 20.203 -0.18 7.988 1 90.25 211 PHE B C 1
ATOM 5277 O O . PHE B 1 211 ? 19.562 0.826 8.289 1 90.25 211 PHE B O 1
ATOM 5284 N N . LYS B 1 212 ? 19.859 -1.343 8.367 1 89.94 212 LYS B N 1
ATOM 5285 C CA . LYS B 1 212 ? 18.703 -1.594 9.219 1 89.94 212 LYS B CA 1
ATOM 5286 C C . LYS B 1 212 ? 19.109 -2.375 10.469 1 89.94 212 LYS B C 1
ATOM 5288 O O . LYS B 1 212 ? 19.078 -3.607 10.477 1 89.94 212 LYS B O 1
ATOM 5293 N N . GLU B 1 213 ? 19.438 -1.628 11.453 1 83.81 213 GLU B N 1
ATOM 5294 C CA . GLU B 1 213 ? 19.984 -2.256 12.656 1 83.81 213 GLU B CA 1
ATOM 5295 C C . GLU B 1 213 ? 19.312 -1.71 13.914 1 83.81 213 GLU B C 1
ATOM 5297 O O . GLU B 1 213 ? 18.562 -0.734 13.852 1 83.81 213 GLU B O 1
ATOM 5302 N N . GLY B 1 214 ? 19.594 -2.428 14.914 1 83.75 214 GLY B N 1
ATOM 5303 C CA . GLY B 1 214 ? 19.188 -1.948 16.219 1 83.75 214 GLY B CA 1
ATOM 5304 C C . GLY B 1 214 ? 17.766 -2.35 16.578 1 83.75 214 GLY B C 1
ATOM 5305 O O . GLY B 1 214 ? 17.219 -3.295 16.016 1 83.75 214 GLY B O 1
ATOM 5306 N N . ASP B 1 215 ? 17.172 -1.61 17.531 1 85.81 215 ASP B N 1
ATOM 5307 C CA . ASP B 1 215 ? 15.883 -1.944 18.125 1 85.81 215 ASP B CA 1
ATOM 5308 C C . ASP B 1 215 ? 14.742 -1.731 17.125 1 85.81 215 ASP B C 1
ATOM 5310 O O . ASP B 1 215 ? 13.688 -2.363 17.219 1 85.81 215 ASP B O 1
ATOM 5314 N N . ARG B 1 216 ? 15.047 -1.005 16.141 1 86.88 216 ARG B N 1
ATOM 5315 C CA . ARG B 1 216 ? 14.008 -0.717 15.164 1 86.88 216 ARG B CA 1
ATOM 5316 C C . ARG B 1 216 ? 13.789 -1.906 14.234 1 86.88 216 ARG B C 1
ATOM 5318 O O . ARG B 1 216 ? 12.68 -2.111 13.727 1 86.88 216 ARG B O 1
ATOM 5325 N N . TYR B 1 217 ? 14.867 -2.613 14.023 1 92.31 217 TYR B N 1
ATOM 5326 C CA . TYR B 1 217 ? 14.781 -3.771 13.141 1 92.31 217 TYR B CA 1
ATOM 5327 C C . TYR B 1 217 ? 15.273 -5.031 13.844 1 92.31 217 TYR B C 1
ATOM 5329 O O . TYR B 1 217 ? 16.359 -5.535 13.539 1 92.31 217 TYR B O 1
ATOM 5337 N N . PRO B 1 218 ? 14.477 -5.605 14.672 1 93.94 218 PRO B N 1
ATOM 5338 C CA . PRO B 1 218 ? 14.891 -6.703 15.555 1 93.94 218 PRO B CA 1
ATOM 5339 C C . PRO B 1 218 ? 15.156 -8 14.789 1 93.94 218 PRO B C 1
ATOM 5341 O O . PRO B 1 218 ? 15.727 -8.945 15.352 1 93.94 218 PRO B O 1
ATOM 5344 N N . LYS B 1 219 ? 14.789 -8.055 13.539 1 96.5 219 LYS B N 1
ATOM 5345 C CA . LYS B 1 219 ? 15 -9.281 12.766 1 96.5 219 LYS B CA 1
ATOM 5346 C C . LYS B 1 219 ? 15.258 -8.961 11.297 1 96.5 219 LYS B C 1
ATOM 5348 O O . LYS B 1 219 ? 14.461 -8.281 10.656 1 96.5 219 LYS B O 1
ATOM 5353 N N . ILE B 1 220 ? 16.359 -9.445 10.766 1 96.88 220 ILE B N 1
ATOM 5354 C CA . ILE B 1 220 ? 16.688 -9.43 9.344 1 96.88 220 ILE B CA 1
ATOM 5355 C C . ILE B 1 220 ? 17.062 -10.836 8.883 1 96.88 220 ILE B C 1
ATOM 5357 O O . ILE B 1 220 ? 17.859 -11.523 9.523 1 96.88 220 ILE B O 1
ATOM 5361 N N . TYR B 1 221 ? 16.5 -11.305 7.855 1 97.75 221 TYR B N 1
ATOM 5362 C CA . TYR B 1 221 ? 16.75 -12.648 7.352 1 97.75 221 TYR B CA 1
ATOM 5363 C C . TYR B 1 221 ? 17.906 -12.656 6.359 1 97.75 221 TYR B C 1
ATOM 5365 O O . TYR B 1 221 ? 18.141 -11.664 5.656 1 97.75 221 TYR B O 1
ATOM 5373 N N . LYS B 1 222 ? 18.547 -13.82 6.25 1 96.25 222 LYS B N 1
ATOM 5374 C CA . LYS B 1 222 ? 19.688 -13.961 5.352 1 96.25 222 LYS B CA 1
ATOM 5375 C C . LYS B 1 222 ? 19.234 -14.125 3.906 1 96.25 222 LYS B C 1
ATOM 5377 O O . LYS B 1 222 ? 19.953 -13.766 2.977 1 96.25 222 LYS B O 1
ATOM 5382 N N . SER B 1 223 ? 18.094 -14.719 3.744 1 97.56 223 SER B N 1
ATOM 5383 C CA . SER B 1 223 ? 17.5 -14.898 2.422 1 97.56 223 SER B CA 1
ATOM 5384 C C . SER B 1 223 ? 15.984 -15.023 2.504 1 97.56 223 SER B C 1
ATOM 5386 O O . SER B 1 223 ? 15.43 -15.188 3.59 1 97.56 223 SER B O 1
ATOM 5388 N N . ILE B 1 224 ? 15.336 -14.812 1.367 1 98.5 224 ILE B N 1
ATOM 5389 C CA . ILE B 1 224 ? 13.891 -14.93 1.237 1 98.5 224 ILE B CA 1
ATOM 5390 C C . ILE B 1 224 ? 13.547 -15.969 0.165 1 98.5 224 ILE B C 1
ATOM 5392 O O . ILE B 1 224 ? 14.195 -16.016 -0.886 1 98.5 224 ILE B O 1
ATOM 5396 N N . LEU B 1 225 ? 12.633 -16.844 0.422 1 98.25 225 LEU B N 1
ATOM 5397 C CA . LEU B 1 225 ? 12.078 -17.75 -0.575 1 98.25 225 LEU B CA 1
ATOM 5398 C C . LEU B 1 225 ? 10.609 -17.422 -0.833 1 98.25 225 LEU B C 1
ATOM 5400 O O . LEU B 1 225 ? 9.773 -17.516 0.075 1 98.25 225 LEU B O 1
ATOM 5404 N N . PHE B 1 226 ? 10.344 -17.016 -2.012 1 96.56 226 PHE B N 1
ATOM 5405 C CA . PHE B 1 226 ? 8.969 -16.797 -2.434 1 96.56 226 PHE B CA 1
ATOM 5406 C C . PHE B 1 226 ? 8.453 -17.969 -3.25 1 96.56 226 PHE B C 1
ATOM 5408 O O . PHE B 1 226 ? 9.086 -18.375 -4.227 1 96.56 226 PHE B O 1
ATOM 5415 N N . LEU B 1 227 ? 7.238 -18.484 -2.875 1 95.75 227 LEU B N 1
ATOM 5416 C CA . LEU B 1 227 ? 6.703 -19.609 -3.637 1 95.75 227 LEU B CA 1
ATOM 5417 C C . LEU B 1 227 ? 5.191 -19.719 -3.471 1 95.75 227 LEU B C 1
ATOM 5419 O O . LEU B 1 227 ? 4.613 -19.062 -2.602 1 95.75 227 LEU B O 1
ATOM 5423 N N . GLN B 1 228 ? 4.578 -20.422 -4.285 1 94.69 228 GLN B N 1
ATOM 5424 C CA . GLN B 1 228 ? 3.195 -20.875 -4.195 1 94.69 228 GLN B CA 1
ATOM 5425 C C . GLN B 1 228 ? 3.123 -22.375 -3.934 1 94.69 228 GLN B C 1
ATOM 5427 O O . GLN B 1 228 ? 3.34 -23.188 -4.84 1 94.69 228 GLN B O 1
ATOM 5432 N N . PRO B 1 229 ? 2.74 -22.75 -2.734 1 95.25 229 PRO B N 1
ATOM 5433 C CA . PRO B 1 229 ? 2.889 -24.156 -2.361 1 95.25 229 PRO B CA 1
ATOM 5434 C C . PRO B 1 229 ? 1.72 -25.016 -2.834 1 95.25 229 PRO B C 1
ATOM 5436 O O . PRO B 1 229 ? 1.826 -26.25 -2.861 1 95.25 229 PRO B O 1
ATOM 5439 N N . THR B 1 230 ? 0.58 -24.406 -3.092 1 93.25 230 THR B N 1
ATOM 5440 C CA . THR B 1 230 ? -0.616 -25.141 -3.475 1 93.25 230 THR B CA 1
ATOM 5441 C C . THR B 1 230 ? -1.225 -24.578 -4.75 1 93.25 230 THR B C 1
ATOM 5443 O O . THR B 1 230 ? -1.449 -23.359 -4.848 1 93.25 230 THR B O 1
ATOM 5446 N N . PHE B 1 231 ? -1.456 -25.469 -5.723 1 92.38 231 PHE B N 1
ATOM 5447 C CA . PHE B 1 231 ? -2.068 -25.094 -6.992 1 92.38 231 PHE B CA 1
ATOM 5448 C C . PHE B 1 231 ? -1.307 -23.953 -7.641 1 92.38 231 PHE B C 1
ATOM 5450 O O . PHE B 1 231 ? -1.9 -22.938 -8.008 1 92.38 231 PHE B O 1
ATOM 5457 N N . LYS B 1 232 ? -0.1 -24.172 -7.82 1 93.44 232 LYS B N 1
ATOM 5458 C CA . LYS B 1 232 ? 0.855 -23.156 -8.25 1 93.44 232 LYS B CA 1
ATOM 5459 C C . LYS B 1 232 ? 0.528 -22.656 -9.656 1 93.44 232 LYS B C 1
ATOM 5461 O O . LYS B 1 232 ? 0.196 -23.438 -10.539 1 93.44 232 LYS B O 1
ATOM 5466 N N . ASN B 1 233 ? 0.516 -21.391 -9.883 1 92.56 233 ASN B N 1
ATOM 5467 C CA . ASN B 1 233 ? 0.545 -20.766 -11.203 1 92.56 233 ASN B CA 1
ATOM 5468 C C . ASN B 1 233 ? 1.939 -20.828 -11.82 1 92.56 233 ASN B C 1
ATOM 5470 O O . ASN B 1 233 ? 2.885 -20.25 -11.289 1 92.56 233 ASN B O 1
ATOM 5474 N N . PRO B 1 234 ? 2.207 -21.5 -12.805 1 92.69 234 PRO B N 1
ATOM 5475 C CA . PRO B 1 234 ? 1.214 -21.984 -13.766 1 92.69 234 PRO B CA 1
ATOM 5476 C C . PRO B 1 234 ? 1.015 -23.5 -13.695 1 92.69 234 PRO B C 1
ATOM 5478 O O . PRO B 1 234 ? 0.122 -24.031 -14.352 1 92.69 234 PRO B O 1
ATOM 5481 N N . THR B 1 235 ? 1.754 -24.234 -12.961 1 91.81 235 THR B N 1
ATOM 5482 C CA . THR B 1 235 ? 1.903 -25.672 -13.164 1 91.81 235 THR B CA 1
ATOM 5483 C C . THR B 1 235 ? 0.774 -26.422 -12.469 1 91.81 235 THR B C 1
ATOM 5485 O O . THR B 1 235 ? 0.534 -27.594 -12.773 1 91.81 235 THR B O 1
ATOM 5488 N N . GLY B 1 236 ? 0.162 -25.75 -11.531 1 90.88 236 GLY B N 1
ATOM 5489 C CA . GLY B 1 236 ? -0.859 -26.438 -10.758 1 90.88 236 GLY B CA 1
ATOM 5490 C C . GLY B 1 236 ? -0.285 -27.375 -9.711 1 90.88 236 GLY B C 1
ATOM 5491 O O . GLY B 1 236 ? -1.028 -28.094 -9.047 1 90.88 236 GLY B O 1
ATOM 5492 N N . SER B 1 237 ? 0.968 -27.359 -9.484 1 89.88 237 SER B N 1
ATOM 5493 C CA . SER B 1 237 ? 1.626 -28.281 -8.57 1 89.88 237 SER B CA 1
ATOM 5494 C C . SER B 1 237 ? 1.335 -27.922 -7.117 1 89.88 237 SER B C 1
ATOM 5496 O O . SER B 1 237 ? 1.02 -26.766 -6.809 1 89.88 237 SER B O 1
ATOM 5498 N N . THR B 1 238 ? 1.415 -28.875 -6.262 1 91.56 238 THR B N 1
ATOM 5499 C CA . THR B 1 238 ? 1.284 -28.734 -4.816 1 91.56 238 THR B CA 1
ATOM 5500 C C . THR B 1 238 ? 2.449 -29.406 -4.102 1 91.56 238 THR B C 1
ATOM 5502 O O . THR B 1 238 ? 2.768 -30.578 -4.383 1 91.56 238 THR B O 1
ATOM 5505 N N . ILE B 1 239 ? 3.119 -28.703 -3.279 1 92.94 239 ILE B N 1
ATOM 5506 C CA . ILE B 1 239 ? 4.223 -29.25 -2.496 1 92.94 239 ILE B CA 1
ATOM 5507 C C . ILE B 1 239 ? 3.674 -30.141 -1.385 1 92.94 239 ILE B C 1
ATOM 5509 O O . ILE B 1 239 ? 2.875 -29.703 -0.559 1 92.94 239 ILE B O 1
ATOM 5513 N N . PRO B 1 240 ? 4.102 -31.359 -1.336 1 91.62 240 PRO B N 1
ATOM 5514 C CA . PRO B 1 240 ? 3.59 -32.281 -0.301 1 91.62 240 PRO B CA 1
ATOM 5515 C C . PRO B 1 240 ? 4.082 -31.906 1.097 1 91.62 240 PRO B C 1
ATOM 5517 O O . PRO B 1 240 ? 5.062 -31.156 1.236 1 91.62 240 PRO B O 1
ATOM 5520 N N . LEU B 1 241 ? 3.428 -32.438 2.127 1 92.81 241 LEU B N 1
ATOM 5521 C CA . LEU B 1 241 ? 3.695 -32.094 3.521 1 92.81 241 LEU B CA 1
ATOM 5522 C C . LEU B 1 241 ? 5.133 -32.438 3.896 1 92.81 241 LEU B C 1
ATOM 5524 O O . LEU B 1 241 ? 5.781 -31.688 4.629 1 92.81 241 LEU B O 1
ATOM 5528 N N . SER B 1 242 ? 5.648 -33.594 3.475 1 93.81 242 SER B N 1
ATOM 5529 C CA . SER B 1 242 ? 7.012 -34 3.803 1 93.81 242 SER B CA 1
ATOM 5530 C C . SER B 1 242 ? 8.031 -32.969 3.299 1 93.81 242 SER B C 1
ATOM 5532 O O . SER B 1 242 ? 8.969 -32.625 4.012 1 93.81 242 SER B O 1
ATOM 5534 N N . ALA B 1 243 ? 7.809 -32.5 2.102 1 93.88 243 ALA B N 1
ATOM 5535 C CA . ALA B 1 243 ? 8.703 -31.516 1.53 1 93.88 243 ALA B CA 1
ATOM 5536 C C . ALA B 1 243 ? 8.562 -30.172 2.252 1 93.88 243 ALA B C 1
ATOM 5538 O O . ALA B 1 243 ? 9.547 -29.438 2.414 1 93.88 243 ALA B O 1
ATOM 5539 N N . ARG B 1 244 ? 7.359 -29.766 2.656 1 96.06 244 ARG B N 1
ATOM 5540 C CA . ARG B 1 244 ? 7.148 -28.547 3.432 1 96.06 244 ARG B CA 1
ATOM 5541 C C . ARG B 1 244 ? 7.922 -28.594 4.746 1 96.06 244 ARG B C 1
ATOM 5543 O O . ARG B 1 244 ? 8.531 -27.609 5.148 1 96.06 244 ARG B O 1
ATOM 5550 N N . THR B 1 245 ? 7.871 -29.734 5.398 1 96.5 245 THR B N 1
ATOM 5551 C CA . THR B 1 245 ? 8.586 -29.906 6.656 1 96.5 245 THR B CA 1
ATOM 5552 C C . THR B 1 245 ? 10.094 -29.766 6.449 1 96.5 245 THR B C 1
ATOM 5554 O O . THR B 1 245 ? 10.758 -29.062 7.207 1 96.5 245 THR B O 1
ATOM 5557 N N . ARG B 1 246 ? 10.555 -30.406 5.438 1 96.44 246 ARG B N 1
ATOM 5558 C CA . ARG B 1 246 ? 11.977 -30.312 5.133 1 96.44 246 ARG B CA 1
ATOM 5559 C C . ARG B 1 246 ? 12.375 -28.875 4.809 1 96.44 246 ARG B C 1
ATOM 5561 O O . ARG B 1 246 ? 13.438 -28.406 5.223 1 96.44 246 ARG B O 1
ATOM 5568 N N . LEU B 1 247 ? 11.562 -28.203 4.039 1 97 247 LEU B N 1
ATOM 5569 C CA . LEU B 1 247 ? 11.797 -26.812 3.693 1 97 247 LEU B CA 1
ATOM 5570 C C . LEU B 1 247 ? 11.938 -25.953 4.949 1 97 247 LEU B C 1
ATOM 5572 O O . LEU B 1 247 ? 12.812 -25.094 5.016 1 97 247 LEU B O 1
ATOM 5576 N N . LEU B 1 248 ? 11.102 -26.219 5.949 1 97.75 248 LEU B N 1
ATOM 5577 C CA . LEU B 1 248 ? 11.141 -25.422 7.18 1 97.75 248 LEU B CA 1
ATOM 5578 C C . LEU B 1 248 ? 12.391 -25.766 7.992 1 97.75 248 LEU B C 1
ATOM 5580 O O . LEU B 1 248 ? 12.953 -24.891 8.656 1 97.75 248 LEU B O 1
ATOM 5584 N N . GLU B 1 249 ? 12.766 -27.031 7.949 1 98 249 GLU B N 1
ATOM 5585 C CA . GLU B 1 249 ? 14.023 -27.391 8.594 1 98 249 GLU B CA 1
ATOM 5586 C C . GLU B 1 249 ? 15.195 -26.609 8.008 1 98 249 GLU B C 1
ATOM 5588 O O . GLU B 1 249 ? 16.031 -26.094 8.742 1 98 249 GLU B O 1
ATOM 5593 N N . LEU B 1 250 ? 15.227 -26.547 6.738 1 97.81 250 LEU B N 1
ATOM 5594 C CA . LEU B 1 250 ? 16.281 -25.781 6.059 1 97.81 250 LEU B CA 1
ATOM 5595 C C . LEU B 1 250 ? 16.172 -24.297 6.371 1 97.81 250 LEU B C 1
ATOM 5597 O O . LEU B 1 250 ? 17.188 -23.625 6.559 1 97.81 250 LEU B O 1
ATOM 5601 N N . ALA B 1 251 ? 14.914 -23.766 6.367 1 98.38 251 ALA B N 1
ATOM 5602 C CA . ALA B 1 251 ? 14.695 -22.344 6.645 1 98.38 251 ALA B CA 1
ATOM 5603 C C . ALA B 1 251 ? 15.258 -21.953 8.008 1 98.38 251 ALA B C 1
ATOM 5605 O O . ALA B 1 251 ? 15.852 -20.891 8.164 1 98.38 251 ALA B O 1
ATOM 5606 N N . ARG B 1 252 ? 15.086 -22.812 8.969 1 96.75 252 ARG B N 1
ATOM 5607 C CA . ARG B 1 252 ? 15.594 -22.578 10.32 1 96.75 252 ARG B CA 1
ATOM 5608 C C . ARG B 1 252 ? 17.109 -22.703 10.367 1 96.75 252 ARG B C 1
ATOM 5610 O O . ARG B 1 252 ? 17.797 -21.906 11.016 1 96.75 252 ARG B O 1
ATOM 5617 N N . GLN B 1 253 ? 17.641 -23.672 9.664 1 96.81 253 GLN B N 1
ATOM 5618 C CA . GLN B 1 253 ? 19.078 -23.922 9.641 1 96.81 253 GLN B CA 1
ATOM 5619 C C . GLN B 1 253 ? 19.828 -22.766 8.984 1 96.81 253 GLN B C 1
ATOM 5621 O O . GLN B 1 253 ? 20.891 -22.359 9.469 1 96.81 253 GLN B O 1
ATOM 5626 N N . TYR B 1 254 ? 19.281 -22.234 7.934 1 96.69 254 TYR B N 1
ATOM 5627 C CA . TYR B 1 254 ? 20 -21.25 7.141 1 96.69 254 TYR B CA 1
ATOM 5628 C C . TYR B 1 254 ? 19.438 -19.859 7.355 1 96.69 254 TYR B C 1
ATOM 5630 O O . TYR B 1 254 ? 19.875 -18.891 6.723 1 96.69 254 TYR B O 1
ATOM 5638 N N . ASP B 1 255 ? 18.359 -19.688 8.125 1 96.12 255 ASP B N 1
ATOM 5639 C CA . ASP B 1 255 ? 17.734 -18.453 8.555 1 96.12 255 ASP B CA 1
ATOM 5640 C C . ASP B 1 255 ? 17.172 -17.672 7.359 1 96.12 255 ASP B C 1
ATOM 5642 O O . ASP B 1 255 ? 17.469 -16.5 7.176 1 96.12 255 ASP B O 1
ATOM 5646 N N . PHE B 1 256 ? 16.375 -18.328 6.566 1 98.06 256 PHE B N 1
ATOM 5647 C CA . PHE B 1 256 ? 15.656 -17.625 5.512 1 98.06 256 PHE B CA 1
ATOM 5648 C C . PHE B 1 256 ? 14.156 -17.656 5.773 1 98.06 256 PHE B C 1
ATOM 5650 O O . PHE B 1 256 ? 13.672 -18.484 6.555 1 98.06 256 PHE B O 1
ATOM 5657 N N . LEU B 1 257 ? 13.477 -16.703 5.242 1 98.81 257 LEU B N 1
ATOM 5658 C CA . LEU B 1 257 ? 12.031 -16.562 5.383 1 98.81 257 LEU B CA 1
ATOM 5659 C C . LEU B 1 257 ? 11.312 -17.109 4.152 1 98.81 257 LEU B C 1
ATOM 5661 O O . LEU B 1 257 ? 11.68 -16.781 3.021 1 98.81 257 LEU B O 1
ATOM 5665 N N . ILE B 1 258 ? 10.367 -17.953 4.402 1 98.75 258 ILE B N 1
ATOM 5666 C CA . ILE B 1 258 ? 9.492 -18.422 3.334 1 98.75 258 ILE B CA 1
ATOM 5667 C C . ILE B 1 258 ? 8.242 -17.547 3.271 1 98.75 258 ILE B C 1
ATOM 5669 O O . ILE B 1 258 ? 7.516 -17.422 4.258 1 98.75 258 ILE B O 1
ATOM 5673 N N . VAL B 1 259 ? 8.016 -16.906 2.184 1 98.12 259 VAL B N 1
ATOM 5674 C CA . VAL B 1 259 ? 6.789 -16.172 1.909 1 98.12 259 VAL B CA 1
ATOM 5675 C C . VAL B 1 259 ? 5.918 -16.969 0.934 1 98.12 259 VAL B C 1
ATOM 5677 O O . VAL B 1 259 ? 6.234 -17.047 -0.256 1 98.12 259 VAL B O 1
ATOM 5680 N N . ALA B 1 260 ? 4.824 -17.484 1.443 1 98.06 260 ALA B N 1
ATOM 5681 C CA . ALA B 1 260 ? 3.977 -18.391 0.667 1 98.06 260 ALA B CA 1
ATOM 5682 C C . ALA B 1 260 ? 2.697 -17.688 0.215 1 98.06 260 ALA B C 1
ATOM 5684 O O . ALA B 1 260 ? 1.929 -17.188 1.042 1 98.06 260 ALA B O 1
ATOM 5685 N N . GLU B 1 261 ? 2.529 -17.594 -1.053 1 95.38 261 GLU B N 1
ATOM 5686 C CA . GLU B 1 261 ? 1.249 -17.141 -1.589 1 95.38 261 GLU B CA 1
ATOM 5687 C C . GLU B 1 261 ? 0.24 -18.297 -1.648 1 95.38 261 GLU B C 1
ATOM 5689 O O . GLU B 1 261 ? 0.465 -19.281 -2.336 1 95.38 261 GLU B O 1
ATOM 5694 N N . GLU B 1 262 ? -0.884 -18.125 -1.022 1 95.19 262 GLU B N 1
ATOM 5695 C CA . GLU B 1 262 ? -1.795 -19.266 -0.857 1 95.19 262 GLU B CA 1
ATOM 5696 C C . GLU B 1 262 ? -3.223 -18.875 -1.234 1 95.19 262 GLU B C 1
ATOM 5698 O O . GLU B 1 262 ? -4.18 -19.359 -0.62 1 95.19 262 GLU B O 1
ATOM 5703 N N . ASP B 1 263 ? -3.338 -18.094 -2.213 1 89.06 263 ASP B N 1
ATOM 5704 C CA . ASP B 1 263 ? -4.605 -17.547 -2.688 1 89.06 263 ASP B CA 1
ATOM 5705 C C . ASP B 1 263 ? -5.52 -18.656 -3.209 1 89.06 263 ASP B C 1
ATOM 5707 O O . ASP B 1 263 ? -6.742 -18.531 -3.184 1 89.06 263 ASP B O 1
ATOM 5711 N N . PHE B 1 264 ? -5.008 -19.781 -3.691 1 93.31 264 PHE B N 1
ATOM 5712 C CA . PHE B 1 264 ? -5.801 -20.766 -4.406 1 93.31 264 PHE B CA 1
ATOM 5713 C C . PHE B 1 264 ? -6.191 -21.922 -3.48 1 93.31 264 PHE B C 1
ATOM 5715 O O . PHE B 1 264 ? -6.914 -22.828 -3.887 1 93.31 264 PHE B O 1
ATOM 5722 N N . ASP B 1 265 ? -5.785 -21.812 -2.23 1 92.31 265 ASP B N 1
ATOM 5723 C CA . ASP B 1 265 ? -6.051 -22.891 -1.28 1 92.31 265 ASP B CA 1
ATOM 5724 C C . ASP B 1 265 ? -7.547 -23.172 -1.19 1 92.31 265 ASP B C 1
ATOM 5726 O O . ASP B 1 265 ? -7.949 -24.312 -0.943 1 92.31 265 ASP B O 1
ATOM 5730 N N . PHE B 1 266 ? -8.297 -22.234 -1.436 1 92.69 266 PHE B N 1
ATOM 5731 C CA . PHE B 1 266 ? -9.719 -22.297 -1.104 1 92.69 266 PHE B CA 1
ATOM 5732 C C . PHE B 1 266 ? -10.523 -22.781 -2.303 1 92.69 266 PHE B C 1
ATOM 5734 O O . PHE B 1 266 ? -11.719 -23.047 -2.182 1 92.69 266 PHE B O 1
ATOM 5741 N N . LEU B 1 267 ? -9.898 -22.828 -3.414 1 93.38 267 LEU B N 1
ATOM 5742 C CA . LEU B 1 267 ? -10.531 -23.297 -4.645 1 93.38 267 LEU B CA 1
ATOM 5743 C C . LEU B 1 267 ? -10.195 -24.75 -4.902 1 93.38 267 LEU B C 1
ATOM 5745 O O . LEU B 1 267 ? -9.625 -25.094 -5.938 1 93.38 267 LEU B O 1
ATOM 5749 N N . ARG B 1 268 ? -10.594 -25.531 -4.027 1 91.5 268 ARG B N 1
ATOM 5750 C CA . ARG B 1 268 ? -10.344 -26.969 -4.059 1 91.5 268 ARG B CA 1
ATOM 5751 C C . ARG B 1 268 ? -11.648 -27.75 -4.18 1 91.5 268 ARG B C 1
ATOM 5753 O O . ARG B 1 268 ? -12.672 -27.344 -3.641 1 91.5 268 ARG B O 1
ATOM 5760 N N . TRP B 1 269 ? -11.586 -28.812 -4.961 1 88.94 269 TRP B N 1
ATOM 5761 C CA . TRP B 1 269 ? -12.773 -29.656 -5.117 1 88.94 269 TRP B CA 1
ATOM 5762 C C . TRP B 1 269 ? -12.383 -31.125 -5.199 1 88.94 269 TRP B C 1
ATOM 5764 O O . TRP B 1 269 ? -11.203 -31.453 -5.34 1 88.94 269 TRP B O 1
ATOM 5774 N N . GLY B 1 270 ? -13.234 -32.031 -5.004 1 77.44 270 GLY B N 1
ATOM 5775 C CA . GLY B 1 270 ? -13.047 -33.469 -5.102 1 77.44 270 GLY B CA 1
ATOM 5776 C C . GLY B 1 270 ? -14.344 -34.25 -5.023 1 77.44 270 GLY B C 1
ATOM 5777 O O . GLY B 1 270 ? -15.406 -33.656 -4.746 1 77.44 270 GLY B O 1
ATOM 5778 N N . GLU B 1 271 ? -14.07 -35.406 -5.648 1 63.78 271 GLU B N 1
ATOM 5779 C CA . GLU B 1 271 ? -15.234 -36.281 -5.59 1 63.78 271 GLU B CA 1
ATOM 5780 C C . GLU B 1 271 ? -15.523 -36.719 -4.152 1 63.78 271 GLU B C 1
ATOM 5782 O O . GLU B 1 271 ? -14.641 -37.219 -3.457 1 63.78 271 GLU B O 1
ATOM 5787 N N . GLY B 1 272 ? -16.578 -36.406 -3.609 1 59.19 272 GLY B N 1
ATOM 5788 C CA . GLY B 1 272 ? -16.984 -36.781 -2.268 1 59.19 272 GLY B CA 1
ATOM 5789 C C . GLY B 1 272 ? -16.516 -35.812 -1.2 1 59.19 272 GLY B C 1
ATOM 5790 O O . GLY B 1 272 ? -16.391 -34.625 -1.451 1 59.19 272 GLY B O 1
ATOM 5791 N N . SER B 1 273 ? -16.328 -36.312 0.073 1 62.16 273 SER B N 1
ATOM 5792 C CA . SER B 1 273 ? -15.844 -35.5 1.199 1 62.16 273 SER B CA 1
ATOM 5793 C C . SER B 1 273 ? -14.352 -35.219 1.081 1 62.16 273 SER B C 1
ATOM 5795 O O . SER B 1 273 ? -13.547 -36.156 1.026 1 62.16 273 SER B O 1
ATOM 5797 N N . ILE B 1 274 ? -14.031 -34 0.7 1 71.81 274 ILE B N 1
ATOM 5798 C CA . ILE B 1 274 ? -12.617 -33.688 0.57 1 71.81 274 ILE B CA 1
ATOM 5799 C C . ILE B 1 274 ? -12 -33.5 1.955 1 71.81 274 ILE B C 1
ATOM 5801 O O . ILE B 1 274 ? -12.609 -32.875 2.836 1 71.81 274 ILE B O 1
ATOM 5805 N N . GLY B 1 275 ? -11.047 -34.312 2.344 1 75.75 275 GLY B N 1
ATOM 5806 C CA . GLY B 1 275 ? -10.328 -34.156 3.598 1 75.75 275 GLY B CA 1
ATOM 5807 C C . GLY B 1 275 ? -9.82 -32.75 3.83 1 75.75 275 GLY B C 1
ATOM 5808 O O . GLY B 1 275 ? -10.055 -31.859 3.01 1 75.75 275 GLY B O 1
ATOM 5809 N N . PRO B 1 276 ? -9.312 -32.531 4.996 1 82.06 276 PRO B N 1
ATOM 5810 C CA . PRO B 1 276 ? -8.75 -31.203 5.289 1 82.06 276 PRO B CA 1
ATOM 5811 C C . PRO B 1 276 ? -7.637 -30.812 4.316 1 82.06 276 PRO B C 1
ATOM 5813 O O . PRO B 1 276 ? -6.977 -31.688 3.744 1 82.06 276 PRO B O 1
ATOM 5816 N N . PRO B 1 277 ? -7.508 -29.562 4.098 1 87.88 277 PRO B N 1
ATOM 5817 C CA . PRO B 1 277 ? -6.398 -29.125 3.256 1 87.88 277 PRO B CA 1
ATOM 5818 C C . PRO B 1 277 ? -5.031 -29.484 3.836 1 87.88 277 PRO B C 1
ATOM 5820 O O . PRO B 1 277 ? -4.91 -29.703 5.043 1 87.88 277 PRO B O 1
ATOM 5823 N N . ILE B 1 278 ? -4 -29.594 2.99 1 89.75 278 ILE B N 1
ATOM 5824 C CA . ILE B 1 278 ? -2.627 -29.828 3.432 1 89.75 278 ILE B CA 1
ATOM 5825 C C . ILE B 1 278 ? -2.186 -28.688 4.348 1 89.75 278 ILE B C 1
ATOM 5827 O O . ILE B 1 278 ? -2.467 -27.516 4.074 1 89.75 278 ILE B O 1
ATOM 5831 N N . PRO B 1 279 ? -1.588 -29.031 5.508 1 93.5 279 PRO B N 1
ATOM 5832 C CA . PRO B 1 279 ? -1.088 -27.953 6.367 1 93.5 279 PRO B CA 1
ATOM 5833 C C . PRO B 1 279 ? -0.176 -26.984 5.625 1 93.5 279 PRO B C 1
ATOM 5835 O O . PRO B 1 279 ? 0.635 -27.391 4.797 1 93.5 279 PRO B O 1
ATOM 5838 N N . ARG B 1 280 ? -0.408 -25.797 5.91 1 95.81 280 ARG B N 1
ATOM 5839 C CA . ARG B 1 280 ? 0.412 -24.766 5.293 1 95.81 280 ARG B CA 1
ATOM 5840 C C . ARG B 1 280 ? 1.812 -24.734 5.898 1 95.81 280 ARG B C 1
ATOM 5842 O O . ARG B 1 280 ? 2.035 -25.281 6.98 1 95.81 280 ARG B O 1
ATOM 5849 N N . LEU B 1 281 ? 2.727 -24.031 5.227 1 96.94 281 LEU B N 1
ATOM 5850 C CA . LEU B 1 281 ? 4.082 -23.891 5.738 1 96.94 281 LEU B CA 1
ATOM 5851 C C . LEU B 1 281 ? 4.078 -23.141 7.07 1 96.94 281 LEU B C 1
ATOM 5853 O O . LEU B 1 281 ? 4.832 -23.484 7.984 1 96.94 281 LEU B O 1
ATOM 5857 N N . CYS B 1 282 ? 3.23 -22.078 7.195 1 95.44 282 CYS B N 1
ATOM 5858 C CA . CYS B 1 282 ? 3.178 -21.328 8.438 1 95.44 282 CYS B CA 1
ATOM 5859 C C . CYS B 1 282 ? 2.607 -22.172 9.57 1 95.44 282 CYS B C 1
ATOM 5861 O O . CYS B 1 282 ? 2.947 -21.969 10.734 1 95.44 282 CYS B O 1
ATOM 5863 N N . ASP B 1 283 ? 1.722 -23.125 9.25 1 94.69 283 ASP B N 1
ATOM 5864 C CA . ASP B 1 283 ? 1.218 -24.078 10.25 1 94.69 283 ASP B CA 1
ATOM 5865 C C . ASP B 1 283 ? 2.33 -25 10.742 1 94.69 283 ASP B C 1
ATOM 5867 O O . ASP B 1 283 ? 2.475 -25.219 11.945 1 94.69 283 ASP B O 1
ATOM 5871 N N . VAL B 1 284 ? 3.086 -25.516 9.828 1 95.19 284 VAL B N 1
ATOM 5872 C CA . VAL B 1 284 ? 4.195 -26.406 10.172 1 95.19 284 VAL B CA 1
ATOM 5873 C C . VAL B 1 284 ? 5.223 -25.641 11 1 95.19 284 VAL B C 1
ATOM 5875 O O . VAL B 1 284 ? 5.75 -26.172 11.984 1 95.19 284 VAL B O 1
ATOM 5878 N N . ASP B 1 285 ? 5.477 -24.422 10.594 1 95.56 285 ASP B N 1
ATOM 5879 C CA . ASP B 1 285 ? 6.41 -23.578 11.328 1 95.56 285 ASP B CA 1
ATOM 5880 C C . ASP B 1 285 ? 5.957 -23.391 12.773 1 95.56 285 ASP B C 1
ATOM 5882 O O . ASP B 1 285 ? 6.77 -23.438 13.695 1 95.56 285 ASP B O 1
ATOM 5886 N N . ARG B 1 286 ? 4.73 -23.156 12.906 1 92.12 286 ARG B N 1
ATOM 5887 C CA . ARG B 1 286 ? 4.16 -22.953 14.234 1 92.12 286 ARG B CA 1
ATOM 5888 C C . ARG B 1 286 ? 4.379 -24.172 15.125 1 92.12 286 ARG B C 1
ATOM 5890 O O . ARG B 1 286 ? 4.766 -24.047 16.281 1 92.12 286 ARG B O 1
ATOM 5897 N N . VAL B 1 287 ? 4.141 -25.266 14.602 1 91.31 287 VAL B N 1
ATOM 5898 C CA . VAL B 1 287 ? 4.301 -26.516 15.344 1 91.31 287 VAL B CA 1
ATOM 5899 C C . VAL B 1 287 ? 5.77 -26.734 15.695 1 91.31 287 VAL B C 1
ATOM 5901 O O . VAL B 1 287 ? 6.094 -27.094 16.828 1 91.31 287 VAL B O 1
ATOM 5904 N N . MET B 1 288 ? 6.617 -26.469 14.828 1 91.44 288 MET B N 1
ATOM 5905 C CA . MET B 1 288 ? 8.047 -26.672 15.039 1 91.44 288 MET B CA 1
ATOM 5906 C C . MET B 1 288 ? 8.586 -25.688 16.078 1 91.44 288 MET B C 1
ATOM 5908 O O . MET B 1 288 ? 9.5 -26.016 16.828 1 91.44 288 MET B O 1
ATOM 5912 N N . MET B 1 289 ? 8.086 -24.406 15.984 1 87.81 289 MET B N 1
ATOM 5913 C CA . MET B 1 289 ? 8.555 -23.359 16.891 1 87.81 289 MET B CA 1
ATOM 5914 C C . MET B 1 289 ? 8.07 -23.609 18.312 1 87.81 289 MET B C 1
ATOM 5916 O O . MET B 1 289 ? 8.758 -23.25 19.266 1 87.81 289 MET B O 1
ATOM 5920 N N . GLY B 1 290 ? 6.91 -24.109 18.406 1 80.88 290 GLY B N 1
ATOM 5921 C CA . GLY B 1 290 ? 6.316 -24.234 19.719 1 80.88 290 GLY B CA 1
ATOM 5922 C C . GLY B 1 290 ? 5.977 -22.891 20.344 1 80.88 290 GLY B C 1
ATOM 5923 O O . GLY B 1 290 ? 5.418 -22.016 19.688 1 80.88 290 GLY B O 1
ATOM 5924 N N . ASP B 1 291 ? 6.234 -22.562 21.609 1 68.19 291 ASP B N 1
ATOM 5925 C CA . ASP B 1 291 ? 5.867 -21.344 22.312 1 68.19 291 ASP B CA 1
ATOM 5926 C C . ASP B 1 291 ? 7.055 -20.391 22.406 1 68.19 291 ASP B C 1
ATOM 5928 O O . ASP B 1 291 ? 7.16 -19.625 23.375 1 68.19 291 ASP B O 1
ATOM 5932 N N . THR B 1 292 ? 7.965 -20.422 21.516 1 69.62 292 THR B N 1
ATOM 5933 C CA . THR B 1 292 ? 9.234 -19.703 21.641 1 69.62 292 THR B CA 1
ATOM 5934 C C . THR B 1 292 ? 9.039 -18.219 21.375 1 69.62 292 THR B C 1
ATOM 5936 O O . THR B 1 292 ? 9.898 -17.406 21.719 1 69.62 292 THR B O 1
ATOM 5939 N N . GLY B 1 293 ? 8 -17.859 20.828 1 80.75 293 GLY B N 1
ATOM 5940 C CA . GLY B 1 293 ? 7.73 -16.453 20.625 1 80.75 293 GLY B CA 1
ATOM 5941 C C . GLY B 1 293 ? 8.648 -15.82 19.578 1 80.75 293 GLY B C 1
ATOM 5942 O O . GLY B 1 293 ? 8.844 -14.602 19.578 1 80.75 293 GLY B O 1
ATOM 5943 N N . GLY B 1 294 ? 9.367 -16.484 18.766 1 93.25 294 GLY B N 1
ATOM 5944 C CA . GLY B 1 294 ? 10.289 -15.961 17.766 1 93.25 294 GLY B CA 1
ATOM 5945 C C . GLY B 1 294 ? 9.594 -15.43 16.531 1 93.25 294 GLY B C 1
ATOM 5946 O O . GLY B 1 294 ? 8.367 -15.32 16.5 1 93.25 294 GLY B O 1
ATOM 5947 N N . PHE B 1 295 ? 10.367 -15.031 15.586 1 96.56 295 PHE B N 1
ATOM 5948 C CA . PHE B 1 295 ? 9.844 -14.43 14.367 1 96.56 295 PHE B CA 1
ATOM 5949 C C . PHE B 1 295 ? 9.406 -15.5 13.383 1 96.56 295 PHE B C 1
ATOM 5951 O O . PHE B 1 295 ? 8.648 -15.211 12.445 1 96.56 295 PHE B O 1
ATOM 5958 N N . GLY B 1 296 ? 9.906 -16.781 13.641 1 97.25 296 GLY B N 1
ATOM 5959 C CA . GLY B 1 296 ? 9.578 -17.859 12.734 1 97.25 296 GLY B CA 1
ATOM 5960 C C . GLY B 1 296 ? 10.25 -17.719 11.375 1 97.25 296 GLY B C 1
ATOM 5961 O O . GLY B 1 296 ? 11.148 -16.906 11.203 1 97.25 296 GLY B O 1
ATOM 5962 N N . ASN B 1 297 ? 9.82 -18.703 10.43 1 98.38 297 ASN B N 1
ATOM 5963 C CA . ASN B 1 297 ? 10.477 -18.75 9.133 1 98.38 297 ASN B CA 1
ATOM 5964 C C . ASN B 1 297 ? 9.477 -18.922 7.996 1 98.38 297 ASN B C 1
ATOM 5966 O O . ASN B 1 297 ? 9.859 -19.156 6.852 1 98.38 297 ASN B O 1
ATOM 5970 N N . ALA B 1 298 ? 8.172 -18.797 8.312 1 98.25 298 ALA B N 1
ATOM 5971 C CA . ALA B 1 298 ? 7.184 -18.953 7.25 1 98.25 298 ALA B CA 1
ATOM 5972 C C . ALA B 1 298 ? 6.008 -18 7.457 1 98.25 298 ALA B C 1
ATOM 5974 O O . ALA B 1 298 ? 5.457 -17.906 8.555 1 98.25 298 ALA B O 1
ATOM 5975 N N . ILE B 1 299 ? 5.648 -17.328 6.395 1 97.75 299 ILE B N 1
ATOM 5976 C CA . ILE B 1 299 ? 4.504 -16.422 6.371 1 97.75 299 ILE B CA 1
ATOM 5977 C C . ILE B 1 299 ? 3.545 -16.828 5.254 1 97.75 299 ILE B C 1
ATOM 5979 O O . ILE B 1 299 ? 3.973 -17.141 4.141 1 97.75 299 ILE B O 1
ATOM 5983 N N . SER B 1 300 ? 2.287 -16.875 5.641 1 97.06 300 SER B N 1
ATOM 5984 C CA . SER B 1 300 ? 1.237 -17.141 4.66 1 97.06 300 SER B CA 1
ATOM 5985 C C . SER B 1 300 ? 0.6 -15.844 4.164 1 97.06 300 SER B C 1
ATOM 5987 O O . SER B 1 300 ? 0.214 -14.992 4.965 1 97.06 300 SER B O 1
ATOM 5989 N N . CYS B 1 301 ? 0.552 -15.695 2.857 1 95.44 301 CYS B N 1
ATOM 5990 C CA . CYS B 1 301 ? -0.137 -14.57 2.24 1 95.44 301 CYS B CA 1
ATOM 5991 C C . CYS B 1 301 ? -1.43 -15.016 1.572 1 95.44 301 CYS B C 1
ATOM 5993 O O . CYS B 1 301 ? -1.424 -15.945 0.763 1 95.44 301 CYS B O 1
ATOM 5995 N N . GLY B 1 302 ? -2.494 -14.352 1.92 1 94.38 302 GLY B N 1
ATOM 5996 C CA . GLY B 1 302 ? -3.789 -14.625 1.316 1 94.38 302 GLY B CA 1
ATOM 5997 C C . GLY B 1 302 ? -4.5 -13.367 0.841 1 94.38 302 GLY B C 1
ATOM 5998 O O . GLY B 1 302 ? -4.148 -12.258 1.239 1 94.38 302 GLY B O 1
ATOM 5999 N N . SER B 1 303 ? -5.445 -13.555 -0.016 1 91.75 303 SER B N 1
ATOM 6000 C CA . SER B 1 303 ? -6.215 -12.453 -0.584 1 91.75 303 SER B CA 1
ATOM 6001 C C . SER B 1 303 ? -7.656 -12.867 -0.851 1 91.75 303 SER B C 1
ATOM 6003 O O . SER B 1 303 ? -7.922 -14.008 -1.238 1 91.75 303 SER B O 1
ATOM 6005 N N . PHE B 1 304 ? -8.539 -11.969 -0.701 1 92.12 304 PHE B N 1
ATOM 6006 C CA . PHE B 1 304 ? -9.938 -12.211 -1.054 1 92.12 304 PHE B CA 1
ATOM 6007 C C . PHE B 1 304 ? -10.18 -11.914 -2.529 1 92.12 304 PHE B C 1
ATOM 6009 O O . PHE B 1 304 ? -11.289 -12.094 -3.027 1 92.12 304 PHE B O 1
ATOM 6016 N N . GLY B 1 305 ? -9.188 -11.539 -3.219 1 88.06 305 GLY B N 1
ATOM 6017 C CA . GLY B 1 305 ? -9.312 -11.094 -4.598 1 88.06 305 GLY B CA 1
ATOM 6018 C C . GLY B 1 305 ? -9.844 -12.164 -5.527 1 88.06 305 GLY B C 1
ATOM 6019 O O . GLY B 1 305 ? -10.633 -11.867 -6.434 1 88.06 305 GLY B O 1
ATOM 6020 N N . ARG B 1 306 ? -9.477 -13.391 -5.344 1 89 306 ARG B N 1
ATOM 6021 C CA . ARG B 1 306 ? -9.891 -14.477 -6.23 1 89 306 ARG B CA 1
ATOM 6022 C C . ARG B 1 306 ? -11.258 -15.016 -5.824 1 89 306 ARG B C 1
ATOM 6024 O O . ARG B 1 306 ? -11.93 -15.672 -6.621 1 89 306 ARG B O 1
ATOM 6031 N N . MET B 1 307 ? -11.625 -14.75 -4.66 1 91.75 307 MET B N 1
ATOM 6032 C CA . MET B 1 307 ? -12.844 -15.352 -4.129 1 91.75 307 MET B CA 1
ATOM 6033 C C . MET B 1 307 ? -13.977 -14.328 -4.098 1 91.75 307 MET B C 1
ATOM 6035 O O . MET B 1 307 ? -15.156 -14.703 -4.113 1 91.75 307 MET B O 1
ATOM 6039 N N . ILE B 1 308 ? -13.695 -13.078 -3.98 1 91.19 308 ILE B N 1
ATOM 6040 C CA . ILE B 1 308 ? -14.695 -12.016 -4.004 1 91.19 308 ILE B CA 1
ATOM 6041 C C . ILE B 1 308 ? -14.523 -11.18 -5.266 1 91.19 308 ILE B C 1
ATOM 6043 O O . ILE B 1 308 ? -15.25 -11.367 -6.246 1 91.19 308 ILE B O 1
ATOM 6047 N N . ALA B 1 309 ? -13.531 -10.336 -5.246 1 84.94 309 ALA B N 1
ATOM 6048 C CA . ALA B 1 309 ? -13.148 -9.508 -6.387 1 84.94 309 ALA B CA 1
ATOM 6049 C C . ALA B 1 309 ? -11.75 -8.914 -6.195 1 84.94 309 ALA B C 1
ATOM 6051 O O . ALA B 1 309 ? -11.445 -8.367 -5.137 1 84.94 309 ALA B O 1
ATOM 6052 N N . PRO B 1 310 ? -10.984 -9.039 -7.27 1 79.12 310 PRO B N 1
ATOM 6053 C CA . PRO B 1 310 ? -9.633 -8.477 -7.152 1 79.12 310 PRO B CA 1
ATOM 6054 C C . PRO B 1 310 ? -9.641 -6.992 -6.809 1 79.12 310 PRO B C 1
ATOM 6056 O O . PRO B 1 310 ? -8.75 -6.516 -6.098 1 79.12 310 PRO B O 1
ATOM 6059 N N . GLY B 1 311 ? -10.57 -6.301 -7.203 1 82.38 311 GLY B N 1
ATOM 6060 C CA . GLY B 1 311 ? -10.641 -4.859 -7 1 82.38 311 GLY B CA 1
ATOM 6061 C C . GLY B 1 311 ? -10.93 -4.473 -5.562 1 82.38 311 GLY B C 1
ATOM 6062 O O . GLY B 1 311 ? -10.766 -3.311 -5.184 1 82.38 311 GLY B O 1
ATOM 6063 N N . CYS B 1 312 ? -11.328 -5.43 -4.699 1 85.62 312 CYS B N 1
ATOM 6064 C CA . CYS B 1 312 ? -11.609 -5.125 -3.299 1 85.62 312 CYS B CA 1
ATOM 6065 C C . CYS B 1 312 ? -10.336 -4.723 -2.564 1 85.62 312 CYS B C 1
ATOM 6067 O O . CYS B 1 312 ? -10.375 -3.881 -1.662 1 85.62 312 CYS B O 1
ATOM 6069 N N . GLY B 1 313 ? -9.266 -5.328 -2.922 1 86.69 313 GLY B N 1
ATOM 6070 C CA . GLY B 1 313 ? -7.992 -4.961 -2.324 1 86.69 313 GLY B CA 1
ATOM 6071 C C . GLY B 1 313 ? -7.91 -5.289 -0.847 1 86.69 313 GLY B C 1
ATOM 6072 O O . GLY B 1 313 ? -7.508 -4.449 -0.039 1 86.69 313 GLY B O 1
ATOM 6073 N N . VAL B 1 314 ? -8.375 -6.43 -0.436 1 89.75 314 VAL B N 1
ATOM 6074 C CA . VAL B 1 314 ? -8.297 -6.863 0.954 1 89.75 314 VAL B CA 1
ATOM 6075 C C . VAL B 1 314 ? -7.652 -8.25 1.026 1 89.75 314 VAL B C 1
ATOM 6077 O O . VAL B 1 314 ? -8.062 -9.172 0.316 1 89.75 314 VAL B O 1
ATOM 6080 N N . GLY B 1 315 ? -6.656 -8.367 1.766 1 91.88 315 GLY B N 1
ATOM 6081 C CA . GLY B 1 315 ? -5.961 -9.625 2.014 1 91.88 315 GLY B CA 1
ATOM 6082 C C . GLY B 1 315 ? -5.363 -9.703 3.404 1 91.88 315 GLY B C 1
ATOM 6083 O O . GLY B 1 315 ? -5.746 -8.945 4.297 1 91.88 315 GLY B O 1
ATOM 6084 N N . TRP B 1 316 ? -4.48 -10.688 3.602 1 92.12 316 TRP B N 1
ATOM 6085 C CA . TRP B 1 316 ? -3.883 -10.859 4.922 1 92.12 316 TRP B CA 1
ATOM 6086 C C . TRP B 1 316 ? -2.541 -11.578 4.82 1 92.12 316 TRP B C 1
ATOM 6088 O O . TRP B 1 316 ? -2.225 -12.18 3.791 1 92.12 316 TRP B O 1
ATOM 6098 N N . ILE B 1 317 ? -1.757 -11.406 5.797 1 94.12 317 ILE B N 1
ATOM 6099 C CA . ILE B 1 317 ? -0.672 -12.344 6.07 1 94.12 317 ILE B CA 1
ATOM 6100 C C . ILE B 1 317 ? -0.905 -13.023 7.414 1 94.12 317 ILE B C 1
ATOM 6102 O O . ILE B 1 317 ? -1.549 -12.461 8.305 1 94.12 317 ILE B O 1
ATOM 6106 N N . GLU B 1 318 ? -0.484 -14.195 7.527 1 95 318 GLU B N 1
ATOM 6107 C CA . GLU B 1 318 ? -0.488 -14.922 8.789 1 95 318 GLU B CA 1
ATOM 6108 C C . GLU B 1 318 ? 0.912 -15.414 9.148 1 95 318 GLU B C 1
ATOM 6110 O O . GLU B 1 318 ? 1.615 -15.969 8.305 1 95 318 GLU B O 1
ATOM 6115 N N . GLY B 1 319 ? 1.345 -15.188 10.32 1 95.06 319 GLY B N 1
ATOM 6116 C CA . GLY B 1 319 ? 2.619 -15.641 10.859 1 95.06 319 GLY B CA 1
ATOM 6117 C C . GLY B 1 319 ? 2.711 -15.523 12.367 1 95.06 319 GLY B C 1
ATOM 6118 O O . GLY B 1 319 ? 1.71 -15.258 13.031 1 95.06 319 GLY B O 1
ATOM 6119 N N . PRO B 1 320 ? 3.898 -15.797 12.883 1 95.31 320 PRO B N 1
ATOM 6120 C CA . PRO B 1 320 ? 4.082 -15.625 14.328 1 95.31 320 PRO B CA 1
ATOM 6121 C C . PRO B 1 320 ? 3.742 -14.219 14.805 1 95.31 320 PRO B C 1
ATOM 6123 O O . PRO B 1 320 ? 3.975 -13.242 14.078 1 95.31 320 PRO B O 1
ATOM 6126 N N . ARG B 1 321 ? 3.266 -14.133 16.031 1 92.62 321 ARG B N 1
ATOM 6127 C CA . ARG B 1 321 ? 2.807 -12.875 16.609 1 92.62 321 ARG B CA 1
ATOM 6128 C C . ARG B 1 321 ? 3.887 -11.805 16.516 1 92.62 321 ARG B C 1
ATOM 6130 O O . ARG B 1 321 ? 3.609 -10.672 16.125 1 92.62 321 ARG B O 1
ATOM 6137 N N . ARG B 1 322 ? 5.066 -12.148 16.828 1 94.06 322 ARG B N 1
ATOM 6138 C CA . ARG B 1 322 ? 6.156 -11.172 16.844 1 94.06 322 ARG B CA 1
ATOM 6139 C C . ARG B 1 322 ? 6.438 -10.648 15.445 1 94.06 322 ARG B C 1
ATOM 6141 O O . ARG B 1 322 ? 6.738 -9.469 15.266 1 94.06 322 ARG B O 1
ATOM 6148 N N . PHE B 1 323 ? 6.352 -11.492 14.453 1 95 323 PHE B N 1
ATOM 6149 C CA . PHE B 1 323 ? 6.531 -11.086 13.07 1 95 323 PHE B CA 1
ATOM 6150 C C . PHE B 1 323 ? 5.434 -10.109 12.648 1 95 323 PHE B C 1
ATOM 6152 O O . PHE B 1 323 ? 5.715 -9.07 12.055 1 95 323 PHE B O 1
ATOM 6159 N N . VAL B 1 324 ? 4.199 -10.477 13 1 92.75 324 VAL B N 1
ATOM 6160 C CA . VAL B 1 324 ? 3.035 -9.688 12.602 1 92.75 324 VAL B CA 1
ATOM 6161 C C . VAL B 1 324 ? 3.086 -8.312 13.258 1 92.75 324 VAL B C 1
ATOM 6163 O O . VAL B 1 324 ? 2.771 -7.305 12.625 1 92.75 324 VAL B O 1
ATOM 6166 N N . GLU B 1 325 ? 3.504 -8.266 14.453 1 89.69 325 GLU B N 1
ATOM 6167 C CA . GLU B 1 325 ? 3.65 -6.996 15.148 1 89.69 325 GLU B CA 1
ATOM 6168 C C . GLU B 1 325 ? 4.684 -6.105 14.469 1 89.69 325 GLU B C 1
ATOM 6170 O O . GLU B 1 325 ? 4.445 -4.91 14.273 1 89.69 325 GLU B O 1
ATOM 6175 N N . GLU B 1 326 ? 5.773 -6.711 14.133 1 90.56 326 GLU B N 1
ATOM 6176 C CA . GLU B 1 326 ? 6.824 -5.949 13.469 1 90.56 326 GLU B CA 1
ATOM 6177 C C . GLU B 1 326 ? 6.395 -5.535 12.062 1 90.56 326 GLU B C 1
ATOM 6179 O O . GLU B 1 326 ? 6.691 -4.422 11.617 1 90.56 326 GLU B O 1
ATOM 6184 N N . PHE B 1 327 ? 5.742 -6.414 11.406 1 91.25 327 PHE B N 1
ATOM 6185 C CA . PHE B 1 327 ? 5.199 -6.113 10.086 1 91.25 327 PHE B CA 1
ATOM 6186 C C . PHE B 1 327 ? 4.266 -4.906 10.148 1 91.25 327 PHE B C 1
ATOM 6188 O O . PHE B 1 327 ? 4.27 -4.066 9.25 1 91.25 327 PHE B O 1
ATOM 6195 N N . GLY B 1 328 ? 3.49 -4.863 11.172 1 85.69 328 GLY B N 1
ATOM 6196 C CA . GLY B 1 328 ? 2.537 -3.783 11.367 1 85.69 328 GLY B CA 1
ATOM 6197 C C . GLY B 1 328 ? 3.195 -2.42 11.492 1 85.69 328 GLY B C 1
ATOM 6198 O O . GLY B 1 328 ? 2.549 -1.393 11.281 1 85.69 328 GLY B O 1
ATOM 6199 N N . LYS B 1 329 ? 4.445 -2.416 11.742 1 84.19 329 LYS B N 1
ATOM 6200 C CA . LYS B 1 329 ? 5.18 -1.164 11.898 1 84.19 329 LYS B CA 1
ATOM 6201 C C . LYS B 1 329 ? 5.73 -0.673 10.562 1 84.19 329 LYS B C 1
ATOM 6203 O O . LYS B 1 329 ? 6.262 0.437 10.477 1 84.19 329 LYS B O 1
ATOM 6208 N N . THR B 1 330 ? 5.594 -1.497 9.562 1 84.69 330 THR B N 1
ATOM 6209 C CA . THR B 1 330 ? 6.137 -1.141 8.258 1 84.69 330 THR B CA 1
ATOM 6210 C C . THR B 1 330 ? 5.406 0.067 7.68 1 84.69 330 THR B C 1
ATOM 6212 O O . THR B 1 330 ? 4.176 0.128 7.711 1 84.69 330 THR B O 1
ATOM 6215 N N . TYR B 1 331 ? 6.109 0.969 7.086 1 71.38 331 TYR B N 1
ATOM 6216 C CA . TYR B 1 331 ? 5.613 2.203 6.484 1 71.38 331 TYR B CA 1
ATOM 6217 C C . TYR B 1 331 ? 4.816 3.021 7.492 1 71.38 331 TYR B C 1
ATOM 6219 O O . TYR B 1 331 ? 3.846 3.689 7.129 1 71.38 331 TYR B O 1
ATOM 6227 N N . SER B 1 332 ? 4.805 2.512 8.695 1 61.59 332 SER B N 1
ATOM 6228 C CA . SER B 1 332 ? 4.02 3.176 9.734 1 61.59 332 SER B CA 1
ATOM 6229 C C . SER B 1 332 ? 4.855 3.436 10.977 1 61.59 332 SER B C 1
ATOM 6231 O O . SER B 1 332 ? 5.871 2.771 11.203 1 61.59 332 SER B O 1
ATOM 6233 N N . ASN B 1 333 ? 4.785 4.754 11.492 1 50.28 333 ASN B N 1
ATOM 6234 C CA . ASN B 1 333 ? 5.074 4.797 12.922 1 50.28 333 ASN B CA 1
ATOM 6235 C C . ASN B 1 333 ? 3.795 4.867 13.75 1 50.28 333 ASN B C 1
ATOM 6237 O O . ASN B 1 333 ? 2.893 5.648 13.445 1 50.28 333 ASN B O 1
ATOM 6241 N N . HIS B 1 334 ? 3.295 3.846 14.469 1 45.09 334 HIS B N 1
ATOM 6242 C CA . HIS B 1 334 ? 2.219 3.787 15.453 1 45.09 334 HIS B CA 1
ATOM 6243 C C . HIS B 1 334 ? 1.208 2.701 15.102 1 45.09 334 HIS B C 1
ATOM 6245 O O . HIS B 1 334 ? -0.002 2.916 15.203 1 45.09 334 HIS B O 1
ATOM 6251 N N . ASP B 1 335 ? 1.649 1.701 14.594 1 44.16 335 ASP B N 1
ATOM 6252 C CA . ASP B 1 335 ? 0.884 0.463 14.484 1 44.16 335 ASP B CA 1
ATOM 6253 C C . ASP B 1 335 ? -0.084 0.518 13.305 1 44.16 335 ASP B C 1
ATOM 6255 O O . ASP B 1 335 ? -1.033 -0.267 13.242 1 44.16 335 ASP B O 1
ATOM 6259 N N . ARG B 1 336 ? -0.092 1.656 12.602 1 48.62 336 ARG B N 1
ATOM 6260 C CA . ARG B 1 336 ? -0.982 1.674 11.445 1 48.62 336 ARG B CA 1
ATOM 6261 C C . ARG B 1 336 ? -0.207 1.435 10.156 1 48.62 336 ARG B C 1
ATOM 6263 O O . ARG B 1 336 ? 0.501 2.322 9.672 1 48.62 336 ARG B O 1
ATOM 6270 N N . ASN B 1 337 ? -0.16 0.255 9.812 1 51.5 337 ASN B N 1
ATOM 6271 C CA . ASN B 1 337 ? 0.51 -0.131 8.57 1 51.5 337 ASN B CA 1
ATOM 6272 C C . ASN B 1 337 ? -0.172 0.48 7.352 1 51.5 337 ASN B C 1
ATOM 6274 O O . ASN B 1 337 ? -1.389 0.366 7.191 1 51.5 337 ASN B O 1
ATOM 6278 N N . SER B 1 338 ? 0.503 1.33 6.641 1 51.56 338 SER B N 1
ATOM 6279 C CA . SER B 1 338 ? -0.018 2.053 5.484 1 51.56 338 SER B CA 1
ATOM 6280 C C . SER B 1 338 ? -0.146 1.139 4.273 1 51.56 338 SER B C 1
ATOM 6282 O O . SER B 1 338 ? -0.731 1.522 3.258 1 51.56 338 SER B O 1
ATOM 6284 N N . ALA B 1 339 ? 0.418 0.073 4.344 1 57.44 339 ALA B N 1
ATOM 6285 C CA . ALA B 1 339 ? 0.262 -0.881 3.248 1 57.44 339 ALA B CA 1
ATOM 6286 C C . ALA B 1 339 ? -1.006 -1.712 3.422 1 57.44 339 ALA B C 1
ATOM 6288 O O . ALA B 1 339 ? -1.078 -2.852 2.957 1 57.44 339 ALA B O 1
ATOM 6289 N N . THR B 1 340 ? -1.918 -1.028 4.039 1 62.31 340 THR B N 1
ATOM 6290 C CA . THR B 1 340 ? -3.09 -1.807 4.43 1 62.31 340 THR B CA 1
ATOM 6291 C C . THR B 1 340 ? -4.293 -1.441 3.562 1 62.31 340 THR B C 1
ATOM 6293 O O . THR B 1 340 ? -4.23 -0.501 2.768 1 62.31 340 THR B O 1
ATOM 6296 N N . ALA B 1 341 ? -5.207 -2.227 3.592 1 66.56 341 ALA B N 1
ATOM 6297 C CA . ALA B 1 341 ? -6.48 -2.08 2.891 1 66.56 341 ALA B CA 1
ATOM 6298 C C . ALA B 1 341 ? -7.23 -0.841 3.369 1 66.56 341 ALA B C 1
ATOM 6300 O O . ALA B 1 341 ? -7.004 -0.361 4.484 1 66.56 341 ALA B O 1
ATOM 6301 N N . SER B 1 342 ? -8 -0.389 2.393 1 80.81 342 SER B N 1
ATOM 6302 C CA . SER B 1 342 ? -9.016 0.577 2.795 1 80.81 342 SER B CA 1
ATOM 6303 C C . SER B 1 342 ? -9.844 0.053 3.963 1 80.81 342 SER B C 1
ATOM 6305 O O . SER B 1 342 ? -10.297 -1.094 3.945 1 80.81 342 SER B O 1
ATOM 6307 N N . LYS B 1 343 ? -9.984 0.824 4.988 1 83.38 343 LYS B N 1
ATOM 6308 C CA . LYS B 1 343 ? -10.742 0.394 6.16 1 83.38 343 LYS B CA 1
ATOM 6309 C C . LYS B 1 343 ? -12.211 0.18 5.816 1 83.38 343 LYS B C 1
ATOM 6311 O O . LYS B 1 343 ? -12.867 -0.708 6.375 1 83.38 343 LYS B O 1
ATOM 6316 N N . LEU B 1 344 ? -12.727 0.965 4.996 1 87 344 LEU B N 1
ATOM 6317 C CA . LEU B 1 344 ? -14.109 0.8 4.574 1 87 344 LEU B CA 1
ATOM 6318 C C . LEU B 1 344 ? -14.297 -0.51 3.816 1 87 344 LEU B C 1
ATOM 6320 O O . LEU B 1 344 ? -15.25 -1.252 4.074 1 87 344 LEU B O 1
ATOM 6324 N N . MET B 1 345 ? -13.414 -0.793 2.912 1 88.25 345 MET B N 1
ATOM 6325 C CA . MET B 1 345 ? -13.477 -2.062 2.195 1 88.25 345 MET B CA 1
ATOM 6326 C C . MET B 1 345 ? -13.312 -3.238 3.152 1 88.25 345 MET B C 1
ATOM 6328 O O . MET B 1 345 ? -13.953 -4.277 2.98 1 88.25 345 MET B O 1
ATOM 6332 N N . GLY B 1 346 ? -12.406 -3.049 4.098 1 88 346 GLY B N 1
ATOM 6333 C CA . GLY B 1 346 ? -12.25 -4.062 5.129 1 88 346 GLY B CA 1
ATOM 6334 C C . GLY B 1 346 ? -13.531 -4.344 5.887 1 88 346 GLY B C 1
ATOM 6335 O O . GLY B 1 346 ? -13.844 -5.5 6.18 1 88 346 GLY B O 1
ATOM 6336 N N . ALA B 1 347 ? -14.258 -3.279 6.227 1 89 347 ALA B N 1
ATOM 6337 C CA . ALA B 1 347 ? -15.523 -3.43 6.941 1 89 347 ALA B CA 1
ATOM 6338 C C . ALA B 1 347 ? -16.562 -4.152 6.082 1 89 347 ALA B C 1
ATOM 6340 O O . ALA B 1 347 ? -17.344 -4.957 6.59 1 89 347 ALA B O 1
ATOM 6341 N N . ILE B 1 348 ? -16.578 -3.842 4.852 1 90.5 348 ILE B N 1
ATOM 6342 C CA . ILE B 1 348 ? -17.516 -4.477 3.928 1 90.5 348 ILE B CA 1
ATOM 6343 C C . ILE B 1 348 ? -17.203 -5.969 3.83 1 90.5 348 ILE B C 1
ATOM 6345 O O . ILE B 1 348 ? -18.109 -6.805 3.924 1 90.5 348 ILE B O 1
ATOM 6349 N N . VAL B 1 349 ? -15.945 -6.324 3.68 1 92.06 349 VAL B N 1
ATOM 6350 C CA . VAL B 1 349 ? -15.523 -7.723 3.592 1 92.06 349 VAL B CA 1
ATOM 6351 C C . VAL B 1 349 ? -15.82 -8.43 4.91 1 92.06 349 VAL B C 1
ATOM 6353 O O . VAL B 1 349 ? -16.266 -9.586 4.918 1 92.06 349 VAL B O 1
ATOM 6356 N N . ARG B 1 350 ? -15.539 -7.715 6.008 1 91.88 350 ARG B N 1
ATOM 6357 C CA . ARG B 1 350 ? -15.852 -8.289 7.309 1 91.88 350 ARG B CA 1
ATOM 6358 C C . ARG B 1 350 ? -17.328 -8.656 7.402 1 91.88 350 ARG B C 1
ATOM 6360 O O . ARG B 1 350 ? -17.688 -9.719 7.922 1 91.88 350 ARG B O 1
ATOM 6367 N N . ASN B 1 351 ? -18.156 -7.742 6.969 1 92.19 351 ASN B N 1
ATOM 6368 C CA . ASN B 1 351 ? -19.578 -8.016 6.98 1 92.19 351 ASN B CA 1
ATOM 6369 C C . ASN B 1 351 ? -19.938 -9.234 6.129 1 92.19 351 ASN B C 1
ATOM 6371 O O . ASN B 1 351 ? -20.766 -10.047 6.52 1 92.19 351 ASN B O 1
ATOM 6375 N N . LEU B 1 352 ? -19.328 -9.375 4.996 1 93.56 352 LEU B N 1
ATOM 6376 C CA . LEU B 1 352 ? -19.531 -10.531 4.133 1 93.56 352 LEU B CA 1
ATOM 6377 C C . LEU B 1 352 ? -19.156 -11.828 4.855 1 93.56 352 LEU B C 1
ATOM 6379 O O . LEU B 1 352 ? -19.859 -12.828 4.742 1 93.56 352 LEU B O 1
ATOM 6383 N N . LEU B 1 353 ? -18.031 -11.789 5.539 1 93.62 353 LEU B N 1
ATOM 6384 C CA . LEU B 1 353 ? -17.547 -12.953 6.273 1 93.62 353 LEU B CA 1
ATOM 6385 C C . LEU B 1 353 ? -18.5 -13.305 7.414 1 93.62 353 LEU B C 1
ATOM 6387 O O . LEU B 1 353 ? -18.906 -14.461 7.551 1 93.62 353 LEU B O 1
ATOM 6391 N N . SER B 1 354 ? -18.891 -12.289 8.164 1 90.69 354 SER B N 1
ATOM 6392 C CA . SER B 1 354 ? -19.672 -12.492 9.375 1 90.69 354 SER B CA 1
ATOM 6393 C C . SER B 1 354 ? -21.094 -12.914 9.055 1 90.69 354 SER B C 1
ATOM 6395 O O . SER B 1 354 ? -21.719 -13.656 9.812 1 90.69 354 SER B O 1
ATOM 6397 N N . ALA B 1 355 ? -21.578 -12.477 7.922 1 91.5 355 ALA B N 1
ATOM 6398 C CA . ALA B 1 355 ? -22.953 -12.797 7.52 1 91.5 355 ALA B CA 1
ATOM 6399 C C . ALA B 1 355 ? -23.016 -14.18 6.863 1 91.5 355 ALA B C 1
ATOM 6401 O O . ALA B 1 355 ? -24.109 -14.68 6.578 1 91.5 355 ALA B O 1
ATOM 6402 N N . GLY B 1 356 ? -21.875 -14.766 6.531 1 93 356 GLY B N 1
ATOM 6403 C CA . GLY B 1 356 ? -21.844 -16.078 5.91 1 93 356 GLY B CA 1
ATOM 6404 C C . GLY B 1 356 ? -22 -16.031 4.402 1 93 356 GLY B C 1
ATOM 6405 O O . GLY B 1 356 ? -21.938 -17.062 3.732 1 93 356 GLY B O 1
ATOM 6406 N N . ALA B 1 357 ? -22.219 -14.844 3.92 1 93.81 357 ALA B N 1
ATOM 6407 C CA . ALA B 1 357 ? -22.422 -14.688 2.484 1 93.81 357 ALA B CA 1
ATOM 6408 C C . ALA B 1 357 ? -21.188 -15.109 1.698 1 93.81 357 ALA B C 1
ATOM 6410 O O . ALA B 1 357 ? -21.297 -15.641 0.592 1 93.81 357 ALA B O 1
ATOM 6411 N N . PHE B 1 358 ? -20.062 -14.883 2.256 1 94.56 358 PHE B N 1
ATOM 6412 C CA . PHE B 1 358 ? -18.812 -15.25 1.605 1 94.56 358 PHE B CA 1
ATOM 6413 C C . PHE B 1 358 ? -18.688 -16.766 1.468 1 94.56 358 PHE B C 1
ATOM 6415 O O . PHE B 1 358 ? -18.422 -17.281 0.378 1 94.56 358 PHE B O 1
ATOM 6422 N N . GLU B 1 359 ? -18.875 -17.422 2.551 1 93.31 359 GLU B N 1
ATOM 6423 C CA . GLU B 1 359 ? -18.766 -18.875 2.557 1 93.31 359 GLU B CA 1
ATOM 6424 C C . GLU B 1 359 ? -19.781 -19.516 1.612 1 93.31 359 GLU B C 1
ATOM 6426 O O . GLU B 1 359 ? -19.469 -20.469 0.902 1 93.31 359 GLU B O 1
ATOM 6431 N N . SER B 1 360 ? -20.969 -18.984 1.649 1 95.06 360 SER B N 1
ATOM 6432 C CA . SER B 1 360 ? -22 -19.484 0.759 1 95.06 360 SER B CA 1
ATOM 6433 C C . SER B 1 360 ? -21.625 -19.266 -0.704 1 95.06 360 SER B C 1
ATOM 6435 O O . SER B 1 360 ? -21.859 -20.141 -1.544 1 95.06 360 SER B O 1
ATOM 6437 N N . HIS B 1 361 ? -21.094 -18.141 -0.967 1 94.88 361 HIS B N 1
ATOM 6438 C CA . HIS B 1 361 ? -20.688 -17.844 -2.338 1 94.88 361 HIS B CA 1
ATOM 6439 C C . HIS B 1 361 ? -19.594 -18.812 -2.803 1 94.88 361 HIS B C 1
ATOM 6441 O O . HIS B 1 361 ? -19.641 -19.297 -3.934 1 94.88 361 HIS B O 1
ATOM 6447 N N . LEU B 1 362 ? -18.656 -19.062 -1.979 1 94.19 362 LEU B N 1
ATOM 6448 C CA . LEU B 1 362 ? -17.547 -19.953 -2.289 1 94.19 362 LEU B CA 1
ATOM 6449 C C . LEU B 1 362 ? -18.047 -21.375 -2.527 1 94.19 362 LEU B C 1
ATOM 6451 O O . LEU B 1 362 ? -17.766 -21.969 -3.576 1 94.19 362 LEU B O 1
ATOM 6455 N N . SER B 1 363 ? -18.797 -21.906 -1.63 1 92.5 363 SER B N 1
ATOM 6456 C CA . SER B 1 363 ? -19.203 -23.312 -1.637 1 92.5 363 SER B CA 1
ATOM 6457 C C . SER B 1 363 ? -20.281 -23.562 -2.68 1 92.5 363 SER B C 1
ATOM 6459 O O . SER B 1 363 ? -20.328 -24.641 -3.287 1 92.5 363 SER B O 1
ATOM 6461 N N . ASP B 1 364 ? -21.141 -22.562 -2.887 1 94.88 364 ASP B N 1
ATOM 6462 C CA . ASP B 1 364 ? -22.328 -22.812 -3.689 1 94.88 364 ASP B CA 1
ATOM 6463 C C . ASP B 1 364 ? -22.141 -22.312 -5.117 1 94.88 364 ASP B C 1
ATOM 6465 O O . ASP B 1 364 ? -22.875 -22.719 -6.023 1 94.88 364 ASP B O 1
ATOM 6469 N N . VAL B 1 365 ? -21.188 -21.422 -5.27 1 94.94 365 VAL B N 1
ATOM 6470 C CA . VAL B 1 365 ? -21.078 -20.812 -6.594 1 94.94 365 VAL B CA 1
ATOM 6471 C C . VAL B 1 365 ? -19.703 -21.109 -7.18 1 94.94 365 VAL B C 1
ATOM 6473 O O . VAL B 1 365 ? -19.578 -21.844 -8.172 1 94.94 365 VAL B O 1
ATOM 6476 N N . LEU B 1 366 ? -18.672 -20.672 -6.57 1 95.38 366 LEU B N 1
ATOM 6477 C CA . LEU B 1 366 ? -17.344 -20.688 -7.176 1 95.38 366 LEU B CA 1
ATOM 6478 C C . LEU B 1 366 ? -16.844 -22.125 -7.328 1 95.38 366 LEU B C 1
ATOM 6480 O O . LEU B 1 366 ? -16.438 -22.531 -8.422 1 95.38 366 LEU B O 1
ATOM 6484 N N . ILE B 1 367 ? -16.875 -22.922 -6.254 1 94.44 367 ILE B N 1
ATOM 6485 C CA . ILE B 1 367 ? -16.281 -24.25 -6.254 1 94.44 367 ILE B CA 1
ATOM 6486 C C . ILE B 1 367 ? -17 -25.125 -7.285 1 94.44 367 ILE B C 1
ATOM 6488 O O . ILE B 1 367 ? -16.359 -25.734 -8.141 1 94.44 367 ILE B O 1
ATOM 6492 N N . PRO B 1 368 ? -18.328 -25.156 -7.312 1 94.25 368 PRO B N 1
ATOM 6493 C CA . PRO B 1 368 ? -19 -25.984 -8.32 1 94.25 368 PRO B CA 1
ATOM 6494 C C . PRO B 1 368 ? -18.688 -25.531 -9.75 1 94.25 368 PRO B C 1
ATOM 6496 O O . PRO B 1 368 ? -18.469 -26.375 -10.625 1 94.25 368 PRO B O 1
ATOM 6499 N N . VAL B 1 369 ? -18.625 -24.25 -9.992 1 95.88 369 VAL B N 1
ATOM 6500 C CA . VAL B 1 369 ? -18.391 -23.734 -11.336 1 95.88 369 VAL B CA 1
ATOM 6501 C C . VAL B 1 369 ? -16.984 -24.109 -11.781 1 95.88 369 VAL B C 1
ATOM 6503 O O . VAL B 1 369 ? -16.781 -24.609 -12.898 1 95.88 369 VAL B O 1
ATOM 6506 N N . TYR B 1 370 ? -16.016 -23.875 -10.953 1 95.19 370 TYR B N 1
ATOM 6507 C CA . TYR B 1 370 ? -14.641 -24.141 -11.336 1 95.19 370 TYR B CA 1
ATOM 6508 C C . TYR B 1 370 ? -14.391 -25.641 -11.445 1 95.19 370 TYR B C 1
ATOM 6510 O O . TYR B 1 370 ? -13.602 -26.094 -12.281 1 95.19 370 TYR B O 1
ATOM 6518 N N . GLN B 1 371 ? -15.039 -26.438 -10.602 1 93.75 371 GLN B N 1
ATOM 6519 C CA . GLN B 1 371 ? -14.945 -27.891 -10.719 1 93.75 371 GLN B CA 1
ATOM 6520 C C . GLN B 1 371 ? -15.453 -28.359 -12.078 1 93.75 371 GLN B C 1
ATOM 6522 O O . GLN B 1 371 ? -14.812 -29.188 -12.734 1 93.75 371 GLN B O 1
ATOM 6527 N N . ARG B 1 372 ? -16.562 -27.875 -12.453 1 94.75 372 ARG B N 1
ATOM 6528 C CA . ARG B 1 372 ? -17.156 -28.25 -13.734 1 94.75 372 ARG B CA 1
ATOM 6529 C C . ARG B 1 372 ? -16.266 -27.812 -14.891 1 94.75 372 ARG B C 1
ATOM 6531 O O . ARG B 1 372 ? -16.047 -28.578 -15.836 1 94.75 372 ARG B O 1
ATOM 6538 N N . ARG B 1 373 ? -15.828 -26.594 -14.812 1 95.88 373 ARG B N 1
ATOM 6539 C CA . ARG B 1 373 ? -14.969 -26.078 -15.867 1 95.88 373 ARG B CA 1
ATOM 6540 C C . ARG B 1 373 ? -13.68 -26.891 -15.984 1 95.88 373 ARG B C 1
ATOM 6542 O O . ARG B 1 373 ? -13.242 -27.219 -17.078 1 95.88 373 ARG B O 1
ATOM 6549 N N . HIS B 1 374 ? -13.117 -27.172 -14.836 1 94.62 374 HIS B N 1
ATOM 6550 C CA . HIS B 1 374 ? -11.906 -27.984 -14.805 1 94.62 374 HIS B CA 1
ATOM 6551 C C . HIS B 1 374 ? -12.141 -29.344 -15.453 1 94.62 374 HIS B C 1
ATOM 6553 O O . HIS B 1 374 ? -11.367 -29.766 -16.312 1 94.62 374 HIS B O 1
ATOM 6559 N N . SER B 1 375 ? -13.148 -29.984 -15.055 1 93.25 375 SER B N 1
ATOM 6560 C CA . SER B 1 375 ? -13.461 -31.312 -15.586 1 93.25 375 SER B CA 1
ATOM 6561 C C . SER B 1 375 ? -13.688 -31.25 -17.094 1 93.25 375 SER B C 1
ATOM 6563 O O . SER B 1 375 ? -13.211 -32.125 -17.828 1 93.25 375 SER B O 1
ATOM 6565 N N . ALA B 1 376 ? -14.383 -30.266 -17.469 1 95.5 376 ALA B N 1
ATOM 6566 C CA . ALA B 1 376 ? -14.695 -30.125 -18.875 1 95.5 376 ALA B CA 1
ATOM 6567 C C . ALA B 1 376 ? -13.43 -29.906 -19.703 1 95.5 376 ALA B C 1
ATOM 6569 O O . ALA B 1 376 ? -13.25 -30.516 -20.75 1 95.5 376 ALA B O 1
ATOM 6570 N N . VAL B 1 377 ? -12.625 -29.062 -19.25 1 95.56 377 VAL B N 1
ATOM 6571 C CA . VAL B 1 377 ? -11.422 -28.719 -20 1 95.56 377 VAL B CA 1
ATOM 6572 C C . VAL B 1 377 ? -10.461 -29.891 -20.016 1 95.56 377 VAL B C 1
ATOM 6574 O O . VAL B 1 377 ? -9.844 -30.203 -21.031 1 95.56 377 VAL B O 1
ATOM 6577 N N . VAL B 1 378 ? -10.273 -30.531 -18.875 1 94.62 378 VAL B N 1
ATOM 6578 C CA . VAL B 1 378 ? -9.383 -31.672 -18.797 1 94.62 378 VAL B CA 1
ATOM 6579 C C . VAL B 1 378 ? -9.852 -32.75 -19.766 1 94.62 378 VAL B C 1
ATOM 6581 O O . VAL B 1 378 ? -9.047 -33.312 -20.516 1 94.62 378 VAL B O 1
ATOM 6584 N N . CYS B 1 379 ? -11.094 -33 -19.766 1 95.5 379 CYS B N 1
ATOM 6585 C CA . CYS B 1 379 ? -11.656 -34 -20.656 1 95.5 379 CYS B CA 1
ATOM 6586 C C . CYS B 1 379 ? -11.453 -33.625 -22.109 1 95.5 379 CYS B C 1
ATOM 6588 O O . CYS B 1 379 ? -11.062 -34.438 -22.938 1 95.5 379 CYS B O 1
ATOM 6590 N N . ALA B 1 380 ? -11.703 -32.406 -22.375 1 97.06 380 ALA B N 1
ATOM 6591 C CA . ALA B 1 380 ? -11.562 -31.906 -23.75 1 97.06 380 ALA B CA 1
ATOM 6592 C C . ALA B 1 380 ? -10.117 -32 -24.219 1 97.06 380 ALA B C 1
ATOM 6594 O O . ALA B 1 380 ? -9.852 -32.375 -25.359 1 97.06 380 ALA B O 1
ATOM 6595 N N . VAL B 1 381 ? -9.203 -31.656 -23.406 1 96.31 381 VAL B N 1
ATOM 6596 C CA . VAL B 1 381 ? -7.789 -31.734 -23.75 1 96.31 381 VAL B CA 1
ATOM 6597 C C . VAL B 1 381 ? -7.387 -33.188 -23.969 1 96.31 381 VAL B C 1
ATOM 6599 O O . VAL B 1 381 ? -6.699 -33.5 -24.953 1 96.31 381 VAL B O 1
ATOM 6602 N N . GLU B 1 382 ? -7.805 -34.031 -23.188 1 95.19 382 GLU B N 1
ATOM 6603 C CA . GLU B 1 382 ? -7.461 -35.469 -23.266 1 95.19 382 GLU B CA 1
ATOM 6604 C C . GLU B 1 382 ? -8.039 -36.094 -24.531 1 95.19 382 GLU B C 1
ATOM 6606 O O . GLU B 1 382 ? -7.398 -36.938 -25.141 1 95.19 382 GLU B O 1
ATOM 6611 N N . THR B 1 383 ? -9.156 -35.625 -24.906 1 96.5 383 THR B N 1
ATOM 6612 C CA . THR B 1 383 ? -9.844 -36.25 -26.016 1 96.5 383 THR B CA 1
ATOM 6613 C C . THR B 1 383 ? -9.469 -35.625 -27.344 1 96.5 383 THR B C 1
ATOM 6615 O O . THR B 1 383 ? -9.344 -36.312 -28.359 1 96.5 383 THR B O 1
ATOM 6618 N N . SER B 1 384 ? -9.25 -34.344 -27.281 1 96.19 384 SER B N 1
ATOM 6619 C CA . SER B 1 384 ? -9.117 -33.656 -28.562 1 96.19 384 SER B CA 1
ATOM 6620 C C . SER B 1 384 ? -7.676 -33.25 -28.812 1 96.19 384 SER B C 1
ATOM 6622 O O . SER B 1 384 ? -7.266 -33.094 -29.969 1 96.19 384 SER B O 1
ATOM 6624 N N . LEU B 1 385 ? -6.918 -33.062 -27.828 1 95.94 385 LEU B N 1
ATOM 6625 C CA . LEU B 1 385 ? -5.578 -32.5 -28.031 1 95.94 385 LEU B CA 1
ATOM 6626 C C . LEU B 1 385 ? -4.516 -33.562 -27.812 1 95.94 385 LEU B C 1
ATOM 6628 O O . LEU B 1 385 ? -3.467 -33.562 -28.453 1 95.94 385 LEU B O 1
ATOM 6632 N N . ALA B 1 386 ? -4.801 -34.438 -26.875 1 94.88 386 ALA B N 1
ATOM 6633 C CA . ALA B 1 386 ? -3.83 -35.469 -26.578 1 94.88 386 ALA B CA 1
ATOM 6634 C C . ALA B 1 386 ? -3.48 -36.281 -27.828 1 94.88 386 ALA B C 1
ATOM 6636 O O . ALA B 1 386 ? -2.309 -36.562 -28.094 1 94.88 386 ALA B O 1
ATOM 6637 N N . PRO B 1 387 ? -4.465 -36.594 -28.672 1 94.94 387 PRO B N 1
ATOM 6638 C CA . PRO B 1 387 ? -4.156 -37.344 -29.906 1 94.94 387 PRO B CA 1
ATOM 6639 C C . PRO B 1 387 ? -3.256 -36.562 -30.844 1 94.94 387 PRO B C 1
ATOM 6641 O O . PRO B 1 387 ? -2.645 -37.125 -31.75 1 94.94 387 PRO B O 1
ATOM 6644 N N . LEU B 1 388 ? -3.221 -35.344 -30.625 1 92.88 388 LEU B N 1
ATOM 6645 C CA . LEU B 1 388 ? -2.406 -34.469 -31.484 1 92.88 388 LEU B CA 1
ATOM 6646 C C . LEU B 1 388 ? -1.034 -34.219 -30.859 1 92.88 388 LEU B C 1
ATOM 6648 O O . LEU B 1 388 ? -0.279 -33.375 -31.328 1 92.88 388 LEU B O 1
ATOM 6652 N N . GLY B 1 389 ? -0.764 -34.906 -29.734 1 92.44 389 GLY B N 1
ATOM 6653 C CA . GLY B 1 389 ? 0.563 -34.844 -29.141 1 92.44 389 GLY B CA 1
ATOM 6654 C C . GLY B 1 389 ? 0.645 -33.906 -27.953 1 92.44 389 GLY B C 1
ATOM 6655 O O . GLY B 1 389 ? 1.733 -33.656 -27.438 1 92.44 389 GLY B O 1
ATOM 6656 N N . VAL B 1 390 ? -0.438 -33.375 -27.547 1 93.81 390 VAL B N 1
ATOM 6657 C CA . VAL B 1 390 ? -0.467 -32.469 -26.406 1 93.81 390 VAL B CA 1
ATOM 6658 C C . VAL B 1 390 ? -0.524 -33.281 -25.109 1 93.81 390 VAL B C 1
ATOM 6660 O O . VAL B 1 390 ? -1.275 -34.25 -25.016 1 93.81 390 VAL B O 1
ATOM 6663 N N . ASN B 1 391 ? 0.298 -32.875 -24.109 1 93.06 391 ASN B N 1
ATOM 6664 C CA . ASN B 1 391 ? 0.316 -33.562 -22.812 1 93.06 391 ASN B CA 1
ATOM 6665 C C . ASN B 1 391 ? -0.027 -32.594 -21.688 1 93.06 391 ASN B C 1
ATOM 6667 O O . ASN B 1 391 ? 0.499 -31.469 -21.625 1 93.06 391 ASN B O 1
ATOM 6671 N N . ILE B 1 392 ? -0.873 -33.062 -20.812 1 92.06 392 ILE B N 1
ATOM 6672 C CA . ILE B 1 392 ? -1.123 -32.312 -19.578 1 92.06 392 ILE B CA 1
ATOM 6673 C C . ILE B 1 392 ? -0.033 -32.625 -18.562 1 92.06 392 ILE B C 1
ATOM 6675 O O . ILE B 1 392 ? 0.175 -33.781 -18.203 1 92.06 392 ILE B O 1
ATOM 6679 N N . ILE B 1 393 ? 0.653 -31.594 -18.094 1 88.06 393 ILE B N 1
ATOM 6680 C CA . ILE B 1 393 ? 1.739 -31.766 -17.141 1 88.06 393 ILE B CA 1
ATOM 6681 C C . ILE B 1 393 ? 1.187 -31.688 -15.719 1 88.06 393 ILE B C 1
ATOM 6683 O O . ILE B 1 393 ? 1.672 -32.375 -14.82 1 88.06 393 ILE B O 1
ATOM 6687 N N . THR B 1 394 ? 0.208 -30.859 -15.523 1 84.44 394 THR B N 1
ATOM 6688 C CA . THR B 1 394 ? -0.46 -30.766 -14.234 1 84.44 394 THR B CA 1
ATOM 6689 C C . THR B 1 394 ? -0.996 -32.125 -13.805 1 84.44 394 THR B C 1
ATOM 6691 O O . THR B 1 394 ? -1.633 -32.844 -14.594 1 84.44 394 THR B O 1
ATOM 6694 N N . ASP B 1 395 ? -0.659 -32.5 -12.594 1 79.19 395 ASP B N 1
ATOM 6695 C CA . ASP B 1 395 ? -1.225 -33.75 -12.07 1 79.19 395 ASP B CA 1
ATOM 6696 C C . ASP B 1 395 ? -2.689 -33.562 -11.68 1 79.19 395 ASP B C 1
ATOM 6698 O O . ASP B 1 395 ? -2.99 -33.125 -10.57 1 79.19 395 ASP B O 1
ATOM 6702 N N . THR B 1 396 ? -3.57 -33.938 -12.484 1 74 396 THR B N 1
ATOM 6703 C CA . THR B 1 396 ? -4.996 -33.688 -12.289 1 74 396 THR B CA 1
ATOM 6704 C C . THR B 1 396 ? -5.609 -34.75 -11.391 1 74 396 THR B C 1
ATOM 6706 O O . THR B 1 396 ? -6.754 -34.625 -10.953 1 74 396 THR B O 1
ATOM 6709 N N . SER B 1 397 ? -4.836 -35.75 -11.133 1 66.69 397 SER B N 1
ATOM 6710 C CA . SER B 1 397 ? -5.324 -36.812 -10.258 1 66.69 397 SER B CA 1
ATOM 6711 C C . SER B 1 397 ? -5.156 -36.438 -8.789 1 66.69 397 SER B C 1
ATOM 6713 O O . SER B 1 397 ? -5.949 -36.875 -7.945 1 66.69 397 SER B O 1
ATOM 6715 N N . ARG B 1 398 ? -4.172 -35.75 -8.492 1 58.44 398 ARG B N 1
ATOM 6716 C CA . ARG B 1 398 ? -3.811 -35.438 -7.121 1 58.44 398 ARG B CA 1
ATOM 6717 C C . ARG B 1 398 ? -4.281 -34.031 -6.754 1 58.44 398 ARG B C 1
ATOM 6719 O O . ARG B 1 398 ? -4.527 -33.719 -5.582 1 58.44 398 ARG B O 1
ATOM 6726 N N . ASN B 1 399 ? -4.465 -33.344 -7.695 1 60.38 399 ASN B N 1
ATOM 6727 C CA . ASN B 1 399 ? -4.613 -31.906 -7.48 1 60.38 399 ASN B CA 1
ATOM 6728 C C . ASN B 1 399 ? -5.961 -31.406 -7.98 1 60.38 399 ASN B C 1
ATOM 6730 O O . ASN B 1 399 ? -6.145 -31.203 -9.18 1 60.38 399 ASN B O 1
ATOM 6734 N N . SER B 1 400 ? -6.875 -31.531 -7.078 1 80.19 400 SER B N 1
ATOM 6735 C CA . SER B 1 400 ? -8.125 -31.016 -7.641 1 80.19 400 SER B CA 1
ATOM 6736 C C . SER B 1 400 ? -8.453 -29.625 -7.098 1 80.19 400 SER B C 1
ATOM 6738 O O . SER B 1 400 ? -9.094 -29.5 -6.051 1 80.19 400 SER B O 1
ATOM 6740 N N . GLY B 1 401 ? -7.891 -28.641 -7.82 1 90.75 401 GLY B N 1
ATOM 6741 C CA . GLY B 1 401 ? -8.188 -27.25 -7.48 1 90.75 401 GLY B CA 1
ATOM 6742 C C . GLY B 1 401 ? -7.391 -26.25 -8.289 1 90.75 401 GLY B C 1
ATOM 6743 O O . GLY B 1 401 ? -6.68 -26.625 -9.227 1 90.75 401 GLY B O 1
ATOM 6744 N N . GLY B 1 402 ? -7.602 -25 -7.973 1 93.31 402 GLY B N 1
ATOM 6745 C CA . GLY B 1 402 ? -6.906 -23.906 -8.633 1 93.31 402 GLY B CA 1
ATOM 6746 C C . GLY B 1 402 ? -7.586 -23.438 -9.906 1 93.31 402 GLY B C 1
ATOM 6747 O O . GLY B 1 402 ? -8.797 -23.594 -10.062 1 93.31 402 GLY B O 1
ATOM 6748 N N . TRP B 1 403 ? -6.758 -22.766 -10.766 1 95 403 TRP B N 1
ATOM 6749 C CA . TRP B 1 403 ? -7.316 -22.141 -11.961 1 95 403 TRP B CA 1
ATOM 6750 C C . TRP B 1 403 ? -6.547 -22.578 -13.211 1 95 403 TRP B C 1
ATOM 6752 O O . TRP B 1 403 ? -6.867 -22.141 -14.32 1 95 403 TRP B O 1
ATOM 6762 N N . PHE B 1 404 ? -5.578 -23.516 -13.07 1 94.62 404 PHE B N 1
ATOM 6763 C CA . PHE B 1 404 ? -4.605 -23.594 -14.156 1 94.62 404 PHE B CA 1
ATOM 6764 C C . PHE B 1 404 ? -4.402 -25.031 -14.602 1 94.62 404 PHE B C 1
ATOM 6766 O O . PHE B 1 404 ? -4.457 -25.953 -13.781 1 94.62 404 PHE B O 1
ATOM 6773 N N . LEU B 1 405 ? -4.168 -25.172 -15.859 1 94.69 405 LEU B N 1
ATOM 6774 C CA . LEU B 1 405 ? -3.637 -26.375 -16.484 1 94.69 405 LEU B CA 1
ATOM 6775 C C . LEU B 1 405 ? -2.35 -26.062 -17.25 1 94.69 405 LEU B C 1
ATOM 6777 O O . LEU B 1 405 ? -2.311 -25.141 -18.062 1 94.69 405 LEU B O 1
ATOM 6781 N N . TRP B 1 406 ? -1.364 -26.781 -16.875 1 94.25 406 TRP B N 1
ATOM 6782 C CA . TRP B 1 406 ? -0.075 -26.672 -17.547 1 94.25 406 TRP B CA 1
ATOM 6783 C C . TRP B 1 406 ? 0.089 -27.75 -18.594 1 94.25 406 TRP B C 1
ATOM 6785 O O . TRP B 1 406 ? 0.035 -28.938 -18.281 1 94.25 406 TRP B O 1
ATOM 6795 N N . ILE B 1 407 ? 0.283 -27.281 -19.844 1 94.5 407 ILE B N 1
ATOM 6796 C CA . ILE B 1 407 ? 0.231 -28.219 -20.953 1 94.5 407 ILE B CA 1
ATOM 6797 C C . ILE B 1 407 ? 1.513 -28.109 -21.781 1 94.5 407 ILE B C 1
ATOM 6799 O O . ILE B 1 407 ? 2.062 -27.016 -21.953 1 94.5 407 ILE B O 1
ATOM 6803 N N . GLN B 1 408 ? 1.943 -29.219 -22.219 1 93.44 408 GLN B N 1
ATOM 6804 C CA . GLN B 1 408 ? 3.082 -29.297 -23.141 1 93.44 408 GLN B CA 1
ATOM 6805 C C . GLN B 1 408 ? 2.621 -29.516 -24.578 1 93.44 408 GLN B C 1
ATOM 6807 O O . GLN B 1 408 ? 1.864 -30.453 -24.859 1 93.44 408 GLN B O 1
ATOM 6812 N N . LEU B 1 409 ? 3.049 -28.688 -25.391 1 93 409 LEU B N 1
ATOM 6813 C CA . LEU B 1 409 ? 2.744 -28.781 -26.812 1 93 409 LEU B CA 1
ATOM 6814 C C . LEU B 1 409 ? 3.65 -29.797 -27.5 1 93 409 LEU B C 1
ATOM 6816 O O . LEU B 1 409 ? 4.699 -30.172 -26.953 1 93 409 LEU B O 1
ATOM 6820 N N . PRO B 1 410 ? 3.146 -30.266 -28.625 1 89.31 410 PRO B N 1
ATOM 6821 C CA . PRO B 1 410 ? 4.012 -31.203 -29.344 1 89.31 410 PRO B CA 1
ATOM 6822 C C . PRO B 1 410 ? 5.344 -30.578 -29.75 1 89.31 410 PRO B C 1
ATOM 6824 O O . PRO B 1 410 ? 5.43 -29.359 -29.922 1 89.31 410 PRO B O 1
ATOM 6827 N N . LYS B 1 411 ? 6.277 -31.484 -29.891 1 78.88 411 LYS B N 1
ATOM 6828 C CA . LYS B 1 411 ? 7.602 -31.031 -30.297 1 78.88 411 LYS B CA 1
ATOM 6829 C C . LYS B 1 411 ? 7.547 -30.328 -31.656 1 78.88 411 LYS B C 1
ATOM 6831 O O . LYS B 1 411 ? 6.816 -30.766 -32.562 1 78.88 411 LYS B O 1
ATOM 6836 N N . GLY B 1 412 ? 8.203 -29.312 -31.875 1 71.12 412 GLY B N 1
ATOM 6837 C CA . GLY B 1 412 ? 8.281 -28.625 -33.156 1 71.12 412 GLY B CA 1
ATOM 6838 C C . GLY B 1 412 ? 7.273 -27.484 -33.281 1 71.12 412 GLY B C 1
ATOM 6839 O O . GLY B 1 412 ? 7.254 -26.781 -34.281 1 71.12 412 GLY B O 1
ATOM 6840 N N . CYS B 1 413 ? 6.359 -27.656 -32.344 1 74.56 413 CYS B N 1
ATOM 6841 C CA . CYS B 1 413 ? 5.434 -26.516 -32.375 1 74.56 413 CYS B CA 1
ATOM 6842 C C . CYS B 1 413 ? 6.188 -25.203 -32.25 1 74.56 413 CYS B C 1
ATOM 6844 O O . CYS B 1 413 ? 7.047 -25.031 -31.406 1 74.56 413 CYS B O 1
ATOM 6846 N N . ARG B 1 414 ? 6.223 -24.469 -33.375 1 60.34 414 ARG B N 1
ATOM 6847 C CA . ARG B 1 414 ? 7.035 -23.266 -33.562 1 60.34 414 ARG B CA 1
ATOM 6848 C C . ARG B 1 414 ? 6.57 -22.156 -32.625 1 60.34 414 ARG B C 1
ATOM 6850 O O . ARG B 1 414 ? 5.453 -22.203 -32.094 1 60.34 414 ARG B O 1
ATOM 6857 N N . ALA B 1 415 ? 7.453 -21.328 -32.344 1 60.91 415 ALA B N 1
ATOM 6858 C CA . ALA B 1 415 ? 7.234 -20.078 -31.625 1 60.91 415 ALA B CA 1
ATOM 6859 C C . ALA B 1 415 ? 6.023 -19.328 -32.156 1 60.91 415 ALA B C 1
ATOM 6861 O O . ALA B 1 415 ? 5.363 -18.594 -31.438 1 60.91 415 ALA B O 1
ATOM 6862 N N . SER B 1 416 ? 5.648 -19.859 -33.375 1 77 416 SER B N 1
ATOM 6863 C CA . SER B 1 416 ? 4.609 -19.078 -34.031 1 77 416 SER B CA 1
ATOM 6864 C C . SER B 1 416 ? 3.219 -19.594 -33.688 1 77 416 SER B C 1
ATOM 6866 O O . SER B 1 416 ? 2.213 -18.969 -34.031 1 77 416 SER B O 1
ATOM 6868 N N . PHE B 1 417 ? 3.172 -20.719 -33 1 87.56 417 PHE B N 1
ATOM 6869 C CA . PHE B 1 417 ? 1.881 -21.328 -32.719 1 87.56 417 PHE B CA 1
ATOM 6870 C C . PHE B 1 417 ? 0.97 -20.344 -31.984 1 87.56 417 PHE B C 1
ATOM 6872 O O . PHE B 1 417 ? -0.18 -20.156 -32.375 1 87.56 417 PHE B O 1
ATOM 6879 N N . LEU B 1 418 ? 1.48 -19.703 -31.016 1 91.31 418 LEU B N 1
ATOM 6880 C CA . LEU B 1 418 ? 0.669 -18.812 -30.203 1 91.31 418 LEU B CA 1
ATOM 6881 C C . LEU B 1 418 ? 0.196 -17.609 -31.031 1 91.31 418 LEU B C 1
ATOM 6883 O O . LEU B 1 418 ? -0.939 -17.156 -30.875 1 91.31 418 LEU B O 1
ATOM 6887 N N . GLU B 1 419 ? 1.061 -17.172 -31.844 1 90.38 419 GLU B N 1
ATOM 6888 C CA . GLU B 1 419 ? 0.695 -16.062 -32.719 1 90.38 419 GLU B CA 1
ATOM 6889 C C . GLU B 1 419 ? -0.413 -16.453 -33.688 1 90.38 419 GLU B C 1
ATOM 6891 O O . GLU B 1 419 ? -1.369 -15.703 -33.875 1 90.38 419 GLU B O 1
ATOM 6896 N N . ARG B 1 420 ? -0.279 -17.562 -34.312 1 90.19 420 ARG B N 1
ATOM 6897 C CA . ARG B 1 420 ? -1.282 -18.062 -35.25 1 90.19 420 ARG B CA 1
ATOM 6898 C C . ARG B 1 420 ? -2.607 -18.328 -34.531 1 90.19 420 ARG B C 1
ATOM 6900 O O . ARG B 1 420 ? -3.676 -18.047 -35.062 1 90.19 420 ARG B O 1
ATOM 6907 N N . LEU B 1 421 ? -2.473 -18.938 -33.406 1 94.06 421 LEU B N 1
ATOM 6908 C CA . LEU B 1 421 ? -3.668 -19.234 -32.625 1 94.06 421 LEU B CA 1
ATOM 6909 C C . LEU B 1 421 ? -4.465 -17.969 -32.344 1 94.06 421 LEU B C 1
ATOM 6911 O O . LEU B 1 421 ? -5.691 -17.953 -32.469 1 94.06 421 LEU B O 1
ATOM 6915 N N . GLU B 1 422 ? -3.789 -16.906 -31.906 1 93.69 422 GLU B N 1
ATOM 6916 C CA . GLU B 1 422 ? -4.441 -15.641 -31.594 1 93.69 422 GLU B CA 1
ATOM 6917 C C . GLU B 1 422 ? -4.961 -14.961 -32.844 1 93.69 422 GLU B C 1
ATOM 6919 O O . GLU B 1 422 ? -6.105 -14.5 -32.875 1 93.69 422 GLU B O 1
ATOM 6924 N N . ASP B 1 423 ? -4.195 -14.961 -33.875 1 92 423 ASP B N 1
ATOM 6925 C CA . ASP B 1 423 ? -4.512 -14.188 -35.094 1 92 423 ASP B CA 1
ATOM 6926 C C . ASP B 1 423 ? -5.562 -14.898 -35.938 1 92 423 ASP B C 1
ATOM 6928 O O . ASP B 1 423 ? -6.484 -14.258 -36.438 1 92 423 ASP B O 1
ATOM 6932 N N . ASP B 1 424 ? -5.395 -16.203 -36.094 1 91.94 424 ASP B N 1
ATOM 6933 C CA . ASP B 1 424 ? -6.219 -16.938 -37.062 1 91.94 424 ASP B CA 1
ATOM 6934 C C . ASP B 1 424 ? -7.414 -17.594 -36.375 1 91.94 424 ASP B C 1
ATOM 6936 O O . ASP B 1 424 ? -8.469 -17.781 -36.969 1 91.94 424 ASP B O 1
ATOM 6940 N N . TYR B 1 425 ? -7.242 -17.875 -35.125 1 94.81 425 TYR B N 1
ATOM 6941 C CA . TYR B 1 425 ? -8.289 -18.641 -34.469 1 94.81 425 TYR B CA 1
ATOM 6942 C C . TYR B 1 425 ? -8.867 -17.875 -33.281 1 94.81 425 TYR B C 1
ATOM 6944 O O . TYR B 1 425 ? -9.781 -18.359 -32.625 1 94.81 425 TYR B O 1
ATOM 6952 N N . ASN B 1 426 ? -8.312 -16.75 -32.906 1 96.06 426 ASN B N 1
ATOM 6953 C CA . ASN B 1 426 ? -8.836 -15.828 -31.891 1 96.06 426 ASN B CA 1
ATOM 6954 C C . ASN B 1 426 ? -8.867 -16.469 -30.5 1 96.06 426 ASN B C 1
ATOM 6956 O O . ASN B 1 426 ? -9.867 -16.391 -29.797 1 96.06 426 ASN B O 1
ATOM 6960 N N . VAL B 1 427 ? -7.891 -17.234 -30.203 1 96.56 427 VAL B N 1
ATOM 6961 C CA . VAL B 1 427 ? -7.703 -17.812 -28.875 1 96.56 427 VAL B CA 1
ATOM 6962 C C . VAL B 1 427 ? -6.375 -17.328 -28.297 1 96.56 427 VAL B C 1
ATOM 6964 O O . VAL B 1 427 ? -5.336 -17.406 -28.953 1 96.56 427 VAL B O 1
ATOM 6967 N N . ILE B 1 428 ? -6.461 -16.797 -27.125 1 95.62 428 ILE B N 1
ATOM 6968 C CA . ILE B 1 428 ? -5.266 -16.297 -26.469 1 95.62 428 ILE B CA 1
ATOM 6969 C C . ILE B 1 428 ? -4.855 -17.25 -25.344 1 95.62 428 ILE B C 1
ATOM 6971 O O . ILE B 1 428 ? -5.684 -17.641 -24.531 1 95.62 428 ILE B O 1
ATOM 6975 N N . LEU B 1 429 ? -3.594 -17.688 -25.359 1 94.88 429 LEU B N 1
ATOM 6976 C CA . LEU B 1 429 ? -2.969 -18.484 -24.312 1 94.88 429 LEU B CA 1
ATOM 6977 C C . LEU B 1 429 ? -1.699 -17.828 -23.797 1 94.88 429 LEU B C 1
ATOM 6979 O O . LEU B 1 429 ? -1.096 -17 -24.5 1 94.88 429 LEU B O 1
ATOM 6983 N N . SER B 1 430 ? -1.401 -18.156 -22.562 1 93.38 430 SER B N 1
ATOM 6984 C CA . SER B 1 430 ? -0.114 -17.703 -22.047 1 93.38 430 SER B CA 1
ATOM 6985 C C . SER B 1 430 ? 0.994 -18.703 -22.375 1 93.38 430 SER B C 1
ATOM 6987 O O . SER B 1 430 ? 0.913 -19.875 -22 1 93.38 430 SER B O 1
ATOM 6989 N N . GLY B 1 431 ? 2.021 -18.156 -23.016 1 92.69 431 GLY B N 1
ATOM 6990 C CA . GLY B 1 431 ? 3.146 -19.016 -23.359 1 92.69 431 GLY B CA 1
ATOM 6991 C C . GLY B 1 431 ? 4.094 -19.25 -22.188 1 92.69 431 GLY B C 1
ATOM 6992 O O . GLY B 1 431 ? 4.219 -18.391 -21.312 1 92.69 431 GLY B O 1
ATOM 6993 N N . GLY B 1 432 ? 4.762 -20.391 -22.219 1 91.31 432 GLY B N 1
ATOM 6994 C CA . GLY B 1 432 ? 5.691 -20.75 -21.172 1 91.31 432 GLY B CA 1
ATOM 6995 C C . GLY B 1 432 ? 6.816 -19.75 -20.984 1 91.31 432 GLY B C 1
ATOM 6996 O O . GLY B 1 432 ? 7.348 -19.594 -19.891 1 91.31 432 GLY B O 1
ATOM 6997 N N . ASN B 1 433 ? 7.148 -19.031 -22 1 87.31 433 ASN B N 1
ATOM 6998 C CA . ASN B 1 433 ? 8.227 -18.062 -21.938 1 87.31 433 ASN B CA 1
ATOM 6999 C C . ASN B 1 433 ? 7.91 -16.922 -20.969 1 87.31 433 ASN B C 1
ATOM 7001 O O . ASN B 1 433 ? 8.812 -16.219 -20.516 1 87.31 433 ASN B O 1
ATOM 7005 N N . GLU B 1 434 ? 6.695 -16.766 -20.672 1 88.19 434 GLU B N 1
ATOM 7006 C CA . GLU B 1 434 ? 6.289 -15.75 -19.719 1 88.19 434 GLU B CA 1
ATOM 7007 C C . GLU B 1 434 ? 6.656 -16.156 -18.297 1 88.19 434 GLU B C 1
ATOM 7009 O O . GLU B 1 434 ? 6.652 -15.32 -17.391 1 88.19 434 GLU B O 1
ATOM 7014 N N . PHE B 1 435 ? 6.961 -17.453 -18.141 1 91.06 435 PHE B N 1
ATOM 7015 C CA . PHE B 1 435 ? 7.129 -17.969 -16.781 1 91.06 435 PHE B CA 1
ATOM 7016 C C . PHE B 1 435 ? 8.555 -18.453 -16.562 1 91.06 435 PHE B C 1
ATOM 7018 O O . PHE B 1 435 ? 8.891 -18.938 -15.477 1 91.06 435 PHE B O 1
ATOM 7025 N N . GLY B 1 436 ? 9.328 -18.391 -17.547 1 87.19 436 GLY B N 1
ATOM 7026 C CA . GLY B 1 436 ? 10.711 -18.812 -17.422 1 87.19 436 GLY B CA 1
ATOM 7027 C C . GLY B 1 436 ? 11.367 -19.078 -18.766 1 87.19 436 GLY B C 1
ATOM 7028 O O . GLY B 1 436 ? 10.703 -19.094 -19.797 1 87.19 436 GLY B O 1
ATOM 7029 N N . VAL B 1 437 ? 12.641 -19.375 -18.688 1 81.62 437 VAL B N 1
ATOM 7030 C CA . VAL B 1 437 ? 13.414 -19.625 -19.906 1 81.62 437 VAL B CA 1
ATOM 7031 C C . VAL B 1 437 ? 13.352 -21.109 -20.25 1 81.62 437 VAL B C 1
ATOM 7033 O O . VAL B 1 437 ? 13.328 -21.953 -19.359 1 81.62 437 VAL B O 1
ATOM 7036 N N . GLY B 1 438 ? 13.258 -21.375 -21.5 1 82.31 438 GLY B N 1
ATOM 7037 C CA . GLY B 1 438 ? 13.297 -22.75 -21.969 1 82.31 438 GLY B CA 1
ATOM 7038 C C . GLY B 1 438 ? 11.953 -23.438 -21.891 1 82.31 438 GLY B C 1
ATOM 7039 O O . GLY B 1 438 ? 11.883 -24.672 -21.875 1 82.31 438 GLY B O 1
ATOM 7040 N N . LEU B 1 439 ? 10.945 -22.656 -21.703 1 88.31 439 LEU B N 1
ATOM 7041 C CA . LEU B 1 439 ? 9.602 -23.219 -21.562 1 88.31 439 LEU B CA 1
ATOM 7042 C C . LEU B 1 439 ? 8.75 -22.906 -22.797 1 88.31 439 LEU B C 1
ATOM 7044 O O . LEU B 1 439 ? 7.531 -22.766 -22.688 1 88.31 439 LEU B O 1
ATOM 7048 N N . GLU B 1 440 ? 9.336 -22.875 -23.922 1 85.06 440 GLU B N 1
ATOM 7049 C CA . GLU B 1 440 ? 8.68 -22.438 -25.156 1 85.06 440 GLU B CA 1
ATOM 7050 C C . GLU B 1 440 ? 7.605 -23.438 -25.578 1 85.06 440 GLU B C 1
ATOM 7052 O O . GLU B 1 440 ? 6.637 -23.062 -26.25 1 85.06 440 GLU B O 1
ATOM 7057 N N . ASN B 1 441 ? 7.805 -24.688 -25.203 1 89.62 441 ASN B N 1
ATOM 7058 C CA . ASN B 1 441 ? 6.848 -25.703 -25.641 1 89.62 441 ASN B CA 1
ATOM 7059 C C . ASN B 1 441 ? 5.73 -25.891 -24.625 1 89.62 441 ASN B C 1
ATOM 7061 O O . ASN B 1 441 ? 4.957 -26.844 -24.703 1 89.62 441 ASN B O 1
ATOM 7065 N N . PHE B 1 442 ? 5.68 -25.031 -23.672 1 92.81 442 PHE B N 1
ATOM 7066 C CA . PHE B 1 442 ? 4.645 -25.141 -22.641 1 92.81 442 PHE B CA 1
ATOM 7067 C C . PHE B 1 442 ? 3.682 -23.953 -22.734 1 92.81 442 PHE B C 1
ATOM 7069 O O . PHE B 1 442 ? 4.047 -22.875 -23.203 1 92.81 442 PHE B O 1
ATOM 7076 N N . VAL B 1 443 ? 2.439 -24.203 -22.359 1 94.62 443 VAL B N 1
ATOM 7077 C CA . VAL B 1 443 ? 1.436 -23.141 -22.281 1 94.62 443 VAL B CA 1
ATOM 7078 C C . VAL B 1 443 ? 0.585 -23.328 -21.031 1 94.62 443 VAL B C 1
ATOM 7080 O O . VAL B 1 443 ? 0.372 -24.469 -20.578 1 94.62 443 VAL B O 1
ATOM 7083 N N . ARG B 1 444 ? 0.192 -22.297 -20.469 1 95.62 444 ARG B N 1
ATOM 7084 C CA . ARG B 1 444 ? -0.758 -22.328 -19.375 1 95.62 444 ARG B CA 1
ATOM 7085 C C . ARG B 1 444 ? -2.174 -22.031 -19.859 1 95.62 444 ARG B C 1
ATOM 7087 O O . ARG B 1 444 ? -2.406 -21.031 -20.531 1 95.62 444 ARG B O 1
ATOM 7094 N N . LEU B 1 445 ? -3.039 -22.844 -19.516 1 96.38 445 LEU B N 1
ATOM 7095 C CA . LEU B 1 445 ? -4.465 -22.625 -19.734 1 96.38 445 LEU B CA 1
ATOM 7096 C C . LEU B 1 445 ? -5.16 -22.25 -18.422 1 96.38 445 LEU B C 1
ATOM 7098 O O . LEU B 1 445 ? -5.137 -23.031 -17.469 1 96.38 445 LEU B O 1
ATOM 7102 N N . CYS B 1 446 ? -5.754 -21.094 -18.391 1 96.38 446 CYS B N 1
ATOM 7103 C CA . CYS B 1 446 ? -6.547 -20.656 -17.25 1 96.38 446 CYS B CA 1
ATOM 7104 C C . CYS B 1 446 ? -8.039 -20.828 -17.516 1 96.38 446 CYS B C 1
ATOM 7106 O O . CYS B 1 446 ? -8.562 -20.297 -18.5 1 96.38 446 CYS B O 1
ATOM 7108 N N . PHE B 1 447 ? -8.758 -21.516 -16.688 1 96.31 447 PHE B N 1
ATOM 7109 C CA . PHE B 1 447 ? -10.156 -21.812 -16.969 1 96.31 447 PHE B CA 1
ATOM 7110 C C . PHE B 1 447 ? -11.07 -20.969 -16.094 1 96.31 447 PHE B C 1
ATOM 7112 O O . PHE B 1 447 ? -12.258 -21.281 -15.938 1 96.31 447 PHE B O 1
ATOM 7119 N N . ALA B 1 448 ? -10.57 -19.953 -15.508 1 93.62 448 ALA B N 1
ATOM 7120 C CA . ALA B 1 448 ? -11.336 -19.141 -14.562 1 93.62 448 ALA B CA 1
ATOM 7121 C C . ALA B 1 448 ? -12.203 -18.125 -15.297 1 93.62 448 ALA B C 1
ATOM 7123 O O . ALA B 1 448 ? -13.336 -17.859 -14.891 1 93.62 448 ALA B O 1
ATOM 7124 N N . TRP B 1 449 ? -11.734 -17.562 -16.344 1 92.25 449 TRP B N 1
ATOM 7125 C CA . TRP B 1 449 ? -12.336 -16.391 -16.984 1 92.25 449 TRP B CA 1
ATOM 7126 C C . TRP B 1 449 ? -13.477 -16.797 -17.906 1 92.25 449 TRP B C 1
ATOM 7128 O O . TRP B 1 449 ? -14.594 -16.281 -17.781 1 92.25 449 TRP B O 1
ATOM 7138 N N . GLU B 1 450 ? -13.195 -17.719 -18.797 1 94.31 450 GLU B N 1
ATOM 7139 C CA . GLU B 1 450 ? -14.156 -18.078 -19.828 1 94.31 450 GLU B CA 1
ATOM 7140 C C . GLU B 1 450 ? -15.211 -19.047 -19.281 1 94.31 450 GLU B C 1
ATOM 7142 O O . GLU B 1 450 ? -14.938 -19.828 -18.375 1 94.31 450 GLU B O 1
ATOM 7147 N N . SER B 1 451 ? -16.391 -18.984 -19.906 1 94.75 451 SER B N 1
ATOM 7148 C CA . SER B 1 451 ? -17.438 -19.938 -19.578 1 94.75 451 SER B CA 1
ATOM 7149 C C . SER B 1 451 ? -17.078 -21.359 -20.016 1 94.75 451 SER B C 1
ATOM 7151 O O . SER B 1 451 ? -16.125 -21.547 -20.781 1 94.75 451 SER B O 1
ATOM 7153 N N . GLU B 1 452 ? -17.828 -22.266 -19.469 1 96.19 452 GLU B N 1
ATOM 7154 C CA . GLU B 1 452 ? -17.609 -23.672 -19.828 1 96.19 452 GLU B CA 1
ATOM 7155 C C . GLU B 1 452 ? -17.703 -23.875 -21.328 1 96.19 452 GLU B C 1
ATOM 7157 O O . GLU B 1 452 ? -16.875 -24.547 -21.922 1 96.19 452 GLU B O 1
ATOM 7162 N N . GLN B 1 453 ? -18.703 -23.297 -21.938 1 95.88 453 GLN B N 1
ATOM 7163 C CA . GLN B 1 453 ? -18.906 -23.406 -23.375 1 95.88 453 GLN B CA 1
ATOM 7164 C C . GLN B 1 453 ? -17.75 -22.781 -24.141 1 95.88 453 GLN B C 1
ATOM 7166 O O . GLN B 1 453 ? -17.266 -23.359 -25.125 1 95.88 453 GLN B O 1
ATOM 7171 N N . ALA B 1 454 ? -17.344 -21.641 -23.656 1 96.06 454 ALA B N 1
ATOM 7172 C CA . ALA B 1 454 ? -16.234 -20.938 -24.297 1 96.06 454 ALA B CA 1
ATOM 7173 C C . ALA B 1 454 ? -14.945 -21.734 -24.172 1 96.06 454 ALA B C 1
ATOM 7175 O O . ALA B 1 454 ? -14.109 -21.719 -25.078 1 96.06 454 ALA B O 1
ATOM 7176 N N . LEU B 1 455 ? -14.781 -22.375 -23.094 1 97.44 455 LEU B N 1
ATOM 7177 C CA . LEU B 1 455 ? -13.609 -23.219 -22.875 1 97.44 455 LEU B CA 1
ATOM 7178 C C . LEU B 1 455 ? -13.578 -24.375 -23.859 1 97.44 455 LEU B C 1
ATOM 7180 O O . LEU B 1 455 ? -12.539 -24.656 -24.469 1 97.44 455 LEU B O 1
ATOM 7184 N N . LEU B 1 456 ? -14.625 -25 -24.047 1 97.75 456 LEU B N 1
ATOM 7185 C CA . LEU B 1 456 ? -14.703 -26.125 -24.984 1 97.75 456 LEU B CA 1
ATOM 7186 C C . LEU B 1 456 ? -14.461 -25.672 -26.406 1 97.75 456 LEU B C 1
ATOM 7188 O O . LEU B 1 456 ? -13.766 -26.344 -27.172 1 97.75 456 LEU B O 1
ATOM 7192 N N . GLU B 1 457 ? -15.078 -24.547 -26.641 1 97.25 457 GLU B N 1
ATOM 7193 C CA . GLU B 1 457 ? -14.836 -23.969 -27.953 1 97.25 457 GLU B CA 1
ATOM 7194 C C . GLU B 1 457 ? -13.359 -23.625 -28.141 1 97.25 457 GLU B C 1
ATOM 7196 O O . GLU B 1 457 ? -12.812 -23.812 -29.234 1 97.25 457 GLU B O 1
ATOM 7201 N N . SER B 1 458 ? -12.758 -23.141 -27.141 1 97.69 458 SER B N 1
ATOM 7202 C CA . SER B 1 458 ? -11.336 -22.797 -27.219 1 97.69 458 SER B CA 1
ATOM 7203 C C . SER B 1 458 ? -10.492 -24.031 -27.516 1 97.69 458 SER B C 1
ATOM 7205 O O . SER B 1 458 ? -9.578 -23.984 -28.344 1 97.69 458 SER B O 1
ATOM 7207 N N . VAL B 1 459 ? -10.766 -25.125 -26.875 1 97.69 459 VAL B N 1
ATOM 7208 C CA . VAL B 1 459 ? -10.016 -26.359 -27.078 1 97.69 459 VAL B CA 1
ATOM 7209 C C . VAL B 1 459 ? -10.203 -26.844 -28.516 1 97.69 459 VAL B C 1
ATOM 7211 O O . VAL B 1 459 ? -9.25 -27.297 -29.156 1 97.69 459 VAL B O 1
ATOM 7214 N N . LYS B 1 460 ? -11.367 -26.734 -29 1 97.12 460 LYS B N 1
ATOM 7215 C CA . LYS B 1 460 ? -11.641 -27.094 -30.391 1 97.12 460 LYS B CA 1
ATOM 7216 C C . LYS B 1 460 ? -10.781 -26.266 -31.359 1 97.12 460 LYS B C 1
ATOM 7218 O O . LYS B 1 460 ? -10.203 -26.812 -32.281 1 97.12 460 LYS B O 1
ATOM 7223 N N . ARG B 1 461 ? -10.766 -25.031 -31.078 1 96.62 461 ARG B N 1
ATOM 7224 C CA . ARG B 1 461 ? -9.992 -24.125 -31.938 1 96.62 461 ARG B CA 1
ATOM 7225 C C . ARG B 1 461 ? -8.5 -24.422 -31.828 1 96.62 461 ARG B C 1
ATOM 7227 O O . ARG B 1 461 ? -7.766 -24.312 -32.812 1 96.62 461 ARG B O 1
ATOM 7234 N N . ILE B 1 462 ? -8.07 -24.734 -30.688 1 95.88 462 ILE B N 1
ATOM 7235 C CA . ILE B 1 462 ? -6.672 -25.109 -30.5 1 95.88 462 ILE B CA 1
ATOM 7236 C C . ILE B 1 462 ? -6.359 -26.359 -31.312 1 95.88 462 ILE B C 1
ATOM 7238 O O . ILE B 1 462 ? -5.324 -26.422 -31.984 1 95.88 462 ILE B O 1
ATOM 7242 N N . ALA B 1 463 ? -7.258 -27.297 -31.297 1 95.81 463 ALA B N 1
ATOM 7243 C CA . ALA B 1 463 ? -7.078 -28.516 -32.062 1 95.81 463 ALA B CA 1
ATOM 7244 C C . ALA B 1 463 ? -6.98 -28.219 -33.562 1 95.81 463 ALA B C 1
ATOM 7246 O O . ALA B 1 463 ? -6.125 -28.766 -34.25 1 95.81 463 ALA B O 1
ATOM 7247 N N . MET B 1 464 ? -7.828 -27.391 -33.969 1 94.75 464 MET B N 1
ATOM 7248 C CA . MET B 1 464 ? -7.816 -27 -35.375 1 94.75 464 MET B CA 1
ATOM 7249 C C . MET B 1 464 ? -6.492 -26.328 -35.75 1 94.75 464 MET B C 1
ATOM 7251 O O . MET B 1 464 ? -5.926 -26.625 -36.812 1 94.75 464 MET B O 1
ATOM 7255 N N . CYS B 1 465 ? -6.066 -25.5 -34.906 1 93.19 465 CYS B N 1
ATOM 7256 C CA . CYS B 1 465 ? -4.812 -24.797 -35.156 1 93.19 465 CYS B CA 1
ATOM 7257 C C . CYS B 1 465 ? -3.646 -25.781 -35.219 1 93.19 465 CYS B C 1
ATOM 7259 O O . CYS B 1 465 ? -2.781 -25.656 -36.094 1 93.19 465 CYS B O 1
ATOM 7261 N N . LEU B 1 466 ? -3.621 -26.734 -34.312 1 92 466 LEU B N 1
ATOM 7262 C CA . LEU B 1 466 ? -2.549 -27.719 -34.281 1 92 466 LEU B CA 1
ATOM 7263 C C . LEU B 1 466 ? -2.545 -28.562 -35.531 1 92 466 LEU B C 1
ATOM 7265 O O . LEU B 1 466 ? -1.48 -28.922 -36.062 1 92 466 LEU B O 1
ATOM 7269 N N . ARG B 1 467 ? -3.658 -28.828 -36.062 1 89.56 467 ARG B N 1
ATOM 7270 C CA . ARG B 1 467 ? -3.768 -29.625 -37.281 1 89.56 467 ARG B CA 1
ATOM 7271 C C . ARG B 1 467 ? -3.271 -28.844 -38.5 1 89.56 467 ARG B C 1
ATOM 7273 O O . ARG B 1 467 ? -2.695 -29.422 -39.406 1 89.56 467 ARG B O 1
ATOM 7280 N N . ASP B 1 468 ? -3.494 -27.625 -38.406 1 85.38 468 ASP B N 1
ATOM 7281 C CA . ASP B 1 468 ? -3.084 -26.781 -39.531 1 85.38 468 ASP B CA 1
ATOM 7282 C C . ASP B 1 468 ? -1.569 -26.594 -39.531 1 85.38 468 ASP B C 1
ATOM 7284 O O . ASP B 1 468 ? -0.971 -26.391 -40.594 1 85.38 468 ASP B O 1
ATOM 7288 N N . ILE B 1 469 ? -0.9 -26.469 -38.406 1 76.56 469 ILE B N 1
ATOM 7289 C CA . ILE B 1 469 ? 0.543 -26.266 -38.344 1 76.56 469 ILE B CA 1
ATOM 7290 C C . ILE B 1 469 ? 1.26 -27.594 -38.625 1 76.56 469 ILE B C 1
ATOM 7292 O O . ILE B 1 469 ? 2.375 -27.594 -39.156 1 76.56 469 ILE B O 1
ATOM 7296 N N . GLU B 1 470 ? 1.001 -28.781 -38.188 1 58.75 470 GLU B N 1
ATOM 7297 C CA . GLU B 1 470 ? 1.675 -30.078 -38.344 1 58.75 470 GLU B CA 1
ATOM 7298 C C . GLU B 1 470 ? 2.059 -30.312 -39.812 1 58.75 470 GLU B C 1
ATOM 7300 O O . GLU B 1 470 ? 2.992 -31.078 -40.094 1 58.75 470 GLU B O 1
ATOM 7305 N N . PRO B 1 471 ? 1.507 -29.797 -40.781 1 49.16 471 PRO B N 1
ATOM 7306 C CA . PRO B 1 471 ? 2.061 -30.203 -42.062 1 49.16 471 PRO B CA 1
ATOM 7307 C C . PRO B 1 471 ? 3.527 -29.828 -42.25 1 49.16 471 PRO B C 1
ATOM 7309 O O . PRO B 1 471 ? 4.289 -30.531 -42.906 1 49.16 471 PRO B O 1
ATOM 7312 N N . ASP B 1 472 ? 3.941 -28.609 -41.781 1 43.72 472 ASP B N 1
ATOM 7313 C CA . ASP B 1 472 ? 5.262 -28.219 -42.281 1 43.72 472 ASP B CA 1
ATOM 7314 C C . ASP B 1 472 ? 6.367 -28.922 -41.5 1 43.72 472 ASP B C 1
ATOM 7316 O O . ASP B 1 472 ? 7.504 -29.016 -41.969 1 43.72 472 ASP B O 1
ATOM 7320 N N . ILE B 1 473 ? 6.238 -29.281 -40.281 1 43.03 473 ILE B N 1
ATOM 7321 C CA . ILE B 1 473 ? 7.336 -29.906 -39.531 1 43.03 473 ILE B CA 1
ATOM 7322 C C . ILE B 1 473 ? 7.57 -31.312 -40.094 1 43.03 473 ILE B C 1
ATOM 7324 O O . ILE B 1 473 ? 8.719 -31.766 -40.188 1 43.03 473 ILE B O 1
ATOM 7328 N N . LEU B 1 474 ? 6.586 -32.094 -40.406 1 38.94 474 LEU B N 1
ATOM 7329 C CA . LEU B 1 474 ? 6.844 -33.406 -40.969 1 38.94 474 LEU B CA 1
ATOM 7330 C C . LEU B 1 474 ? 7.469 -33.312 -42.375 1 38.94 474 LEU B C 1
ATOM 7332 O O . LEU B 1 474 ? 8.211 -34.188 -42.781 1 38.94 474 LEU B O 1
ATOM 7336 N N . LEU B 1 475 ? 7.141 -32.281 -43.094 1 37.5 475 LEU B N 1
ATOM 7337 C CA . LEU B 1 475 ? 7.715 -32.219 -44.438 1 37.5 475 LEU B CA 1
ATOM 7338 C C . LEU B 1 475 ? 9.141 -31.688 -44.406 1 37.5 475 LEU B C 1
ATOM 7340 O O . LEU B 1 475 ? 9.898 -31.844 -45.375 1 37.5 475 LEU B O 1
ATOM 7344 N N . GLY B 1 476 ? 9.555 -30.984 -43.406 1 37.16 476 GLY B N 1
ATOM 7345 C CA . GLY B 1 476 ? 10.922 -30.516 -43.531 1 37.16 476 GLY B CA 1
ATOM 7346 C C . GLY B 1 476 ? 11.945 -31.594 -43.188 1 37.16 476 GLY B C 1
ATOM 7347 O O . GLY B 1 476 ? 13.148 -31.375 -43.344 1 37.16 476 GLY B O 1
ATOM 7348 N N . GLU B 1 477 ? 11.648 -32.594 -42.375 1 35.69 477 GLU B N 1
ATOM 7349 C CA . GLU B 1 477 ? 12.727 -33.594 -42.281 1 35.69 477 GLU B CA 1
ATOM 7350 C C . GLU B 1 477 ? 12.797 -34.438 -43.531 1 35.69 477 GLU B C 1
ATOM 7352 O O . GLU B 1 477 ? 13.695 -35.281 -43.688 1 35.69 477 GLU B O 1
ATOM 7357 N N . SER B 1 478 ? 11.727 -34.469 -44.344 1 31.39 478 SER B N 1
ATOM 7358 C CA . SER B 1 478 ? 11.969 -35.312 -45.5 1 31.39 478 SER B CA 1
ATOM 7359 C C . SER B 1 478 ? 12.867 -34.594 -46.5 1 31.39 478 SER B C 1
ATOM 7361 O O . SER B 1 478 ? 13.234 -35.156 -47.531 1 31.39 478 SER B O 1
ATOM 7363 N N . ILE B 1 479 ? 13.109 -33.25 -46.406 1 27.3 479 ILE B N 1
ATOM 7364 C CA . ILE B 1 479 ? 14.172 -32.906 -47.344 1 27.3 479 ILE B CA 1
ATOM 7365 C C . ILE B 1 479 ? 15.531 -33.062 -46.656 1 27.3 479 ILE B C 1
ATOM 7367 O O . ILE B 1 479 ? 15.727 -32.562 -45.562 1 27.3 479 ILE B O 1
#

InterPro domains:
  IPR004839 Aminotransferase, class I/classII, large domain [PF00155] (201-462)
  IPR015421 Pyridoxal phosphate-dependent transferase, major domain [G3DSA:3.40.640.10] (87-357)
  IPR015422 Pyridoxal phosphate-dependent transferase, small domain [G3DSA:3.90.1150.10] (55-464)
  IPR015424 Pyridoxal phosphate-dependent transferase [SSF53383] (89-468)

Sequence (958 aa):
IQSKAYIIHPNYARIATPYTPVSGNPTPKLPESSSPGSPPATRNQTGPTMSCSLDLSKVAPTPCLLPAWPLAYSARKVLTHRYTFAGASLLEGEVSPLRAAIASWLCDYYASYGGMVDETRIAVTAGEVEGALAAILARFTDPVYTRTVWVVLPAEVGWLEGIVGDAGLDGKLRTLPEGSNGEGIDMEIFEDRLRDEEDWFGLMEDPGPGFKEGDRYPKIYKSILFLQPTFKNPTGSTIPLSARTRLLELARQYDFLIVAEEDFDFLRWGEGSIGPPIPRLCDVDRVMMGDTGGFGNAISCGSFGRMIAPGCGVGWIEGPRRFVEEFGKTYSNHDRNSATASKLMGAIVRNLLSAGAFESHLSDVLIPVYQRRHSAVVCAVETSLAPLGVNIITDTSRNSGGWFLWIQLPKGCRASFLERLEDDYNVILSGGNEFGVGLENFVRLCFAWESEQALLESVKRIAMCLRDIEPDILLGESIIQSKAYIIHPNYARIATPYTPVSGNPTPKLPESSSPGSPPATRNQTGPTMSCSLDLSKVAPTPCLLPAWPLAYSARKVLTHRYTFAGASLLEGEVSPLRAAIASWLCDYYASYGGMVDETRIAVTAGEVEGALAAILARFTDPVYTRTVWVVLPAEVGWLEGIVGDAGLDGKLRTLPEGSNGEGIDMEIFEDRLRDEEDWFGLMEDPGPGFKEGDRYPKIYKSILFLQPTFKNPTGSTIPLSARTRLLELARQYDFLIVAEEDFDFLRWGEGSIGPPIPRLCDVDRVMMGDTGGFGNAISCGSFGRMIAPGCGVGWIEGPRRFVEEFGKTYSNHDRNSATASKLMGAIVRNLLSAGAFESHLSDVLIPVYQRRHSAVVCAVETSLAPLGVNIITDTSRNSGGWFLWIQLPKGCRASFLERLEDDYNVILSGGNEFGVGLENFVRLCFAWESEQALLESVKRIAMCLRDIEPDILLGESI

pLDDT: mean 80.56, std 21.36, range [18.02, 98.81]